Protein 9VDL (pdb70)

Radius of gyration: 36.22 Å; Cα contacts (8 Å, |Δi|>4): 1885; chains: 1; bounding box: 68×65×122 Å

GO terms:
  GO:0002020 protease binding (F, IPI)
  GO:0031901 early endosome membrane (C, IDA)
  GO:0032588 trans-Golgi network membrane (C, IDA)
  GO:0055038 recycling endosome membrane (C, IDA)
  GO:0005770 late endosome (C, IDA)
  GO:0005886 plasma membrane (C, IDA)
  GO:0031901 early endosome membrane (C, EXP)
  GO:0031902 late endosome membrane (C, EXP)
  GO:0055038 recycling endosome membrane (C, EXP)
  GO:1905279 regulation of retrograde transport, endosome to Golgi (P, IMP)
  GO:2001135 regulation of endocytic recycling (P, IMP)
  GO:1903542 negative regulation of exosomal secretion (P, IMP)
  GO:0005515 protein binding (F, IPI)
  GO:0048471 perinuclear region of cytoplasm (C, IDA)
  GO:0055037 recycling endosome (C, IDA)
  GO:0005769 early endosome (C, IDA)
  GO:0005802 trans-Golgi network (C, IDA)

Sequence (999 aa):
GGEARPRTVWLGHPEKRDQRYPRNVINNQKYNFFTFLPGVLFNQFKYFFNLYFLLLACSQFVPEMRLGALYTYWVPLGFVLAVTVIREAVEEIRCYVRDKEVNSQVYSRLTARGTVKVKSSNIQVGDLIIVEKNQRVPADMIFLRTSEKNGSCFLRTDQLDGETDWKLRLPVACTQRLPTAADLLQIRSYVYAEEPNIDIHNFVGTFTREDSDPPISESLSIENTLWAGTVVASGTVVGVVLYTGRELRSVMNTSNPRSKIGLFDLEVNCLTKILFGALVVVSLVMVALQHFAGRWYLQIIRFLLLFSNIIPISLRVNLDMGKIVYSWVIRRDSKIPGTVVRSSTIPEQLGRISYLLTKTGTLTQNEMIFKRLHLGTVAYGLDSMDEVQSHIFSIYTQQSQRTMSSRVHEAVKAIALCHNVTPVYESNGVTDQAEAEKQYEDSCRVYQASSPDEVALVQWTESVGLTLVGRDQSSMQLRTPGDQILNFTILQIFPFTYESKRMGIIVRDESTGEITFYMKGADVVMAGIVQYNDWLEEECGNMAREGLRVLVVAKKSLAEEQYQDFEARYVQAKLSVHDRSLKVATVIESLEMEMELLCLTGVEDQLQADVRPTLETLRNAGIKVWMLTGDKLETATCTAKNAHLVTRNQDIHVFRLVTNRGEAHLELNAFRRKHDCALVISGDSLEVCLKYYEYEFMELACQCPAVVCCRCAPTQKAQIVRLLQERTGKLTCAVGDGGNDVSMIQESDCGVGVEGKEGKQASLAADFSITQFKHLGRLLMVHGRNSYKRSAALSQFVIHRSLCISTMQAVFSSVFYFASVPLYQGFLIIGYSTIYTMFPVFSLVLDKDVKSEVAMLYPELYKDLLKGRPLSYKTFLIWVLISIYQGSTIMYGALLLFESEFVHIVAISFTSLILTELLMVALTIQTWHWLMTVAELLSLACYIASLVFLHEFIDVYFIATLSFLWKVSVITLVSCLPLYVLKYLRRRFSPPSYSKLTS

B-factor: mean 59.51, std 14.03, range [38.15, 108.89]

Organism: Homo sapiens (NCBI:txid9606)

Secondary structure (DSSP, 8-state):
------EEEETT-TTS-SSPPPPS-----S--TTTHHHHHHHHHHTSHHHHHHHHHHHGGGSTTT--S-SHHHHHHHHHHHHHHHHHHHHHHHHHHHHHHHHHT-EEEE--TTS-EEEEGGG--TT-EEEE-TT-B--SEEEEEEESSTTS-EEEE-HHHH---SPEEE---HHHHTSSSTTHHHHS-EEEEE----S-SS---EEEEESSSSS-EEEEE-GGGEE-TT-EE-SS-EEEEEEE-GGGSHHHHTSPPP-----HHHHHHHHHHHHHHHHHHHHHHHHHHTTTT-S-HHHHHHHHHHHHHTTHHHHHHHHHHHHHHHHHHHHHH-TTSTT-EES-TT-GGGGGSEEEEE--TTTTEEEEEEEEEEE-SS-EE-GGGHHHHHHHHHHHHHHTT---HHHHHHHHHHHHHHSS--EEEE---SSS-HHHHHHHT-TTTEEEE-S-HHHHHHHHHHHHHT-EEEEE-SSEEEEE-TTS-EEEEEEEEEEEEETTTTEEEEEEEETTT--EEEEEEE-HHHHTTTBPP-SSHHHHHHHHHHTT-EEEEEEEEEEPHHHHHHHHHHHHHHHH--SSHHHHHHHHHHTT-SSBEEEEEEEEEEEEPTTHHHHHHHHHHTT-EEEEE-SS-HHHHHHHHHHTTSS-TT-EEEEPPP--SHHHHHHHHHHHHT-SSEEEEEEHHHHHHHHHH-HHHHHHHHTTSS-EEEES--HHHHHHHHHHHHHHH-SEEEEEESSGGGHHHHHHSSEEEEE--SS--HHHHHSSEEESSTTHHHHIIIIIIHHHHHHHHHHHHHHHHHHHHHHHHHHHHHHHTTT----SS-THHHHHHHTHHHHHHHHHHHT--SS-HHHHHH-THHHHHHHTT-SS-HHHHHHHHHHHHHHHHHHHHHHHHH-SS-STTHHHHHHHHHHHHHHHHHHHH-SS--HHHHHHHHHHHHHHHHHHHH-TTT--HHHHS-HHHHHHHHHHHHHHTHHHHHHHHHHHSSS--HHHHT--

Nearest PDB structures (foldseek):
  7rd6-assembly1_A  TM=9.553E-01  e=6.963E-82  Saccharomyces cerevisiae
  6roj-assembly1_A  TM=9.130E-01  e=7.509E-64  Saccharomyces cerevisiae S288C
  6roh-assembly1_A  TM=9.104E-01  e=5.592E-63  Saccharomyces cerevisiae S288C
  8oxc-assembly1_A  TM=8.587E-01  e=1.206E-62  Homo sapiens
  6k7l-assembly1_A  TM=8.758E-01  e=4.109E-55  Homo sapiens

InterPro domains:
  IPR001757 P-type ATPase [TIGR01494] (280-411)
  IPR001757 P-type ATPase [TIGR01494] (756-863)
  IPR006539 P-type ATPase, subfamily IV [TIGR01652] (53-1045)
  IPR008250 P-type ATPase, A domain superfamily [SSF81653] (139-279)
  IPR018303 P-type ATPase, phosphorylation site [PS00154] (391-397)
  IPR023214 HAD superfamily [G3DSA:3.40.50.1000] (649-822)
  IPR023298 P-type ATPase, transmembrane domain superfamily [SSF81665] (47-1039)
  IPR023299 P-type ATPase, cytoplasmic domain N [G3DSA:3.40.1110.10] (399-648)
  IPR023299 P-type ATPase, cytoplasmic domain N [SSF81660] (395-616)
  IPR032630 P-type ATPase, C-terminal [PF16212] (812-1039)
  IPR032631 P-type ATPase, N-terminal [PF16209] (46-106)
  IPR036412 HAD-like superfamily [SSF56784] (378-827)
  IPR044492 P-type ATPase, haloacid dehalogenase domain [SFLDF00027] (371-833)
  IPR059000 P-type ATPase, A domain [PF00122] (141-279)

Solvent-accessible surface area: 41716 Å² total

Foldseek 3Di:
DDDFFWFKAWAQCLPPGDDDADFQFAAQAQDDPVCLVVVLVCVQCVFDLRVVLVVLLVVCVDVLLNQEDSVLSVVLVVVLVVLSSVLSVVLRVVLVVVRCVLQQDWWWWQDLVGIDIDTLRHDGFNTWTKAAAQGFDSAKWFFAEWPDPVQWFWKDCCQPQNALFIAIAHHDPVRHPDPDVSCSVVWTKIKGWGTQDQDLQWTWIKIWTDPDPPTDIDIDINSGMRFGGMGTHHTMTITGHHHRDCSGNLNNLADHFDQFAAPVVVVLSVVVVVVLVVQLVVQVVLLVLVVCPDPNVSSSSLSSSQLCQQQSSLLSQQLSVLLVVLQVCVQPDPVFHPKHFSNSNYLLLLLFAAAEEEDRQFFFVSAKAWAWWFQPVDIAGPVRLVVLLVLLVVCVVVVVVVDPSVLSNVVLVLLQPFDDKFKQFQDPPVAHRVRCLVVLPPVRIDIDDRDSNSSNSQVSSVVSAWHFRGDDPFWTWIAGNVRDIWIKTWDDWAPDDPVLQKTKTWIATPVVRWIKIKMKGDCVNQVFLAADDDPSVPVSLVLLLQLWDKMWIFMDTDDPVRVVVLVVQLVVLCVDPPPSVVSNVVSVCVNRHHTHTRIMITMHRHTFPCLQVLLVLCVLLNHAYEYERLYDQSNQSSSCSNSPVDPSPAAEDEQDQDDADVSLVVSLVVLVVDDLYEYEYEQRSVVRCCVHPVPSVLVSNVRHSYYYYYSHFLVNLLVVQQSCCVNPVGFYEYEEEHSSRLRNQSSGSFREYAHGPSDCNSQSNHSMYGPHSSVSLLSSLPSNSLSNLLSLVLSLVLNLLSLLLSLLQCVVCVVVSSDSNHLDDDVVSSCSSHPLSNLLSVQSSVADQDDSVLSSVRSNVSVCVNVVPSDDVVSSVVSSVLSNLLSCLQQVLCCPQPPPHCLLVSQLVLLLSLVLSVLVSVLVGNDGDVVSVVSNVVSVVVSVVCLVPVPPRHDVVVCPDPSSVVSSVVSNVVSCVVSVVVSDCCVDPPDDPSPPPVD

Structure (mmCIF, N/CA/C/O backbone):
data_9VDL
#
_entry.id   9VDL
#
_cell.length_a   1.00
_cell.length_b   1.00
_cell.length_c   1.00
_cell.angle_alpha   90.00
_cell.angle_beta   90.00
_cell.angle_gamma   90.00
#
_symmetry.space_group_name_H-M   'P 1'
#
loop_
_entity.id
_entity.type
_entity.pdbx_description
1 polymer 'Probable phospholipid-transporting ATPase IIA'
2 non-polymer 'MAGNESIUM ION'
3 water water
#
loop_
_atom_site.group_PDB
_atom_site.id
_atom_site.type_symbol
_atom_site.label_atom_id
_atom_site.label_alt_id
_atom_site.label_comp_id
_atom_site.label_asym_id
_atom_site.label_entity_id
_atom_site.label_seq_id
_atom_site.pdbx_PDB_ins_code
_atom_site.Cartn_x
_atom_site.Cartn_y
_atom_site.Cartn_z
_atom_site.occupancy
_atom_site.B_iso_or_equiv
_atom_site.auth_seq_id
_atom_site.auth_comp_id
_atom_site.auth_asym_id
_atom_site.auth_atom_id
_atom_site.pdbx_PDB_model_num
ATOM 1 N N . GLY A 1 1 ? 142.86200 163.51200 199.82200 1.000 99.81527 33 GLY A N 1
ATOM 2 C CA . GLY A 1 1 ? 143.49100 164.77800 200.15100 1.000 99.81527 33 GLY A CA 1
ATOM 3 C C . GLY A 1 1 ? 142.49400 165.84300 200.56300 1.000 99.81527 33 GLY A C 1
ATOM 4 O O . GLY A 1 1 ? 142.43100 166.91600 199.96300 1.000 99.81527 33 GLY A O 1
ATOM 5 N N . GLY A 1 2 ? 141.71000 165.54000 201.59200 1.000 95.09921 34 GLY A N 1
ATOM 6 C CA . GLY A 1 2 ? 140.71300 166.45400 202.10500 1.000 95.09921 34 GLY A CA 1
ATOM 7 C C . GLY A 1 2 ? 141.26200 167.36100 203.18400 1.000 95.09921 34 GLY A C 1
ATOM 8 O O . GLY A 1 2 ? 142.46700 167.61200 203.27500 1.000 95.09921 34 GLY A O 1
ATOM 9 N N . GLU A 1 3 ? 140.35300 167.86500 204.01400 1.000 88.76510 35 GLU A N 1
ATOM 10 C CA . GLU A 1 3 ? 140.75200 168.71900 205.12200 1.000 88.76510 35 GLU A CA 1
ATOM 11 C C . GLU A 1 3 ? 141.48800 167.90000 206.17400 1.000 88.76510 35 GLU A C 1
ATOM 12 O O . GLU A 1 3 ? 141.02800 166.82700 206.57700 1.000 88.76510 35 GLU A O 1
ATOM 18 N N . ALA A 1 4 ? 142.64100 168.40300 206.60800 1.000 77.82484 36 ALA A N 1
ATOM 19 C CA . ALA A 1 4 ? 143.39600 167.74100 207.66200 1.000 77.82484 36 ALA A CA 1
ATOM 20 C C . ALA A 1 4 ? 142.64900 167.85000 208.98400 1.000 77.82484 36 ALA A C 1
ATOM 21 O O . ALA A 1 4 ? 142.06400 168.88900 209.30000 1.000 77.82484 36 ALA A O 1
ATOM 23 N N . ARG A 1 5 ? 142.66100 166.76700 209.75500 1.000 68.89048 37 ARG A N 1
ATOM 24 C CA . ARG A 1 5 ? 141.91100 166.69600 210.99700 1.000 68.89048 37 ARG A CA 1
ATOM 25 C C . ARG A 1 5 ? 142.80700 166.24000 212.13600 1.000 68.89048 37 ARG A C 1
ATOM 26 O O . ARG A 1 5 ? 143.73100 165.44800 211.92700 1.000 68.89048 37 ARG A O 1
ATOM 34 N N . PRO A 1 6 ? 142.55000 166.71300 213.35300 1.000 58.83353 38 PRO A N 1
ATOM 35 C CA . PRO A 1 6 ? 143.30000 166.21200 214.50700 1.000 58.83353 38 PRO A CA 1
ATOM 36 C C . PRO A 1 6 ? 142.99300 164.74600 214.75800 1.000 58.83353 38 PRO A C 1
ATOM 37 O O . PRO A 1 6 ? 141.90300 164.25200 214.46200 1.000 58.83353 38 PRO A O 1
ATOM 41 N N . ARG A 1 7 ? 143.97500 164.04700 215.31300 1.000 48.96161 39 ARG A N 1
ATOM 42 C CA . ARG A 1 7 ? 143.88500 162.61000 215.50000 1.000 48.96161 39 ARG A CA 1
ATOM 43 C C . ARG A 1 7 ? 144.13400 162.25200 216.95500 1.000 48.96161 39 ARG A C 1
ATOM 44 O O . ARG A 1 7 ? 144.83300 162.96400 217.67900 1.000 48.96161 39 ARG A O 1
ATOM 52 N N . THR A 1 8 ? 143.53400 161.14600 217.37500 1.000 49.87374 40 THR A N 1
ATOM 53 C CA . THR A 1 8 ? 143.83000 160.51500 218.65200 1.000 49.87374 40 THR A CA 1
ATOM 54 C C . THR A 1 8 ? 144.62500 159.25300 218.36600 1.000 49.87374 40 THR A C 1
ATOM 55 O O . THR A 1 8 ? 144.15300 158.36800 217.64600 1.000 49.87374 40 THR A O 1
ATOM 59 N N . VAL A 1 9 ? 145.82900 159.17700 218.91700 1.000 47.47168 41 VAL A N 1
ATOM 60 C CA . VAL A 1 9 ? 146.75900 158.09300 218.63700 1.000 47.47168 41 VAL A CA 1
ATOM 61 C C . VAL A 1 9 ? 146.97100 157.32200 219.92900 1.000 47.47168 41 VAL A C 1
ATOM 62 O O . VAL A 1 9 ? 147.54600 157.84900 220.88800 1.000 47.47168 41 VAL A O 1
ATOM 66 N N . TRP A 1 10 ? 146.51600 156.07600 219.95400 1.000 50.84343 42 TRP A N 1
ATOM 67 C CA . TRP A 1 10 ? 146.70800 155.22200 221.11400 1.000 50.84343 42 TRP A CA 1
ATOM 68 C C . TRP A 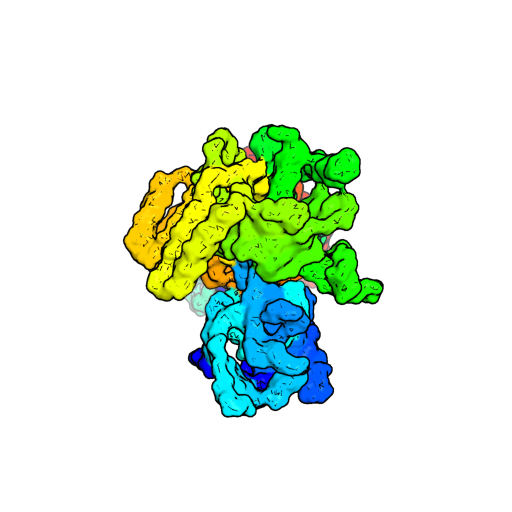1 10 ? 148.08200 154.57100 221.06400 1.000 50.84343 42 TRP A C 1
ATOM 69 O O . TRP A 1 10 ? 148.52800 154.10900 220.01100 1.000 50.84343 42 TRP A O 1
ATOM 80 N N . LEU A 1 11 ? 148.75500 154.54600 222.21000 1.000 49.01142 43 LEU A N 1
ATOM 81 C CA . LEU A 1 11 ? 150.13800 154.09300 222.26700 1.000 49.01142 43 LEU A CA 1
ATOM 82 C C . LEU A 1 11 ? 150.20400 152.58400 222.08300 1.000 49.01142 43 LEU A C 1
ATOM 83 O O . LEU A 1 11 ? 149.58800 151.83000 222.84100 1.000 49.01142 43 LEU A O 1
ATOM 88 N N . GLY A 1 12 ? 150.95400 152.14200 221.07800 1.000 50.94785 44 GLY A N 1
ATOM 89 C CA . GLY A 1 12 ? 151.07700 150.72500 220.82200 1.000 50.94785 44 GLY A CA 1
ATOM 90 C C . GLY A 1 12 ? 149.87200 150.08100 220.18400 1.000 50.94785 44 GLY A C 1
ATOM 91 O O . GLY A 1 12 ? 149.80000 148.85100 220.13500 1.000 50.94785 44 GLY A O 1
ATOM 92 N N . HIS A 1 13 ? 148.91800 150.86800 219.69500 1.000 53.49156 45 HIS A N 1
ATOM 93 C CA . HIS A 1 13 ? 147.69900 150.35200 219.07600 1.000 53.49156 45 HIS A CA 1
ATOM 94 C C . HIS A 1 13 ? 147.47800 151.04300 217.73900 1.000 53.49156 45 HIS A C 1
ATOM 95 O O . HIS A 1 13 ? 146.64000 151.94700 217.62500 1.000 53.49156 45 HIS A O 1
ATOM 102 N N . PRO A 1 14 ? 148.21900 150.64800 216.70300 1.000 53.32137 46 PRO A N 1
ATOM 103 C CA . PRO A 1 14 ? 147.96200 151.21600 215.37100 1.000 53.32137 46 PRO A CA 1
ATOM 104 C C . PRO A 1 14 ? 146.58400 150.88600 214.82800 1.000 53.32137 46 PRO A C 1
ATOM 105 O O . PRO A 1 14 ? 146.06200 151.63600 213.99600 1.000 53.32137 46 PRO A O 1
ATOM 109 N N . GLU A 1 15 ? 145.97600 149.78500 215.27300 1.000 57.48192 47 GLU A N 1
ATOM 110 C CA . GLU A 1 15 ? 144.65800 149.41200 214.77200 1.000 57.48192 47 GLU A CA 1
ATOM 111 C C . GLU A 1 15 ? 143.55700 150.28100 215.36400 1.000 57.48192 47 GLU A C 1
ATOM 112 O O . GLU A 1 15 ? 142.50300 150.44700 214.74200 1.000 57.48192 47 GLU A O 1
ATOM 118 N N . LYS A 1 16 ? 143.77500 150.84000 216.55500 1.000 57.01707 48 LYS A N 1
ATOM 119 C CA . LYS A 1 16 ? 142.77600 151.68100 217.21100 1.000 57.01707 48 LYS A CA 1
ATOM 120 C C . LYS A 1 16 ? 142.77300 153.05400 216.53800 1.000 57.01707 48 LYS A C 1
ATOM 121 O O . LYS A 1 16 ? 143.25100 154.05800 217.06700 1.000 57.01707 48 LYS A O 1
ATOM 127 N N . ARG A 1 17 ? 142.21700 153.07500 215.33200 1.000 61.32971 49 ARG A N 1
ATOM 128 C CA . ARG A 1 17 ? 142.18200 154.26100 214.49600 1.000 61.32971 49 ARG A CA 1
ATOM 129 C C . ARG A 1 17 ? 140.80300 154.39700 213.87100 1.000 61.32971 49 ARG A C 1
ATOM 130 O O . ARG A 1 17 ? 140.03600 153.43600 213.79000 1.000 61.32971 49 ARG A O 1
ATOM 138 N N . ASP A 1 18 ? 140.49900 155.61300 213.42400 1.000 67.56065 50 ASP A N 1
ATOM 139 C CA . ASP A 1 18 ? 139.25800 155.89300 212.71400 1.000 67.56065 50 ASP A CA 1
ATOM 140 C C . ASP A 1 18 ? 139.54500 156.50100 211.34900 1.000 67.56065 50 ASP A C 1
ATOM 141 O O . ASP A 1 18 ? 138.79600 157.35600 210.87200 1.000 67.56065 50 ASP A O 1
ATOM 146 N N . GLN A 1 19 ? 140.62800 156.06300 210.71500 1.000 61.91753 51 GLN A N 1
ATOM 147 C CA . GLN A 1 19 ? 141.09000 156.59500 209.44200 1.000 61.91753 51 GLN A CA 1
ATOM 148 C C . GLN A 1 19 ? 142.22600 155.71600 208.94500 1.000 61.91753 51 GLN A C 1
ATOM 149 O O . GLN A 1 19 ? 142.98900 155.16700 209.74300 1.000 61.91753 51 GLN A O 1
ATOM 155 N N . ARG A 1 20 ? 142.32000 155.57300 207.62700 1.000 59.98113 52 ARG A N 1
ATOM 156 C CA . ARG A 1 20 ? 143.47900 154.93500 207.01800 1.000 59.98113 52 ARG A CA 1
ATOM 157 C C . ARG A 1 20 ? 144.59100 155.96700 206.86700 1.000 59.98113 52 ARG A C 1
ATOM 158 O O . ARG A 1 20 ? 144.38400 157.02600 206.26500 1.000 59.98113 52 ARG A O 1
ATOM 166 N N . TYR A 1 21 ? 145.76400 155.66400 207.40900 1.000 52.17368 53 TYR A N 1
ATOM 167 C CA . TYR A 1 21 ? 146.86400 156.61100 207.34600 1.000 52.17368 53 TYR A CA 1
ATOM 168 C C . TYR A 1 21 ? 147.82600 156.25300 206.22000 1.000 52.17368 53 TYR A C 1
ATOM 169 O O . TYR A 1 21 ? 147.97200 155.07900 205.87000 1.000 52.17368 53 TYR A O 1
ATOM 178 N N . PRO A 1 22 ? 148.49400 157.24900 205.64000 1.000 49.86423 54 PRO A N 1
ATOM 179 C CA . PRO A 1 22 ? 149.42800 156.96900 204.54400 1.000 49.86423 54 PRO A CA 1
ATOM 180 C C . PRO A 1 22 ? 150.58700 156.08600 204.97900 1.000 49.86423 54 PRO A C 1
ATOM 181 O O . PRO A 1 22 ? 151.04100 156.12600 206.12500 1.000 49.86423 54 PRO A O 1
ATOM 185 N N . ARG A 1 23 ? 151.06200 155.27900 204.03600 1.000 50.37087 55 ARG A N 1
ATOM 186 C CA . ARG A 1 23 ? 152.25200 154.47100 204.25000 1.000 50.37087 55 ARG A CA 1
ATOM 187 C C . ARG A 1 23 ? 153.46000 155.36800 204.49100 1.000 50.37087 55 ARG A C 1
ATOM 188 O O . ARG A 1 23 ? 153.60800 156.41600 203.86000 1.000 50.37087 55 ARG A O 1
ATOM 196 N N . ASN A 1 24 ? 154.33000 154.95200 205.41500 1.000 44.88405 56 ASN A N 1
ATOM 197 C CA . ASN A 1 24 ? 155.50900 155.73900 205.78400 1.000 44.88405 56 ASN A CA 1
ATOM 198 C C . ASN A 1 24 ? 156.61800 155.52200 204.75300 1.000 44.88405 56 ASN A C 1
ATOM 199 O O . ASN A 1 24 ? 157.65800 154.91700 205.01300 1.000 44.88405 56 ASN A O 1
ATOM 204 N N . VAL A 1 25 ? 156.38200 156.05000 203.55800 1.000 49.17230 57 VAL A N 1
ATOM 205 C CA . VAL A 1 25 ? 157.29400 155.89200 202.43400 1.000 49.17230 57 VAL A CA 1
ATOM 206 C C . VAL A 1 25 ? 157.61500 157.26800 201.87600 1.000 49.17230 57 VAL A C 1
ATOM 207 O O . VAL A 1 25 ? 156.70900 158.07300 201.63700 1.000 49.17230 57 VAL A O 1
ATOM 211 N N . ILE A 1 26 ? 158.89700 157.54300 201.68300 1.000 53.01043 58 ILE A N 1
ATOM 212 C CA . ILE A 1 26 ? 159.33900 158.75900 201.01400 1.000 53.01043 58 ILE A CA 1
ATOM 213 C C . ILE A 1 26 ? 159.46600 158.46500 199.52700 1.000 53.01043 58 ILE A C 1
ATOM 214 O O . ILE A 1 26 ? 160.15100 157.51700 199.12800 1.000 53.01043 58 ILE A O 1
ATOM 219 N N . ASN A 1 27 ? 158.80400 159.27400 198.70500 1.000 55.72328 59 ASN A N 1
ATOM 220 C CA . ASN A 1 27 ? 158.70700 159.02300 197.27600 1.000 55.72328 59 ASN A CA 1
ATOM 221 C C . ASN A 1 27 ? 159.18100 160.24300 196.50300 1.000 55.72328 59 ASN A C 1
ATOM 222 O O . ASN A 1 27 ? 158.67900 161.35000 196.71700 1.000 55.72328 59 ASN A O 1
ATOM 227 N N . ASN A 1 28 ? 160.13700 160.03800 195.60000 1.000 53.37454 60 ASN A N 1
ATOM 228 C CA . ASN A 1 28 ? 160.59900 161.08500 194.69900 1.000 53.37454 60 ASN A CA 1
ATOM 229 C C . ASN A 1 28 ? 160.27800 160.78000 193.24400 1.000 53.37454 60 ASN A C 1
ATOM 230 O O . ASN A 1 28 ? 160.82700 161.42800 192.35000 1.000 53.37454 60 ASN A O 1
ATOM 235 N N . GLN A 1 29 ? 159.40800 159.81200 192.98500 1.000 55.49252 61 GLN A N 1
ATOM 236 C CA . GLN A 1 29 ? 159.08300 159.43200 191.61900 1.000 55.49252 61 GLN A CA 1
ATOM 237 C C . GLN A 1 29 ? 158.02400 160.35600 191.04000 1.000 55.49252 61 GLN A C 1
ATOM 238 O O . GLN A 1 29 ? 157.09600 160.77600 191.73500 1.000 55.49252 61 GLN A O 1
ATOM 244 N N . LYS A 1 30 ? 158.17500 160.67700 189.75500 1.000 55.59891 62 LYS A N 1
ATOM 245 C CA . LYS A 1 30 ? 157.18500 161.49100 189.06400 1.000 55.59891 62 LYS A CA 1
ATOM 246 C C . LYS A 1 30 ? 155.92000 160.70900 188.74300 1.000 55.59891 62 LYS A C 1
ATOM 247 O O . LYS A 1 30 ? 154.82800 161.28200 188.75000 1.000 55.59891 62 LYS A O 1
ATOM 253 N N . TYR A 1 31 ? 156.04100 159.41600 188.46100 1.000 56.45731 63 TYR A N 1
ATOM 254 C CA . TYR A 1 31 ? 154.91400 158.59900 188.04300 1.000 56.45731 63 TYR A CA 1
ATOM 255 C C . TYR A 1 31 ? 154.83700 157.34300 188.89700 1.000 56.45731 63 TYR A C 1
ATOM 256 O O . TYR A 1 31 ? 155.71900 157.05300 189.70800 1.000 56.45731 63 TYR A O 1
ATOM 265 N N . ASN A 1 32 ? 153.75500 156.60300 188.70300 1.000 59.81413 64 ASN A N 1
ATOM 266 C CA . ASN A 1 32 ? 153.60200 155.24400 189.19600 1.000 59.81413 64 ASN A CA 1
ATOM 267 C C . ASN A 1 32 ? 153.26500 154.35200 188.00400 1.000 59.81413 64 ASN A C 1
ATOM 268 O O . ASN A 1 32 ? 153.32800 154.78100 186.85100 1.000 59.81413 64 ASN A O 1
ATOM 273 N N . PHE A 1 33 ? 152.90200 153.10100 188.28600 1.000 62.95747 65 PHE A N 1
ATOM 274 C CA . PHE A 1 33 ? 152.63000 152.15900 187.20600 1.000 62.95747 65 PHE A CA 1
ATOM 275 C C . PHE A 1 33 ? 151.45200 152.59700 186.34600 1.000 62.95747 65 PHE A C 1
ATOM 276 O O . PHE A 1 33 ? 151.43600 152.33200 185.14000 1.000 62.95747 65 PHE A O 1
ATOM 284 N N . PHE A 1 34 ? 150.46300 153.26700 186.93600 1.000 63.61597 66 PHE A N 1
ATOM 285 C CA . PHE A 1 34 ? 149.26400 153.61800 186.18200 1.000 63.61597 66 PHE A CA 1
ATOM 286 C C . PHE A 1 34 ? 149.45200 154.89400 185.37100 1.000 63.61597 66 PHE A C 1
ATOM 287 O O . PHE A 1 34 ? 148.96000 154.99200 184.24200 1.000 63.61597 66 PHE A O 1
ATOM 295 N N . THR A 1 35 ? 150.15000 155.88000 185.92500 1.000 58.36564 67 THR A N 1
ATOM 296 C CA . THR A 1 35 ? 150.29000 157.17800 185.28500 1.000 58.36564 67 THR A CA 1
ATOM 297 C C . THR A 1 35 ? 151.55600 157.30500 184.45100 1.000 58.36564 67 THR A C 1
ATOM 298 O O . THR A 1 35 ? 151.79400 158.37200 183.88100 1.000 58.36564 67 THR A O 1
ATOM 302 N N . PHE A 1 36 ? 152.36700 156.25100 184.36300 1.000 56.18196 68 PHE A N 1
ATOM 303 C CA . PHE A 1 36 ? 153.65200 156.35500 183.68100 1.000 56.18196 68 PHE A CA 1
ATOM 304 C C . PHE A 1 36 ? 153.47400 156.66200 182.20000 1.000 56.18196 68 PHE A C 1
ATOM 305 O O . PHE A 1 36 ? 153.90600 157.71100 181.71300 1.000 56.18196 68 PHE A O 1
ATOM 313 N N . LEU A 1 37 ? 152.84900 155.74400 181.46200 1.000 57.67845 69 LEU A N 1
ATOM 314 C CA . LEU A 1 37 ? 152.70100 155.93500 180.02100 1.000 57.67845 69 LEU A CA 1
ATOM 315 C C . LEU A 1 37 ? 151.87700 157.16600 179.67100 1.000 57.67845 69 LEU A C 1
ATOM 316 O O . LEU A 1 37 ? 152.33400 157.96300 178.83300 1.000 57.67845 69 LEU A O 1
ATOM 321 N N . PRO A 1 38 ? 150.68500 157.39000 180.24100 1.000 56.90294 70 PRO A N 1
ATOM 322 C CA . PRO A 1 38 ? 149.98700 158.65000 179.94300 1.000 56.90294 70 PRO A CA 1
ATOM 323 C C . PRO A 1 38 ? 150.78900 159.88000 180.32100 1.000 56.90294 70 PRO A C 1
ATOM 324 O O . PRO A 1 38 ? 150.79300 160.86300 179.57300 1.000 56.90294 70 PRO A O 1
ATOM 328 N N . GLY A 1 39 ? 151.48800 159.84400 181.45800 1.000 54.87168 71 GLY A N 1
ATOM 329 C CA . GLY A 1 39 ? 152.26300 161.00200 181.87100 1.000 54.87168 71 GLY A CA 1
ATOM 330 C C . GLY A 1 39 ? 153.40200 161.30800 180.92000 1.000 54.87168 71 GLY A C 1
ATOM 331 O O . GLY A 1 39 ? 153.58800 162.45200 180.50300 1.000 54.87168 71 GLY A O 1
ATOM 332 N N . VAL A 1 40 ? 154.16500 160.28000 180.54400 1.000 55.08736 72 VAL A N 1
ATOM 333 C CA . VAL A 1 40 ? 155.28000 160.47400 179.62200 1.000 55.08736 72 VAL A CA 1
ATOM 334 C C . VAL A 1 40 ? 154.77400 160.94700 178.26600 1.000 55.08736 72 VAL A C 1
ATOM 335 O O . VAL A 1 40 ? 155.32000 161.89000 177.67600 1.000 55.08736 72 VAL A O 1
ATOM 339 N N . LEU A 1 41 ? 153.71100 160.31500 177.75900 1.000 52.98072 73 LEU A N 1
ATOM 340 C CA . LEU A 1 41 ? 153.18900 160.68500 176.44900 1.000 52.98072 73 LEU A CA 1
ATOM 341 C C . LEU A 1 41 ? 152.66500 162.11500 176.43600 1.000 52.98072 73 LEU A C 1
ATOM 342 O O . LEU A 1 41 ? 152.93200 162.86900 175.49400 1.000 52.98072 73 LEU A O 1
ATOM 347 N N . PHE A 1 42 ? 151.91500 162.51100 177.46800 1.000 53.32329 74 PHE A N 1
ATOM 348 C CA . PHE A 1 42 ? 151.40200 163.87500 177.50800 1.000 53.32329 74 PHE A CA 1
ATOM 349 C C . PHE A 1 42 ? 152.52800 164.88600 177.67200 1.000 53.32329 74 PHE A C 1
ATOM 350 O O . PHE A 1 42 ? 152.52200 165.93500 177.02000 1.000 53.32329 74 PHE A O 1
ATOM 358 N N . ASN A 1 43 ? 153.50300 164.59300 178.53700 1.000 54.45793 75 ASN A N 1
ATOM 359 C CA . ASN A 1 43 ? 154.61300 165.51500 178.73100 1.000 54.45793 75 ASN A CA 1
ATOM 360 C C . ASN A 1 43 ? 155.44000 165.66200 177.46700 1.000 54.45793 75 ASN A C 1
ATOM 361 O O . ASN A 1 43 ? 156.06100 166.70700 177.25100 1.000 54.45793 75 ASN A O 1
ATOM 366 N N . GLN A 1 44 ? 155.45900 164.63600 176.61900 1.000 54.05661 76 GLN A N 1
ATOM 367 C CA . GLN A 1 44 ? 156.12500 164.77100 175.33100 1.000 54.05661 76 GLN A CA 1
ATOM 368 C C . GLN A 1 44 ? 155.29300 165.58800 174.35100 1.000 54.05661 76 GLN A C 1
ATOM 369 O O . GLN A 1 44 ? 155.77900 166.56800 173.77900 1.000 54.05661 76 GLN A O 1
ATOM 375 N N . PHE A 1 45 ? 154.03000 165.21600 174.16100 1.000 52.90104 77 PHE A N 1
ATOM 376 C CA . PHE A 1 45 ? 153.23600 165.71500 173.04900 1.000 52.90104 77 PHE A CA 1
ATOM 377 C C . PHE A 1 45 ? 152.39400 166.93800 173.39300 1.000 52.90104 77 PHE A C 1
ATOM 378 O O . PHE A 1 45 ? 151.60400 167.37900 172.55600 1.000 52.90104 77 PHE A O 1
ATOM 386 N N . LYS A 1 46 ? 152.53800 167.49900 174.59100 1.000 50.99637 78 LYS A N 1
ATOM 387 C CA . LYS A 1 46 ? 151.88000 168.76600 174.87500 1.000 50.99637 78 LYS A CA 1
ATOM 388 C C . LYS A 1 46 ? 152.62100 169.95200 174.27900 1.000 50.99637 78 LYS A C 1
ATOM 389 O O . LYS A 1 46 ? 152.08800 171.06500 174.29100 1.000 50.99637 78 LYS A O 1
ATOM 395 N N . TYR A 1 47 ? 153.82200 169.74200 173.75600 1.000 49.21295 79 TYR A N 1
ATOM 396 C CA . TYR A 1 47 ? 154.58800 170.78600 173.09900 1.000 49.21295 79 TYR A CA 1
ATOM 397 C C . TYR A 1 47 ? 154.41800 170.68400 171.59200 1.000 49.21295 79 TYR A C 1
ATOM 398 O O . TYR A 1 47 ? 154.17400 169.60700 171.04600 1.000 49.21295 79 TYR A O 1
ATOM 407 N N . PHE A 1 48 ? 154.54800 171.82800 170.92400 1.000 49.78300 80 PHE A N 1
ATOM 408 C CA . PHE A 1 48 ? 154.25900 171.88600 169.49900 1.000 49.78300 80 PHE A CA 1
ATOM 409 C C . PHE A 1 48 ? 155.22500 171.03000 168.69000 1.000 49.78300 80 PHE A C 1
ATOM 410 O O . PHE A 1 48 ? 154.83100 170.42500 167.69300 1.000 49.78300 80 PHE A O 1
ATOM 418 N N . PHE A 1 49 ? 156.49600 170.97200 169.09300 1.000 51.92087 81 PHE A N 1
ATOM 419 C CA . PHE A 1 49 ? 157.50900 170.38700 168.21700 1.000 51.92087 81 PHE A CA 1
ATOM 420 C C . PHE A 1 49 ? 157.55500 168.86400 168.32600 1.000 51.92087 81 PHE A C 1
ATOM 421 O O . PHE A 1 49 ? 158.27300 168.20700 167.56500 1.000 51.92087 81 PHE A O 1
ATOM 429 N N . ASN A 1 50 ? 156.79200 168.27800 169.25000 1.000 53.60806 82 ASN A N 1
ATOM 430 C CA . ASN A 1 50 ? 156.59900 166.82900 169.23300 1.000 53.60806 82 ASN A CA 1
ATOM 431 C C . ASN A 1 50 ? 155.28900 166.46200 168.54600 1.000 53.60806 82 ASN A C 1
ATOM 432 O O . ASN A 1 50 ? 155.24000 165.54300 167.71400 1.000 53.60806 82 ASN A O 1
ATOM 437 N N . LEU A 1 51 ? 154.22000 167.18100 168.88800 1.000 55.17231 83 LEU A N 1
ATOM 438 C CA . LEU A 1 51 ? 152.94200 166.99900 168.21600 1.000 55.17231 83 LEU A CA 1
ATOM 439 C C . LEU A 1 51 ? 153.06000 167.26500 166.72300 1.000 55.17231 83 LEU A C 1
ATOM 440 O O . LEU A 1 51 ? 152.28700 166.72000 165.93300 1.000 55.17231 83 LEU A O 1
ATOM 445 N N . TYR A 1 52 ? 154.04400 168.06700 166.32000 1.000 57.99639 84 TYR A N 1
ATOM 446 C CA . TYR A 1 52 ? 154.27900 168.34100 164.90900 1.000 57.99639 84 TYR A CA 1
ATOM 447 C C . TYR A 1 52 ? 154.58000 167.05400 164.15100 1.000 57.99639 84 TYR A C 1
ATOM 448 O O . TYR A 1 52 ? 153.88900 166.71600 163.18300 1.000 57.99639 84 TYR A O 1
ATOM 457 N N . PHE A 1 53 ? 155.59300 166.30300 164.59100 1.000 57.72284 85 PHE A N 1
ATOM 458 C CA . PHE A 1 53 ? 155.91400 165.08400 163.86100 1.000 57.72284 85 PHE A CA 1
ATOM 459 C C . PHE A 1 53 ? 154.91000 163.98000 164.15500 1.000 57.72284 85 PHE A C 1
ATOM 460 O O . PHE A 1 53 ? 154.70200 163.10100 163.31000 1.000 57.72284 85 PHE A O 1
ATOM 468 N N . LEU A 1 54 ? 154.23800 164.03100 165.30800 1.000 59.50828 86 LEU A N 1
ATOM 469 C CA . LEU A 1 54 ? 153.13300 163.10400 165.53100 1.000 59.50828 86 LEU A CA 1
ATOM 470 C C . LEU A 1 54 ? 152.05800 163.27100 164.46300 1.000 59.50828 86 LEU A C 1
ATOM 471 O O . LEU A 1 54 ? 151.61500 162.29300 163.85300 1.000 59.50828 86 LEU A O 1
ATOM 476 N N . LEU A 1 55 ? 151.64700 164.51400 164.20300 1.000 62.37447 87 LEU A N 1
ATOM 477 C CA . LEU A 1 55 ? 150.61000 164.76400 163.20700 1.000 62.37447 87 LEU A CA 1
ATOM 478 C C . LEU A 1 55 ? 151.12300 164.51900 161.79300 1.000 62.37447 87 LEU A C 1
ATOM 479 O O . LEU A 1 55 ? 150.36900 164.06500 160.92600 1.000 62.37447 87 LEU A O 1
ATOM 484 N N . LEU A 1 56 ? 152.40200 164.80500 161.53800 1.000 65.51304 88 LEU A N 1
ATOM 485 C CA . LEU A 1 56 ? 152.97400 164.50200 160.22900 1.000 65.51304 88 LEU A CA 1
ATOM 486 C C . LEU A 1 56 ? 152.91600 163.00700 159.93700 1.000 65.51304 88 LEU A C 1
ATOM 487 O O . LEU A 1 56 ? 152.55900 162.59300 158.82900 1.000 65.51304 88 LEU A O 1
ATOM 492 N N . ALA A 1 57 ? 153.26400 162.17700 160.92200 1.000 67.91655 89 ALA A N 1
ATOM 493 C CA . ALA A 1 57 ? 153.18100 160.73500 160.71800 1.000 67.91655 89 ALA A CA 1
ATOM 494 C C . ALA A 1 57 ? 151.73700 160.24800 160.67700 1.000 67.91655 89 ALA A C 1
ATOM 495 O O . ALA A 1 57 ? 151.42700 159.30300 159.94400 1.000 67.91655 89 ALA A O 1
ATOM 497 N N . CYS A 1 58 ? 150.84300 160.87100 161.44900 1.000 70.62460 90 CYS A N 1
ATOM 498 C CA . CYS A 1 58 ? 149.44700 160.44800 161.47200 1.000 70.62460 90 CYS A CA 1
ATOM 499 C C . CYS A 1 58 ? 148.71100 160.78900 160.18300 1.000 70.62460 90 CYS A C 1
ATOM 500 O O . CYS A 1 58 ? 147.80400 160.05300 159.78500 1.000 70.62460 90 CYS A O 1
ATOM 503 N N . SER A 1 59 ? 149.07300 161.89300 159.52600 1.000 73.66299 91 SER A N 1
ATOM 504 C CA . SER A 1 59 ? 148.42700 162.27300 158.27600 1.000 73.66299 91 SER A CA 1
ATOM 505 C C . SER A 1 59 ? 148.75900 161.32800 157.13100 1.000 73.66299 91 SER A C 1
ATOM 506 O O . SER A 1 59 ? 148.07200 161.36100 156.10600 1.000 73.66299 91 SER A O 1
ATOM 509 N N . GLN A 1 60 ? 149.78700 160.49600 157.27500 1.000 76.08329 92 GLN A N 1
ATOM 510 C CA . GLN A 1 60 ? 150.07700 159.48400 156.27200 1.000 76.08329 92 GLN A CA 1
ATOM 511 C C . GLN A 1 60 ? 149.07000 158.34500 156.28300 1.000 76.08329 92 GLN A C 1
ATOM 512 O O . GLN A 1 60 ? 149.10800 157.50100 155.38400 1.000 76.08329 92 GLN A O 1
ATOM 518 N N . PHE A 1 61 ? 148.18300 158.29500 157.27700 1.000 78.03211 93 PHE A N 1
ATOM 519 C CA . PHE A 1 61 ? 147.09200 157.33200 157.26300 1.000 78.03211 93 PHE A CA 1
ATOM 520 C C . PHE A 1 61 ? 146.03800 157.66300 156.21700 1.000 78.03211 93 PHE A C 1
ATOM 521 O O . PHE A 1 61 ? 145.16900 156.82600 155.95400 1.000 78.03211 93 PHE A O 1
ATOM 529 N N . VAL A 1 62 ? 146.09100 158.84800 155.62300 1.000 82.05134 94 VAL A N 1
ATOM 530 C CA . VAL A 1 62 ? 145.15900 159.25900 154.57600 1.000 82.05134 94 VAL A CA 1
ATOM 531 C C . VAL A 1 62 ? 145.87200 159.13100 153.23400 1.000 82.05134 94 VAL A C 1
ATOM 532 O O . VAL A 1 62 ? 146.89500 159.80000 153.02600 1.000 82.05134 94 VAL A O 1
ATOM 536 N N . PRO A 1 63 ? 145.37900 158.30200 152.31000 1.000 85.09951 95 PRO A N 1
ATOM 537 C CA . PRO A 1 63 ? 146.09800 158.11000 151.03800 1.000 85.09951 95 PRO A CA 1
ATOM 538 C C . PRO A 1 63 ? 146.24900 159.38000 150.21900 1.000 85.09951 95 PRO A C 1
ATOM 539 O O . PRO A 1 63 ? 147.23100 159.51100 149.47800 1.000 85.09951 95 PRO A O 1
ATOM 543 N N . GLU A 1 64 ? 145.30100 160.31500 150.31400 1.000 86.96357 96 GLU A N 1
ATOM 544 C CA . GLU A 1 64 ? 145.41300 161.55800 149.55800 1.000 86.96357 96 GLU A CA 1
ATOM 545 C C . GLU A 1 64 ? 146.62500 162.36800 149.99900 1.000 86.96357 96 GLU A C 1
ATOM 546 O O . GLU A 1 64 ? 147.32000 162.96400 149.16800 1.000 86.96357 96 GLU A O 1
ATOM 552 N N . MET A 1 65 ? 146.88800 162.41300 151.30400 1.000 84.67478 97 MET A N 1
ATOM 553 C CA . MET A 1 65 ? 148.06300 163.09100 151.83200 1.000 84.67478 97 MET A CA 1
ATOM 554 C C . MET A 1 65 ? 149.29100 162.19500 151.88400 1.000 84.67478 97 MET A C 1
ATOM 555 O O . MET A 1 65 ? 150.36500 162.66700 152.27000 1.000 84.67478 97 MET A O 1
ATOM 560 N N . ARG A 1 66 ? 149.16100 160.92600 151.50600 1.000 81.83239 98 ARG A N 1
ATOM 561 C CA . ARG A 1 66 ? 150.29600 160.01500 151.51200 1.000 81.83239 98 ARG A CA 1
ATOM 562 C C . ARG A 1 66 ? 151.37300 160.51200 150.55800 1.000 81.83239 98 ARG A C 1
ATOM 563 O O . ARG A 1 66 ? 151.08300 160.88500 149.41800 1.000 81.83239 98 ARG A O 1
ATOM 571 N N . LEU A 1 67 ? 152.61800 160.52300 151.02700 1.000 80.03872 99 LEU A N 1
ATOM 572 C CA . LEU A 1 67 ? 153.76300 160.83100 150.18000 1.000 80.03872 99 LEU A CA 1
ATOM 573 C C . LEU A 1 67 ? 154.66100 159.62700 149.94700 1.000 80.03872 99 LEU A C 1
ATOM 574 O O . LEU A 1 67 ? 155.72300 159.77200 149.33300 1.000 80.03872 99 LEU A O 1
ATOM 579 N N . GLY A 1 68 ? 154.27200 158.45000 150.42000 1.000 79.90053 100 GLY A N 1
ATOM 580 C CA . GLY A 1 68 ? 155.11800 157.27800 150.26700 1.000 79.90053 100 GLY A CA 1
ATOM 581 C C . GLY A 1 68 ? 154.66500 156.16100 151.17700 1.000 79.90053 100 GLY A C 1
ATOM 582 O O . GLY A 1 68 ? 153.48900 156.07900 151.54900 1.000 79.90053 100 GLY A O 1
ATOM 583 N N . ALA A 1 69 ? 155.61300 155.30400 151.53400 1.000 76.52540 101 ALA A N 1
ATOM 584 C CA . ALA A 1 69 ? 155.30800 154.17900 152.40000 1.000 76.52540 101 ALA A CA 1
ATOM 585 C C . ALA A 1 69 ? 154.91200 154.66300 153.78900 1.000 76.52540 101 ALA A C 1
ATOM 586 O O . ALA A 1 69 ? 155.32000 155.73700 154.23800 1.000 76.52540 101 ALA A O 1
ATOM 588 N N . LEU A 1 70 ? 154.08600 153.86000 154.46400 1.000 75.68438 102 LEU A N 1
ATOM 589 C CA . LEU A 1 70 ? 153.65200 154.21400 155.81200 1.000 75.68438 102 LEU A CA 1
ATOM 590 C C . LEU A 1 70 ? 154.81900 154.22800 156.78700 1.000 75.68438 102 LEU A C 1
ATOM 591 O O . LEU A 1 70 ? 154.91300 155.11900 157.63900 1.000 75.68438 102 LEU A O 1
ATOM 596 N N . TYR A 1 71 ? 155.72200 153.25100 156.68000 1.000 75.45788 103 TYR A N 1
ATOM 597 C CA . TYR A 1 71 ? 156.80100 153.14500 157.65300 1.000 75.45788 103 TYR A CA 1
ATOM 598 C C . TYR A 1 71 ? 157.78200 154.30400 157.56600 1.000 75.45788 103 TYR A C 1
ATOM 599 O O . TYR A 1 71 ? 158.49800 154.55500 158.53900 1.000 75.45788 103 TYR A O 1
ATOM 608 N N . THR A 1 72 ? 157.79800 155.03300 156.44600 1.000 73.67204 104 THR A N 1
ATOM 609 C CA . THR A 1 72 ? 158.73500 156.13500 156.26300 1.000 73.67204 104 THR A CA 1
ATOM 610 C C . THR A 1 72 ? 158.60800 157.19300 157.34900 1.000 73.67204 104 THR A C 1
ATOM 611 O O . THR A 1 72 ? 159.59800 157.86100 157.66800 1.000 73.67204 104 THR A O 1
ATOM 615 N N . TYR A 1 73 ? 157.42100 157.36000 157.92400 1.000 72.50344 105 TYR A N 1
ATOM 616 C CA . TYR A 1 73 ? 157.21500 158.31100 158.99900 1.000 72.50344 105 TYR A CA 1
ATOM 617 C C . TYR A 1 73 ? 156.96000 157.66100 160.34900 1.000 72.50344 105 TYR A C 1
ATOM 618 O O . TYR A 1 73 ? 156.82000 158.38400 161.34100 1.000 72.50344 105 TYR A O 1
ATOM 627 N N . TRP A 1 74 ? 156.90500 156.33200 160.42500 1.000 69.15198 106 TRP A N 1
ATOM 628 C CA . TRP A 1 74 ? 156.60000 155.64800 161.67400 1.000 69.15198 106 TRP A CA 1
ATOM 629 C C . TRP A 1 74 ? 157.77000 154.87500 162.25400 1.000 69.15198 106 TRP A C 1
ATOM 630 O O . TRP A 1 74 ? 157.80300 154.66000 163.46500 1.000 69.15198 106 TRP A O 1
ATOM 641 N N . VAL A 1 75 ? 158.72400 154.44200 161.43000 1.000 66.33909 107 VAL A N 1
ATOM 642 C CA . VAL A 1 75 ? 159.97000 153.89800 161.97100 1.000 66.33909 107 VAL A CA 1
ATOM 643 C C . VAL A 1 75 ? 160.73300 154.95700 162.75300 1.000 66.33909 107 VAL A C 1
ATOM 644 O O . VAL A 1 75 ? 161.16500 154.66900 163.88000 1.000 66.33909 107 VAL A O 1
ATOM 648 N N . PRO A 1 76 ? 160.94400 156.18300 162.24500 1.000 64.39912 108 PRO A N 1
ATOM 649 C CA . PRO A 1 76 ? 161.53600 157.21800 163.10900 1.000 64.39912 108 PRO A CA 1
ATOM 650 C C . PRO A 1 76 ? 160.66900 157.56800 164.30500 1.000 64.39912 108 PRO A C 1
ATOM 651 O O . PRO A 1 76 ? 161.19700 157.80900 165.39600 1.000 6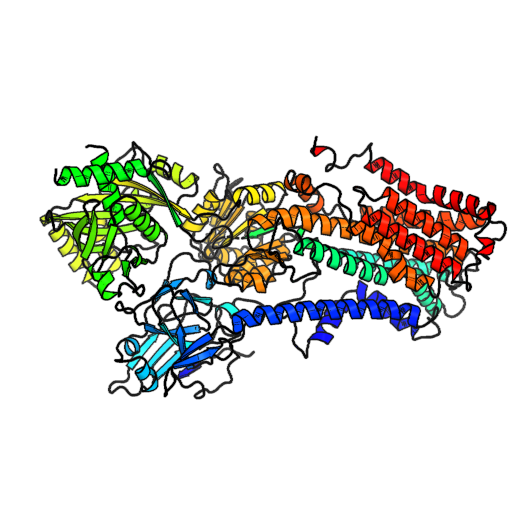4.39912 108 PRO A O 1
ATOM 655 N N . LEU A 1 77 ? 159.34700 157.60300 164.13200 1.000 61.92132 109 LEU A N 1
ATOM 656 C CA . LEU A 1 77 ? 158.46700 157.89100 165.25900 1.000 61.92132 109 LEU A CA 1
ATOM 657 C C . LEU A 1 77 ? 158.49900 156.76300 166.28000 1.000 61.92132 109 LEU A C 1
ATOM 658 O O . LEU A 1 77 ? 158.50300 157.01400 167.48900 1.000 61.92132 109 LEU A O 1
ATOM 663 N N . GLY A 1 78 ? 158.50600 155.51400 165.81500 1.000 62.34689 110 GLY A N 1
ATOM 664 C CA . GLY A 1 78 ? 158.66600 154.40100 166.73000 1.000 62.34689 110 GLY A CA 1
ATOM 665 C C . GLY A 1 78 ? 159.97800 154.45400 167.48000 1.000 62.34689 110 GLY A C 1
ATOM 666 O O . GLY A 1 78 ? 160.02700 154.16000 168.67600 1.000 62.34689 110 GLY A O 1
ATOM 667 N N . PHE A 1 79 ? 161.05400 154.84400 166.79500 1.000 60.93636 111 PHE A N 1
ATOM 668 C CA . PHE A 1 79 ? 162.34500 154.99600 167.45400 1.000 60.93636 111 PHE A CA 1
ATOM 669 C C . PHE A 1 79 ? 162.30100 156.09300 168.51300 1.000 60.93636 111 PHE A C 1
ATOM 670 O O . PHE A 1 79 ? 162.80600 155.90900 169.62600 1.000 60.93636 111 PHE A O 1
ATOM 678 N N . VAL A 1 80 ? 161.68400 157.23000 168.18900 1.000 57.78858 112 VAL A N 1
ATOM 679 C CA . VAL A 1 80 ? 161.58900 158.34100 169.13400 1.000 57.78858 112 VAL A CA 1
ATOM 680 C C . VAL A 1 80 ? 160.78400 157.93000 170.36100 1.000 57.78858 112 VAL A C 1
ATOM 681 O O . VAL A 1 80 ? 161.17500 158.20300 171.50400 1.000 57.78858 112 VAL A O 1
ATOM 685 N N . LEU A 1 81 ? 159.64400 157.27500 170.13900 1.000 58.99803 113 LEU A N 1
ATOM 686 C CA . LEU A 1 81 ? 158.79600 156.84900 171.24500 1.000 58.99803 113 LEU A CA 1
ATOM 687 C C . LEU A 1 81 ? 159.50200 155.82200 172.11700 1.000 58.99803 113 LEU A C 1
ATOM 688 O O . LEU A 1 81 ? 159.43800 155.89900 173.34900 1.000 58.99803 113 LEU A O 1
ATOM 693 N N . ALA A 1 82 ? 160.18800 154.85900 171.50100 1.000 56.88094 114 ALA A N 1
ATOM 694 C CA . ALA A 1 82 ? 160.93500 153.88800 172.28700 1.000 56.88094 114 ALA A CA 1
ATOM 695 C C . ALA A 1 82 ? 162.01800 154.56800 173.10900 1.000 56.88094 114 ALA A C 1
ATOM 696 O O . ALA A 1 82 ? 162.19200 154.25100 174.28900 1.000 56.88094 114 ALA A O 1
ATOM 698 N N . VAL A 1 83 ? 162.74400 155.51500 172.51300 1.000 55.50567 115 VAL A N 1
ATOM 699 C CA . VAL A 1 83 ? 163.82500 156.17700 173.23400 1.000 55.50567 115 VAL A CA 1
ATOM 700 C C . VAL A 1 83 ? 163.28100 156.94800 174.43000 1.000 55.50567 115 VAL A C 1
ATOM 701 O O . VAL A 1 83 ? 163.80500 156.83300 175.54500 1.000 55.50567 115 VAL A O 1
ATOM 705 N N . THR A 1 84 ? 162.21400 157.72800 174.23000 1.000 55.82393 116 THR A N 1
ATOM 706 C CA . THR A 1 84 ? 161.69000 158.52300 175.33800 1.000 55.82393 116 THR A CA 1
ATOM 707 C C . THR A 1 84 ? 161.10200 157.63700 176.43200 1.000 55.82393 116 THR A C 1
ATOM 708 O O . THR A 1 84 ? 161.31600 157.89200 177.62400 1.000 55.82393 116 THR A O 1
ATOM 712 N N . VAL A 1 85 ? 160.37900 156.57700 176.05400 1.000 55.86691 117 VAL A N 1
ATOM 713 C CA . VAL A 1 85 ? 159.79200 155.69800 177.05800 1.000 55.86691 117 VAL A CA 1
ATOM 714 C C . VAL A 1 85 ? 160.87900 154.98500 177.84800 1.000 55.86691 117 VAL A C 1
ATOM 715 O O . VAL A 1 85 ? 160.81000 154.90100 179.07800 1.000 55.86691 117 VAL A O 1
ATOM 719 N N . ILE A 1 86 ? 161.90500 154.47500 177.16600 1.000 54.31725 118 ILE A N 1
ATOM 720 C CA . ILE A 1 86 ? 162.97900 153.77400 177.85800 1.000 54.31725 118 ILE A CA 1
ATOM 721 C C . ILE A 1 86 ? 163.73500 154.72200 178.77800 1.000 54.31725 118 ILE A C 1
ATOM 722 O O . ILE A 1 86 ? 164.08500 154.35800 179.90500 1.000 54.31725 118 ILE A O 1
ATOM 727 N N . ARG A 1 87 ? 163.99500 155.94900 178.32200 1.000 55.42222 119 ARG A N 1
ATOM 728 C CA . ARG A 1 87 ? 164.71000 156.91000 179.15400 1.000 55.42222 119 ARG A CA 1
ATOM 729 C C . ARG A 1 87 ? 163.91900 157.24400 180.41400 1.000 55.42222 119 ARG A C 1
ATOM 730 O O . ARG A 1 87 ? 164.45900 157.22600 181.52900 1.000 55.42222 119 ARG A O 1
ATOM 738 N N . GLU A 1 88 ? 162.62600 157.53700 180.25400 1.000 57.23985 120 GLU A N 1
ATOM 739 C CA . GLU A 1 88 ? 161.79600 157.85900 181.40800 1.000 57.23985 120 GLU A CA 1
ATOM 740 C C . GLU A 1 88 ? 161.68600 156.67500 182.35900 1.000 57.23985 120 GLU A C 1
ATOM 741 O O . GLU A 1 88 ? 161.71800 156.84800 183.58400 1.000 57.23985 120 GLU A O 1
ATOM 747 N N . ALA A 1 89 ? 161.56500 155.46200 181.81600 1.000 54.38476 121 ALA A N 1
ATOM 748 C CA . ALA A 1 89 ? 161.47500 154.27400 182.65500 1.000 54.38476 121 ALA A CA 1
ATOM 749 C C . ALA A 1 89 ? 162.76400 154.03700 183.42700 1.000 54.38476 121 ALA A C 1
ATOM 750 O O . ALA A 1 89 ? 162.72600 153.66000 184.60100 1.000 54.38476 121 ALA A O 1
ATOM 752 N N . VAL A 1 90 ? 163.91300 154.23600 182.78200 1.000 56.42956 122 VAL A N 1
ATOM 753 C CA . VAL A 1 90 ? 165.19200 154.06300 183.46400 1.000 56.42956 122 VAL A CA 1
ATOM 754 C C . VAL A 1 90 ? 165.33400 155.07800 184.59100 1.000 56.42956 122 VAL A C 1
ATOM 755 O O . VAL A 1 90 ? 165.77600 154.74100 185.69800 1.000 56.42956 122 VAL A O 1
ATOM 759 N N . GLU A 1 91 ? 164.95400 156.33300 184.33500 1.000 58.54588 123 GLU A N 1
ATOM 760 C CA . GLU A 1 91 ? 165.00000 157.33900 185.39400 1.000 58.54588 123 GLU A CA 1
ATOM 761 C C . GLU A 1 91 ? 164.08100 156.97000 186.55500 1.000 58.54588 123 GLU A C 1
ATOM 762 O O . GLU A 1 91 ? 164.46100 157.11400 187.72400 1.000 58.54588 123 GLU A O 1
ATOM 768 N N . GLU A 1 92 ? 162.87600 156.48100 186.25300 1.000 57.64890 124 GLU A N 1
ATOM 769 C CA . GLU A 1 92 ? 161.94500 156.09200 187.30700 1.000 57.64890 124 GLU A CA 1
ATOM 770 C C . GLU A 1 92 ? 162.47000 154.91300 188.11800 1.000 57.64890 124 GLU A C 1
ATOM 771 O O . GLU A 1 92 ? 162.32600 154.88500 189.34500 1.000 57.64890 124 GLU A O 1
ATOM 777 N N . ILE A 1 93 ? 163.07400 153.93000 187.45200 1.000 56.51326 125 ILE A N 1
ATOM 778 C CA . ILE A 1 93 ? 163.59500 152.76300 188.15600 1.000 56.51326 125 ILE A CA 1
ATOM 779 C C . ILE A 1 93 ? 164.77300 153.15300 189.03900 1.000 56.51326 125 ILE A C 1
ATOM 780 O O . ILE A 1 93 ? 164.91200 152.65800 190.16500 1.000 56.51326 125 ILE A O 1
ATOM 785 N N . ARG A 1 94 ? 165.63700 154.04400 188.54900 1.000 59.27674 126 ARG A N 1
ATOM 786 C CA . ARG A 1 94 ? 166.73800 154.52100 189.37700 1.000 59.27674 126 ARG A CA 1
ATOM 787 C C . ARG A 1 94 ? 166.22400 155.27400 190.59600 1.000 59.27674 126 ARG A C 1
ATOM 788 O O . ARG A 1 94 ? 166.72900 155.08600 191.71000 1.000 59.27674 126 ARG A O 1
ATOM 796 N N . CYS A 1 95 ? 165.20800 156.12000 190.40800 1.000 59.23006 127 CYS A N 1
ATOM 797 C CA . CYS A 1 95 ? 164.62500 156.82700 191.54100 1.000 59.23006 127 CYS A CA 1
ATOM 798 C C . CYS A 1 95 ? 164.03800 155.85500 192.55900 1.000 59.23006 127 CYS A C 1
ATOM 799 O O . CYS A 1 95 ? 164.21400 156.03100 193.77000 1.000 59.23006 127 CYS A O 1
ATOM 802 N N . TYR A 1 96 ? 163.33600 154.82500 192.08400 1.000 58.80605 128 TYR A N 1
ATOM 803 C CA . TYR A 1 96 ? 162.74600 153.84000 192.98400 1.000 58.80605 128 TYR A CA 1
ATOM 804 C C . TYR A 1 96 ? 163.81800 153.09900 193.77500 1.000 58.80605 128 TYR A C 1
ATOM 805 O O . TYR A 1 96 ? 163.69700 152.92300 194.99500 1.000 58.80605 128 TYR A O 1
ATOM 814 N N . VAL A 1 97 ? 164.88300 152.66800 193.09600 1.000 56.67949 129 VAL A N 1
ATOM 815 C CA . VAL A 1 97 ? 165.96000 151.95300 193.77100 1.000 56.67949 129 VAL A CA 1
ATOM 816 C C . VAL A 1 97 ? 166.62200 152.84200 194.81500 1.000 56.67949 129 VAL A C 1
ATOM 817 O O . VAL A 1 97 ? 166.94300 152.39200 195.92100 1.000 56.67949 129 VAL A O 1
ATOM 821 N N . ARG A 1 98 ? 166.83000 154.11600 194.48900 1.000 56.69620 130 ARG A N 1
ATOM 822 C CA . ARG A 1 98 ? 167.49200 155.02400 195.41700 1.000 56.69620 130 ARG A CA 1
ATOM 823 C C . ARG A 1 98 ? 166.61200 155.38900 196.60700 1.000 56.69620 130 ARG A C 1
ATOM 824 O O . ARG A 1 98 ? 167.13000 155.61400 197.70500 1.000 56.69620 130 ARG A O 1
ATOM 832 N N . ASP A 1 99 ? 165.29300 155.45600 196.41800 1.000 57.63476 131 ASP A N 1
ATOM 833 C CA . ASP A 1 99 ? 164.38400 155.66900 197.53800 1.000 57.63476 131 ASP A CA 1
ATOM 834 C C . ASP A 1 99 ? 164.24800 154.43600 198.42000 1.000 57.63476 131 ASP A C 1
ATOM 835 O O . ASP A 1 99 ? 163.95900 154.57300 199.61700 1.000 57.63476 131 ASP A O 1
ATOM 840 N N . LYS A 1 100 ? 164.43700 153.24300 197.85000 1.000 56.26257 132 LYS A N 1
ATOM 841 C CA . LYS A 1 100 ? 164.35400 152.01900 198.64000 1.000 56.26257 132 LYS A CA 1
ATOM 842 C C . LYS A 1 100 ? 165.38600 151.99300 199.75900 1.000 56.26257 132 LYS A C 1
ATOM 843 O O . LYS A 1 100 ? 165.12100 151.43500 200.82800 1.000 56.26257 132 LYS A O 1
ATOM 849 N N . GLU A 1 101 ? 166.55900 152.58900 199.54100 1.000 56.13689 133 GLU A N 1
ATOM 850 C CA . GLU A 1 101 ? 167.59300 152.57600 200.57100 1.000 56.13689 133 GLU A CA 1
ATOM 851 C C . GLU A 1 101 ? 167.14900 153.32700 201.81900 1.000 56.13689 133 GLU A C 1
ATOM 852 O O . GLU A 1 101 ? 167.34100 152.84600 202.94000 1.000 56.13689 133 GLU A O 1
ATOM 858 N N . VAL A 1 102 ? 166.56000 154.51000 201.64600 1.000 54.10631 134 VAL A N 1
ATOM 859 C CA . VAL A 1 102 ? 166.06100 155.26200 202.79200 1.000 54.10631 134 VAL A CA 1
ATOM 860 C C . VAL A 1 102 ? 164.83400 154.58600 203.38700 1.000 54.10631 134 VAL A C 1
ATOM 861 O O . VAL A 1 102 ? 164.66600 154.54600 204.61000 1.000 54.10631 134 VAL A O 1
ATOM 865 N N . ASN A 1 103 ? 163.95800 154.04300 202.54200 1.000 51.49562 135 ASN A N 1
ATOM 866 C CA . ASN A 1 103 ? 162.72200 153.46800 203.05100 1.000 51.49562 135 ASN A CA 1
ATOM 867 C C . ASN A 1 103 ? 162.91500 152.12000 203.73300 1.000 51.49562 135 ASN A C 1
ATOM 868 O O . ASN A 1 103 ? 162.02600 151.68500 204.46900 1.000 51.49562 135 ASN A O 1
ATOM 873 N N . SER A 1 104 ? 164.04600 151.45400 203.52500 1.000 52.04117 136 SER A N 1
ATOM 874 C CA . SER A 1 104 ? 164.25700 150.12000 204.06800 1.000 52.04117 136 SER A CA 1
ATOM 875 C C . SER A 1 104 ? 165.15700 150.10500 205.29700 1.000 52.04117 136 SER A C 1
ATOM 876 O O . SER A 1 104 ? 165.57400 149.02700 205.72700 1.000 52.04117 136 SER A O 1
ATOM 879 N N . GLN A 1 105 ? 165.46600 151.26500 205.87000 1.000 50.46757 137 GLN A N 1
ATOM 880 C CA . GLN A 1 105 ? 166.24300 151.29800 207.10100 1.000 50.46757 137 GLN A CA 1
ATOM 881 C C . GLN A 1 105 ? 165.47100 150.61900 208.22500 1.000 50.46757 137 GLN A C 1
ATOM 882 O O . GLN A 1 105 ? 164.24400 150.70700 208.30100 1.000 50.46757 137 GLN A O 1
ATOM 888 N N . VAL A 1 106 ? 166.19800 149.93200 209.09600 1.000 45.05041 138 VAL A N 1
ATOM 889 C CA . VAL A 1 106 ? 165.60700 149.04000 210.08500 1.000 45.05041 138 VAL A CA 1
ATOM 890 C C . VAL A 1 106 ? 165.59900 149.72800 211.44200 1.000 45.05041 138 VAL A C 1
ATOM 891 O O . VAL A 1 106 ? 166.59600 150.33500 211.85100 1.000 45.05041 138 VAL A O 1
ATOM 895 N N . TYR A 1 107 ? 164.46500 149.64800 212.13000 1.000 42.32455 139 TYR A N 1
ATOM 896 C CA . TYR A 1 107 ? 164.30200 150.17300 213.47400 1.000 42.32455 139 TYR A CA 1
ATOM 897 C C . TYR A 1 107 ? 163.70800 149.08100 214.34700 1.000 42.32455 139 TYR A C 1
ATOM 898 O O . TYR A 1 107 ? 163.27400 148.03600 213.86300 1.000 42.32455 139 TYR A O 1
ATOM 907 N N . SER A 1 108 ? 163.69700 149.32900 215.64900 1.000 46.96578 140 SER A N 1
ATOM 908 C CA . SER A 1 108 ? 163.12700 148.41000 216.62100 1.000 46.96578 140 SER A CA 1
ATOM 909 C C . SER A 1 108 ? 161.77800 148.93400 217.08600 1.000 46.96578 140 SER A C 1
ATOM 910 O O . SER A 1 108 ? 161.60200 150.14000 217.27500 1.000 46.96578 140 SER A O 1
ATOM 913 N N . ARG A 1 109 ? 160.82500 148.02600 217.26000 1.000 50.11860 141 ARG A N 1
ATOM 914 C CA . ARG A 1 109 ? 159.46600 148.37800 217.64400 1.000 50.11860 141 ARG A CA 1
ATOM 915 C C . ARG A 1 109 ? 159.09300 147.65200 218.92500 1.000 50.11860 141 ARG A C 1
ATOM 916 O O . ARG A 1 109 ? 159.33100 146.44800 219.05000 1.000 50.11860 141 ARG A O 1
ATOM 924 N N . LEU A 1 110 ? 158.50600 148.38100 219.86700 1.000 51.23255 142 LEU A N 1
ATOM 925 C CA . LEU A 1 110 ? 158.05600 147.78900 221.11900 1.000 51.23255 142 LEU A CA 1
ATOM 926 C C . LEU A 1 110 ? 156.77100 147.01200 220.87700 1.000 51.23255 142 LEU A C 1
ATOM 927 O O . LEU A 1 110 ? 155.75300 147.59000 220.48400 1.000 51.23255 142 LEU A O 1
ATOM 932 N N . THR A 1 111 ? 156.81800 145.70500 221.10200 1.000 59.23806 143 THR A N 1
ATOM 933 C CA . THR A 1 111 ? 155.65000 144.84600 221.01600 1.000 59.23806 143 THR A CA 1
ATOM 934 C C . THR A 1 111 ? 155.41800 144.18500 222.36600 1.000 59.23806 143 THR A C 1
ATOM 935 O O . THR A 1 111 ? 156.26600 144.23200 223.26000 1.000 59.23806 143 THR A O 1
ATOM 939 N N . ALA A 1 112 ? 154.24600 143.56300 222.50600 1.000 64.75024 144 ALA A N 1
ATOM 940 C CA . ALA A 1 112 ? 153.88600 142.93600 223.77400 1.000 64.75024 144 ALA A CA 1
ATOM 941 C C . ALA A 1 112 ? 154.84200 141.80400 224.12600 1.000 64.75024 144 ALA A C 1
ATOM 942 O O . ALA A 1 112 ? 155.21200 141.63400 225.29300 1.000 64.75024 144 ALA A O 1
ATOM 944 N N . ARG A 1 113 ? 155.25300 141.01800 223.13200 1.000 66.86347 145 ARG A N 1
ATOM 945 C CA . ARG A 1 113 ? 156.15000 139.89100 223.34900 1.000 66.86347 145 ARG A CA 1
ATOM 946 C C . ARG A 1 113 ? 157.60100 140.23000 223.02000 1.000 66.86347 145 ARG A C 1
ATOM 947 O O . ARG A 1 113 ? 158.36500 139.35000 222.61100 1.000 66.86347 145 ARG A O 1
ATOM 955 N N . GLY A 1 114 ? 157.99500 141.48400 223.18700 1.000 62.32785 146 GLY A N 1
ATOM 956 C CA . GLY A 1 114 ? 159.37500 141.89400 223.03300 1.000 62.32785 146 GLY A CA 1
ATOM 957 C C . GLY A 1 114 ? 159.59000 142.76400 221.80400 1.000 62.32785 146 GLY A C 1
ATOM 958 O O . GLY A 1 114 ? 158.74400 142.88000 220.91900 1.000 62.32785 146 GLY A O 1
ATOM 959 N N . THR A 1 115 ? 160.77200 143.37200 221.77200 1.000 56.87579 147 THR A N 1
ATOM 960 C CA . THR A 1 115 ? 161.15100 144.25400 220.67700 1.000 56.87579 147 THR A CA 1
ATOM 961 C C . THR A 1 115 ? 161.26800 143.48700 219.36300 1.000 56.87579 147 THR A C 1
ATOM 962 O O . THR A 1 115 ? 161.81800 142.38400 219.31400 1.000 56.87579 147 THR A O 1
ATOM 966 N N . VAL A 1 116 ? 160.74900 144.08200 218.28900 1.000 54.62469 148 VAL A N 1
ATOM 967 C CA . VAL A 1 116 ? 160.72600 143.47100 216.96500 1.000 54.62469 148 VAL A CA 1
ATOM 968 C C . VAL A 1 116 ? 161.28200 144.46400 215.95200 1.000 54.62469 148 VAL A C 1
ATOM 969 O O . VAL A 1 116 ? 160.88200 145.63200 215.94100 1.000 54.62469 148 VAL A O 1
ATOM 973 N N . LYS A 1 117 ? 162.19600 144.00000 215.10200 1.000 50.76729 149 LYS A N 1
ATOM 974 C CA . LYS A 1 117 ? 162.74600 144.84500 214.05000 1.000 50.76729 149 LYS A CA 1
ATOM 975 C C . LYS A 1 117 ? 161.67800 145.19500 213.02000 1.000 50.76729 149 LYS A C 1
ATOM 976 O O . LYS A 1 117 ? 160.86200 144.35300 212.63800 1.000 50.76729 149 LYS A O 1
ATOM 982 N N . VAL A 1 118 ? 161.68600 146.44600 212.56800 1.000 46.13071 150 VAL A N 1
ATOM 983 C CA . VAL A 1 118 ? 160.73000 146.92500 211.57700 1.000 46.13071 150 VAL A CA 1
ATOM 984 C C . VAL A 1 118 ? 161.45800 147.82300 210.58500 1.000 46.13071 150 VAL A C 1
ATOM 985 O O . VAL A 1 118 ? 162.33400 148.60600 210.96400 1.000 46.13071 150 VAL A O 1
ATOM 989 N N . LYS A 1 119 ? 161.11600 147.68400 209.30900 1.000 48.51950 151 LYS A N 1
ATOM 990 C CA . LYS A 1 119 ? 161.63700 148.57700 208.28800 1.000 48.51950 151 LYS A CA 1
ATOM 991 C C . LYS A 1 119 ? 160.93000 149.92400 208.35500 1.000 48.51950 151 LYS A C 1
ATOM 992 O O . LYS A 1 119 ? 159.78500 150.02700 208.80100 1.000 48.51950 151 LYS A O 1
ATOM 998 N N . SER A 1 120 ? 161.63100 150.96400 207.90200 1.000 45.66635 152 SER A N 1
ATOM 999 C CA . SER A 1 120 ? 161.11300 152.32200 208.01700 1.000 45.66635 152 SER A CA 1
ATOM 1000 C C . SER A 1 120 ? 159.81800 152.50900 207.23700 1.000 45.66635 152 SER A C 1
ATOM 1001 O O . SER A 1 120 ? 158.98600 153.34200 207.61000 1.000 45.66635 152 SER A O 1
ATOM 1004 N N . SER A 1 121 ? 159.62500 151.74600 206.16200 1.000 47.06967 153 SER A N 1
ATOM 1005 C CA . SER A 1 121 ? 158.42900 151.88100 205.34200 1.000 47.06967 153 SER A CA 1
ATOM 1006 C C . SER A 1 121 ? 157.20700 151.20500 205.94800 1.000 47.06967 153 SER A C 1
ATOM 1007 O O . SER A 1 121 ? 156.08800 151.47900 205.50800 1.000 47.06967 153 SER A O 1
ATOM 1010 N N . ASN A 1 122 ? 157.38800 150.34000 206.94200 1.000 47.12535 154 ASN A N 1
ATOM 1011 C CA . ASN A 1 122 ? 156.28500 149.62600 207.57000 1.000 47.12535 154 ASN A CA 1
ATOM 1012 C C . ASN A 1 122 ? 155.88400 150.22100 208.91300 1.000 47.12535 154 ASN A C 1
ATOM 1013 O O . ASN A 1 122 ? 155.11800 149.59700 209.65000 1.000 47.12535 154 ASN A O 1
ATOM 1018 N N . ILE A 1 123 ? 156.37800 151.40600 209.24700 1.000 44.09806 155 ILE A N 1
ATOM 1019 C CA . ILE A 1 123 ? 156.05200 152.03800 210.51900 1.000 44.09806 155 ILE A CA 1
ATOM 1020 C C . ILE A 1 123 ? 154.67500 152.67600 210.41700 1.000 44.09806 155 ILE A C 1
ATOM 1021 O O . ILE A 1 123 ? 154.39100 153.42200 209.47400 1.000 44.09806 155 ILE A O 1
ATOM 1026 N N . GLN A 1 124 ? 153.81300 152.38200 211.38200 1.000 44.57363 156 GLN A N 1
ATOM 1027 C CA . GLN A 1 124 ? 152.44500 152.87200 211.39100 1.000 44.57363 156 GLN A CA 1
ATOM 1028 C C . GLN A 1 124 ? 152.23200 153.87300 212.51700 1.000 44.57363 156 GLN A C 1
ATOM 1029 O O . GLN A 1 124 ? 153.01700 153.96200 213.46200 1.000 44.57363 156 GLN A O 1
ATOM 1035 N N . VAL A 1 125 ? 151.14500 154.63000 212.39800 1.000 42.48349 157 VAL A N 1
ATOM 1036 C CA . VAL A 1 125 ? 150.76100 155.57700 213.43400 1.000 42.48349 157 VAL A CA 1
ATOM 1037 C C . VAL A 1 125 ? 150.32400 154.80700 214.67000 1.000 42.48349 157 VAL A C 1
ATOM 1038 O O . VAL A 1 125 ? 149.43700 153.94800 214.60300 1.000 42.48349 157 VAL A O 1
ATOM 1042 N N . GLY A 1 126 ? 150.94400 155.10800 215.80600 1.000 44.43507 158 GLY A N 1
ATOM 1043 C CA . GLY A 1 126 ? 150.71200 154.38000 217.03100 1.000 44.43507 158 GLY A CA 1
ATOM 1044 C C . GLY A 1 126 ? 151.80000 153.39700 217.40300 1.000 44.43507 158 GLY A C 1
ATOM 1045 O O . GLY A 1 126 ? 151.76800 152.85900 218.51300 1.000 44.43507 158 GLY A O 1
ATOM 1046 N N . ASP A 1 127 ? 152.75300 153.14400 216.51300 1.000 44.49380 159 ASP A N 1
ATOM 1047 C CA . ASP A 1 127 ? 153.86800 152.26900 216.83400 1.000 44.49380 159 ASP A CA 1
ATOM 1048 C C . ASP A 1 127 ? 154.76600 152.90600 217.88700 1.000 44.49380 159 ASP A C 1
ATOM 1049 O O . ASP A 1 127 ? 154.92400 154.12700 217.94500 1.000 44.49380 159 ASP A O 1
ATOM 1054 N N . LEU A 1 128 ? 155.35000 152.06500 218.73300 1.000 45.10667 160 LEU A N 1
ATOM 1055 C CA . LEU A 1 128 ? 156.36500 152.49500 219.69100 1.000 45.10667 160 LEU A CA 1
ATOM 1056 C C . LEU A 1 128 ? 157.72000 152.13000 219.10200 1.000 45.10667 160 LEU A C 1
ATOM 1057 O O . LEU A 1 128 ? 158.11400 150.96300 219.10000 1.000 45.10667 160 LEU A O 1
ATOM 1062 N N . ILE A 1 129 ? 158.43400 153.13400 218.61000 1.000 42.36255 161 ILE A N 1
ATOM 1063 C CA . ILE A 1 129 ? 159.65700 152.94100 217.84400 1.000 42.36255 161 ILE A CA 1
ATOM 1064 C C . ILE A 1 129 ? 160.85100 153.35100 218.69100 1.000 42.36255 161 ILE A C 1
ATOM 1065 O O . ILE A 1 129 ? 160.82000 154.37800 219.37700 1.000 42.36255 161 ILE A O 1
ATOM 1070 N N . ILE A 1 130 ? 161.90200 152.53900 218.64400 1.000 43.85080 162 ILE A N 1
ATOM 1071 C CA . ILE A 1 130 ? 163.16300 152.83200 219.31000 1.000 43.85080 162 ILE A CA 1
ATOM 1072 C C . ILE A 1 130 ? 164.14500 153.36200 218.27700 1.000 43.85080 162 ILE A C 1
ATOM 1073 O O . ILE A 1 130 ? 164.39300 152.71300 217.25500 1.000 43.85080 162 ILE A O 1
ATOM 1078 N N . VAL A 1 131 ? 164.70400 154.53700 218.54000 1.000 43.20450 163 VAL A N 1
ATOM 1079 C CA . VAL A 1 131 ? 165.71300 155.15200 217.68700 1.000 43.20450 163 VAL A CA 1
ATOM 1080 C C . VAL A 1 131 ? 167.01800 155.20400 218.46800 1.000 43.20450 163 VAL A C 1
ATOM 1081 O O . VAL A 1 131 ? 167.04500 155.67000 219.61200 1.000 43.20450 163 VAL A O 1
ATOM 1085 N N . GLU A 1 132 ? 168.09200 154.72100 217.85600 1.000 48.68847 164 GLU A N 1
ATOM 1086 C CA . GLU A 1 132 ? 169.39100 154.66300 218.50500 1.000 48.68847 164 GLU A CA 1
ATOM 1087 C C . GLU A 1 132 ? 170.18200 155.94800 218.27000 1.000 48.68847 164 GLU A C 1
ATOM 1088 O O . GLU A 1 132 ? 169.78300 156.83200 217.51400 1.000 48.68847 164 GLU A O 1
ATOM 1094 N N . LYS A 1 133 ? 171.32900 156.02900 218.93700 1.000 50.74645 165 LYS A N 1
ATOM 1095 C CA . LYS A 1 133 ? 172.20900 157.18200 218.81500 1.000 50.74645 165 LYS A CA 1
ATOM 1096 C C . LYS A 1 133 ? 172.71400 157.33100 217.38500 1.000 50.74645 165 LYS A C 1
ATOM 1097 O O . LYS A 1 133 ? 173.01900 156.34400 216.71000 1.000 50.74645 165 LYS A O 1
ATOM 1103 N N . ASN A 1 134 ? 172.78300 158.57900 216.92200 1.000 47.77901 166 ASN A N 1
ATOM 1104 C CA . ASN A 1 134 ? 173.26200 158.93900 215.58700 1.000 47.77901 166 ASN A CA 1
ATOM 1105 C C . ASN A 1 134 ? 172.42400 158.32100 214.47700 1.000 47.77901 166 ASN A C 1
ATOM 1106 O O . ASN A 1 134 ? 172.88800 158.20000 213.34200 1.000 47.77901 166 ASN A O 1
ATOM 1111 N N . GLN A 1 135 ? 171.18800 157.94000 214.77700 1.000 44.76635 167 GLN A N 1
ATOM 1112 C CA . GLN A 1 135 ? 170.30000 157.32200 213.80800 1.000 44.76635 167 GLN A CA 1
ATOM 1113 C C . GLN A 1 135 ? 169.18000 158.29000 213.45400 1.000 44.76635 167 GLN A C 1
ATOM 1114 O O . GLN A 1 135 ? 168.63400 158.96900 214.32700 1.000 44.76635 167 GLN A O 1
ATOM 1120 N N . ARG A 1 136 ? 168.85900 158.35600 212.16700 1.000 41.33790 168 ARG A N 1
ATOM 1121 C CA . ARG A 1 136 ? 167.81500 159.24700 211.68600 1.000 41.33790 168 ARG A CA 1
ATOM 1122 C C . ARG A 1 136 ? 166.44800 158.80200 212.18900 1.000 41.33790 168 ARG A C 1
ATOM 1123 O O . ARG A 1 136 ? 166.11900 157.61600 212.17500 1.000 41.33790 168 ARG A O 1
ATOM 1131 N N . VAL A 1 137 ? 165.65100 159.76800 212.63300 1.000 38.87122 169 VAL A N 1
ATOM 1132 C CA . VAL A 1 137 ? 164.28400 159.52400 213.08400 1.000 38.87122 169 VAL A CA 1
ATOM 1133 C C . VAL A 1 137 ? 163.41500 159.26100 211.85800 1.000 38.87122 169 VAL A C 1
ATOM 1134 O O . VAL A 1 137 ? 163.35100 160.10300 210.95300 1.000 38.87122 169 VAL A O 1
ATOM 1138 N N . PRO A 1 138 ? 162.73600 158.11500 211.78400 1.000 38.97437 170 PRO A N 1
ATOM 1139 C CA . PRO A 1 138 ? 162.07600 157.72000 210.53300 1.000 38.97437 170 PRO A CA 1
ATOM 1140 C C . PRO A 1 138 ? 160.67000 158.27400 210.35500 1.000 38.97437 170 PRO A C 1
ATOM 1141 O O . PRO A 1 138 ? 160.17600 158.35400 209.22800 1.000 38.97437 170 PRO A O 1
ATOM 1145 N N . ALA A 1 139 ? 160.01400 158.64600 211.44900 1.000 40.18781 171 ALA A N 1
ATOM 1146 C CA . ALA A 1 139 ? 158.66000 159.17500 211.39300 1.000 40.18781 171 ALA A CA 1
ATOM 1147 C C . ALA A 1 139 ? 158.49300 160.19000 212.51100 1.000 40.18781 171 ALA A C 1
ATOM 1148 O O . ALA A 1 139 ? 159.29800 160.25000 213.43900 1.000 40.18781 171 ALA A O 1
ATOM 1150 N N . ASP A 1 140 ? 157.44500 161.00200 212.40300 1.000 40.71928 172 ASP A N 1
ATOM 1151 C CA . ASP A 1 140 ? 157.16800 162.02000 213.40900 1.000 40.71928 172 ASP A CA 1
ATOM 1152 C C . ASP A 1 140 ? 156.64600 161.35700 214.67800 1.000 40.71928 172 ASP A C 1
ATOM 1153 O O . ASP A 1 140 ? 155.66100 160.61600 214.63500 1.000 40.71928 172 ASP A O 1
ATOM 1158 N N . MET A 1 141 ? 157.30000 161.62200 215.80700 1.000 40.05129 173 MET A N 1
ATOM 1159 C CA . MET A 1 141 ? 156.97500 160.95200 217.05700 1.000 40.05129 173 MET A CA 1
ATOM 1160 C C . MET A 1 141 ? 156.85200 161.94300 218.20200 1.000 40.05129 173 MET A C 1
ATOM 1161 O O . MET A 1 141 ? 157.23300 163.11000 218.10200 1.000 40.05129 173 MET A O 1
ATOM 1166 N N . ILE A 1 142 ? 156.30900 161.43600 219.30100 1.000 39.73164 174 ILE A N 1
ATOM 1167 C CA . ILE A 1 142 ? 156.31700 162.11000 220.59000 1.000 39.73164 174 ILE A CA 1
ATOM 1168 C C . ILE A 1 142 ? 157.35800 161.41700 221.45700 1.000 39.73164 174 ILE A C 1
ATOM 1169 O O . ILE A 1 142 ? 157.30500 160.19700 221.64400 1.000 39.73164 174 ILE A O 1
ATOM 1174 N N . PHE A 1 143 ? 158.31300 162.18900 221.96400 1.000 41.39767 175 PHE A N 1
ATOM 1175 C CA . PHE A 1 143 ? 159.32600 161.66600 222.87200 1.000 41.39767 175 PHE A CA 1
ATOM 1176 C C . PHE A 1 143 ? 158.66800 161.09700 224.12500 1.000 41.39767 175 PHE A C 1
ATOM 1177 O O . PHE A 1 143 ? 157.96900 161.80900 224.84800 1.000 41.39767 175 PHE A O 1
ATOM 1185 N N . LEU A 1 144 ? 158.89300 159.81300 224.37900 1.000 44.19130 176 LEU A N 1
ATOM 1186 C CA . LEU A 1 144 ? 158.27900 159.11100 225.50000 1.000 44.19130 176 LEU A CA 1
ATOM 1187 C C . LEU A 1 144 ? 159.26400 158.71200 226.58300 1.000 44.19130 176 LEU A C 1
ATOM 1188 O O . LEU A 1 144 ? 158.97000 158.87500 227.76500 1.000 44.19130 176 LEU A O 1
ATOM 1193 N N . ARG A 1 145 ? 160.42700 158.18900 226.21100 1.000 50.26436 177 ARG A N 1
ATOM 1194 C CA . ARG A 1 145 ? 161.33500 157.61600 227.18800 1.000 50.26436 177 ARG A CA 1
ATOM 1195 C C . ARG A 1 145 ? 162.74500 157.62200 226.61800 1.000 50.26436 177 ARG A C 1
ATOM 1196 O O . ARG A 1 145 ? 162.93700 157.36500 225.42900 1.000 50.26436 177 ARG A O 1
ATOM 1204 N N . THR A 1 146 ? 163.72100 157.92000 227.47100 1.000 50.71612 178 THR A N 1
ATOM 1205 C CA . THR A 1 146 ? 165.12700 157.86500 227.10400 1.000 50.71612 178 THR A CA 1
ATOM 1206 C C . THR A 1 146 ? 165.89500 157.07400 228.15100 1.000 50.71612 178 THR A C 1
ATOM 1207 O O . THR A 1 146 ? 165.54500 157.07300 229.33400 1.000 50.71612 178 THR A O 1
ATOM 1211 N N . SER A 1 147 ? 166.94300 156.38400 227.70000 1.000 52.72138 179 SER A N 1
ATOM 1212 C CA . SER A 1 147 ? 167.77900 155.61200 228.60900 1.000 52.72138 179 SER A CA 1
ATOM 1213 C C . SER A 1 147 ? 168.77900 156.47600 229.36500 1.000 52.72138 179 SER A C 1
ATOM 1214 O O . SER A 1 147 ? 169.32400 156.02500 230.37600 1.000 52.72138 179 SER A O 1
ATOM 1217 N N . GLU A 1 148 ? 169.02700 157.69800 228.90500 1.000 56.46285 180 GLU A N 1
ATOM 1218 C CA . GLU A 1 148 ? 169.94700 158.58700 229.59800 1.000 56.46285 180 GLU A CA 1
ATOM 1219 C C . GLU A 1 148 ? 169.35400 159.04300 230.92600 1.000 56.46285 180 GLU A C 1
ATOM 1220 O O . GLU A 1 148 ? 168.14600 159.26000 231.04400 1.000 56.46285 180 GLU A O 1
ATOM 1226 N N . LYS A 1 149 ? 170.22300 159.19300 231.93000 1.000 59.78542 181 LYS A N 1
ATOM 1227 C CA . LYS A 1 149 ? 169.75800 159.48300 233.28300 1.000 59.78542 181 LYS A CA 1
ATOM 1228 C C . LYS A 1 149 ? 169.22400 160.90200 233.42000 1.000 59.78542 181 LYS A C 1
ATOM 1229 O O . LYS A 1 149 ? 168.37800 161.16000 234.28200 1.000 59.78542 181 LYS A O 1
ATOM 1235 N N . ASN A 1 150 ? 169.69400 161.83400 232.59000 1.000 56.79561 182 ASN A N 1
ATOM 1236 C CA . ASN A 1 150 ? 169.20900 163.20500 232.68200 1.000 56.79561 182 ASN A CA 1
ATOM 1237 C C . ASN A 1 150 ? 167.76300 163.34400 232.23000 1.000 56.79561 182 ASN A C 1
ATOM 1238 O O . ASN A 1 150 ? 167.17700 164.41600 232.41300 1.000 56.79561 182 ASN A O 1
ATOM 1243 N N . GLY A 1 151 ? 167.18100 162.30000 231.65200 1.000 52.92833 183 GLY A N 1
ATOM 1244 C CA . GLY A 1 151 ? 165.79500 162.34400 231.23200 1.000 52.92833 183 GLY A CA 1
ATOM 1245 C C . GLY A 1 151 ? 165.54600 163.31900 230.10700 1.000 52.92833 183 GLY A C 1
ATOM 1246 O O . GLY A 1 151 ? 164.52600 164.01700 230.11200 1.000 52.92833 183 GLY A O 1
ATOM 1247 N N . SER A 1 152 ? 166.46400 163.39400 229.15100 1.000 48.64811 184 SER A N 1
ATOM 1248 C CA . SER A 1 152 ? 166.33700 164.30100 228.02100 1.000 48.64811 184 SER A CA 1
ATOM 1249 C C . SER A 1 152 ? 167.23900 163.79400 226.90600 1.000 48.64811 184 SER A C 1
ATOM 1250 O O . SER A 1 152 ? 168.03400 162.87400 227.09600 1.000 48.64811 184 SER A O 1
ATOM 1253 N N . CYS A 1 153 ? 167.09500 164.40000 225.73200 1.000 46.37761 185 CYS A N 1
ATOM 1254 C CA . CYS A 1 153 ? 167.91100 164.02600 224.58800 1.000 46.37761 185 CYS A CA 1
ATOM 1255 C C . CYS A 1 153 ? 168.21500 165.26600 223.76300 1.000 46.37761 185 CYS A C 1
ATOM 1256 O O . CYS A 1 153 ? 167.54800 166.29500 223.87800 1.000 46.37761 185 CYS A O 1
ATOM 1259 N N . PHE A 1 154 ? 169.24900 165.15600 222.94000 1.000 43.67738 186 PHE A N 1
ATOM 1260 C CA . PHE A 1 154 ? 169.62300 166.18900 221.99100 1.000 43.67738 186 PHE A CA 1
ATOM 1261 C C . PHE A 1 154 ? 169.28900 165.72000 220.58400 1.000 43.67738 186 PHE A C 1
ATOM 1262 O O . PHE A 1 154 ? 169.54100 164.56600 220.23000 1.000 43.67738 186 PHE A O 1
ATOM 1270 N N . LEU A 1 155 ? 168.71000 166.61000 219.79200 1.000 41.78103 187 LEU A N 1
ATOM 1271 C CA . LEU A 1 155 ? 168.41300 166.34000 218.39500 1.000 41.78103 187 LEU A CA 1
ATOM 1272 C C . LEU A 1 155 ? 169.25800 167.23700 217.50500 1.000 41.78103 187 LEU A C 1
ATOM 1273 O O . LEU A 1 155 ? 169.44100 168.42100 217.79500 1.000 41.78103 187 LEU A O 1
ATOM 1278 N N . ARG A 1 156 ? 169.77700 166.66300 216.43000 1.000 43.77622 188 ARG A N 1
ATOM 1279 C CA . ARG A 1 156 ? 170.35300 167.42900 215.33700 1.000 43.77622 188 ARG A CA 1
ATOM 1280 C C . ARG A 1 156 ? 169.27500 167.59200 214.27600 1.000 43.77622 188 ARG A C 1
ATOM 1281 O O . ARG A 1 156 ? 168.71900 166.60100 213.79500 1.000 43.77622 188 ARG A O 1
ATOM 1289 N N . THR A 1 157 ? 168.96400 168.83900 213.93100 1.000 45.33038 189 THR A N 1
ATOM 1290 C CA . THR A 1 157 ? 167.83700 169.14100 213.05800 1.000 45.33038 189 THR A CA 1
ATOM 1291 C C . THR A 1 157 ? 168.26400 169.84500 211.77700 1.000 45.33038 189 THR A C 1
ATOM 1292 O O . THR A 1 157 ? 167.41800 170.40700 211.07900 1.000 45.33038 189 THR A O 1
ATOM 1296 N N . ASP A 1 158 ? 169.55600 169.82000 211.44500 1.000 47.41844 190 ASP A N 1
ATOM 1297 C CA . ASP A 1 158 ? 170.02700 170.55900 210.27900 1.000 47.41844 190 ASP A CA 1
ATOM 1298 C C . ASP A 1 158 ? 169.43900 170.01600 208.98200 1.000 47.41844 190 ASP A C 1
ATOM 1299 O O . ASP A 1 158 ? 169.27400 170.76800 208.01800 1.000 47.41844 190 ASP A O 1
ATOM 1304 N N . GLN A 1 159 ? 169.11300 168.72500 208.93200 1.000 45.86028 191 GLN A N 1
ATOM 1305 C CA . GLN A 1 159 ? 168.44400 168.18300 207.75700 1.000 45.86028 191 GLN A CA 1
ATOM 1306 C C . GLN A 1 159 ? 166.97700 168.58100 207.68500 1.000 45.86028 191 GLN A C 1
ATOM 1307 O O . GLN A 1 159 ? 166.36900 168.46000 206.61900 1.000 45.86028 191 GLN A O 1
ATOM 1313 N N . LEU A 1 160 ? 166.40200 169.05700 208.78700 1.000 44.96243 192 LEU A N 1
ATOM 1314 C CA . LEU A 1 160 ? 165.01200 169.48500 208.83500 1.000 44.96243 192 LEU A CA 1
ATOM 1315 C C . LEU A 1 160 ? 164.85600 170.98700 208.65100 1.000 44.96243 192 LEU A C 1
ATOM 1316 O O . LEU A 1 160 ? 163.94800 171.43300 207.94500 1.000 44.96243 192 LEU A O 1
ATOM 1321 N N . ASP A 1 161 ? 165.72000 171.78200 209.28400 1.000 45.82816 193 ASP A N 1
ATOM 1322 C CA . ASP A 1 161 ? 165.58200 173.23000 209.22800 1.000 45.82816 193 ASP A CA 1
ATOM 1323 C C . ASP A 1 161 ? 166.90700 173.95600 209.01800 1.000 45.82816 193 ASP A C 1
ATOM 1324 O O . ASP A 1 161 ? 166.92600 175.18900 209.05600 1.000 45.82816 193 ASP A O 1
ATOM 1329 N N . GLY A 1 162 ? 168.00800 173.24300 208.80700 1.000 43.77685 194 GLY A N 1
ATOM 1330 C CA . GLY A 1 162 ? 169.27000 173.89500 208.53000 1.000 43.77685 194 GLY A CA 1
ATOM 1331 C C . GLY A 1 162 ? 169.89000 174.62700 209.69400 1.000 43.77685 194 GLY A C 1
ATOM 1332 O O . GLY A 1 162 ? 170.75200 175.47900 209.48400 1.000 43.77685 194 GLY A O 1
ATOM 1333 N N . GLU A 1 163 ? 169.48200 174.31800 210.91800 1.000 48.00609 195 GLU A N 1
ATOM 1334 C CA . GLU A 1 163 ? 169.98600 174.99400 212.10400 1.000 48.00609 195 GLU A CA 1
ATOM 1335 C C . GLU A 1 163 ? 171.09700 174.16900 212.73800 1.000 48.00609 195 GLU A C 1
ATOM 1336 O O . GLU A 1 163 ? 170.95400 172.95500 212.91000 1.000 48.00609 195 GLU A O 1
ATOM 1342 N N . THR A 1 164 ? 172.20600 174.83200 213.06500 1.000 47.07097 196 THR A N 1
ATOM 1343 C CA . THR A 1 164 ? 173.36600 174.15700 213.63100 1.000 47.07097 196 THR A CA 1
ATOM 1344 C C . THR A 1 164 ? 173.22500 173.86800 215.11900 1.000 47.07097 196 THR A C 1
ATOM 1345 O O . THR A 1 164 ? 173.91100 172.97600 215.62500 1.000 47.07097 196 THR A O 1
ATOM 1349 N N . ASP A 1 165 ? 172.36800 174.59400 215.82700 1.000 47.71570 197 ASP A N 1
ATOM 1350 C CA . ASP A 1 165 ? 172.17500 174.34200 217.24700 1.000 47.71570 197 ASP A CA 1
ATOM 1351 C C . ASP A 1 165 ? 171.48400 173.00500 217.46400 1.000 47.71570 197 ASP A C 1
ATOM 1352 O O . ASP A 1 165 ? 170.57400 172.62900 216.72300 1.000 47.71570 197 ASP A O 1
ATOM 1357 N N . TRP A 1 166 ? 171.93300 172.28000 218.48100 1.000 42.38840 198 TRP A N 1
ATOM 1358 C CA . TRP A 1 166 ? 171.26100 171.06300 218.90000 1.000 42.38840 198 TRP A CA 1
ATOM 1359 C C . TRP A 1 166 ? 170.04200 171.41700 219.73400 1.000 42.38840 198 TRP A C 1
ATOM 1360 O O . TRP A 1 166 ? 170.07600 172.34500 220.54500 1.000 42.38840 198 TRP A O 1
ATOM 1371 N N . LYS A 1 167 ? 168.95900 170.67900 219.53300 1.000 42.91550 199 LYS A N 1
ATOM 1372 C CA . LYS A 1 167 ? 167.70600 170.94500 220.22100 1.000 42.91550 199 LYS A CA 1
ATOM 1373 C C . LYS A 1 167 ? 167.56700 170.00900 221.41000 1.000 42.91550 199 LYS A C 1
ATOM 1374 O O . LYS A 1 167 ? 167.69200 168.79100 221.26500 1.000 42.91550 199 LYS A O 1
ATOM 1380 N N . LEU A 1 168 ? 167.32300 170.58400 222.58200 1.000 43.60803 200 LEU A N 1
ATOM 1381 C CA . LEU A 1 168 ? 167.03500 169.79700 223.76800 1.000 43.60803 200 LEU A CA 1
ATOM 1382 C C . LEU A 1 168 ? 165.58500 169.33600 223.73200 1.000 43.60803 200 LEU A C 1
ATOM 1383 O O . LEU A 1 168 ? 164.67300 170.14100 223.52600 1.000 43.60803 200 LEU A O 1
ATOM 1388 N N . ARG A 1 169 ? 165.37400 168.04300 223.92500 1.000 41.94021 201 ARG A N 1
ATOM 1389 C CA . ARG A 1 169 ? 164.04900 167.45100 223.88500 1.000 41.94021 201 ARG A CA 1
ATOM 1390 C C . ARG A 1 169 ? 163.76600 166.75600 225.20500 1.000 41.94021 201 ARG A C 1
ATOM 1391 O O . ARG A 1 169 ? 164.65300 166.13300 225.79200 1.000 41.94021 201 ARG A O 1
ATOM 1399 N N . LEU A 1 170 ? 162.52800 166.87600 225.67100 1.000 42.96149 202 LEU A N 1
ATOM 1400 C CA . LEU A 1 170 ? 162.11100 166.29300 226.92700 1.000 42.96149 202 LEU A CA 1
ATOM 1401 C C . LEU A 1 170 ? 161.00600 165.27600 226.68600 1.000 42.96149 202 LEU A C 1
ATOM 1402 O O . LEU A 1 170 ? 160.05700 165.56400 225.94500 1.000 42.96149 202 LEU A O 1
ATOM 1407 N N . PRO A 1 171 ? 161.09000 164.08800 227.27000 1.000 43.87722 203 PRO A N 1
ATOM 1408 C CA . PRO A 1 171 ? 160.02600 163.09800 227.10400 1.000 43.87722 203 PRO A CA 1
ATOM 1409 C C . PRO A 1 171 ? 158.80800 163.45200 227.94600 1.000 43.87722 203 PRO A C 1
ATOM 1410 O O . PRO A 1 171 ? 158.84300 164.32100 228.81500 1.000 43.87722 203 PRO A O 1
ATOM 1414 N N . VAL A 1 172 ? 157.71000 162.75300 227.66100 1.000 48.06531 204 VAL A N 1
ATOM 1415 C CA . VAL A 1 172 ? 156.52200 162.86500 228.49400 1.000 48.06531 204 VAL A CA 1
ATOM 1416 C C . VAL A 1 172 ? 156.87400 162.42100 229.90400 1.000 48.06531 204 VAL A C 1
ATOM 1417 O O . VAL A 1 172 ? 157.49000 161.36700 230.10600 1.000 48.06531 204 VAL A O 1
ATOM 1421 N N . ALA A 1 173 ? 156.49600 163.23700 230.89000 1.000 54.11378 205 ALA A N 1
ATOM 1422 C CA . ALA A 1 173 ? 156.92800 162.99300 232.26200 1.000 54.11378 205 ALA A CA 1
ATOM 1423 C C . ALA A 1 173 ? 156.40000 161.66500 232.78800 1.000 54.11378 205 ALA A C 1
ATOM 1424 O O . ALA A 1 173 ? 157.11100 160.94200 233.49400 1.000 54.11378 205 ALA A O 1
ATOM 1426 N N . CYS A 1 174 ? 155.15200 161.32900 232.45800 1.000 57.60783 206 CYS A N 1
ATOM 1427 C CA . CYS A 1 174 ? 154.56200 160.09100 232.95200 1.000 57.60783 206 CYS A CA 1
ATOM 1428 C C . CYS A 1 174 ? 155.29900 158.86800 232.42200 1.000 57.60783 206 CYS A C 1
ATOM 1429 O O . CYS A 1 174 ? 155.58200 157.92900 233.17500 1.000 57.60783 206 CYS A O 1
ATOM 1432 N N . THR A 1 175 ? 155.62400 158.86000 231.13000 1.000 53.32767 207 THR A N 1
ATOM 1433 C CA . THR A 1 175 ? 156.21200 157.67600 230.51700 1.000 53.32767 207 THR A CA 1
ATOM 1434 C C . THR A 1 175 ? 157.68500 157.50600 230.86400 1.000 53.32767 207 THR A C 1
ATOM 1435 O O . THR A 1 175 ? 158.19700 156.38400 230.82800 1.000 53.32767 207 THR A O 1
ATOM 1439 N N . GLN A 1 176 ? 158.38200 158.59600 231.18700 1.000 54.26096 208 GLN A N 1
ATOM 1440 C CA . GLN A 1 176 ? 159.79100 158.49200 231.54400 1.000 54.26096 208 GLN A CA 1
ATOM 1441 C C . GLN A 1 176 ? 159.98000 157.82600 232.90000 1.000 54.26096 208 GLN A C 1
ATOM 1442 O O . GLN A 1 176 ? 160.98600 157.14500 233.12000 1.000 54.26096 208 GLN A O 1
ATOM 1448 N N . ARG A 1 177 ? 159.02300 157.99000 233.80900 1.000 59.84010 209 ARG A N 1
ATOM 1449 C CA . ARG A 1 177 ? 159.12000 157.44300 235.15500 1.000 59.84010 209 ARG A CA 1
ATOM 1450 C C . ARG A 1 177 ? 158.64500 156.00000 235.25600 1.000 59.84010 209 ARG A C 1
ATOM 1451 O O . ARG A 1 177 ? 158.65200 155.44100 236.35600 1.000 59.84010 209 ARG A O 1
ATOM 1459 N N . LEU A 1 178 ? 158.22400 155.39200 234.15500 1.000 59.40665 210 LEU A N 1
ATOM 1460 C CA . LEU A 1 178 ? 157.79100 154.00600 234.20100 1.000 59.40665 210 LEU A CA 1
ATOM 1461 C C . LEU A 1 178 ? 158.98000 153.09500 234.50300 1.000 59.40665 210 LEU A C 1
ATOM 1462 O O . LEU A 1 178 ? 160.10300 153.38000 234.07800 1.000 59.40665 210 LEU A O 1
ATOM 1467 N N . PRO A 1 179 ? 158.76900 152.00900 235.25200 1.000 61.80835 211 PRO A N 1
ATOM 1468 C CA . PRO A 1 179 ? 159.89900 151.13000 235.59900 1.000 61.80835 211 PRO A CA 1
ATOM 1469 C C . PRO A 1 179 ? 160.64200 150.57200 234.39700 1.000 61.80835 211 PRO A C 1
ATOM 1470 O O . PRO A 1 179 ? 161.87400 150.47100 234.43100 1.000 61.80835 211 PRO A O 1
ATOM 1474 N N . THR A 1 180 ? 159.93100 150.20900 233.33300 1.000 62.81217 212 THR A N 1
ATOM 1475 C CA . THR A 1 180 ? 160.54800 149.60300 232.16400 1.000 62.81217 212 THR A CA 1
ATOM 1476 C C . THR A 1 180 ? 159.88300 150.13500 230.90500 1.000 62.81217 212 THR A C 1
ATOM 1477 O O . THR A 1 180 ? 158.77900 150.68000 230.94300 1.000 62.81217 212 THR A O 1
ATOM 1481 N N . ALA A 1 181 ? 160.58000 149.97100 229.77900 1.000 62.44509 213 ALA A N 1
ATOM 1482 C CA . ALA A 1 181 ? 160.01100 150.35600 228.49300 1.000 62.44509 213 ALA A CA 1
ATOM 1483 C C . ALA A 1 181 ? 158.79900 149.50600 228.14000 1.000 62.44509 213 ALA A C 1
ATOM 1484 O O . ALA A 1 181 ? 157.90500 149.97000 227.42600 1.000 62.44509 213 ALA A O 1
ATOM 1486 N N . ALA A 1 182 ? 158.75100 148.26600 228.62700 1.000 64.56143 214 ALA A N 1
ATOM 1487 C CA . ALA A 1 182 ? 157.60600 147.39800 228.38900 1.000 64.56143 214 ALA A CA 1
ATOM 1488 C C . ALA A 1 182 ? 156.34000 147.88500 229.07800 1.000 64.56143 214 ALA A C 1
ATOM 1489 O O . ALA A 1 182 ? 155.25300 147.40000 228.75000 1.000 64.56143 214 ALA A O 1
ATOM 1491 N N . ASP A 1 183 ? 156.45100 148.82000 230.02300 1.000 64.83204 215 ASP A N 1
ATOM 1492 C CA . ASP A 1 183 ? 155.27300 149.33300 230.70800 1.000 64.83204 215 ASP A CA 1
ATOM 1493 C C . ASP A 1 183 ? 154.44900 150.26000 229.82700 1.000 64.83204 215 ASP A C 1
ATOM 1494 O O . ASP A 1 183 ? 153.29400 150.53800 230.15900 1.000 64.83204 215 ASP A O 1
ATOM 1499 N N . LEU A 1 184 ? 155.01200 150.74200 228.71700 1.000 60.51380 216 LEU A N 1
ATOM 1500 C CA . LEU A 1 184 ? 154.25900 151.62000 227.82700 1.000 60.51380 216 LEU A CA 1
ATOM 1501 C C . LEU A 1 184 ? 153.06100 150.90000 227.22400 1.000 60.51380 216 LEU A C 1
ATOM 1502 O O . LEU A 1 184 ? 151.98600 151.49000 227.06800 1.000 60.51380 216 LEU A O 1
ATOM 1507 N N . LEU A 1 185 ? 153.22800 149.62900 226.86700 1.000 63.38750 217 LEU A N 1
ATOM 1508 C CA . LEU A 1 185 ? 152.11800 148.84000 226.35400 1.000 63.38750 217 LEU A CA 1
ATOM 1509 C C . LEU A 1 185 ? 151.13700 148.42800 227.44200 1.000 63.38750 217 LEU A C 1
ATOM 1510 O O . LEU A 1 185 ? 149.98700 148.10500 227.12800 1.000 63.38750 217 LEU A O 1
ATOM 1515 N N . GLN A 1 186 ? 151.56000 148.42900 228.70200 1.000 67.20631 218 GLN A N 1
ATOM 1516 C CA . GLN A 1 186 ? 150.71900 147.99000 229.80600 1.000 67.20631 218 GLN A CA 1
ATOM 1517 C C . GLN A 1 186 ? 149.83700 149.09800 230.36100 1.000 67.20631 218 GLN A C 1
ATOM 1518 O O . GLN A 1 186 ? 149.01700 148.83100 231.24400 1.000 67.20631 218 GLN A O 1
ATOM 1524 N N . ILE A 1 187 ? 149.97800 150.32300 229.86800 1.000 64.42817 219 ILE A N 1
ATOM 1525 C CA . ILE A 1 187 ? 149.16400 151.44400 230.31500 1.000 64.42817 219 ILE A CA 1
ATOM 1526 C C . ILE A 1 187 ? 148.18500 151.80000 229.20700 1.000 64.42817 219 ILE A C 1
ATOM 1527 O O . ILE A 1 187 ? 148.43200 151.54500 228.02300 1.000 64.42817 219 ILE A O 1
ATOM 1532 N N . ARG A 1 188 ? 147.05700 152.37600 229.60000 1.000 65.08935 220 ARG A N 1
ATOM 1533 C CA . ARG A 1 188 ? 146.06200 152.87200 228.65800 1.000 65.08935 220 ARG A CA 1
ATOM 1534 C C . ARG A 1 188 ? 146.29800 154.36500 228.48700 1.000 65.08935 220 ARG A C 1
ATOM 1535 O O . ARG A 1 188 ? 145.99900 155.15400 229.38700 1.000 65.08935 220 ARG A O 1
ATOM 1543 N N . SER A 1 189 ? 146.84600 154.75000 227.33900 1.000 56.85888 221 SER A N 1
ATOM 1544 C CA . SER A 1 189 ? 147.20500 156.13700 227.10600 1.000 56.85888 221 SER A CA 1
ATOM 1545 C C . SER A 1 189 ? 147.09200 156.44800 225.62400 1.000 56.85888 221 SER A C 1
ATOM 1546 O O . SER A 1 189 ? 147.19800 155.55900 224.77800 1.000 56.85888 221 SER A O 1
ATOM 1549 N N . TYR A 1 190 ? 146.88300 157.72500 225.32200 1.000 51.50479 222 TYR A N 1
ATOM 1550 C CA . TYR A 1 190 ? 146.79300 158.17800 223.94500 1.000 51.50479 222 TYR A CA 1
ATOM 1551 C C . TYR A 1 190 ? 147.31100 159.60400 223.85600 1.000 51.50479 222 TYR A C 1
ATOM 1552 O O . TYR A 1 190 ? 147.39900 160.32100 224.85400 1.000 51.50479 222 TYR A O 1
ATOM 1561 N N . VAL A 1 191 ? 147.64400 160.00700 222.63600 1.000 47.38765 223 VAL A N 1
ATOM 1562 C CA . VAL A 1 191 ? 148.06800 161.36600 222.33700 1.000 47.38765 223 VAL A CA 1
ATOM 1563 C C . VAL A 1 191 ? 147.01900 161.99200 221.43500 1.000 47.38765 223 VAL A C 1
ATOM 1564 O O . VAL A 1 191 ? 146.64100 161.40500 220.41700 1.000 47.38765 223 VAL A O 1
ATOM 1568 N N . TYR A 1 192 ? 146.54100 163.16800 221.81500 1.000 50.32364 224 TYR A N 1
ATOM 1569 C CA . TYR A 1 192 ? 145.65900 163.96100 220.96700 1.000 50.32364 224 TYR A CA 1
ATOM 1570 C C . TYR A 1 192 ? 146.52800 164.97700 220.23900 1.000 50.32364 224 TYR A C 1
ATOM 1571 O O . TYR A 1 192 ? 146.93800 165.98500 220.81500 1.000 50.32364 224 TYR A O 1
ATOM 1580 N N . ALA A 1 193 ? 146.81200 164.70800 218.97300 1.000 48.85772 225 ALA A N 1
ATOM 1581 C CA . ALA A 1 193 ? 147.70000 165.54100 218.18100 1.000 48.85772 225 ALA A CA 1
ATOM 1582 C C . ALA A 1 193 ? 146.90000 166.42800 217.23800 1.000 48.85772 225 ALA A C 1
ATOM 1583 O O . ALA A 1 193 ? 145.77900 166.10100 216.84600 1.000 48.85772 225 ALA A O 1
ATOM 1585 N N . GLU A 1 194 ? 147.49200 167.56200 216.87700 1.000 50.97365 226 GLU A N 1
ATOM 1586 C CA . GLU A 1 194 ? 146.87700 168.44900 215.90700 1.000 50.97365 226 GLU A CA 1
ATOM 1587 C C . GLU A 1 194 ? 146.90600 167.81900 214.51800 1.000 50.97365 226 GLU A C 1
ATOM 1588 O O . GLU A 1 194 ? 147.47800 166.74900 214.29700 1.000 50.97365 226 GLU A O 1
ATOM 1594 N N . GLU A 1 195 ? 146.26500 168.49500 213.57400 1.000 54.97536 227 GLU A N 1
ATOM 1595 C CA . GLU A 1 195 ? 146.28800 168.04000 212.19700 1.000 54.97536 227 GLU A CA 1
ATOM 1596 C C . GLU A 1 195 ? 147.67600 168.25600 211.59500 1.000 54.97536 227 GLU A C 1
ATOM 1597 O O . GLU A 1 195 ? 148.41100 169.15100 212.01700 1.000 54.97536 227 GLU A O 1
ATOM 1603 N N . PRO A 1 196 ? 148.06900 167.42700 210.62900 1.000 50.48264 228 PRO A N 1
ATOM 1604 C CA . PRO A 1 196 ? 149.35800 167.63500 209.96200 1.000 50.48264 228 PRO A CA 1
ATOM 1605 C C . PRO A 1 196 ? 149.41500 168.99000 209.27200 1.000 50.48264 228 PRO A C 1
ATOM 1606 O O . PRO A 1 196 ? 148.43600 169.45300 208.68500 1.000 50.48264 228 PRO A O 1
ATOM 1610 N N . ASN A 1 197 ? 150.58000 169.62600 209.34400 1.000 49.52150 229 ASN A N 1
ATOM 1611 C CA . ASN A 1 197 ? 150.79000 170.92300 208.71800 1.000 49.52150 229 ASN A CA 1
ATOM 1612 C C . ASN A 1 197 ? 152.28200 171.09100 208.45600 1.000 49.52150 229 ASN A C 1
ATOM 1613 O O . ASN A 1 197 ? 153.07400 170.16900 208.65900 1.000 49.52150 229 ASN A O 1
ATOM 1618 N N . ILE A 1 198 ? 152.66000 172.28400 208.00000 1.000 49.41664 230 ILE A N 1
ATOM 1619 C CA . ILE A 1 198 ? 154.03300 172.56900 207.59900 1.000 49.41664 230 ILE A CA 1
ATOM 1620 C C . ILE A 1 198 ? 154.82500 173.26200 208.70200 1.000 49.41664 230 ILE A C 1
ATOM 1621 O O . ILE A 1 198 ? 155.95400 173.69700 208.46400 1.000 49.41664 230 ILE A O 1
ATOM 1626 N N . ASP A 1 199 ? 154.26600 173.37500 209.90200 1.000 49.12790 231 ASP A N 1
ATOM 1627 C CA . ASP A 1 199 ? 154.95400 174.05500 210.99300 1.000 49.12790 231 ASP A CA 1
ATOM 1628 C C . ASP A 1 199 ? 155.96800 173.10400 211.61700 1.000 49.12790 231 ASP A C 1
ATOM 1629 O O . ASP A 1 199 ? 155.60300 172.19500 212.36600 1.000 49.12790 231 ASP A O 1
ATOM 1634 N N . ILE A 1 200 ? 157.24500 173.32400 211.31300 1.000 46.43641 232 ILE A N 1
ATOM 1635 C CA . ILE A 1 200 ? 158.30600 172.47400 211.83900 1.000 46.43641 232 ILE A CA 1
ATOM 1636 C C . ILE A 1 200 ? 158.61000 172.80700 213.29500 1.000 46.43641 232 ILE A C 1
ATOM 1637 O O . ILE A 1 200 ? 159.00500 171.92700 214.06700 1.000 46.43641 232 ILE A O 1
ATOM 1642 N N . HIS A 1 201 ? 158.41600 174.05600 213.70300 1.000 47.45378 233 HIS A N 1
ATOM 1643 C CA . HIS A 1 201 ? 158.88000 174.52800 214.99700 1.000 47.45378 233 HIS A CA 1
ATOM 1644 C C . HIS A 1 201 ? 157.77300 174.70100 216.02700 1.000 47.45378 233 HIS A C 1
ATOM 1645 O O . HIS A 1 201 ? 158.05500 175.14100 217.14400 1.000 47.45378 233 HIS A O 1
ATOM 1652 N N . ASN A 1 202 ? 156.53100 174.37000 215.69500 1.000 46.49251 234 ASN A N 1
ATOM 1653 C CA . ASN A 1 202 ? 155.43600 174.46400 216.64900 1.000 46.49251 234 ASN A CA 1
ATOM 1654 C C . ASN A 1 202 ? 154.59100 173.20300 216.59400 1.000 46.49251 234 ASN A C 1
ATOM 1655 O O . ASN A 1 202 ? 154.29600 172.68800 215.51400 1.000 46.49251 234 ASN A O 1
ATOM 1660 N N . PHE A 1 203 ? 154.20900 172.71200 217.76800 1.000 41.47041 235 PHE A N 1
ATOM 1661 C CA . PHE A 1 203 ? 153.34100 171.55300 217.89000 1.000 41.47041 235 PHE A CA 1
ATOM 1662 C C . PHE A 1 203 ? 152.40200 171.76300 219.06600 1.000 41.47041 235 PHE A C 1
ATOM 1663 O O . PHE A 1 203 ? 152.81700 172.25300 220.11700 1.000 41.47041 235 PHE A O 1
ATOM 1671 N N . VAL A 1 204 ? 151.13800 171.39400 218.88600 1.000 44.75256 236 VAL A N 1
ATOM 1672 C CA . VAL A 1 204 ? 150.14900 171.42200 219.95500 1.000 44.75256 236 VAL A CA 1
ATOM 1673 C C . VAL A 1 204 ? 149.56800 170.02500 220.10200 1.000 44.75256 236 VAL A C 1
ATOM 1674 O O . VAL A 1 204 ? 149.14100 169.41700 219.11500 1.000 44.75256 236 VAL A O 1
ATOM 1678 N N . GLY A 1 205 ? 149.54900 169.52100 221.32800 1.000 45.23185 237 GLY A N 1
ATOM 1679 C CA . GLY A 1 205 ? 148.97900 168.21300 221.57800 1.000 45.23185 237 GLY A CA 1
ATOM 1680 C C . GLY A 1 205 ? 148.83300 167.97100 223.06000 1.000 45.23185 237 GLY A C 1
ATOM 1681 O O . GLY A 1 205 ? 149.30200 168.75000 223.89200 1.000 45.23185 237 GLY A O 1
ATOM 1682 N N . THR A 1 206 ? 148.16200 166.87000 223.37800 1.000 48.28738 238 THR A N 1
ATOM 1683 C CA . THR A 1 206 ? 147.93800 166.45800 224.75300 1.000 48.28738 238 THR A CA 1
ATOM 1684 C C . THR A 1 206 ? 148.25500 164.97900 224.89200 1.000 48.28738 238 THR A C 1
ATOM 1685 O O . THR A 1 206 ? 147.94800 164.18600 224.00200 1.000 48.28738 238 THR A O 1
ATOM 1689 N N . PHE A 1 207 ? 148.87200 164.61500 226.01000 1.000 50.36562 239 PHE A N 1
ATOM 1690 C CA . PHE A 1 207 ? 149.06500 163.22300 226.38200 1.000 50.36562 239 PHE A CA 1
ATOM 1691 C C . PHE A 1 207 ? 148.13400 162.89800 227.53800 1.000 50.36562 239 PHE A C 1
ATOM 1692 O O . PHE A 1 207 ? 148.09400 163.62800 228.53200 1.000 50.36562 239 PHE A O 1
ATOM 1700 N N . THR A 1 208 ? 147.38400 161.81200 227.40600 1.000 55.67300 240 THR A N 1
ATOM 1701 C CA . THR A 1 208 ? 146.44400 161.39500 228.43200 1.000 55.67300 240 THR A CA 1
ATOM 1702 C C . THR A 1 208 ? 146.73900 159.96400 228.83800 1.000 55.67300 240 THR A C 1
ATOM 1703 O O . THR A 1 208 ? 147.00400 159.11600 227.98700 1.000 55.67300 240 THR A O 1
ATOM 1707 N N . ARG A 1 209 ? 146.70100 159.70400 230.13900 1.000 64.44724 241 ARG A N 1
ATOM 1708 C CA . ARG A 1 209 ? 146.75300 158.35300 230.67600 1.000 64.44724 241 ARG A CA 1
ATOM 1709 C C . ARG A 1 209 ? 145.42200 158.04400 231.34400 1.000 64.44724 241 ARG A C 1
ATOM 1710 O O . ARG A 1 209 ? 144.97400 158.79200 232.21800 1.000 64.44724 241 ARG A O 1
ATOM 1718 N N . GLU A 1 210 ? 144.79600 156.94300 230.93800 1.000 66.36587 242 GLU A N 1
ATOM 1719 C CA . GLU A 1 210 ? 143.44700 156.62400 231.38200 1.000 66.36587 242 GLU A CA 1
ATOM 1720 C C . GLU A 1 210 ? 143.39900 155.62500 232.52700 1.000 66.36587 242 GLU A C 1
ATOM 1721 O O . GLU A 1 210 ? 142.45800 155.66500 233.32500 1.000 66.36587 242 GLU A O 1
ATOM 1727 N N . ASP A 1 211 ? 144.38500 154.74000 232.63400 1.000 70.84842 243 ASP A N 1
ATOM 1728 C CA . ASP A 1 211 ? 144.38000 153.68200 233.63200 1.000 70.84842 243 ASP A CA 1
ATOM 1729 C C . ASP A 1 211 ? 144.89900 154.13900 234.98800 1.000 70.84842 243 ASP A C 1
ATOM 1730 O O . ASP A 1 211 ? 144.88600 153.35100 235.93800 1.000 70.84842 243 ASP A O 1
ATOM 1735 N N . SER A 1 212 ? 145.35600 155.38000 235.09900 1.000 75.93261 244 SER A N 1
ATOM 1736 C CA . SER A 1 212 ? 145.86600 155.90300 236.35600 1.000 75.93261 244 SER A CA 1
ATOM 1737 C C . SER A 1 212 ? 144.71200 156.20400 237.30400 1.000 75.93261 244 SER A C 1
ATOM 1738 O O . SER A 1 212 ? 143.59900 156.51900 236.87500 1.000 75.93261 244 SER A O 1
ATOM 1741 N N . ASP A 1 213 ? 144.98200 156.08400 238.60600 1.000 82.67772 245 ASP A N 1
ATOM 1742 C CA . ASP A 1 213 ? 143.94200 156.37400 239.59300 1.000 82.67772 245 ASP A CA 1
ATOM 1743 C C . ASP A 1 213 ? 143.47100 157.82100 239.51500 1.000 82.67772 245 ASP A C 1
ATOM 1744 O O . ASP A 1 213 ? 142.24900 158.04700 239.52800 1.000 82.67772 245 ASP A O 1
ATOM 1749 N N . PRO A 1 214 ? 144.34100 158.82800 239.44400 1.000 80.74711 246 PRO A N 1
ATOM 1750 C CA . PRO A 1 214 ? 143.91000 160.13500 238.94900 1.000 80.74711 246 PRO A CA 1
ATOM 1751 C C . PRO A 1 214 ? 144.17000 160.24300 237.45800 1.000 80.74711 246 PRO A C 1
ATOM 1752 O O . PRO A 1 214 ? 145.24300 159.84500 236.98100 1.000 80.74711 246 PRO A O 1
ATOM 1756 N N . PRO A 1 215 ? 143.21900 160.77100 236.68400 1.000 76.93329 247 PRO A N 1
ATOM 1757 C CA . PRO A 1 215 ? 143.41700 160.84900 235.22800 1.000 76.93329 247 PRO A CA 1
ATOM 1758 C C . PRO A 1 215 ? 144.56500 161.77400 234.85000 1.000 76.93329 247 PRO A C 1
ATOM 1759 O O . PRO A 1 215 ? 144.49000 162.98700 235.06400 1.000 76.93329 247 PRO A O 1
ATOM 1763 N N . ILE A 1 216 ? 145.62600 161.21200 234.28000 1.000 66.86342 248 ILE A N 1
ATOM 1764 C CA . ILE A 1 216 ? 146.83400 161.97300 233.98200 1.000 66.86342 248 ILE A CA 1
ATOM 1765 C C . ILE A 1 216 ? 146.68700 162.62300 232.61300 1.000 66.86342 248 ILE A C 1
ATOM 1766 O O . ILE A 1 216 ? 146.44700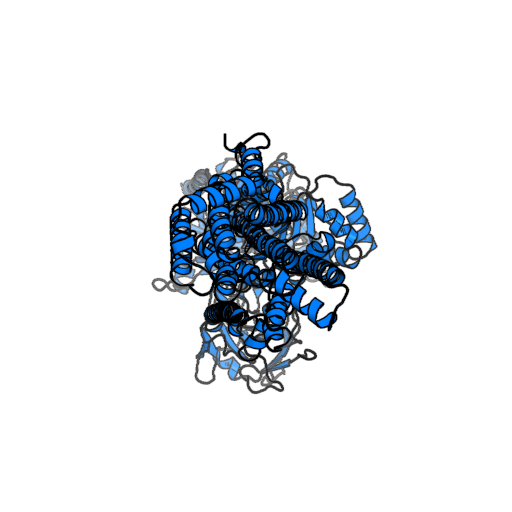 161.94000 231.61300 1.000 66.86342 248 ILE A O 1
ATOM 1771 N N . SER A 1 217 ? 146.83200 163.94500 232.56600 1.000 59.49260 249 SER A N 1
ATOM 1772 C CA . SER A 1 217 ? 146.82000 164.70200 231.32300 1.000 59.49260 249 SER A CA 1
ATOM 1773 C C . SER A 1 217 ? 148.03200 165.61800 231.29300 1.000 59.49260 249 SER A C 1
ATOM 1774 O O . SER A 1 217 ? 148.38500 166.22300 232.30800 1.000 59.49260 249 SER A O 1
ATOM 1777 N N . GLU A 1 218 ? 148.67200 165.71500 230.13000 1.000 54.27444 250 GLU A N 1
ATOM 1778 C CA . GLU A 1 218 ? 149.88600 166.50700 229.98900 1.000 54.27444 250 GLU A CA 1
ATOM 1779 C C . GLU A 1 218 ? 149.88400 167.22700 228.65100 1.000 54.27444 250 GLU A C 1
ATOM 1780 O O . GLU A 1 218 ? 149.60900 166.61600 227.61500 1.000 54.27444 250 GLU A O 1
ATOM 1786 N N . SER A 1 219 ? 150.19900 168.51700 228.67500 1.000 51.23737 251 SER A N 1
ATOM 1787 C CA . SER A 1 219 ? 150.28200 169.30300 227.45400 1.000 51.23737 251 SER A CA 1
ATOM 1788 C C . SER A 1 219 ? 151.58500 169.01400 226.72200 1.000 51.23737 251 SER A C 1
ATOM 1789 O O . SER A 1 219 ? 152.63400 168.81700 227.34100 1.000 51.23737 251 SER A O 1
ATOM 1792 N N . LEU A 1 220 ? 151.51400 168.99300 225.39600 1.000 45.15311 252 LEU A N 1
ATOM 1793 C CA . LEU A 1 220 ? 152.65800 168.68700 224.55300 1.000 45.15311 252 LEU A CA 1
ATOM 1794 C C . LEU A 1 220 ? 153.00100 169.89600 223.69800 1.0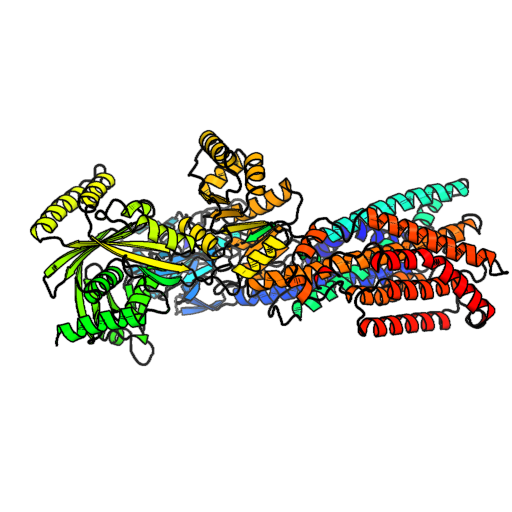00 45.15311 252 LEU A C 1
ATOM 1795 O O . LEU A 1 220 ? 152.11400 170.64200 223.27400 1.000 45.15311 252 LEU A O 1
ATOM 1800 N N . SER A 1 221 ? 154.29300 170.08700 223.45700 1.000 44.36019 253 SER A N 1
ATOM 1801 C CA . SER A 1 221 ? 154.78000 171.16900 222.61700 1.000 44.36019 253 SER A CA 1
ATOM 1802 C C . SER A 1 221 ? 155.85300 170.60000 221.70000 1.000 44.36019 253 SER A C 1
ATOM 1803 O O . SER A 1 221 ? 156.04700 169.38500 221.62000 1.000 44.36019 253 SER A O 1
ATOM 1806 N N . ILE A 1 222 ? 156.55400 171.48800 220.99400 1.000 42.07834 254 ILE A N 1
ATOM 1807 C CA . ILE A 1 222 ? 157.63800 171.05100 220.12800 1.000 42.07834 254 ILE A CA 1
ATOM 1808 C C . ILE A 1 222 ? 158.77500 170.43300 220.93000 1.000 42.07834 254 ILE A C 1
ATOM 1809 O O . ILE A 1 222 ? 159.54400 169.63400 220.39100 1.000 42.07834 254 ILE A O 1
ATOM 1814 N N . GLU A 1 223 ? 158.88000 170.76200 222.21800 1.000 46.75651 255 GLU A N 1
ATOM 1815 C CA . GLU A 1 223 ? 159.91500 170.21600 223.08500 1.000 46.75651 255 GLU A CA 1
ATOM 1816 C C . GLU A 1 223 ? 159.76900 168.72100 223.32300 1.000 46.75651 255 GLU A C 1
ATOM 1817 O O . GLU A 1 223 ? 160.70800 168.10200 223.83100 1.000 46.75651 255 GLU A O 1
ATOM 1823 N N . ASN A 1 224 ? 158.62700 168.12800 222.98300 1.000 42.38838 256 ASN A N 1
ATOM 1824 C CA . ASN A 1 224 ? 158.38900 166.70800 223.19200 1.000 42.38838 256 ASN A CA 1
ATOM 1825 C C . ASN A 1 224 ? 158.31200 165.92600 221.88900 1.000 42.38838 256 ASN A C 1
ATOM 1826 O O . ASN A 1 224 ? 157.88200 164.77100 221.89700 1.000 42.38838 256 ASN A O 1
ATOM 1831 N N . THR A 1 225 ? 158.71900 166.51900 220.77500 1.000 40.00785 257 THR A N 1
ATOM 1832 C CA . THR A 1 225 ? 158.57400 165.90500 219.46700 1.000 40.00785 257 THR A CA 1
ATOM 1833 C C . THR A 1 225 ? 159.92700 165.46500 218.92600 1.000 40.00785 257 THR A C 1
ATOM 1834 O O . THR A 1 225 ? 160.96400 166.04800 219.24600 1.000 40.00785 257 THR A O 1
ATOM 1838 N N . LEU A 1 226 ? 159.90300 164.41200 218.11300 1.000 39.36422 258 LEU A N 1
ATOM 1839 C CA . LEU A 1 226 ? 161.05900 163.95900 217.33900 1.000 39.36422 258 LEU A CA 1
ATOM 1840 C C . LEU A 1 226 ? 160.56500 163.83100 215.90600 1.000 39.36422 258 LEU A C 1
ATOM 1841 O O . LEU A 1 226 ? 159.98700 162.80900 215.53500 1.000 39.36422 258 LEU A O 1
ATOM 1846 N N . TRP A 1 227 ? 160.77200 164.87000 215.11000 1.000 38.77944 259 TRP A N 1
ATOM 1847 C CA . TRP A 1 227 ? 160.30200 164.85000 213.73600 1.000 38.77944 259 TRP A CA 1
ATOM 1848 C C . TRP A 1 227 ? 161.19700 163.97100 212.87200 1.000 38.77944 259 TRP A C 1
ATOM 1849 O O . TRP A 1 227 ? 162.39000 163.81200 213.13700 1.000 38.77944 259 TRP A O 1
ATOM 1860 N N . ALA A 1 228 ? 160.60300 163.39600 211.83000 1.000 38.14582 260 ALA A N 1
ATOM 1861 C CA . ALA A 1 228 ? 161.36300 162.58700 210.89000 1.000 38.14582 260 ALA A CA 1
ATOM 1862 C C . ALA A 1 228 ? 162.40800 163.43800 210.18100 1.000 38.14582 260 ALA A C 1
ATOM 1863 O O . ALA A 1 228 ? 162.15100 164.58300 209.80500 1.000 38.14582 260 ALA A O 1
ATOM 1865 N N . GLY A 1 229 ? 163.59600 162.87300 210.00600 1.000 40.57731 261 GLY A N 1
ATOM 1866 C CA . GLY A 1 229 ? 164.71100 163.57500 209.42600 1.000 40.57731 261 GLY A CA 1
ATOM 1867 C C . GLY A 1 229 ? 165.67700 164.16100 210.43100 1.000 40.57731 261 GLY A C 1
ATOM 1868 O O . GLY A 1 229 ? 166.79800 164.51400 210.05600 1.000 40.57731 261 GLY A O 1
ATOM 1869 N N . THR A 1 230 ? 165.26900 164.28700 211.68800 1.000 40.36679 262 THR A N 1
ATOM 1870 C CA . THR A 1 230 ? 166.19200 164.64600 212.74900 1.000 40.36679 262 THR A CA 1
ATOM 1871 C C . THR A 1 230 ? 167.02200 163.42800 213.14300 1.000 40.36679 262 THR A C 1
ATOM 1872 O O . THR A 1 230 ? 166.69200 162.28800 212.81600 1.000 40.36679 262 THR A O 1
ATOM 1876 N N . VAL A 1 231 ? 168.12300 163.68400 213.83900 1.000 42.24772 263 VAL A N 1
ATOM 1877 C CA . VAL A 1 231 ? 169.05300 162.64200 214.25400 1.000 42.24772 263 VAL A CA 1
ATOM 1878 C C . VAL A 1 231 ? 169.19700 162.70800 215.76600 1.000 42.24772 263 VAL A C 1
ATOM 1879 O O . VAL A 1 231 ? 169.33600 163.79600 216.33500 1.000 42.24772 263 VAL A O 1
ATOM 1883 N N . VAL A 1 232 ? 169.13700 161.54900 216.41400 1.000 43.93803 264 VAL A N 1
ATOM 1884 C CA . VAL A 1 232 ? 169.29500 161.46300 217.86100 1.000 43.93803 264 VAL A CA 1
ATOM 1885 C C . VAL A 1 232 ? 170.77900 161.55100 218.18800 1.000 43.93803 264 VAL A C 1
ATOM 1886 O O . VAL A 1 232 ? 171.57800 160.73800 217.71500 1.000 43.93803 264 VAL A O 1
ATOM 1890 N N . ALA A 1 233 ? 171.15300 162.54600 218.99500 1.000 47.74891 265 ALA A N 1
ATOM 1891 C CA . ALA A 1 233 ? 172.56600 162.76000 219.28900 1.000 47.74891 265 ALA A CA 1
ATOM 1892 C C . ALA A 1 233 ? 173.10900 161.70800 220.24800 1.000 47.74891 265 ALA A C 1
ATOM 1893 O O . ALA A 1 233 ? 174.20600 161.18200 220.03500 1.000 47.74891 265 ALA A O 1
ATOM 1895 N N . SER A 1 234 ? 172.36500 161.38100 221.30200 1.000 52.56901 266 SER A N 1
ATOM 1896 C CA . SER A 1 234 ? 172.84500 160.41800 222.28200 1.000 52.56901 266 SER A CA 1
ATOM 1897 C C . SER A 1 234 ? 171.68100 159.63100 222.85700 1.000 52.56901 266 SER A C 1
ATOM 1898 O O . SER A 1 234 ? 170.54000 160.09500 222.86800 1.000 52.56901 266 SER A O 1
ATOM 1901 N N . GLY A 1 235 ? 171.99000 158.43300 223.34500 1.000 52.40546 267 GLY A N 1
ATOM 1902 C CA . GLY A 1 235 ? 171.00400 157.58500 223.98000 1.000 52.40546 267 GLY A CA 1
ATOM 1903 C C . GLY A 1 235 ? 170.00400 156.99700 223.01100 1.000 52.40546 267 GLY A C 1
ATOM 1904 O O . GLY A 1 235 ? 169.85500 157.48500 221.88900 1.000 52.40546 267 GLY A O 1
ATOM 1905 N N . THR A 1 236 ? 169.31400 155.94400 223.42800 1.000 49.04923 268 THR A N 1
ATOM 1906 C CA . THR A 1 236 ? 168.25400 155.34500 222.63300 1.000 49.04923 268 THR A CA 1
ATOM 1907 C C . THR A 1 236 ? 166.91800 155.83700 223.17000 1.000 49.04923 268 THR A C 1
ATOM 1908 O O . THR A 1 236 ? 166.60500 155.64000 224.34800 1.000 49.04923 268 THR A O 1
ATOM 1912 N N . VAL A 1 237 ? 166.14500 156.47800 222.31300 1.000 45.07578 269 VAL A N 1
ATOM 1913 C CA . VAL A 1 237 ? 164.87600 157.07400 222.69600 1.000 45.07578 269 VAL A CA 1
ATOM 1914 C C . VAL A 1 237 ? 163.74500 156.17500 222.22500 1.000 45.07578 269 VAL A C 1
ATOM 1915 O O . VAL A 1 237 ? 163.88300 155.41100 221.26700 1.000 45.07578 269 VAL A O 1
ATOM 1919 N N . VAL A 1 238 ? 162.61800 156.25500 222.92300 1.000 43.32115 270 VAL A N 1
ATOM 1920 C CA . VAL A 1 238 ? 161.38900 155.57400 222.54000 1.000 43.32115 270 VAL A CA 1
ATOM 1921 C C . VAL A 1 238 ? 160.34400 156.63800 222.25000 1.000 43.32115 270 VAL A C 1
ATOM 1922 O O . VAL A 1 238 ? 160.17300 157.57600 223.03500 1.000 43.32115 270 VAL A O 1
ATOM 1926 N N . GLY A 1 239 ? 159.66400 156.50700 221.11100 1.000 40.69155 271 GLY A N 1
ATOM 1927 C CA . GLY A 1 239 ? 158.63000 157.44000 220.73400 1.000 40.69155 271 GLY A CA 1
ATOM 1928 C C . GLY A 1 239 ? 157.39200 156.71000 220.25000 1.000 40.69155 271 GLY A C 1
ATOM 1929 O O . GLY A 1 239 ? 157.40600 155.50400 220.02000 1.000 40.69155 271 GLY A O 1
ATOM 1930 N N . VAL A 1 240 ? 156.31400 157.47200 220.11000 1.000 40.05206 272 VAL A N 1
ATOM 1931 C CA . VAL A 1 240 ? 155.07200 156.98300 219.52900 1.000 40.05206 272 VAL A CA 1
ATOM 1932 C C . VAL A 1 240 ? 154.81000 157.77700 218.25700 1.000 40.05206 272 VAL A C 1
ATOM 1933 O O . VAL A 1 240 ? 154.89400 159.00900 218.25800 1.000 40.05206 272 VAL A O 1
ATOM 1937 N N . VAL A 1 241 ? 154.51500 157.07000 217.17600 1.000 40.99746 273 VAL A N 1
ATOM 1938 C CA . VAL A 1 241 ? 154.37300 157.68800 215.86400 1.000 40.99746 273 VAL A CA 1
ATOM 1939 C C . VAL A 1 241 ? 153.03600 158.41100 215.77400 1.000 40.99746 273 VAL A C 1
ATOM 1940 O O . VAL A 1 241 ? 151.98800 157.85500 216.12000 1.000 40.99746 273 VAL A O 1
ATOM 1944 N N . LEU A 1 242 ? 153.07300 159.66000 215.31300 1.000 42.42881 274 LEU A N 1
ATOM 1945 C CA . LEU A 1 242 ? 151.88100 160.45900 215.05000 1.000 42.42881 274 LEU A CA 1
ATOM 1946 C C . LEU A 1 242 ? 151.58900 160.63600 213.57200 1.000 42.42881 274 LEU A C 1
ATOM 1947 O O . LEU A 1 242 ? 150.43300 160.54100 213.16400 1.000 42.42881 274 LEU A O 1
ATOM 1952 N N . TYR A 1 243 ? 152.60800 160.91000 212.76400 1.000 42.11932 275 TYR A N 1
ATOM 1953 C CA . TYR A 1 243 ? 152.44400 161.14700 211.34100 1.000 42.11932 275 TYR A CA 1
ATOM 1954 C C . TYR A 1 243 ? 153.40800 160.26800 210.56300 1.000 42.11932 275 TYR A C 1
ATOM 1955 O O . TYR A 1 243 ? 154.50300 159.95800 211.03200 1.000 42.11932 275 TYR A O 1
ATOM 1964 N N . THR A 1 244 ? 152.98500 159.86600 209.36700 1.000 43.19679 276 THR A N 1
ATOM 1965 C CA . THR A 1 244 ? 153.77800 159.00600 208.50100 1.000 43.19679 276 THR A CA 1
ATOM 1966 C C . THR A 1 244 ? 153.66600 159.49100 207.06600 1.000 43.19679 276 THR A C 1
ATOM 1967 O O . THR A 1 244 ? 152.72500 160.19600 206.69900 1.000 43.19679 276 THR A O 1
ATOM 1971 N N . GLY A 1 245 ? 154.65000 159.10400 206.26000 1.000 45.66732 277 GLY A N 1
ATOM 1972 C CA . GLY A 1 245 ? 154.55800 159.27700 204.81900 1.000 45.66732 277 GLY A CA 1
ATOM 1973 C C . GLY A 1 245 ? 154.39700 160.72100 204.39600 1.000 45.66732 277 GLY A C 1
ATOM 1974 O O . GLY A 1 245 ? 155.16300 161.60100 204.79200 1.000 45.66732 277 GLY A O 1
ATOM 1975 N N . ARG A 1 246 ? 153.38100 160.96900 203.56900 1.000 49.86814 278 ARG A N 1
ATOM 1976 C CA . ARG A 1 246 ? 153.15100 162.28800 202.99500 1.000 49.86814 278 ARG A CA 1
ATOM 1977 C C . ARG A 1 246 ? 152.67300 163.31000 204.01700 1.000 49.86814 278 ARG A C 1
ATOM 1978 O O . ARG A 1 246 ? 152.63700 164.50300 203.70000 1.000 49.86814 278 ARG A O 1
ATOM 1986 N N . GLU A 1 247 ? 152.30700 162.88200 205.22100 1.000 47.54524 279 GLU A N 1
ATOM 1987 C CA . GLU A 1 247 ? 151.88600 163.78600 206.27900 1.000 47.54524 279 GLU A CA 1
ATOM 1988 C C . GLU A 1 247 ? 153.01800 164.14000 207.23300 1.000 47.54524 279 GLU A C 1
ATOM 1989 O O . GLU A 1 247 ? 152.77500 164.80300 208.24400 1.000 47.54524 279 GLU A O 1
ATOM 1995 N N . LEU A 1 248 ? 154.24100 163.70900 206.94300 1.000 43.04779 280 LEU A N 1
ATOM 1996 C CA . LEU A 1 248 ? 155.38600 164.10100 207.74700 1.000 43.04779 280 LEU A CA 1
ATOM 1997 C C . LEU A 1 248 ? 155.66100 165.59200 207.59400 1.000 43.04779 280 LEU A C 1
ATOM 1998 O O . LEU A 1 248 ? 155.39000 166.19200 206.55200 1.000 43.04779 280 LEU A O 1
ATOM 2003 N N . ARG A 1 249 ? 156.20600 166.18900 208.65400 1.000 43.30291 281 ARG A N 1
ATOM 2004 C CA . ARG A 1 249 ? 156.50900 167.61600 208.62900 1.000 43.30291 281 ARG A CA 1
ATOM 2005 C C . ARG A 1 249 ? 157.51100 167.94600 207.53300 1.000 43.30291 281 ARG A C 1
ATOM 2006 O O . ARG A 1 249 ? 157.35500 168.94000 206.81800 1.000 43.30291 281 ARG A O 1
ATOM 2014 N N . SER A 1 250 ? 158.55000 167.12400 207.38900 1.000 44.36016 282 SER A N 1
ATOM 2015 C CA . SER A 1 250 ? 159.53000 167.34300 206.33300 1.000 44.36016 282 SER A CA 1
ATOM 2016 C C . SER A 1 250 ? 158.92200 167.12300 204.95200 1.000 44.36016 282 SER A C 1
ATOM 2017 O O . SER A 1 250 ? 159.21600 167.87100 204.01600 1.000 44.36016 282 SER A O 1
ATOM 2020 N N . VAL A 1 251 ? 158.08400 166.09600 204.80400 1.000 45.15513 283 VAL A N 1
ATOM 2021 C CA . VAL A 1 251 ? 157.49200 165.80100 203.50300 1.000 45.15513 283 VAL A CA 1
ATOM 2022 C C . VAL A 1 251 ? 156.46600 166.86200 203.12600 1.000 45.15513 283 VAL A C 1
ATOM 2023 O O . VAL A 1 251 ? 156.38200 167.27500 201.96400 1.000 45.15513 283 VAL A O 1
ATOM 2027 N N . MET A 1 252 ? 155.67200 167.32200 204.09500 1.000 47.23933 284 MET A N 1
ATOM 2028 C CA . MET A 1 252 ? 154.69400 168.36700 203.82100 1.000 47.23933 284 MET A CA 1
ATOM 2029 C C . MET A 1 252 ? 155.35000 169.68600 203.43600 1.000 47.23933 284 MET A C 1
ATOM 2030 O O . MET A 1 252 ? 154.67500 170.56500 202.89300 1.000 47.23933 284 MET A O 1
ATOM 2035 N N . ASN A 1 253 ? 156.64700 169.84000 203.69600 1.000 46.84780 285 ASN A N 1
ATOM 2036 C CA . ASN A 1 253 ? 157.40600 171.00100 203.26400 1.000 46.84780 285 ASN A CA 1
ATOM 2037 C C . ASN A 1 253 ? 158.06400 170.79500 201.90400 1.000 46.84780 285 ASN A C 1
ATOM 2038 O O . ASN A 1 253 ? 158.97500 171.54800 201.54600 1.000 46.84780 285 ASN A O 1
ATOM 2043 N N . THR A 1 254 ? 157.62500 169.79400 201.14700 1.000 48.08552 286 THR A N 1
ATOM 2044 C CA . THR A 1 254 ? 158.11800 169.52900 199.80500 1.000 48.08552 286 THR A CA 1
ATOM 2045 C C . THR A 1 254 ? 156.94400 169.47000 198.84000 1.000 48.08552 286 THR A C 1
ATOM 2046 O O . THR A 1 254 ? 155.79700 169.24300 199.23300 1.000 48.08552 286 THR A O 1
ATOM 2050 N N . SER A 1 255 ? 157.24300 169.68300 197.56700 1.000 50.28284 287 SER A N 1
ATOM 2051 C CA . SER A 1 255 ? 156.25400 169.60800 196.50500 1.000 50.28284 287 SER A CA 1
ATOM 2052 C C . SER A 1 255 ? 156.37400 168.28100 195.76700 1.000 50.28284 287 SER A C 1
ATOM 2053 O O . SER A 1 255 ? 157.29100 167.49100 195.99500 1.000 50.28284 287 SER A O 1
ATOM 2056 N N . ASN A 1 256 ? 155.42000 168.03800 194.87700 1.000 53.72327 288 ASN A N 1
ATOM 2057 C CA . ASN A 1 256 ? 155.46000 166.83200 194.06800 1.000 53.72327 288 ASN A CA 1
ATOM 2058 C C . ASN A 1 256 ? 156.56000 166.94100 193.01500 1.000 53.72327 288 ASN A C 1
ATOM 2059 O O . ASN A 1 256 ? 156.78900 168.02100 192.46600 1.000 53.72327 288 ASN A O 1
ATOM 2064 N N . PRO A 1 257 ? 157.26400 165.84900 192.72300 1.000 53.02854 289 PRO A N 1
ATOM 2065 C CA . PRO A 1 257 ? 158.22100 165.87000 191.61300 1.000 53.02854 289 PRO A CA 1
ATOM 2066 C C . PRO A 1 257 ? 157.51700 166.16200 190.29700 1.000 53.02854 289 PRO A C 1
ATOM 2067 O O . PRO A 1 257 ? 156.40700 165.69100 190.04600 1.000 53.02854 289 PRO A O 1
ATOM 2071 N N . ARG A 1 258 ? 158.17900 166.94100 189.45000 1.000 54.47302 290 ARG A N 1
ATOM 2072 C CA . ARG A 1 258 ? 157.60600 167.39000 188.19200 1.000 54.47302 290 ARG A CA 1
ATOM 2073 C C . ARG A 1 258 ? 158.61900 167.20100 187.07500 1.000 54.47302 290 ARG A C 1
ATOM 2074 O O . ARG A 1 258 ? 159.83000 167.16000 187.30400 1.000 54.47302 290 ARG A O 1
ATOM 2082 N N . SER A 1 259 ? 158.10600 167.08000 185.85700 1.000 55.66293 291 SER A N 1
ATOM 2083 C CA . SER A 1 259 ? 158.96200 167.03800 184.68200 1.000 55.66293 291 SER A CA 1
ATOM 2084 C C . SER A 1 259 ? 159.42200 168.44700 184.34200 1.000 55.66293 291 SER A C 1
ATOM 2085 O O . SER A 1 259 ? 158.60500 169.36400 184.22200 1.000 55.66293 291 SER A O 1
ATOM 2088 N N . LYS A 1 260 ? 160.72900 168.62100 184.20200 1.000 50.40270 292 LYS A N 1
ATOM 2089 C CA . LYS A 1 260 ? 161.31000 169.91400 183.87600 1.000 50.40270 292 LYS A CA 1
ATOM 2090 C C . LYS A 1 260 ? 161.73000 169.93500 182.41500 1.000 50.40270 292 LYS A C 1
ATOM 2091 O O . LYS A 1 260 ? 162.31900 168.97500 181.91300 1.000 50.40270 292 LYS A O 1
ATOM 2097 N N . ILE A 1 261 ? 161.41400 171.02700 181.73300 1.000 48.61329 293 ILE A N 1
ATOM 2098 C CA . ILE A 1 261 ? 161.88600 171.26600 180.37700 1.000 48.61329 293 ILE A CA 1
ATOM 2099 C C . ILE A 1 261 ? 162.83800 172.45200 180.41000 1.000 48.61329 293 ILE A C 1
ATOM 2100 O O . ILE A 1 261 ? 162.58800 173.44800 181.09800 1.000 48.61329 293 ILE A O 1
ATOM 2105 N N . GLY A 1 262 ? 163.95000 172.32500 179.69900 1.000 45.82351 294 GLY A N 1
ATOM 2106 C CA . GLY A 1 262 ? 164.92400 173.38900 179.66600 1.000 45.82351 294 GLY A CA 1
ATOM 2107 C C . GLY A 1 262 ? 164.49600 174.55300 178.79800 1.000 45.82351 294 GLY A C 1
ATOM 2108 O O . GLY A 1 262 ? 163.61700 174.44600 177.94600 1.000 45.82351 294 GLY A O 1
ATOM 2109 N N . LEU A 1 263 ? 165.14300 175.69400 179.03500 1.000 44.28791 295 LEU A N 1
ATOM 2110 C CA . LEU A 1 263 ? 164.88200 176.88700 178.24100 1.000 44.28791 295 LEU A CA 1
ATOM 2111 C C . LEU A 1 263 ? 165.32300 176.70700 176.79300 1.000 44.28791 295 LEU A C 1
ATOM 2112 O O . LEU A 1 263 ? 164.68800 177.24800 175.88100 1.000 44.28791 295 LEU A O 1
ATOM 2117 N N . PHE A 1 264 ? 166.39600 175.94700 176.56600 1.000 45.23812 296 PHE A N 1
ATOM 2118 C CA . PHE A 1 264 ? 166.84700 175.68000 175.20500 1.000 45.23812 296 PHE A CA 1
ATOM 2119 C C . PHE A 1 264 ? 165.79700 174.90800 174.41500 1.000 45.23812 296 PHE A C 1
ATOM 2120 O O . PHE A 1 264 ? 165.56600 175.18700 173.23200 1.000 45.23812 296 PHE A O 1
ATOM 2128 N N . ASP A 1 265 ? 165.16600 173.91900 175.04900 1.000 48.86514 297 ASP A N 1
ATOM 2129 C CA . ASP A 1 265 ? 164.12900 173.14900 174.37400 1.000 48.86514 297 ASP A CA 1
ATOM 2130 C C . ASP A 1 265 ? 162.93000 174.02300 174.03600 1.000 48.86514 297 ASP A C 1
ATOM 2131 O O . ASP A 1 265 ? 162.32100 173.86700 172.97500 1.000 48.86514 297 ASP A O 1
ATOM 2136 N N . LEU A 1 266 ? 162.58000 174.95400 174.92500 1.000 46.90363 298 LEU A N 1
ATOM 2137 C CA . LEU A 1 266 ? 161.50200 175.89200 174.63500 1.000 46.90363 298 LEU A CA 1
ATOM 2138 C C . LEU A 1 266 ? 161.86200 176.80800 173.47300 1.000 46.90363 298 LEU A C 1
ATOM 2139 O O . LEU A 1 266 ? 161.00600 177.14100 172.64500 1.000 46.90363 298 LEU A O 1
ATOM 2144 N N . GLU A 1 267 ? 163.12300 177.23800 173.39800 1.000 46.54389 299 GLU A N 1
ATOM 2145 C CA . GLU A 1 267 ? 163.54700 178.06200 172.27000 1.000 46.54389 299 GLU A CA 1
ATOM 2146 C C . GLU A 1 267 ? 163.48200 177.28700 170.96000 1.000 46.54389 299 GLU A C 1
ATOM 2147 O O . GLU A 1 267 ? 163.07600 177.83000 169.92700 1.000 46.54389 299 GLU A O 1
ATOM 2153 N N . VAL A 1 268 ? 163.88100 176.01600 170.98000 1.000 46.07885 300 VAL A N 1
ATOM 2154 C CA . VAL A 1 268 ? 163.77100 175.18800 169.78200 1.000 46.07885 300 VAL A CA 1
ATOM 2155 C C . VAL A 1 268 ? 162.30500 174.97200 169.41200 1.000 46.07885 300 VAL A C 1
ATOM 2156 O O . VAL A 1 268 ? 161.94800 174.92400 168.23000 1.000 46.07885 300 VAL A O 1
ATOM 2160 N N . ASN A 1 269 ? 161.43500 174.84500 170.41600 1.000 46.22336 301 ASN A N 1
ATOM 2161 C CA . ASN A 1 269 ? 160.00000 174.74000 170.17100 1.000 46.22336 301 ASN A CA 1
ATOM 2162 C C . ASN A 1 269 ? 159.46100 175.99000 169.48000 1.000 46.22336 301 ASN A C 1
ATOM 2163 O O . ASN A 1 269 ? 158.67200 175.90100 168.52900 1.000 46.22336 301 ASN A O 1
ATOM 2168 N N . CYS A 1 270 ? 159.89000 177.16600 169.93800 1.000 49.35088 302 CYS A N 1
ATOM 2169 C CA . CYS A 1 270 ? 159.50700 178.40900 169.27300 1.000 49.35088 302 CYS A CA 1
ATOM 2170 C C . CYS A 1 270 ? 160.04300 178.46400 167.84500 1.000 49.35088 302 CYS A C 1
ATOM 2171 O O . CYS A 1 270 ? 159.35200 178.93000 166.92900 1.000 49.35088 302 CYS A O 1
ATOM 2174 N N . LEU A 1 271 ? 161.27900 178.00600 167.64100 1.000 48.69762 303 LEU A N 1
ATOM 2175 C CA . LEU A 1 271 ? 161.84300 177.97000 166.29700 1.000 48.69762 303 LEU A CA 1
ATOM 2176 C C . LEU A 1 271 ? 161.02500 177.07400 165.37900 1.000 48.69762 303 LEU A C 1
ATOM 2177 O O . LEU A 1 271 ? 160.80600 177.40700 164.21100 1.000 48.69762 303 LEU A O 1
ATOM 2182 N N . THR A 1 272 ? 160.58300 175.92200 165.88700 1.000 48.33851 304 THR A N 1
ATOM 2183 C CA . THR A 1 272 ? 159.74800 175.02900 165.09100 1.000 48.33851 304 THR A CA 1
ATOM 2184 C C . THR A 1 272 ? 158.40300 175.66600 164.77200 1.000 48.33851 304 THR A C 1
ATOM 2185 O O . THR A 1 272 ? 157.87000 175.47400 163.67600 1.000 48.33851 304 THR A O 1
ATOM 2189 N N . LYS A 1 273 ? 157.82900 176.41200 165.71900 1.000 47.18963 305 LYS A N 1
ATOM 2190 C CA . LYS A 1 273 ? 156.59100 177.13400 165.42900 1.000 47.18963 305 LYS A CA 1
ATOM 2191 C C . LYS A 1 273 ? 156.79100 178.14600 164.30600 1.000 47.18963 305 LYS A C 1
ATOM 2192 O O . LYS A 1 273 ? 155.95800 178.25500 163.39400 1.000 47.18963 305 LYS A O 1
ATOM 2198 N N . ILE A 1 274 ? 157.89300 178.89700 164.36200 1.000 49.95929 306 ILE A N 1
ATOM 2199 C CA . ILE A 1 274 ? 158.19200 179.87600 163.32000 1.000 49.95929 306 ILE A CA 1
ATOM 2200 C C . ILE A 1 274 ? 158.38000 179.18700 161.97600 1.000 49.95929 306 ILE A C 1
ATOM 2201 O O . ILE A 1 274 ? 157.88400 179.65500 160.94400 1.000 49.95929 306 ILE A O 1
ATOM 2206 N N . LEU A 1 275 ? 159.10400 178.06700 161.96900 1.000 51.15476 307 LEU A N 1
ATOM 2207 C CA . LEU A 1 275 ? 159.31800 177.32600 160.73200 1.000 51.15476 307 LEU A CA 1
ATOM 2208 C C . LEU A 1 275 ? 158.00700 176.80400 160.16700 1.000 51.15476 307 LEU A C 1
ATOM 2209 O O . LEU A 1 275 ? 157.79500 176.83200 158.95300 1.000 51.15476 307 LEU A O 1
ATOM 2214 N N . PHE A 1 276 ? 157.12200 176.30300 161.02800 1.000 54.33156 308 PHE A N 1
ATOM 2215 C CA . PHE A 1 276 ? 155.84100 175.80200 160.55400 1.000 54.33156 308 PHE A CA 1
ATOM 2216 C C . PHE A 1 276 ? 155.00600 176.91800 159.94100 1.000 54.33156 308 PHE A C 1
ATOM 2217 O O . PHE A 1 276 ? 154.38500 176.72800 158.89000 1.000 54.33156 308 PHE A O 1
ATOM 2225 N N . GLY A 1 277 ? 154.97100 178.08500 160.58600 1.000 55.99235 309 GLY A N 1
ATOM 2226 C CA . GLY A 1 277 ? 154.26100 179.21100 159.99800 1.000 55.99235 309 GLY A CA 1
ATOM 2227 C C . GLY A 1 277 ? 154.83800 179.62400 158.65700 1.000 55.99235 309 GLY A C 1
ATOM 2228 O O . GLY A 1 277 ? 154.10000 179.88600 157.69900 1.000 55.99235 309 GLY A O 1
ATOM 2229 N N . ALA A 1 278 ? 156.16900 179.66800 158.56300 1.000 56.67864 310 ALA A N 1
ATOM 2230 C CA . ALA A 1 278 ? 156.80900 180.03100 157.30500 1.000 56.67864 310 ALA A CA 1
ATOM 2231 C C . ALA A 1 278 ? 156.49200 179.02500 156.20600 1.000 56.67864 310 ALA A C 1
ATOM 2232 O O . ALA A 1 278 ? 156.21300 179.41100 155.06700 1.000 56.67864 310 ALA A O 1
ATOM 2234 N N . LEU A 1 279 ? 156.53200 177.72700 156.52200 1.000 60.29664 311 LEU A N 1
ATOM 2235 C CA . LEU A 1 279 ? 156.21600 176.72000 155.51500 1.000 60.29664 311 LEU A CA 1
ATOM 2236 C C . LEU A 1 279 ? 154.74100 176.74000 155.13800 1.000 60.29664 311 LEU A C 1
ATOM 2237 O O . LEU A 1 279 ? 154.39800 176.43400 153.99400 1.000 60.29664 311 LEU A O 1
ATOM 2242 N N . VAL A 1 280 ? 153.85700 177.09800 156.07100 1.000 62.05323 312 VAL A N 1
ATOM 2243 C CA . VAL A 1 280 ? 152.45000 177.28300 155.72200 1.000 62.05323 312 VAL A CA 1
ATOM 2244 C C . VAL A 1 280 ? 152.31000 178.39700 154.69400 1.000 62.05323 312 VAL A C 1
ATOM 2245 O O . VAL A 1 280 ? 151.59900 178.26000 153.68900 1.000 62.05323 312 VAL A O 1
ATOM 2249 N N . VAL A 1 281 ? 153.00500 179.51300 154.92600 1.000 63.29450 313 VAL A N 1
ATOM 2250 C CA . VAL A 1 281 ? 152.97400 180.62000 153.97200 1.000 63.29450 313 VAL A CA 1
ATOM 2251 C C . VAL A 1 281 ? 153.53400 180.18200 152.62200 1.000 63.29450 313 VAL A C 1
ATOM 2252 O O . VAL A 1 281 ? 152.97700 180.50600 151.56500 1.000 63.29450 313 VAL A O 1
ATOM 2256 N N . VAL A 1 282 ? 154.64200 179.43800 152.63700 1.000 65.07416 314 VAL A N 1
ATOM 2257 C CA . VAL A 1 282 ? 155.26600 178.98500 151.39500 1.000 65.07416 314 VAL A CA 1
ATOM 2258 C C . VAL A 1 282 ? 154.33000 178.06100 150.62700 1.000 65.07416 314 VAL A C 1
ATOM 2259 O O . VAL A 1 282 ? 154.23700 178.13500 149.39900 1.000 65.07416 314 VAL A O 1
ATOM 2263 N N . SER A 1 283 ? 153.64300 177.16100 151.33000 1.000 68.92831 315 SER A N 1
ATOM 2264 C CA . SER A 1 283 ? 152.69600 176.26700 150.67200 1.000 68.92831 315 SER A CA 1
ATOM 2265 C C . SER A 1 283 ? 151.52700 177.04100 150.07800 1.000 68.92831 315 SER A C 1
ATOM 2266 O O . SER A 1 283 ? 151.05300 176.72200 148.98000 1.000 68.92831 315 SER A O 1
ATOM 2269 N N . LEU A 1 284 ? 151.04200 178.05700 150.79500 1.000 71.60541 316 LEU A N 1
ATOM 2270 C CA . LEU A 1 284 ? 149.99100 178.90300 150.24200 1.000 71.60541 316 LEU A CA 1
ATOM 2271 C C . LEU A 1 284 ? 150.45200 179.60100 148.97200 1.000 71.60541 316 LEU A C 1
ATOM 2272 O O . LEU A 1 284 ? 149.69000 179.70100 148.00500 1.000 71.60541 316 LEU A O 1
ATOM 2277 N N . VAL A 1 285 ? 151.69000 180.09100 148.95700 1.000 73.05677 317 VAL A N 1
ATOM 2278 C CA . VAL A 1 285 ? 152.24900 180.68900 147.75000 1.000 73.05677 317 VAL A CA 1
ATOM 2279 C C . VAL A 1 285 ? 152.43200 179.67400 146.62800 1.000 73.05677 317 VAL A C 1
ATOM 2280 O O . VAL A 1 285 ? 152.18400 180.00200 145.45900 1.000 73.05677 317 VAL A O 1
ATOM 2284 N N . MET A 1 286 ? 152.83600 178.45300 146.94900 1.000 74.02537 318 MET A N 1
ATOM 2285 C CA . MET A 1 286 ? 153.17600 177.45400 145.94900 1.000 74.02537 318 MET A CA 1
ATOM 2286 C C . MET A 1 286 ? 151.95200 176.83200 145.29600 1.000 74.02537 318 MET A C 1
ATOM 2287 O O . MET A 1 286 ? 152.00300 176.48700 144.11000 1.000 74.02537 318 MET A O 1
ATOM 2292 N N . VAL A 1 287 ? 150.85400 176.66700 146.03900 1.000 77.66374 319 VAL A N 1
ATOM 2293 C CA . VAL A 1 287 ? 149.60500 176.24500 145.40700 1.000 77.66374 319 VAL A CA 1
ATOM 2294 C C . VAL A 1 287 ? 148.90900 177.39000 144.69400 1.000 77.66374 319 VAL A C 1
ATOM 2295 O O . VAL A 1 287 ? 147.99800 177.14500 143.89500 1.000 77.66374 319 VAL A O 1
ATOM 2299 N N . ALA A 1 288 ? 149.30300 178.63600 144.96600 1.000 78.90317 320 ALA A N 1
ATOM 2300 C CA . ALA A 1 288 ? 148.77400 179.76300 144.20800 1.000 78.90317 320 ALA A CA 1
ATOM 2301 C C . ALA A 1 288 ? 149.36500 179.80600 142.80700 1.000 78.90317 320 ALA A C 1
ATOM 2302 O O . ALA A 1 288 ? 148.68200 180.19400 141.85400 1.000 78.90317 320 ALA A O 1
ATOM 2304 N N . LEU A 1 289 ? 150.63400 179.41900 142.66600 1.000 79.29525 321 LEU A N 1
ATOM 2305 C CA . LEU A 1 289 ? 151.23200 179.30800 141.34200 1.000 79.29525 321 LEU A CA 1
ATOM 2306 C C . LEU A 1 289 ? 150.61400 178.17200 140.54200 1.000 79.29525 321 LEU A C 1
ATOM 2307 O O . LEU A 1 289 ? 150.69800 178.17700 139.31000 1.000 79.29525 321 LEU A O 1
ATOM 2312 N N . GLN A 1 290 ? 149.99200 177.20500 141.21800 1.000 81.08771 322 GLN A N 1
ATOM 2313 C CA . GLN A 1 290 ? 149.14100 176.22100 140.56500 1.000 81.08771 322 GLN A CA 1
ATOM 2314 C C . GLN A 1 290 ? 147.81500 176.81200 140.11300 1.000 81.08771 322 GLN A C 1
ATOM 2315 O O . GLN A 1 290 ? 147.04700 176.11700 139.44000 1.000 81.08771 322 GLN A O 1
ATOM 2321 N N . HIS A 1 291 ? 147.52800 178.06400 140.48300 1.000 83.12596 323 HIS A N 1
ATOM 2322 C CA . HIS A 1 291 ? 146.23900 178.70900 140.23400 1.000 83.12596 323 HIS A CA 1
ATOM 2323 C C . HIS A 1 291 ? 145.10100 177.96300 140.92200 1.000 83.12596 323 HIS A C 1
ATOM 2324 O O . HIS A 1 291 ? 143.96500 177.96200 140.44200 1.000 83.12596 323 HIS A O 1
ATOM 2331 N N . PHE A 1 292 ? 145.41000 177.33100 142.05500 1.000 83.46694 324 PHE A N 1
ATOM 2332 C CA . PHE A 1 292 ? 144.42900 176.59900 142.85800 1.000 83.46694 324 PHE A CA 1
ATOM 2333 C C . PHE A 1 292 ? 143.67800 175.56800 142.01900 1.000 83.46694 324 PHE A C 1
ATOM 2334 O O . PHE A 1 292 ? 142.46200 175.40800 142.13100 1.000 83.46694 324 PHE A O 1
ATOM 2342 N N . ALA A 1 293 ? 144.41700 174.85800 141.17100 1.000 85.93195 325 ALA A N 1
ATOM 2343 C CA . ALA A 1 293 ? 143.82400 173.84800 140.30700 1.000 85.93195 325 ALA A CA 1
ATOM 2344 C C . ALA A 1 293 ? 143.50300 172.59300 141.10700 1.000 85.93195 325 ALA A C 1
ATOM 2345 O O . ALA A 1 293 ? 144.35000 172.08300 141.84800 1.000 85.93195 325 ALA A O 1
ATOM 2347 N N . GLY A 1 294 ? 142.28000 172.09200 140.95100 1.000 88.46155 326 GLY A N 1
ATOM 2348 C CA . GLY A 1 294 ? 141.87200 170.90200 141.67100 1.000 88.46155 326 GLY A CA 1
ATOM 2349 C C . GLY A 1 294 ? 141.59300 171.18500 143.13900 1.000 88.46155 326 GLY A C 1
ATOM 2350 O O . GLY A 1 294 ? 141.20100 172.28800 143.52400 1.000 88.46155 326 GLY A O 1
ATOM 2351 N N . ARG A 1 295 ? 141.79800 170.16200 143.96500 1.000 88.71684 327 ARG A N 1
ATOM 2352 C CA . ARG A 1 295 ? 141.58900 170.27200 145.40700 1.000 88.71684 327 ARG A CA 1
ATOM 2353 C C . ARG A 1 295 ? 142.73100 171.09500 145.98900 1.000 88.71684 327 ARG A C 1
ATOM 2354 O O . ARG A 1 295 ? 143.79900 170.57800 146.31600 1.000 88.71684 327 ARG A O 1
ATOM 2362 N N . TRP A 1 296 ? 142.49500 172.40200 146.11900 1.000 87.43396 328 TRP A N 1
ATOM 2363 C CA . TRP A 1 296 ? 143.54500 173.30300 146.58200 1.000 87.43396 328 TRP A CA 1
ATOM 2364 C C . TRP A 1 296 ? 143.92800 173.01700 148.02800 1.000 87.43396 328 TRP A C 1
ATOM 2365 O O . TRP A 1 296 ? 145.09600 173.15100 148.40300 1.000 87.43396 328 TRP A O 1
ATOM 2376 N N . TYR A 1 297 ? 142.95700 172.63700 148.85900 1.000 87.17872 329 TYR A N 1
ATOM 2377 C CA . TYR A 1 297 ? 143.25100 172.34600 150.26000 1.000 87.17872 329 TYR A CA 1
ATOM 2378 C C . TYR A 1 297 ? 144.11600 171.09600 150.40000 1.000 87.17872 329 TYR A C 1
ATOM 2379 O O . TYR A 1 297 ? 145.06200 171.06800 151.20100 1.000 87.17872 329 TYR A O 1
ATOM 2388 N N . LEU A 1 298 ? 143.82000 170.05300 149.61800 1.000 85.08243 330 LEU A N 1
ATOM 2389 C CA . LEU A 1 298 ? 144.72000 168.90400 149.57600 1.000 85.08243 330 LEU A CA 1
ATOM 2390 C C . LEU A 1 298 ? 146.11100 169.30500 149.11600 1.000 85.08243 330 LEU A C 1
ATOM 2391 O O . LEU A 1 298 ? 147.10300 168.76300 149.61100 1.000 85.08243 330 LEU A O 1
ATOM 2396 N N . GLN A 1 299 ? 146.20300 170.24000 148.17200 1.000 82.10325 331 GLN A N 1
ATOM 2397 C CA . GLN A 1 299 ? 147.50700 170.71100 147.72300 1.000 82.10325 331 GLN A CA 1
ATOM 2398 C C . GLN A 1 299 ? 148.24600 171.42400 148.84600 1.000 82.10325 331 GLN A C 1
ATOM 2399 O O . GLN A 1 299 ? 149.45800 171.24800 149.01200 1.000 82.10325 331 GLN A O 1
ATOM 2405 N N . ILE A 1 300 ? 147.52900 172.23500 149.62600 1.000 79.29022 332 ILE A N 1
ATOM 2406 C CA . ILE A 1 300 ? 148.13600 172.90900 150.77100 1.000 79.29022 332 ILE A CA 1
ATOM 2407 C C . ILE A 1 300 ? 148.70800 171.88700 151.74100 1.000 79.29022 332 ILE A C 1
ATOM 2408 O O . ILE A 1 300 ? 149.85800 171.99700 152.18200 1.000 79.29022 332 ILE A O 1
ATOM 2413 N N . ILE A 1 301 ? 147.91000 170.87700 152.08700 1.000 78.41897 333 ILE A N 1
ATOM 2414 C CA . ILE A 1 301 ? 148.36900 169.87500 153.04600 1.000 78.41897 333 ILE A CA 1
ATOM 2415 C C . ILE A 1 301 ? 149.55300 169.09600 152.48600 1.000 78.41897 333 ILE A C 1
ATOM 2416 O O . ILE A 1 301 ? 150.52500 168.82400 153.19900 1.000 78.41897 333 ILE A O 1
ATOM 2421 N N . ARG A 1 302 ? 149.49000 168.72200 151.20700 1.000 76.38559 334 ARG A N 1
ATOM 2422 C CA . ARG A 1 302 ? 150.57700 167.96400 150.59700 1.000 76.38559 334 ARG A CA 1
ATOM 2423 C C . ARG A 1 302 ? 151.87300 168.76400 150.58200 1.000 76.38559 334 ARG A C 1
ATOM 2424 O O . ARG A 1 302 ? 152.94600 168.22600 150.87800 1.000 76.38559 334 ARG A O 1
ATOM 2432 N N . PHE A 1 303 ? 151.79500 170.05100 150.24000 1.000 73.58337 335 PHE A N 1
ATOM 2433 C CA . PHE A 1 303 ? 152.99000 170.88500 150.20200 1.000 73.58337 335 PHE A CA 1
ATOM 2434 C C . PHE A 1 303 ? 153.54600 171.11500 151.60000 1.000 73.58337 335 PHE A C 1
ATOM 2435 O O . PHE A 1 303 ? 154.76600 171.14400 151.79600 1.000 73.58337 335 PHE A O 1
ATOM 2443 N N . LEU A 1 304 ? 152.66300 171.28500 152.58600 1.000 71.18757 336 LEU A N 1
ATOM 2444 C CA . LEU A 1 304 ? 153.11200 171.37900 153.97000 1.000 71.18757 336 LEU A CA 1
ATOM 2445 C C . LEU A 1 304 ? 153.82400 170.10500 154.39800 1.000 71.18757 336 LEU A C 1
ATOM 2446 O O . LEU A 1 304 ? 154.84000 170.15500 155.09900 1.000 71.18757 336 LEU A O 1
ATOM 2451 N N . LEU A 1 305 ? 153.29700 168.95300 153.99100 1.000 73.05670 337 LEU A N 1
ATOM 2452 C CA . LEU A 1 305 ? 153.93100 167.67800 154.29200 1.000 73.05670 337 LEU A CA 1
ATOM 2453 C C . LEU A 1 305 ? 155.31000 167.58500 153.64900 1.000 73.05670 337 LEU A C 1
ATOM 2454 O O . LEU A 1 305 ? 156.27200 167.11800 154.26800 1.000 73.05670 337 LEU A O 1
ATOM 2459 N N . LEU A 1 306 ? 155.42000 168.03000 152.39500 1.000 71.03642 338 LEU A N 1
ATOM 2460 C CA . LEU A 1 306 ? 156.69500 167.94900 151.68800 1.000 71.03642 338 LEU A CA 1
ATOM 2461 C C . LEU A 1 306 ? 157.72400 168.90800 152.27000 1.000 71.03642 338 LEU A C 1
ATOM 2462 O O . LEU A 1 306 ? 158.89200 168.54500 152.44200 1.000 71.03642 338 LEU A O 1
ATOM 2467 N N . PHE A 1 307 ? 157.31600 170.14200 152.56700 1.000 67.60985 339 PHE A N 1
ATOM 2468 C CA . PHE A 1 307 ? 158.28400 171.14900 152.98600 1.000 67.60985 339 PHE A CA 1
ATOM 2469 C C . PHE A 1 307 ? 158.76900 170.91700 154.41000 1.000 67.60985 339 PHE A C 1
ATOM 2470 O O . PHE A 1 307 ? 159.89300 171.30400 154.74600 1.000 67.60985 339 PHE A O 1
ATOM 2478 N N . SER A 1 308 ? 157.94300 170.30800 155.26300 1.000 65.10809 340 SER A N 1
ATOM 2479 C CA . SER A 1 308 ? 158.39000 169.99300 156.61500 1.000 65.10809 340 SER A CA 1
ATOM 2480 C C . SER A 1 308 ? 159.52200 168.97700 156.59200 1.000 65.10809 340 SER A C 1
ATOM 2481 O O . SER A 1 308 ? 160.53200 169.14400 157.28100 1.000 65.10809 340 SER A O 1
ATOM 2484 N N . ASN A 1 309 ? 159.37300 167.92700 155.78300 1.000 63.89760 341 ASN A N 1
ATOM 2485 C CA . ASN A 1 309 ? 160.30900 166.79500 155.66600 1.000 63.89760 341 ASN A CA 1
ATOM 2486 C C . ASN A 1 309 ? 160.72100 166.36900 157.07700 1.000 63.89760 341 ASN A C 1
ATOM 2487 O O . ASN A 1 309 ? 159.85500 165.96500 157.86400 1.000 63.89760 341 ASN A O 1
ATOM 2492 N N . ILE A 1 310 ? 162.00100 166.44000 157.43800 1.000 61.89418 342 ILE A N 1
ATOM 2493 C CA . ILE A 1 310 ? 162.49400 165.87700 158.68600 1.000 61.89418 342 ILE A CA 1
ATOM 2494 C C . ILE A 1 310 ? 162.71200 166.94200 159.75600 1.000 61.89418 342 ILE A C 1
ATOM 2495 O O . ILE A 1 310 ? 163.47600 166.71700 160.69500 1.000 61.89418 342 ILE A O 1
ATOM 2500 N N . ILE A 1 311 ? 162.05800 168.09300 159.64200 1.000 59.91360 343 ILE A N 1
ATOM 2501 C CA . ILE A 1 311 ? 162.34500 169.22600 160.52100 1.000 59.91360 343 ILE A CA 1
ATOM 2502 C C . ILE A 1 311 ? 162.10400 168.85800 161.98300 1.000 59.91360 343 ILE A C 1
ATOM 2503 O O . ILE A 1 311 ? 163.03000 168.99400 162.79400 1.000 59.91360 343 ILE A O 1
ATOM 2508 N N . PRO A 1 312 ? 160.91900 168.37600 162.38300 1.000 58.62915 344 PRO A N 1
ATOM 2509 C CA . PRO A 1 312 ? 160.72200 168.12600 163.82000 1.000 58.62915 344 PRO A CA 1
ATOM 2510 C C . PRO A 1 312 ? 161.30500 166.80900 164.30900 1.000 58.62915 344 PRO A C 1
ATOM 2511 O O . PRO A 1 312 ? 161.72700 166.73200 165.46900 1.000 58.62915 344 PRO A O 1
ATOM 2515 N N . ILE A 1 313 ? 161.34200 165.76900 163.47100 1.000 57.31181 345 ILE A N 1
ATOM 2516 C CA . ILE A 1 313 ? 161.72900 164.44300 163.95300 1.000 57.31181 345 ILE A CA 1
ATOM 2517 C C . ILE A 1 313 ? 163.24900 164.32100 164.06100 1.000 57.31181 345 ILE A C 1
ATOM 2518 O O . ILE A 1 313 ? 163.77100 163.74800 165.02500 1.000 57.31181 345 ILE A O 1
ATOM 2523 N N . SER A 1 314 ? 163.98200 164.85000 163.07900 1.000 55.78641 346 SER A N 1
ATOM 2524 C CA . SER A 1 314 ? 165.43900 164.80100 163.14800 1.000 55.78641 346 SER A CA 1
ATOM 2525 C C . SER A 1 314 ? 165.95700 165.64700 164.30200 1.000 55.78641 346 SER A C 1
ATOM 2526 O O . SER A 1 314 ? 166.91100 165.25700 164.98800 1.000 55.78641 346 SER A O 1
ATOM 2529 N N . LEU A 1 315 ? 165.33400 166.80500 164.52900 1.000 51.44043 347 LEU A N 1
ATOM 2530 C CA . LEU A 1 315 ? 165.65800 167.61800 165.69400 1.000 51.44043 347 LEU A CA 1
ATOM 2531 C C . LEU A 1 315 ? 165.49800 166.81700 166.97600 1.000 51.44043 347 LEU A C 1
ATOM 2532 O O . LEU A 1 315 ? 166.38900 166.81100 167.83200 1.000 51.44043 347 LEU A O 1
ATOM 2537 N N . ARG A 1 316 ? 164.37000 166.12100 167.11500 1.000 51.92302 348 ARG A N 1
ATOM 2538 C CA . ARG A 1 316 ? 164.11500 165.34500 168.32200 1.000 51.92302 348 ARG A CA 1
ATOM 2539 C C . ARG A 1 316 ? 165.15400 164.24400 168.50000 1.000 51.92302 348 ARG A C 1
ATOM 2540 O O . ARG A 1 316 ? 165.72200 164.08300 169.58600 1.000 51.92302 348 ARG A O 1
ATOM 2548 N N . VAL A 1 317 ? 165.42900 163.48800 167.43500 1.000 52.36262 349 VAL A N 1
ATOM 2549 C CA . VAL A 1 317 ? 166.35800 162.36500 167.53800 1.000 52.36262 349 VAL A CA 1
ATOM 2550 C C . VAL A 1 317 ? 167.74900 162.85100 167.91900 1.000 52.36262 349 VAL A C 1
ATOM 2551 O O . VAL A 1 317 ? 168.38400 162.31500 168.83900 1.000 52.36262 349 VAL A O 1
ATOM 2555 N N . ASN A 1 318 ? 168.23800 163.88300 167.23100 1.000 52.25587 350 ASN A N 1
ATOM 2556 C CA . ASN A 1 318 ? 169.59800 164.34300 167.46700 1.000 52.25587 350 ASN A CA 1
ATOM 2557 C C . ASN A 1 318 ? 169.73200 165.02500 168.82300 1.000 52.25587 350 ASN A C 1
ATOM 2558 O O . ASN A 1 318 ? 170.74200 164.84100 169.51100 1.000 52.25587 350 ASN A O 1
ATOM 2563 N N . LEU A 1 319 ? 168.72500 165.79800 169.23800 1.000 48.02043 351 LEU A N 1
ATOM 2564 C CA . LEU A 1 319 ? 168.77600 166.41500 170.55800 1.000 48.02043 351 LEU A CA 1
ATOM 2565 C C . LEU A 1 319 ? 168.74200 165.36600 171.66200 1.000 48.02043 351 LEU A C 1
ATOM 2566 O O . LEU A 1 319 ? 169.45300 165.49200 172.66400 1.000 48.02043 351 LEU A O 1
ATOM 2571 N N . ASP A 1 320 ? 167.92600 164.32000 171.50300 1.000 50.94870 352 ASP A N 1
ATOM 2572 C CA . ASP A 1 320 ? 167.90000 163.26300 172.50900 1.000 50.94870 352 ASP A CA 1
ATOM 2573 C C . ASP A 1 320 ? 169.23900 162.54000 172.59300 1.000 50.94870 352 ASP A C 1
ATOM 2574 O O . ASP A 1 320 ? 169.73900 162.27400 173.69600 1.000 50.94870 352 ASP A O 1
ATOM 2579 N N . MET A 1 321 ? 169.84400 162.22900 171.44200 1.000 51.81477 353 MET A N 1
ATOM 2580 C CA . MET A 1 321 ? 171.14400 161.56900 171.46800 1.000 51.81477 353 MET A CA 1
ATOM 2581 C C . MET A 1 321 ? 172.17900 162.46600 172.13700 1.000 51.81477 353 MET A C 1
ATOM 2582 O O . MET A 1 321 ? 172.99700 162.00300 172.94300 1.000 51.81477 353 MET A O 1
ATOM 2587 N N . GLY A 1 322 ? 172.13700 163.76300 171.83000 1.000 45.80967 354 GLY A N 1
ATOM 2588 C CA . GLY A 1 322 ? 173.06800 164.69100 172.44300 1.000 45.80967 354 GLY A CA 1
ATOM 2589 C C . GLY A 1 322 ? 172.91500 164.77400 173.94900 1.000 45.80967 354 GLY A C 1
ATOM 2590 O O . GLY A 1 322 ? 173.90700 164.80300 174.67400 1.000 45.80967 354 GLY A O 1
ATOM 2591 N N . LYS A 1 323 ? 171.67300 164.83000 174.43800 1.000 45.92907 355 LYS A N 1
ATOM 2592 C CA . LYS A 1 323 ? 171.45600 164.87400 175.88300 1.000 45.92907 355 LYS A CA 1
ATOM 2593 C C . LYS A 1 323 ? 171.96200 163.60300 176.55300 1.000 45.92907 355 LYS A C 1
ATOM 2594 O O . LYS A 1 323 ? 172.55000 163.65700 177.64300 1.000 45.92907 355 LYS A O 1
ATOM 2600 N N . ILE A 1 324 ? 171.74400 162.45000 175.91500 1.000 45.53306 356 ILE A N 1
ATOM 2601 C CA . ILE A 1 324 ? 172.31600 161.20700 176.42700 1.000 45.53306 356 ILE A CA 1
ATOM 2602 C C . ILE A 1 324 ? 173.83300 161.32100 176.52400 1.000 45.53306 356 ILE A C 1
ATOM 2603 O O . ILE A 1 324 ? 174.43900 160.92800 177.52800 1.000 45.53306 356 ILE A O 1
ATOM 2608 N N . VAL A 1 325 ? 174.46500 161.88100 175.49100 1.000 44.97187 357 VAL A N 1
ATOM 2609 C CA . VAL A 1 325 ? 175.91800 162.03100 175.49000 1.000 44.97187 357 VAL A CA 1
ATOM 2610 C C . VAL A 1 325 ? 176.37200 162.96600 176.60900 1.000 44.97187 357 VAL A C 1
ATOM 2611 O O . VAL A 1 325 ? 177.37200 162.70300 177.28400 1.000 44.97187 357 VAL A O 1
ATOM 2615 N N . TYR A 1 326 ? 175.66200 164.08100 176.80900 1.000 42.67212 358 TYR A N 1
ATOM 2616 C CA . TYR A 1 326 ? 176.05100 165.03400 177.84700 1.000 42.67212 358 TYR A CA 1
ATOM 2617 C C . TYR A 1 326 ? 175.96700 164.40200 179.22800 1.000 42.67212 358 TYR A C 1
ATOM 2618 O O . TYR A 1 326 ? 176.87000 164.57600 180.05500 1.000 42.67212 358 TYR A O 1
ATOM 2627 N N . SER A 1 327 ? 174.87900 163.68000 179.50200 1.000 44.40945 359 SER A N 1
ATOM 2628 C CA . SER A 1 327 ? 174.75000 163.01400 180.79400 1.000 44.40945 359 SER A CA 1
ATOM 2629 C C . SER A 1 327 ? 175.81300 161.93700 180.96600 1.000 44.40945 359 SER A C 1
ATOM 2630 O O . SER A 1 327 ? 176.34900 161.75400 182.06500 1.000 44.40945 359 SER A O 1
ATOM 2633 N N . TRP A 1 328 ? 176.13200 161.22000 179.88700 1.000 47.88722 360 TRP A N 1
ATOM 2634 C CA . TRP A 1 328 ? 177.20600 160.23400 179.92800 1.000 47.88722 360 TRP A CA 1
ATOM 2635 C C . TRP A 1 328 ? 178.53700 160.88500 180.28000 1.000 47.88722 360 TRP A C 1
ATOM 2636 O O . TRP A 1 328 ? 179.30900 160.34800 181.08000 1.000 47.88722 360 TRP A O 1
ATOM 2647 N N . VAL A 1 329 ? 178.82100 162.04500 179.69000 1.000 46.02635 361 VAL A N 1
ATOM 2648 C CA . VAL A 1 329 ? 180.07900 162.73500 179.95000 1.000 46.02635 361 VAL A CA 1
ATOM 2649 C C . VAL A 1 329 ? 180.12600 163.25100 181.38400 1.000 46.02635 361 VAL A C 1
ATOM 2650 O O . VAL A 1 329 ? 181.16700 163.18400 182.04600 1.000 46.02635 361 VAL A O 1
ATOM 2654 N N . ILE A 1 330 ? 179.00700 163.77800 181.88600 1.000 45.00345 362 ILE A N 1
ATOM 2655 C CA . ILE A 1 330 ? 178.97600 164.26800 183.26400 1.000 45.00345 362 ILE A CA 1
ATOM 2656 C C . ILE A 1 330 ? 179.18500 163.12400 184.24900 1.000 45.00345 362 ILE A C 1
ATOM 2657 O O . ILE A 1 330 ? 179.93900 163.25300 185.22000 1.000 45.00345 362 ILE A O 1
ATOM 2662 N N . ARG A 1 331 ? 178.52500 161.98700 184.01900 1.000 49.35703 363 ARG A N 1
ATOM 2663 C CA . ARG A 1 331 ? 178.62700 160.87500 184.95800 1.000 49.35703 363 ARG A CA 1
ATOM 2664 C C . ARG A 1 331 ? 180.01100 160.23600 184.97000 1.000 49.35703 363 ARG A C 1
ATOM 2665 O O . ARG A 1 331 ? 180.38400 159.62200 185.97300 1.000 49.35703 363 ARG A O 1
ATOM 2673 N N . ARG A 1 332 ? 180.77400 160.36400 183.88900 1.000 52.68087 364 ARG A N 1
ATOM 2674 C CA . ARG A 1 332 ? 182.09100 159.75200 183.77700 1.000 52.68087 364 ARG A CA 1
ATOM 2675 C C . ARG A 1 332 ? 183.22500 160.68300 184.18300 1.000 52.68087 364 ARG A C 1
ATOM 2676 O O . ARG A 1 332 ? 184.38400 160.25900 184.17300 1.000 52.68087 364 ARG A O 1
ATOM 2684 N N . ASP A 1 333 ? 182.93000 161.93000 184.53700 1.000 50.51491 365 ASP A N 1
ATOM 2685 C CA . ASP A 1 333 ? 183.97800 162.89300 184.84900 1.000 50.51491 365 ASP A CA 1
ATOM 2686 C C . ASP A 1 333 ? 184.60200 162.57000 186.20100 1.000 50.51491 365 ASP A C 1
ATOM 2687 O O . ASP A 1 333 ? 183.91100 162.54500 187.22400 1.000 50.51491 365 ASP A O 1
ATOM 2692 N N . SER A 1 334 ? 185.91300 162.33300 186.20700 1.000 52.56547 366 SER A N 1
ATOM 2693 C CA . SER A 1 334 ? 186.63000 161.97700 187.42100 1.000 52.56547 366 SER A CA 1
ATOM 2694 C C . SER A 1 334 ? 187.10900 163.18600 188.21200 1.000 52.56547 366 SER A C 1
ATOM 2695 O O . SER A 1 334 ? 187.58600 163.01700 189.33900 1.000 52.56547 366 SER A O 1
ATOM 2698 N N . LYS A 1 335 ? 187.00800 164.39200 187.65700 1.000 51.93429 367 LYS A N 1
ATOM 2699 C CA . LYS A 1 335 ? 187.30200 165.60200 188.40900 1.000 51.93429 367 LYS A CA 1
ATOM 2700 C C . LYS A 1 335 ? 186.10700 166.11000 189.20400 1.000 51.93429 367 LYS A C 1
ATOM 2701 O O . LYS A 1 335 ? 186.27800 166.99600 190.04700 1.000 51.93429 367 LYS A O 1
ATOM 2707 N N . ILE A 1 336 ? 184.91400 165.57600 188.96100 1.000 47.53230 368 ILE A N 1
ATOM 2708 C CA . ILE A 1 336 ? 183.76000 165.81200 189.82600 1.000 47.53230 368 ILE A CA 1
ATOM 2709 C C . ILE A 1 336 ? 183.15400 164.45300 190.15600 1.000 47.53230 368 ILE A C 1
ATOM 2710 O O . ILE A 1 336 ? 181.99800 164.18400 189.80300 1.000 47.53230 368 ILE A O 1
ATOM 2715 N N . PRO A 1 337 ? 183.88400 163.57700 190.84300 1.000 48.89560 369 PRO A N 1
ATOM 2716 C CA . PRO A 1 337 ? 183.41800 162.19700 191.00500 1.000 48.89560 369 PRO A CA 1
ATOM 2717 C C . PRO A 1 337 ? 182.14800 162.10900 191.83300 1.000 48.89560 369 PRO A C 1
ATOM 2718 O O . PRO A 1 337 ? 181.90900 162.90700 192.74100 1.000 48.89560 369 PRO A O 1
ATOM 2722 N N . GLY A 1 338 ? 181.33000 161.11400 191.50800 1.000 47.57364 370 GLY A N 1
ATOM 2723 C CA . GLY A 1 338 ? 180.08600 160.90100 192.21200 1.000 47.57364 370 GLY A CA 1
ATOM 2724 C C . GLY A 1 338 ? 178.93200 161.76800 191.77100 1.000 47.57364 370 GLY A C 1
ATOM 2725 O O . GLY A 1 338 ? 177.90100 161.78200 192.45000 1.000 47.57364 370 GLY A O 1
ATOM 2726 N N . THR A 1 339 ? 179.06800 162.50000 190.66900 1.000 46.33582 371 THR A N 1
ATOM 2727 C CA . THR A 1 339 ? 177.97100 163.32000 190.17800 1.000 46.33582 371 THR A CA 1
ATOM 2728 C C . THR A 1 339 ? 176.90100 162.43800 189.54800 1.000 46.33582 371 THR A C 1
ATOM 2729 O O . THR A 1 339 ? 177.20400 161.54500 188.75300 1.000 46.33582 371 THR A O 1
ATOM 2733 N N . VAL A 1 340 ? 175.64800 162.69200 189.90900 1.000 45.99206 372 VAL A N 1
ATOM 2734 C CA . VAL A 1 340 ? 174.51000 161.90200 189.46300 1.000 45.99206 372 VAL A CA 1
ATOM 2735 C C . VAL A 1 340 ? 173.58500 162.80500 188.66300 1.000 45.99206 372 VAL A C 1
ATOM 2736 O O . VAL A 1 340 ? 173.22500 163.89400 189.12200 1.000 45.99206 372 VAL A O 1
ATOM 2740 N N . VAL A 1 341 ? 173.20800 162.35800 187.47200 1.000 47.45008 373 VAL A N 1
ATOM 2741 C CA . VAL A 1 341 ? 172.29000 163.08900 186.60900 1.000 47.45008 373 VAL A CA 1
ATOM 2742 C C . VAL A 1 341 ? 170.93800 162.39700 186.69200 1.000 47.45008 373 VAL A C 1
ATOM 2743 O O . VAL A 1 341 ? 170.76800 161.28200 186.19200 1.000 47.45008 373 VAL A O 1
ATOM 2747 N N . ARG A 1 342 ? 169.96900 163.05400 187.32200 1.000 51.49562 374 ARG A N 1
ATOM 2748 C CA . ARG A 1 342 ? 168.62500 162.50000 187.40100 1.000 51.49562 374 ARG A CA 1
ATOM 2749 C C . ARG A 1 342 ? 167.74600 163.03400 186.27600 1.000 51.49562 374 ARG A C 1
ATOM 2750 O O . ARG A 1 342 ? 167.03100 162.26900 185.62500 1.000 51.49562 374 ARG A O 1
ATOM 2758 N N . SER A 1 343 ? 167.79400 164.34400 186.03500 1.000 50.71454 375 SER A N 1
ATOM 2759 C CA . SER A 1 343 ? 167.07700 164.96600 184.92400 1.000 50.71454 375 SER A CA 1
ATOM 2760 C C . SER A 1 343 ? 168.02700 165.06000 183.73500 1.000 50.71454 375 SER A C 1
ATOM 2761 O O . SER A 1 343 ? 168.67500 166.07900 183.48600 1.000 50.71454 375 SER A O 1
ATOM 2764 N N . SER A 1 344 ? 168.10500 163.96200 182.98600 1.000 51.05555 376 SER A N 1
ATOM 2765 C CA . SER A 1 344 ? 169.01900 163.86700 181.85500 1.000 51.05555 376 SER A CA 1
ATOM 2766 C C . SER A 1 344 ? 168.61900 164.74600 180.67800 1.000 51.05555 376 SER A C 1
ATOM 2767 O O . SER A 1 344 ? 169.42000 164.90400 179.75300 1.000 51.05555 376 SER A O 1
ATOM 2770 N N . THR A 1 345 ? 167.41900 165.31500 180.68100 1.000 49.53951 377 THR A N 1
ATOM 2771 C CA . THR A 1 345 ? 166.95000 166.11200 179.55600 1.000 49.53951 377 THR A CA 1
ATOM 2772 C C . THR A 1 345 ? 167.22000 167.60400 179.70800 1.000 49.53951 377 THR A C 1
ATOM 2773 O O . THR A 1 345 ? 166.88300 168.36700 178.80000 1.000 49.53951 377 THR A O 1
ATOM 2777 N N . ILE A 1 346 ? 167.82300 168.04600 180.80600 1.000 47.95141 378 ILE A N 1
ATOM 2778 C CA . ILE A 1 346 ? 168.07900 169.47700 180.96600 1.000 47.95141 378 ILE A CA 1
ATOM 2779 C C . ILE A 1 346 ? 169.53100 169.79200 181.32000 1.000 47.95141 378 ILE A C 1
ATOM 2780 O O . ILE A 1 346 ? 169.76300 170.63700 182.19500 1.000 47.95141 378 ILE A O 1
ATOM 2785 N N . PRO A 1 347 ? 170.54400 169.20200 180.66900 1.000 46.52101 379 PRO A N 1
ATOM 2786 C CA . PRO A 1 347 ? 171.92000 169.58800 181.00500 1.000 46.52101 379 PRO A CA 1
ATOM 2787 C C . PRO A 1 347 ? 172.33300 170.93400 180.43800 1.000 46.52101 379 PRO A C 1
ATOM 2788 O O . PRO A 1 347 ? 173.30200 171.51900 180.93800 1.000 46.52101 379 PRO A O 1
ATOM 2792 N N . GLU A 1 348 ? 171.63700 171.44600 179.42000 1.000 46.34052 380 GLU A N 1
ATOM 2793 C CA . GLU A 1 348 ? 171.93200 172.76600 178.87700 1.000 46.34052 380 GLU A CA 1
ATOM 2794 C C . GLU A 1 348 ? 171.48100 173.89400 179.79300 1.000 46.34052 380 GLU A C 1
ATOM 2795 O O . GLU A 1 348 ? 171.87900 175.04000 179.57000 1.000 46.34052 380 GLU A O 1
ATOM 2801 N N . GLN A 1 349 ? 170.65600 173.60400 180.80200 1.000 44.65446 381 GLN A N 1
ATOM 2802 C CA . GLN A 1 349 ? 170.28400 174.62800 181.77100 1.000 44.65446 381 GLN A CA 1
ATOM 2803 C C . GLN A 1 349 ? 171.48500 175.09600 182.57700 1.000 44.65446 381 GLN A C 1
ATOM 2804 O O . GLN A 1 349 ? 171.54800 176.26500 182.96800 1.000 44.65446 381 GLN A O 1
ATOM 2810 N N . LEU A 1 350 ? 172.44600 174.20300 182.82300 1.000 43.32860 382 LEU A N 1
ATOM 2811 C CA . LEU A 1 350 ? 173.61800 174.55000 183.61200 1.000 43.32860 382 LEU A CA 1
ATOM 2812 C C . LEU A 1 350 ? 174.50700 175.57400 182.92100 1.000 43.32860 382 LEU A C 1
ATOM 2813 O O . LEU A 1 350 ? 175.36800 176.16500 183.57500 1.000 43.32860 382 LEU A O 1
ATOM 2818 N N . GLY A 1 351 ? 174.32500 175.79300 181.62500 1.000 41.96535 383 GLY A N 1
ATOM 2819 C CA . GLY A 1 351 ? 175.09400 176.77600 180.90000 1.000 41.96535 383 GLY A CA 1
ATOM 2820 C C . GLY A 1 351 ? 174.53900 178.17800 180.88500 1.000 41.96535 383 GLY A C 1
ATOM 2821 O O . GLY A 1 351 ? 175.18000 179.07100 180.32700 1.000 41.96535 383 GLY A O 1
ATOM 2822 N N . ARG A 1 352 ? 173.37400 178.41800 181.47900 1.000 44.01393 384 ARG A N 1
ATOM 2823 C CA . ARG A 1 352 ? 172.73100 179.72500 181.39700 1.000 44.01393 384 ARG A CA 1
ATOM 2824 C C . ARG A 1 352 ? 172.14300 180.13200 182.74200 1.000 44.01393 384 ARG A C 1
ATOM 2825 O O . ARG A 1 352 ? 171.02200 180.64100 182.82000 1.000 44.01393 384 ARG A O 1
ATOM 2833 N N . ILE A 1 353 ? 172.89600 179.94000 183.81500 1.000 42.48432 385 ILE A N 1
ATOM 2834 C CA . ILE A 1 353 ? 172.42000 180.22800 185.16400 1.000 42.48432 385 ILE A CA 1
ATOM 2835 C C . ILE A 1 353 ? 172.82500 181.64300 185.55400 1.000 42.48432 385 ILE A C 1
ATOM 2836 O O . ILE A 1 353 ? 174.00200 182.00700 185.48600 1.000 42.48432 385 ILE A O 1
ATOM 2841 N N . SER A 1 354 ? 171.84400 182.44400 185.96200 1.000 40.70466 386 SER A N 1
ATOM 2842 C CA . SER A 1 354 ? 172.08100 183.81900 186.37900 1.000 40.70466 386 SER A CA 1
ATOM 2843 C C . SER A 1 354 ? 172.05900 184.00400 187.88800 1.000 40.70466 386 SER A C 1
ATOM 2844 O O . SER A 1 354 ? 172.74200 184.89400 188.40000 1.000 40.70466 386 SER A O 1
ATOM 2847 N N . TYR A 1 355 ? 171.28900 183.19400 188.60700 1.000 42.77028 387 TYR A N 1
ATOM 2848 C CA . TYR A 1 355 ? 171.16500 183.30100 190.05400 1.000 42.77028 387 TYR A CA 1
ATOM 2849 C C . TYR A 1 355 ? 171.41800 181.93500 190.66300 1.000 42.77028 387 TYR A C 1
ATOM 2850 O O . TYR A 1 355 ? 170.76400 180.95800 190.29000 1.000 42.77028 387 TYR A O 1
ATOM 2859 N N . LEU A 1 356 ? 172.36000 181.86900 191.59300 1.000 40.08113 388 LEU A N 1
ATOM 2860 C CA . LEU A 1 356 ? 172.60600 180.66900 192.37700 1.000 40.08113 388 LEU A CA 1
ATOM 2861 C C . LEU A 1 356 ? 172.09600 180.92200 193.78700 1.000 40.08113 388 LEU A C 1
ATOM 2862 O O . LEU A 1 356 ? 172.59500 181.81100 194.48100 1.000 40.08113 388 LEU A O 1
ATOM 2867 N N . LEU A 1 357 ? 171.09600 180.15900 194.19800 1.000 40.52013 389 LEU A N 1
ATOM 2868 C CA . LEU A 1 357 ? 170.52300 180.26900 195.53200 1.000 40.52013 389 LEU A CA 1
ATOM 2869 C C . LEU A 1 357 ? 171.05700 179.11500 196.36300 1.000 40.52013 389 LEU A C 1
ATOM 2870 O O . LEU A 1 357 ? 170.68200 177.96000 196.15000 1.000 40.52013 389 LEU A O 1
ATOM 2875 N N . THR A 1 358 ? 171.93800 179.42600 197.29900 1.000 41.32544 390 THR A N 1
ATOM 2876 C CA . THR A 1 358 ? 172.63700 178.38700 198.02200 1.000 41.32544 390 THR A CA 1
ATOM 2877 C C . THR A 1 358 ? 172.22000 178.30100 199.48500 1.000 41.32544 390 THR A C 1
ATOM 2878 O O . THR A 1 358 ? 171.90100 179.29200 200.12900 1.000 41.32544 390 THR A O 1
ATOM 2894 N N . LYS A 1 360 ? 173.31800 177.26700 203.31100 1.000 40.44336 392 LYS A N 1
ATOM 2895 C CA . LYS A 1 360 ? 174.45900 177.41600 204.21200 1.000 40.44336 392 LYS A CA 1
ATOM 2896 C C . LYS A 1 360 ? 174.86400 176.10400 204.89100 1.000 40.44336 392 LYS A C 1
ATOM 2897 O O . LYS A 1 360 ? 175.86900 175.50500 204.52800 1.000 40.44336 392 LYS A O 1
ATOM 2903 N N . THR A 1 361 ? 174.08100 175.67100 205.87600 1.000 41.16492 393 THR A N 1
ATOM 2904 C CA . THR A 1 361 ? 174.46200 174.53800 206.71100 1.000 41.16492 393 THR A CA 1
ATOM 2905 C C . THR A 1 361 ? 174.54000 173.25900 205.89300 1.000 41.16492 393 THR A C 1
ATOM 2906 O O . THR A 1 361 ? 173.55500 172.84600 205.27700 1.000 41.16492 393 THR A O 1
ATOM 2910 N N . GLY A 1 362 ? 175.71200 172.62800 205.90000 1.000 41.62808 394 GLY A N 1
ATOM 2911 C CA . GLY A 1 362 ? 175.92700 171.38600 205.19500 1.000 41.62808 394 GLY A CA 1
ATOM 2912 C C . GLY A 1 362 ? 176.25400 171.52700 203.72900 1.000 41.62808 394 GLY A C 1
ATOM 2913 O O . GLY A 1 362 ? 176.70200 170.55400 203.11500 1.000 41.62808 394 GLY A O 1
ATOM 2914 N N . THR A 1 363 ? 176.05000 172.70300 203.14600 1.000 41.57001 395 THR A N 1
ATOM 2915 C CA . THR A 1 363 ? 176.32700 172.95800 201.74100 1.000 41.57001 395 THR A CA 1
ATOM 2916 C C . THR A 1 363 ? 177.58700 173.78500 201.54600 1.000 41.57001 395 THR A C 1
ATOM 2917 O O . THR A 1 363 ? 178.47300 173.39600 200.78400 1.000 41.57001 395 THR A O 1
ATOM 2921 N N . LEU A 1 364 ? 177.69000 174.92100 202.22800 1.000 40.72417 396 LEU A N 1
ATOM 2922 C CA . LEU A 1 364 ? 178.93200 175.67500 202.25600 1.000 40.72417 396 LEU A CA 1
ATOM 2923 C C . LEU A 1 364 ? 179.84600 175.23800 203.38600 1.000 40.72417 396 LEU A C 1
ATOM 2924 O O . LEU A 1 364 ? 181.06900 175.32900 203.25200 1.000 40.72417 396 LEU A O 1
ATOM 2929 N N . THR A 1 365 ? 179.28500 174.75200 204.48500 1.000 43.47186 397 THR A N 1
ATOM 2930 C CA . THR A 1 365 ? 180.04600 174.39000 205.66700 1.000 43.47186 397 THR A CA 1
ATOM 2931 C C . THR A 1 365 ? 180.01900 172.88400 205.87700 1.000 43.47186 397 THR A C 1
ATOM 2932 O O . THR A 1 365 ? 179.16100 172.17400 205.35200 1.000 43.47186 397 THR A O 1
ATOM 2936 N N . GLN A 1 366 ? 180.98300 172.40600 206.65600 1.000 48.63103 398 GLN A N 1
ATOM 2937 C CA . GLN A 1 366 ? 181.08200 171.00100 207.02000 1.000 48.63103 398 GLN A CA 1
ATOM 2938 C C . GLN A 1 366 ? 180.27700 170.65300 208.26200 1.000 48.63103 398 GLN A C 1
ATOM 2939 O O . GLN A 1 366 ? 180.27100 169.48600 208.66400 1.000 48.63103 398 GLN A O 1
ATOM 2945 N N . ASN A 1 367 ? 179.60700 171.63100 208.87200 1.000 53.34392 399 ASN A N 1
ATOM 2946 C CA . ASN A 1 367 ? 178.93100 171.45600 210.15800 1.000 53.34392 399 ASN A CA 1
ATOM 2947 C C . ASN A 1 367 ? 179.90100 170.96600 211.22900 1.000 53.34392 399 ASN A C 1
ATOM 2948 O O . ASN A 1 367 ? 179.59000 170.06800 212.01300 1.000 53.34392 399 ASN A O 1
ATOM 2953 N N . GLU A 1 368 ? 181.09200 171.56300 211.26100 1.000 53.85354 400 GLU A N 1
ATOM 2954 C CA . GLU A 1 368 ? 182.12300 171.20800 212.23400 1.000 53.85354 400 GLU A CA 1
ATOM 2955 C C . GLU A 1 368 ? 182.81800 172.49000 212.68300 1.000 53.85354 400 GLU A C 1
ATOM 2956 O O . GLU A 1 368 ? 183.71200 172.99000 211.99700 1.000 53.85354 400 GLU A O 1
ATOM 2962 N N . MET A 1 369 ? 182.40400 173.01500 213.83300 1.000 50.60055 401 MET A N 1
ATOM 2963 C CA . MET A 1 369 ? 183.01000 174.21400 214.39500 1.000 50.60055 401 MET A CA 1
ATOM 2964 C C . MET A 1 369 ? 184.35300 173.87800 215.02900 1.000 50.60055 401 MET A C 1
ATOM 2965 O O . MET A 1 369 ? 184.53100 172.80400 215.60600 1.000 50.60055 401 MET A O 1
ATOM 2970 N N . ILE A 1 370 ? 185.30200 174.80200 214.91800 1.000 46.88467 402 ILE A N 1
ATOM 2971 C CA . ILE A 1 370 ? 186.63000 174.62300 215.49100 1.000 46.88467 402 ILE A CA 1
ATOM 2972 C C . ILE A 1 370 ? 187.09900 175.94500 216.08200 1.000 46.88467 402 ILE A C 1
ATOM 2973 O O . ILE A 1 370 ? 186.83700 177.01700 215.52900 1.000 46.88467 402 ILE A O 1
ATOM 2978 N N . PHE A 1 371 ? 187.77500 175.86400 217.22400 1.000 45.82096 403 PHE A N 1
ATOM 2979 C CA . PHE A 1 371 ? 188.41100 177.03000 217.81800 1.000 45.82096 403 PHE A CA 1
ATOM 2980 C C . PHE A 1 371 ? 189.58200 177.47600 216.95200 1.000 45.82096 403 PHE A C 1
ATOM 2981 O O . PHE A 1 371 ? 190.40900 176.65800 216.54300 1.000 45.82096 403 PHE A O 1
ATOM 2989 N N . LYS A 1 372 ? 189.65600 178.77500 216.67400 1.000 49.22904 404 LYS A N 1
ATOM 2990 C CA . LYS A 1 372 ? 190.69200 179.31000 215.80000 1.000 49.22904 404 LYS A CA 1
ATOM 2991 C C . LYS A 1 372 ? 191.61700 180.29200 216.49600 1.000 49.22904 404 LYS A C 1
ATOM 2992 O O . LYS A 1 372 ? 192.83800 180.11600 216.45400 1.000 49.22904 404 LYS A O 1
ATOM 2998 N N . ARG A 1 373 ? 191.08000 181.32200 217.13800 1.000 51.17891 405 ARG A N 1
ATOM 2999 C CA . ARG A 1 373 ? 191.89700 182.41200 217.64700 1.000 51.17891 405 ARG A CA 1
ATOM 3000 C C . ARG A 1 373 ? 191.62400 182.64200 219.12200 1.000 51.17891 405 ARG A C 1
ATOM 3001 O O . ARG A 1 373 ? 190.46700 182.73500 219.53800 1.000 51.17891 405 ARG A O 1
ATOM 3009 N N . LEU A 1 374 ? 192.69300 182.73600 219.90100 1.000 51.73838 406 LEU A N 1
ATOM 3010 C CA . LEU A 1 374 ? 192.64100 183.19900 221.28000 1.000 51.73838 406 LEU A CA 1
ATOM 3011 C C . LEU A 1 374 ? 193.39000 184.52100 221.33500 1.000 51.73838 406 LEU A C 1
ATOM 3012 O O . LEU A 1 374 ? 194.60700 184.55700 221.13200 1.000 51.73838 406 LEU A O 1
ATOM 3017 N N . HIS A 1 375 ? 192.67100 185.60500 221.60000 1.000 56.31719 407 HIS A N 1
ATOM 3018 C CA . HIS A 1 375 ? 193.26500 186.93200 221.64200 1.000 56.31719 407 HIS A CA 1
ATOM 3019 C C . HIS A 1 375 ? 193.26500 187.43800 223.07500 1.000 56.31719 407 HIS A C 1
ATOM 3020 O O . HIS A 1 375 ? 192.20500 187.57700 223.68900 1.000 56.31719 407 HIS A O 1
ATOM 3027 N N . LEU A 1 376 ? 194.45400 187.73100 223.59500 1.000 58.24935 408 LEU A N 1
ATOM 3028 C CA . LEU A 1 376 ? 194.61900 188.23200 224.95100 1.000 58.24935 408 LEU A CA 1
ATOM 3029 C C . LEU A 1 376 ? 195.02500 189.70000 224.97700 1.000 58.24935 408 LEU A C 1
ATOM 3030 O O . LEU A 1 376 ? 195.57300 190.17200 225.97500 1.000 58.24935 408 LEU A O 1
ATOM 3035 N N . GLY A 1 377 ? 194.76200 190.43000 223.90000 1.000 60.62561 409 GLY A N 1
ATOM 3036 C CA . GLY A 1 377 ? 195.10900 191.83200 223.83300 1.000 60.62561 409 GLY A CA 1
ATOM 3037 C C . GLY A 1 377 ? 196.50400 192.07100 223.30200 1.000 60.62561 409 GLY A C 1
ATOM 3038 O O . GLY A 1 377 ? 196.67600 192.52500 222.16800 1.000 60.62561 409 GLY A O 1
ATOM 3039 N N . THR A 1 378 ? 197.51000 191.76800 224.11900 1.000 61.90186 410 THR A N 1
ATOM 3040 C CA . THR A 1 378 ? 198.89200 191.92800 223.68700 1.000 61.90186 410 THR A CA 1
ATOM 3041 C C . THR A 1 378 ? 199.33600 190.80400 222.75800 1.000 61.90186 410 THR A C 1
ATOM 3042 O O . THR A 1 378 ? 200.13300 191.04300 221.84600 1.000 61.90186 410 THR A O 1
ATOM 3046 N N . VAL A 1 379 ? 198.84100 189.58700 222.96700 1.000 60.09828 411 VAL A N 1
ATOM 3047 C CA . VAL A 1 379 ? 199.21600 188.43100 222.16200 1.000 60.09828 411 VAL A CA 1
ATOM 3048 C C . VAL A 1 379 ? 197.95400 187.76600 221.63700 1.000 60.09828 411 VAL A C 1
ATOM 3049 O O . VAL A 1 379 ? 196.94100 187.69400 222.33900 1.000 60.09828 411 VAL A O 1
ATOM 3053 N N . ALA A 1 380 ? 198.01700 187.28500 220.39900 1.000 57.47100 412 ALA A N 1
ATOM 3054 C CA . ALA A 1 380 ? 196.95100 186.49900 219.79700 1.000 57.47100 412 ALA A CA 1
ATOM 3055 C C . ALA A 1 380 ? 197.52600 185.16700 219.34300 1.000 57.47100 412 ALA A C 1
ATOM 3056 O O . ALA A 1 380 ? 198.56600 185.13100 218.67900 1.000 57.47100 412 ALA A O 1
ATOM 3058 N N . TYR A 1 381 ? 196.85300 184.07800 219.69800 1.000 55.75914 413 TYR A N 1
ATOM 3059 C CA . TYR A 1 381 ? 197.31500 182.73200 219.39100 1.000 55.75914 413 TYR A CA 1
ATOM 3060 C C . TYR A 1 381 ? 196.39700 182.10900 218.35100 1.000 55.75914 413 TYR A C 1
ATOM 3061 O O . TYR A 1 381 ? 195.19000 181.98500 218.57700 1.000 55.75914 413 TYR A O 1
ATOM 3070 N N . GLY A 1 382 ? 196.97200 181.71100 217.22300 1.000 57.33500 414 GLY A N 1
ATOM 3071 C CA . GLY A 1 382 ? 196.25600 181.01900 216.18100 1.000 57.33500 414 GLY A CA 1
ATOM 3072 C C . GLY A 1 382 ? 196.48000 179.52400 216.23700 1.000 57.33500 414 GLY A C 1
ATOM 3073 O O . GLY A 1 382 ? 196.98200 178.97800 217.22400 1.000 57.33500 414 GLY A O 1
ATOM 3074 N N . LEU A 1 383 ? 196.11200 178.85000 215.14700 1.000 57.88516 415 LEU A N 1
ATOM 3075 C CA . LEU A 1 383 ? 196.28100 177.40300 215.08200 1.000 57.88516 415 LEU A CA 1
ATOM 3076 C C . LEU A 1 383 ? 197.74800 177.00100 215.15400 1.000 57.88516 415 LEU A C 1
ATOM 3077 O O . LEU A 1 383 ? 198.06400 175.89300 215.60100 1.000 57.88516 415 LEU A O 1
ATOM 3082 N N . ASP A 1 384 ? 198.65300 177.88000 214.72900 1.000 63.16326 416 ASP A N 1
ATOM 3083 C CA . ASP A 1 384 ? 200.07800 177.58200 214.71900 1.000 63.16326 416 ASP A CA 1
ATOM 3084 C C . ASP A 1 384 ? 200.78000 177.92000 216.02800 1.000 63.16326 416 ASP A C 1
ATOM 3085 O O . ASP A 1 384 ? 201.96700 177.61400 216.16800 1.000 63.16326 416 ASP A O 1
ATOM 3090 N N . SER A 1 385 ? 200.08800 178.52900 216.98600 1.000 61.22447 417 SER A N 1
ATOM 3091 C CA . SER A 1 385 ? 200.68200 178.91800 218.25900 1.000 61.22447 417 SER A CA 1
ATOM 3092 C C . SER A 1 385 ? 199.90200 178.34600 219.43700 1.000 61.22447 417 SER A C 1
ATOM 3093 O O . SER A 1 385 ? 199.78500 178.97600 220.48800 1.000 61.22447 417 SER A O 1
ATOM 3096 N N . MET A 1 386 ? 199.34900 177.14300 219.27500 1.000 60.61883 418 MET A N 1
ATOM 3097 C CA . MET A 1 386 ? 198.66000 176.48600 220.37900 1.000 60.61883 418 MET A CA 1
ATOM 3098 C C . MET A 1 386 ? 199.61300 175.73900 221.30200 1.000 60.61883 418 MET A C 1
ATOM 3099 O O . MET A 1 386 ? 199.28000 175.51600 222.47300 1.000 60.61883 418 MET A O 1
ATOM 3104 N N . ASP A 1 387 ? 200.78900 175.35400 220.80400 1.000 64.03029 419 ASP A N 1
ATOM 3105 C CA . ASP A 1 387 ? 201.79900 174.77000 221.67500 1.000 64.03029 419 ASP A CA 1
ATOM 3106 C C . ASP A 1 387 ? 202.26100 175.76800 222.72600 1.000 64.03029 419 ASP A C 1
ATOM 3107 O O . ASP A 1 387 ? 202.61400 175.37600 223.84000 1.000 64.03029 419 ASP A O 1
ATOM 3112 N N . GLU A 1 388 ? 202.25200 177.06100 222.39600 1.000 63.33210 420 GLU A N 1
ATOM 3113 C CA . GLU A 1 388 ? 202.59900 178.08200 223.37800 1.000 63.33210 420 GLU A CA 1
ATOM 3114 C C . GLU A 1 388 ? 201.58900 178.12300 224.51700 1.000 63.33210 420 GLU A C 1
ATOM 3115 O O . GLU A 1 388 ? 201.96700 178.22400 225.69100 1.000 63.33210 420 GLU A O 1
ATOM 3121 N N . VAL A 1 389 ? 200.29700 178.04700 224.18900 1.000 59.91791 421 VAL A N 1
ATOM 3122 C CA . VAL A 1 389 ? 199.26200 178.02200 225.21900 1.000 59.91791 421 VAL A CA 1
ATOM 3123 C C . VAL A 1 389 ? 199.38300 176.75800 226.06000 1.000 59.91791 421 VAL A C 1
ATOM 3124 O O . VAL A 1 389 ? 199.25500 176.79300 227.29200 1.000 59.91791 421 VAL A O 1
ATOM 3128 N N . GLN A 1 390 ? 199.62900 175.62200 225.40600 1.000 61.39462 422 GLN A N 1
ATOM 3129 C CA . GLN A 1 390 ? 199.81100 174.37700 226.14100 1.000 61.39462 422 GLN A CA 1
ATOM 3130 C C . GLN A 1 390 ? 200.99500 174.46900 227.09400 1.000 61.39462 422 GLN A C 1
ATOM 3131 O O . GLN A 1 390 ? 200.91700 174.01000 228.23800 1.000 61.39462 422 GLN A O 1
ATOM 3137 N N . SER A 1 391 ? 202.09900 175.06700 226.64100 1.000 62.46947 423 SER A N 1
ATOM 3138 C CA . SER A 1 391 ? 203.27300 175.22800 227.49100 1.000 62.46947 423 SER A CA 1
ATOM 3139 C C . SER A 1 391 ? 202.99400 176.16400 228.65900 1.000 62.46947 423 SER A C 1
ATOM 3140 O O . SER A 1 391 ? 203.48100 175.93400 229.76800 1.000 62.46947 423 SER A O 1
ATOM 3143 N N . HIS A 1 392 ? 202.22900 177.23400 228.43000 1.000 63.45490 424 HIS A N 1
ATOM 3144 C CA . HIS A 1 392 ? 201.88200 178.13500 229.52500 1.000 63.45490 424 HIS A CA 1
ATOM 3145 C C . HIS A 1 392 ? 201.06100 177.41600 230.59000 1.000 63.45490 424 HIS A C 1
ATOM 3146 O O . HIS A 1 392 ? 201.34300 177.52500 231.79200 1.000 63.45490 424 HIS A O 1
ATOM 3153 N N . ILE A 1 393 ? 200.04400 176.66000 230.16400 1.000 64.21466 425 ILE A N 1
ATOM 3154 C CA . ILE A 1 393 ? 199.22100 175.91600 231.11900 1.000 64.21466 425 ILE A CA 1
ATOM 3155 C C . ILE A 1 393 ? 200.06500 174.88700 231.86200 1.000 64.21466 425 ILE A C 1
ATOM 3156 O O . ILE A 1 393 ? 199.95700 174.73300 233.08900 1.000 64.21466 425 ILE A O 1
ATOM 3161 N N . PHE A 1 394 ? 200.92000 174.17000 231.12900 1.000 69.20532 426 PHE A N 1
ATOM 3162 C CA . PHE A 1 394 ? 201.75500 173.14100 231.73300 1.000 69.20532 426 PHE A CA 1
ATOM 3163 C C . PHE A 1 394 ? 202.71400 173.74400 232.75000 1.000 69.20532 426 PHE A C 1
ATOM 3164 O O . PHE A 1 394 ? 202.91500 173.18300 233.83000 1.000 69.20532 426 PHE A O 1
ATOM 3172 N N . SER A 1 395 ? 203.31500 174.88900 232.42600 1.000 70.16485 427 SER A N 1
ATOM 3173 C CA . SER A 1 395 ? 204.21400 175.54400 233.36700 1.000 70.16485 427 SER A CA 1
ATOM 3174 C C . SER A 1 395 ? 203.47000 175.99800 234.61300 1.000 70.16485 427 SER A C 1
ATOM 3175 O O . SER A 1 395 ? 203.97600 175.85100 235.73000 1.000 70.16485 427 SER A O 1
ATOM 3178 N N . ILE A 1 396 ? 202.26500 176.54800 234.44200 1.000 69.07649 428 ILE A N 1
ATOM 3179 C CA . ILE A 1 396 ? 201.48300 176.97400 235.60000 1.000 69.07649 428 ILE A CA 1
ATOM 3180 C C . ILE A 1 396 ? 201.23500 175.79600 236.53100 1.000 69.07649 428 ILE A C 1
ATOM 3181 O O . ILE A 1 396 ? 201.48800 175.87100 237.74000 1.000 69.07649 428 ILE A O 1
ATOM 3186 N N . TYR A 1 397 ? 200.77000 174.67600 235.97900 1.000 70.86450 429 TYR A N 1
ATOM 3187 C CA . TYR A 1 397 ? 200.38500 173.56500 236.84100 1.000 70.86450 429 TYR A CA 1
ATOM 3188 C C . TYR A 1 397 ? 201.55600 172.66700 237.21800 1.000 70.86450 429 TYR A C 1
ATOM 3189 O O . TYR A 1 397 ? 201.37200 171.73000 238.00200 1.000 70.86450 429 TYR A O 1
ATOM 3198 N N . THR A 1 398 ? 202.74700 172.92700 236.67900 1.000 78.29387 430 THR A N 1
ATOM 3199 C CA . THR A 1 398 ? 203.94100 172.24400 237.15800 1.000 78.29387 430 THR A CA 1
ATOM 3200 C C . THR A 1 398 ? 204.61100 173.03100 238.27600 1.000 78.29387 430 THR A C 1
ATOM 3201 O O . THR A 1 398 ? 204.98500 172.45800 239.30400 1.000 78.29387 430 THR A O 1
ATOM 3205 N N . GLN A 1 399 ? 204.75800 174.34600 238.10300 1.000 82.90518 431 GLN A N 1
ATOM 3206 C CA . GLN A 1 399 ? 205.26900 175.19100 239.17100 1.000 82.90518 431 GLN A CA 1
ATOM 3207 C C . GLN A 1 399 ? 204.25800 175.38900 240.29000 1.000 82.90518 431 GLN A C 1
ATOM 3208 O O . GLN A 1 399 ? 204.62300 175.92100 241.34400 1.000 82.90518 431 GLN A O 1
ATOM 3214 N N . GLN A 1 400 ? 203.00100 174.98600 240.08200 1.000 84.79276 432 GLN A N 1
ATOM 3215 C CA . GLN A 1 400 ? 202.02800 175.00000 241.16900 1.000 84.79276 432 GLN A CA 1
ATOM 3216 C C . GLN A 1 400 ? 202.46700 174.09100 242.30900 1.000 84.79276 432 GLN A C 1
ATOM 3217 O O . GLN A 1 400 ? 202.36900 174.46300 243.48400 1.000 84.79276 432 GLN A O 1
ATOM 3223 N N . SER A 1 401 ? 202.95500 172.89500 241.98000 1.000 88.70197 433 SER A N 1
ATOM 3224 C CA . SER A 1 401 ? 203.43900 171.94700 242.97200 1.000 88.70197 433 SER A CA 1
ATOM 3225 C C . SER A 1 401 ? 204.95800 171.92000 243.08400 1.000 88.70197 433 SER A C 1
ATOM 3226 O O . SER A 1 401 ? 205.48400 171.26800 243.99200 1.000 88.70197 433 SER A O 1
ATOM 3229 N N . GLN A 1 402 ? 205.66900 172.60100 242.19100 1.000 89.71744 434 GLN A N 1
ATOM 3230 C CA . GLN A 1 402 ? 207.12700 172.64100 242.24000 1.000 89.71744 434 GLN A CA 1
ATOM 3231 C C . GLN A 1 402 ? 207.65200 173.99200 241.76500 1.000 89.71744 434 GLN A C 1
ATOM 3232 O O . GLN A 1 402 ? 207.55200 174.99100 242.47600 1.000 89.71744 434 GLN A O 1
ATOM 3238 N N . ARG A 1 418 ? 200.67600 191.03900 235.29300 1.000 69.85627 450 ARG A N 1
ATOM 3239 C CA . ARG A 1 418 ? 201.09700 189.71400 235.72900 1.000 69.85627 450 ARG A CA 1
ATOM 3240 C C . ARG A 1 418 ? 201.81700 188.97900 234.60400 1.000 69.85627 450 ARG A C 1
ATOM 3241 O O . ARG A 1 418 ? 201.94400 189.50000 233.49700 1.000 69.85627 450 ARG A O 1
ATOM 3249 N N . THR A 1 419 ? 202.28600 187.76900 234.89500 1.000 67.35237 451 THR A N 1
ATOM 3250 C CA . THR A 1 419 ? 202.99000 186.98200 233.89400 1.000 67.35237 451 THR A CA 1
ATOM 3251 C C . THR A 1 419 ? 202.04500 186.57700 232.76800 1.000 67.35237 451 THR A C 1
ATOM 3252 O O . THR A 1 419 ? 200.82800 186.49100 232.94600 1.000 67.35237 451 THR A O 1
ATOM 3256 N N . MET A 1 420 ? 202.62300 186.35100 231.58700 1.000 65.40621 452 MET A N 1
ATOM 3257 C CA . MET A 1 420 ? 201.82700 185.94100 230.43600 1.000 65.40621 452 MET A CA 1
ATOM 3258 C C . MET A 1 420 ? 201.16800 184.59200 230.68300 1.000 65.40621 452 MET A C 1
ATOM 3259 O O . MET A 1 420 ? 200.03200 184.35200 230.25000 1.000 65.40621 452 MET A O 1
ATOM 3264 N N . SER A 1 421 ? 201.87000 183.69700 231.38200 1.000 63.63469 453 SER A N 1
ATOM 3265 C CA . SER A 1 421 ? 201.31400 182.38700 231.69300 1.000 63.63469 453 SER A CA 1
ATOM 3266 C C . SER A 1 421 ? 200.07900 182.50800 232.57300 1.000 63.63469 453 SER A C 1
ATOM 3267 O O . SER A 1 421 ? 199.11100 181.76300 232.39600 1.000 63.63469 453 SER A O 1
ATOM 3270 N N . SER A 1 422 ? 200.09700 183.43800 233.52800 1.000 62.81380 454 SER A N 1
ATOM 3271 C CA . SER A 1 422 ? 198.94400 183.62700 234.40200 1.000 62.81380 454 SER A CA 1
ATOM 3272 C C . SER A 1 422 ? 197.73000 184.12300 233.62400 1.000 62.81380 454 SER A C 1
ATOM 3273 O O . SER A 1 422 ? 196.60700 183.66600 233.86200 1.000 62.81380 454 SER A O 1
ATOM 3276 N N . ARG A 1 423 ? 197.93200 185.06000 232.69500 1.000 62.40322 455 ARG A N 1
ATOM 3277 C CA . ARG A 1 423 ? 196.82500 185.54400 231.87500 1.000 62.40322 455 ARG A CA 1
ATOM 3278 C C . ARG A 1 423 ? 196.27300 184.43900 230.98300 1.000 62.40322 455 ARG A C 1
ATOM 3279 O O . ARG A 1 423 ? 195.05100 184.29200 230.84100 1.000 62.40322 455 ARG A O 1
ATOM 3287 N N . VAL A 1 424 ? 197.16100 183.65500 230.37100 1.000 58.76842 456 VAL A N 1
ATOM 3288 C CA . VAL A 1 424 ? 196.71700 182.53800 229.54400 1.000 58.76842 456 VAL A CA 1
ATOM 3289 C C . VAL A 1 424 ? 195.91600 181.54800 230.37900 1.000 58.76842 456 VAL A C 1
ATOM 3290 O O . VAL A 1 424 ? 194.86600 181.05700 229.94900 1.000 58.76842 456 VAL A O 1
ATOM 3294 N N . HIS A 1 425 ? 196.39500 181.25000 231.58700 1.000 59.14038 457 HIS A N 1
ATOM 3295 C CA . HIS A 1 425 ? 195.69400 180.32200 232.46300 1.000 59.14038 457 HIS A CA 1
ATOM 3296 C C . HIS A 1 425 ? 194.32300 180.85100 232.85600 1.000 59.14038 457 HIS A C 1
ATOM 3297 O O . HIS A 1 425 ? 193.34600 180.09700 232.88500 1.000 59.14038 457 HIS A O 1
ATOM 3304 N N . GLU A 1 426 ? 194.23100 182.14400 233.17100 1.000 58.65267 458 GLU A N 1
ATOM 3305 C CA . GLU A 1 426 ? 192.94200 182.72900 233.52400 1.000 58.65267 458 GLU A CA 1
ATOM 3306 C C . GLU A 1 426 ? 191.95800 182.63000 232.36800 1.000 58.65267 458 GLU A C 1
ATOM 3307 O O . GLU A 1 426 ? 190.79700 182.24500 232.55900 1.000 58.65267 458 GLU A O 1
ATOM 3313 N N . ALA A 1 427 ? 192.41200 182.95200 231.15500 1.000 53.26575 459 ALA A N 1
ATOM 3314 C CA . ALA A 1 427 ? 191.53500 182.85400 229.99300 1.000 53.26575 459 ALA A CA 1
ATOM 3315 C C . ALA A 1 427 ? 191.08600 181.41800 229.75400 1.000 53.26575 459 ALA A C 1
ATOM 3316 O O . ALA A 1 427 ? 189.90600 181.16700 229.48000 1.000 53.26575 459 ALA A O 1
ATOM 3318 N N . VAL A 1 428 ? 192.00900 180.46100 229.86100 1.000 51.35109 460 VAL A N 1
ATOM 3319 C CA . VAL A 1 428 ? 191.67100 179.07300 229.57100 1.000 51.35109 460 VAL A CA 1
ATOM 3320 C C . VAL A 1 428 ? 190.71200 178.52100 230.61900 1.000 51.35109 460 VAL A C 1
ATOM 3321 O O . VAL A 1 428 ? 189.77000 177.79500 230.29000 1.000 51.35109 460 VAL A O 1
ATOM 3325 N N . LYS A 1 429 ? 190.92300 178.86400 231.89200 1.000 52.01118 461 LYS A N 1
ATOM 3326 C CA . LYS A 1 429 ? 189.99500 178.43000 232.93100 1.000 52.01118 461 LYS A CA 1
ATOM 3327 C C . LYS A 1 429 ? 188.61300 179.03700 232.72900 1.000 52.01118 461 LYS A C 1
ATOM 3328 O O . LYS A 1 429 ? 187.59600 178.35600 232.91300 1.000 52.01118 461 LYS A O 1
ATOM 3334 N N . ALA A 1 430 ? 188.55300 180.31700 232.34900 1.000 49.40054 462 ALA A N 1
ATOM 3335 C CA . ALA A 1 430 ? 187.26000 180.94100 232.09200 1.000 49.40054 462 ALA A CA 1
ATOM 3336 C C . ALA A 1 430 ? 186.53700 180.26500 230.93500 1.000 49.40054 462 ALA A C 1
ATOM 3337 O O . ALA A 1 430 ? 185.32400 180.04200 230.99700 1.000 49.40054 462 ALA A O 1
ATOM 3339 N N . ILE A 1 431 ? 187.26500 179.93700 229.86700 1.000 47.98255 463 ILE A N 1
ATOM 3340 C CA . ILE A 1 431 ? 186.64900 179.24000 228.74300 1.000 47.98255 463 ILE A CA 1
ATOM 3341 C C . ILE A 1 431 ? 186.19300 177.84900 229.16400 1.000 47.98255 463 ILE A C 1
ATOM 3342 O O . ILE A 1 431 ? 185.14900 177.36000 228.71800 1.000 47.98255 463 ILE A O 1
ATOM 3347 N N . ALA A 1 432 ? 186.95800 177.19500 230.03800 1.000 47.86695 464 ALA A N 1
ATOM 3348 C CA . ALA A 1 432 ? 186.61100 175.86100 230.50100 1.000 47.86695 464 ALA A CA 1
ATOM 3349 C C . ALA A 1 432 ? 185.42500 175.85300 231.45300 1.000 47.86695 464 ALA A C 1
ATOM 3350 O O . ALA A 1 432 ? 184.79000 174.80800 231.61600 1.000 47.86695 464 ALA A O 1
ATOM 3352 N N . LEU A 1 433 ? 185.11300 176.97800 232.09200 1.000 50.36091 465 LEU A N 1
ATOM 3353 C CA . LEU A 1 433 ? 184.05400 177.00000 233.09200 1.000 50.36091 465 LEU A CA 1
ATOM 3354 C C . LEU A 1 433 ? 182.77000 177.68800 232.64900 1.000 50.36091 465 LEU A C 1
ATOM 3355 O O . LEU A 1 433 ? 181.69500 177.27200 233.07700 1.000 50.36091 465 LEU A O 1
ATOM 3360 N N . CYS A 1 434 ? 182.83700 178.72700 231.82100 1.000 52.17621 466 CYS A N 1
ATOM 3361 C CA . CYS A 1 434 ? 181.64900 179.52400 231.50500 1.000 52.17621 466 CYS A CA 1
ATOM 3362 C C . CYS A 1 434 ? 180.97400 178.95900 230.26200 1.000 52.17621 466 CYS A C 1
ATOM 3363 O O . CYS A 1 434 ? 181.19400 179.42400 229.14500 1.000 52.17621 466 CYS A O 1
ATOM 3366 N N . HIS A 1 435 ? 180.12700 177.95500 230.46000 1.000 49.43170 467 HIS A N 1
ATOM 3367 C CA . HIS A 1 435 ? 179.42300 177.29900 229.36200 1.000 49.43170 467 HIS A CA 1
ATOM 3368 C C . HIS A 1 435 ? 178.32000 176.42800 229.95100 1.000 49.43170 467 HIS A C 1
ATOM 3369 O O . HIS A 1 435 ? 178.16000 176.33100 231.17100 1.000 49.43170 467 HIS A O 1
ATOM 3376 N N . ASN A 1 436 ? 177.56500 175.78600 229.06600 1.000 51.31917 468 ASN A N 1
ATOM 3377 C CA . ASN A 1 436 ? 176.54500 174.80900 229.41900 1.000 51.31917 468 ASN A CA 1
ATOM 3378 C C . ASN A 1 436 ? 176.81300 173.47700 228.72800 1.000 51.31917 468 ASN A C 1
ATOM 3379 O O . ASN A 1 436 ? 175.91200 172.85100 228.17300 1.000 51.31917 468 ASN A O 1
ATOM 3384 N N . VAL A 1 437 ? 178.06600 173.03300 228.76000 1.000 49.56256 469 VAL A N 1
ATOM 3385 C CA . VAL A 1 437 ? 178.50000 171.80200 228.11000 1.000 49.56256 469 VAL A CA 1
ATOM 3386 C C . VAL A 1 437 ? 178.60800 170.71100 229.16200 1.000 49.56256 469 VAL A C 1
ATOM 3387 O O . VAL A 1 437 ? 179.15800 170.93400 230.24500 1.000 49.56256 469 VAL A O 1
ATOM 3391 N N . THR A 1 438 ? 178.08200 169.53300 228.84900 1.000 53.54663 470 THR A N 1
ATOM 3392 C CA . THR A 1 438 ? 178.12500 168.40200 229.75300 1.000 53.54663 470 THR A CA 1
ATOM 3393 C C . THR A 1 438 ? 178.93900 167.27400 229.13600 1.000 53.54663 470 THR A C 1
ATOM 3394 O O . THR A 1 438 ? 178.70600 166.91200 227.97500 1.000 53.54663 470 THR A O 1
ATOM 3398 N N . PRO A 1 439 ? 179.91000 166.71400 229.85300 1.000 56.56001 471 PRO A N 1
ATOM 3399 C CA . PRO A 1 439 ? 180.58800 165.51300 229.36000 1.000 56.56001 471 PRO A CA 1
ATOM 3400 C C . PRO A 1 439 ? 179.70600 164.28700 229.52900 1.000 56.56001 471 PRO A C 1
ATOM 3401 O O . PRO A 1 439 ? 179.05100 164.10300 230.55700 1.000 56.56001 471 PRO A O 1
ATOM 3405 N N . VAL A 1 440 ? 179.68700 163.44600 228.50300 1.000 62.05071 472 VAL A N 1
ATOM 3406 C CA . VAL A 1 440 ? 178.90700 162.21500 228.50800 1.000 62.05071 472 VAL A CA 1
ATOM 3407 C C . VAL A 1 440 ? 179.85800 161.06000 228.24200 1.000 62.05071 472 VAL A C 1
ATOM 3408 O O . VAL A 1 440 ? 180.57800 161.06100 227.23700 1.000 62.05071 472 VAL A O 1
ATOM 3412 N N . TYR A 1 441 ? 179.85900 160.07900 229.13600 1.000 71.29304 473 TYR A N 1
ATOM 3413 C CA . TYR A 1 441 ? 180.70100 158.90100 229.00500 1.000 71.29304 473 TYR A CA 1
ATOM 3414 C C . TYR A 1 441 ? 179.86300 157.71700 228.54700 1.000 71.29304 473 TYR A C 1
ATOM 3415 O O . TYR A 1 441 ? 178.72700 157.53700 228.99500 1.000 71.29304 473 TYR A O 1
ATOM 3424 N N . GLU A 1 442 ? 180.42000 156.92300 227.63600 1.000 80.67333 474 GLU A N 1
ATOM 3425 C CA . GLU A 1 442 ? 179.74900 155.74500 227.10900 1.000 80.67333 474 GLU A CA 1
ATOM 3426 C C . GLU A 1 442 ? 180.71100 154.56700 227.11300 1.000 80.67333 474 GLU A C 1
ATOM 3427 O O . GLU A 1 442 ? 181.91400 154.73500 226.89400 1.000 80.67333 474 GLU A O 1
ATOM 3433 N N . SER A 1 443 ? 180.17500 153.37600 227.36700 1.000 89.87058 475 SER A N 1
ATOM 3434 C CA . SER A 1 443 ? 181.00200 152.17900 227.40500 1.000 89.87058 475 SER A CA 1
ATOM 3435 C C . SER A 1 443 ? 181.55300 151.86100 226.02200 1.000 89.87058 475 SER A C 1
ATOM 3436 O O . SER A 1 443 ? 180.83600 151.92200 225.01900 1.000 89.87058 475 SER A O 1
ATOM 3439 N N . ASN A 1 444 ? 182.83900 151.52000 225.97200 1.000 93.29590 476 ASN A N 1
ATOM 3440 C CA . ASN A 1 444 ? 183.49900 151.11500 224.73800 1.000 93.29590 476 ASN A CA 1
ATOM 3441 C C . ASN A 1 444 ? 183.88500 149.63900 224.76600 1.000 93.29590 476 ASN A C 1
ATOM 3442 O O . ASN A 1 444 ? 184.89000 149.24100 224.17400 1.000 93.29590 476 ASN A O 1
ATOM 3447 N N . GLY A 1 445 ? 183.09600 148.82100 225.45800 1.000 96.16294 477 GLY A N 1
ATOM 3448 C CA . GLY A 1 445 ? 183.36800 147.40100 225.54600 1.000 96.16294 477 GLY A CA 1
ATOM 3449 C C . GLY A 1 445 ? 184.42000 147.05800 226.57900 1.000 96.16294 477 GLY A C 1
ATOM 3450 O O . GLY A 1 445 ? 184.13600 146.36200 227.55900 1.000 96.16294 477 GLY A O 1
ATOM 3451 N N . VAL A 1 446 ? 185.64700 147.53800 226.36500 1.000 97.33739 478 VAL A N 1
ATOM 3452 C CA . VAL A 1 446 ? 186.71900 147.28600 227.32300 1.000 97.33739 478 VAL A CA 1
ATOM 3453 C C . VAL A 1 446 ? 186.41700 147.96000 228.65500 1.000 97.33739 478 VAL A C 1
ATOM 3454 O O . VAL A 1 446 ? 186.58200 147.35700 229.72200 1.000 97.33739 478 VAL A O 1
ATOM 3458 N N . THR A 1 447 ? 185.96900 149.21400 228.61900 1.000 94.84201 479 THR A N 1
ATOM 3459 C CA . THR A 1 447 ? 185.63400 149.97100 229.81900 1.000 94.84201 479 THR A CA 1
ATOM 3460 C C . THR A 1 447 ? 184.14100 150.25900 229.81300 1.000 94.84201 479 THR A C 1
ATOM 3461 O O . THR A 1 447 ? 183.62300 150.83900 228.85400 1.000 94.84201 479 THR A O 1
ATOM 3465 N N . ASP A 1 448 ? 183.45700 149.85500 230.87900 1.000 91.77555 480 ASP A N 1
ATOM 3466 C CA . ASP A 1 448 ? 182.03700 150.13900 231.00800 1.000 91.77555 480 ASP A CA 1
ATOM 3467 C C . ASP A 1 448 ? 181.82500 151.61700 231.32800 1.000 91.77555 480 ASP A C 1
ATOM 3468 O O . ASP A 1 448 ? 182.72500 152.31000 231.81100 1.000 91.77555 480 ASP A O 1
ATOM 3473 N N . GLN A 1 449 ? 180.61400 152.10200 231.03900 1.000 88.77014 481 GLN A N 1
ATOM 3474 C CA . GLN A 1 449 ? 180.32400 153.52000 231.22500 1.000 88.77014 481 GLN A CA 1
ATOM 3475 C C . GLN A 1 449 ? 180.49100 153.93700 232.68100 1.000 88.77014 481 GLN A C 1
ATOM 3476 O O . GLN A 1 449 ? 181.05600 154.99800 232.96800 1.000 88.77014 481 GLN A O 1
ATOM 3482 N N . ALA A 1 450 ? 180.00800 153.11400 233.61400 1.000 88.64545 482 ALA A N 1
ATOM 3483 C CA . ALA A 1 450 ? 180.18900 153.41700 235.03100 1.000 88.64545 482 ALA A CA 1
ATOM 3484 C C . ALA A 1 450 ? 181.66500 153.43700 235.40400 1.000 88.64545 482 ALA A C 1
ATOM 3485 O O . ALA A 1 450 ? 182.10100 154.27300 236.20300 1.000 88.64545 482 ALA A O 1
ATOM 3487 N N . GLU A 1 451 ? 182.44800 152.51000 234.84900 1.000 88.19003 483 GLU A N 1
ATOM 3488 C CA . GLU A 1 451 ? 183.89100 152.53200 235.06400 1.000 88.19003 483 GLU A CA 1
ATOM 3489 C C . GLU A 1 451 ? 184.52200 153.77800 234.45400 1.000 88.19003 483 GLU A C 1
ATOM 3490 O O . GLU A 1 451 ? 185.37900 154.41700 235.07500 1.000 88.19003 483 GLU A O 1
ATOM 3496 N N . ALA A 1 452 ? 184.10500 154.14100 233.23900 1.000 84.51979 484 ALA A N 1
ATOM 3497 C CA . ALA A 1 452 ? 184.69500 155.29100 232.55900 1.000 84.51979 484 ALA A CA 1
ATOM 3498 C C . ALA A 1 452 ? 184.27900 156.60200 233.21300 1.000 84.51979 484 ALA A C 1
ATOM 3499 O O . ALA A 1 452 ? 185.08000 157.53900 233.30100 1.000 84.51979 484 ALA A O 1
ATOM 3501 N N . GLU A 1 453 ? 183.02900 156.69200 233.67300 1.000 83.69221 485 GLU A N 1
ATOM 3502 C CA . GLU A 1 453 ? 182.55200 157.92000 234.29500 1.000 83.69221 485 GLU A CA 1
ATOM 3503 C C . GLU A 1 453 ? 183.23000 158.19400 235.62900 1.000 83.69221 485 GLU A C 1
ATOM 3504 O O . GLU A 1 453 ? 183.26100 159.34700 236.06900 1.000 83.69221 485 GLU A O 1
ATOM 3510 N N . LYS A 1 454 ? 183.77100 157.16700 236.28000 1.000 85.27541 486 LYS A N 1
ATOM 3511 C CA . LYS A 1 454 ? 184.49500 157.34600 237.53000 1.000 85.27541 486 LYS A CA 1
ATOM 3512 C C . LYS A 1 454 ? 185.98100 157.58300 237.31100 1.000 85.27541 486 LYS A C 1
ATOM 3513 O O . LYS A 1 454 ? 186.61200 158.29600 238.09900 1.000 85.27541 486 LYS A O 1
ATOM 3519 N N . GLN A 1 455 ? 186.55100 157.00500 236.25700 1.000 82.31857 487 GLN A N 1
ATOM 3520 C CA . GLN A 1 455 ? 187.95700 157.18300 235.93000 1.000 82.31857 487 GLN A CA 1
ATOM 3521 C C . GLN A 1 455 ? 188.19800 158.30300 234.93000 1.000 82.31857 487 GLN A C 1
ATOM 3522 O O . GLN A 1 455 ? 189.35600 158.56700 234.59100 1.000 82.31857 487 GLN A O 1
ATOM 3528 N N . TYR A 1 456 ? 187.13900 158.96300 234.45700 1.000 74.01722 488 TYR A N 1
ATOM 3529 C CA . TYR A 1 456 ? 187.24700 160.05100 233.48400 1.000 74.01722 488 TYR A CA 1
ATOM 3530 C C . TYR A 1 456 ? 187.99900 159.60100 232.23500 1.000 74.01722 488 TYR A C 1
ATOM 3531 O O . TYR A 1 456 ? 188.94600 160.24900 231.78600 1.000 74.01722 488 TYR A O 1
ATOM 3540 N N . GLU A 1 457 ? 187.57000 158.47300 231.67200 1.000 76.51079 489 GLU A N 1
ATOM 3541 C CA . GLU A 1 457 ? 188.24700 157.91800 230.50800 1.000 76.51079 489 GLU A CA 1
ATOM 3542 C C . GLU A 1 457 ? 188.12500 158.87200 229.32600 1.000 76.51079 489 GLU A C 1
ATOM 3543 O O . GLU A 1 457 ? 187.03000 159.32600 228.98700 1.000 76.51079 489 GLU A O 1
ATOM 3549 N N . ASP A 1 458 ? 189.26300 159.17500 228.70000 1.000 73.21175 490 ASP A N 1
ATOM 3550 C CA . ASP A 1 458 ? 189.27600 160.14300 227.60800 1.000 73.21175 490 ASP A CA 1
ATOM 3551 C C . ASP A 1 458 ? 188.56100 159.61000 226.37500 1.000 73.21175 490 ASP A C 1
ATOM 3552 O O . ASP A 1 458 ? 187.80900 160.34300 225.72300 1.000 73.21175 490 ASP A O 1
ATOM 3557 N N . SER A 1 459 ? 188.78900 158.34200 226.03200 1.000 76.13513 491 SER A N 1
ATOM 3558 C CA . SER A 1 459 ? 188.22900 157.79500 224.80100 1.000 76.13513 491 SER A CA 1
ATOM 3559 C C . SER A 1 459 ? 186.71700 157.64800 224.88300 1.000 76.13513 491 SER A C 1
ATOM 3560 O O . SER A 1 459 ? 186.03500 157.68100 223.85300 1.000 76.13513 491 SER A O 1
ATOM 3563 N N . CYS A 1 460 ? 186.17900 157.48800 226.08500 1.000 77.29218 492 CYS A N 1
ATOM 3564 C CA . CYS A 1 460 ? 184.74900 157.30200 226.27200 1.000 77.29218 492 CYS A CA 1
ATOM 3565 C C . CYS A 1 460 ? 183.98600 158.61000 226.42100 1.000 77.29218 492 CYS A C 1
ATOM 3566 O O . CYS A 1 460 ? 182.75100 158.58500 226.44200 1.000 77.29218 492 CYS A O 1
ATOM 3569 N N . ARG A 1 461 ? 184.67600 159.74200 226.51700 1.000 65.79003 493 ARG A N 1
ATOM 3570 C CA . ARG A 1 461 ? 184.02600 161.01300 226.79500 1.000 65.79003 493 ARG A CA 1
ATOM 3571 C C . ARG A 1 461 ? 183.55000 161.68000 225.51400 1.000 65.79003 493 ARG A C 1
ATOM 3572 O O . ARG A 1 461 ? 184.24000 161.66300 224.49200 1.000 65.79003 493 ARG A O 1
ATOM 3580 N N . VAL A 1 462 ? 182.36000 162.26600 225.58300 1.000 58.98147 494 VAL A N 1
ATOM 3581 C CA . VAL A 1 462 ? 181.78600 163.05200 224.50000 1.000 58.98147 494 VAL A CA 1
ATOM 3582 C C . VAL A 1 462 ? 181.20300 164.31800 225.10900 1.000 58.98147 494 VAL A C 1
ATOM 3583 O O . VAL A 1 462 ? 180.61200 164.28100 226.19300 1.000 58.98147 494 VAL A O 1
ATOM 3587 N N . TYR A 1 463 ? 181.39100 165.44300 224.43100 1.000 51.91505 495 TYR A N 1
ATOM 3588 C CA . TYR A 1 463 ? 180.89700 166.72600 224.90500 1.000 51.91505 495 TYR A CA 1
ATOM 3589 C C . TYR A 1 463 ? 179.57300 167.04700 224.23000 1.000 51.91505 495 TYR A C 1
ATOM 3590 O O . TYR A 1 463 ? 179.45300 166.94400 223.00700 1.000 51.91505 495 TYR A O 1
ATOM 3599 N N . GLN A 1 464 ? 178.58400 167.42600 225.03200 1.000 51.44958 496 GLN A N 1
ATOM 3600 C CA . GLN A 1 464 ? 177.23200 167.66900 224.55200 1.000 51.44958 496 GLN A CA 1
ATOM 3601 C C . GLN A 1 464 ? 176.76100 169.03700 225.01000 1.000 51.44958 496 GLN A C 1
ATOM 3602 O O . GLN A 1 464 ? 176.90500 169.38800 226.18400 1.000 51.44958 496 GLN A O 1
ATOM 3608 N N . ALA A 1 465 ? 176.19700 169.80200 224.08400 1.000 44.63937 497 ALA A N 1
ATOM 3609 C CA . ALA A 1 465 ? 175.61900 171.09800 224.40100 1.000 44.63937 497 ALA A CA 1
ATOM 3610 C C . ALA A 1 465 ? 174.65800 171.47200 223.28600 1.000 44.63937 497 ALA A C 1
ATOM 3611 O O . ALA A 1 465 ? 174.64100 170.85400 222.22100 1.000 44.63937 497 ALA A O 1
ATOM 3613 N N . SER A 1 466 ? 173.84100 172.48600 223.55300 1.000 46.38462 498 SER A N 1
ATOM 3614 C CA . SER A 1 466 ? 173.00600 173.04200 222.49700 1.000 46.38462 498 SER A CA 1
ATOM 3615 C C . SER A 1 466 ? 173.84500 173.80200 221.48100 1.000 46.38462 498 SER A C 1
ATOM 3616 O O . SER A 1 466 ? 173.60300 173.71200 220.27300 1.000 46.38462 498 SER A O 1
ATOM 3619 N N . SER A 1 467 ? 174.84200 174.54400 221.95200 1.000 46.97387 499 SER A N 1
ATOM 3620 C CA . SER A 1 467 ? 175.66800 175.37000 221.08700 1.000 46.97387 499 SER A CA 1
ATOM 3621 C C . SER A 1 467 ? 176.89200 174.58700 220.63700 1.000 46.97387 499 SER A C 1
ATOM 3622 O O . SER A 1 467 ? 177.66000 174.12300 221.48800 1.000 46.97387 499 SER A O 1
ATOM 3625 N N . PRO A 1 468 ? 177.09900 174.39000 219.33200 1.000 47.82142 500 PRO A N 1
ATOM 3626 C CA . PRO A 1 468 ? 178.35100 173.76800 218.87600 1.000 47.82142 500 PRO A CA 1
ATOM 3627 C C . PRO A 1 468 ? 179.58300 174.63200 219.10300 1.000 47.82142 500 PRO A C 1
ATOM 3628 O O . PRO A 1 468 ? 180.69100 174.08500 219.18400 1.000 47.82142 500 PRO A O 1
ATOM 3632 N N . ASP A 1 469 ? 179.42700 175.95500 219.21500 1.000 49.55880 501 ASP A N 1
ATOM 3633 C CA . ASP A 1 469 ? 180.56000 176.81600 219.54400 1.000 49.55880 501 ASP A CA 1
ATOM 3634 C C . ASP A 1 469 ? 181.12500 176.48600 220.91800 1.000 49.55880 501 ASP A C 1
ATOM 3635 O O . ASP A 1 469 ? 182.34800 176.44000 221.10200 1.000 49.55880 501 ASP A O 1
ATOM 3640 N N . GLU A 1 470 ? 180.24800 176.26900 221.89900 1.000 49.01641 502 GLU A N 1
ATOM 3641 C CA . GLU A 1 470 ? 180.69800 175.93600 223.24400 1.000 49.01641 502 GLU A CA 1
ATOM 3642 C C . GLU A 1 470 ? 181.40800 174.59200 223.26600 1.000 49.01641 502 GLU A C 1
ATOM 3643 O O . GLU A 1 470 ? 182.40400 174.41500 223.97600 1.000 49.01641 502 GLU A O 1
ATOM 3649 N N . VAL A 1 471 ? 180.90200 173.62800 222.49900 1.000 46.27840 503 VAL A N 1
ATOM 3650 C CA . VAL A 1 471 ? 181.55600 172.32800 222.40600 1.000 46.27840 503 VAL A CA 1
ATOM 3651 C C . VAL A 1 471 ? 182.93900 172.47200 221.78000 1.000 46.27840 503 VAL A C 1
ATOM 3652 O O . VAL A 1 471 ? 183.90300 171.83900 222.22400 1.000 46.27840 503 VAL A O 1
ATOM 3656 N N . ALA A 1 472 ? 183.06200 173.31400 220.75000 1.000 45.23374 504 ALA A N 1
ATOM 3657 C CA . ALA A 1 472 ? 184.37600 173.57400 220.16800 1.000 45.23374 504 ALA A CA 1
ATOM 3658 C C . ALA A 1 472 ? 185.32100 174.20800 221.18500 1.000 45.23374 504 ALA A C 1
ATOM 3659 O O . ALA A 1 472 ? 186.50200 173.84800 221.25300 1.000 45.23374 504 ALA A O 1
ATOM 3661 N N . LEU A 1 473 ? 184.81900 175.15300 221.98300 1.000 44.48820 505 LEU A N 1
ATOM 3662 C CA . LEU A 1 473 ? 185.65200 175.78600 223.00400 1.000 44.48820 505 LEU A CA 1
ATOM 3663 C C . LEU A 1 473 ? 186.13000 174.77700 224.04000 1.000 44.48820 505 LEU A C 1
ATOM 3664 O O . LEU A 1 473 ? 187.30000 174.79000 224.43700 1.000 44.48820 505 LEU A O 1
ATOM 3669 N N . VAL A 1 474 ? 185.23800 173.89500 224.49000 1.000 46.00838 506 VAL A N 1
ATOM 3670 C CA . VAL A 1 474 ? 185.60800 172.90700 225.49900 1.000 46.00838 506 VAL A CA 1
ATOM 3671 C C . VAL A 1 474 ? 186.58700 171.88600 224.92500 1.000 46.00838 506 VAL A C 1
ATOM 3672 O O . VAL A 1 474 ? 187.53800 171.47000 225.60000 1.000 46.00838 506 VAL A O 1
ATOM 3676 N N . GLN A 1 475 ? 186.38500 171.48000 223.67000 1.000 47.98457 507 GLN A N 1
ATOM 3677 C CA . GLN A 1 475 ? 187.32700 170.57600 223.02000 1.000 47.98457 507 GLN A CA 1
ATOM 3678 C C . GLN A 1 475 ? 188.70600 171.20900 222.89900 1.000 47.98457 507 GLN A C 1
ATOM 3679 O O . GLN A 1 475 ? 189.72400 170.55200 223.14900 1.000 47.98457 507 GLN A O 1
ATOM 3685 N N . TRP A 1 476 ? 188.76300 172.48800 222.51900 1.000 45.57525 508 TRP A N 1
ATOM 3686 C CA . TRP A 1 476 ? 190.05200 173.16300 222.43900 1.000 45.57525 508 TRP A CA 1
ATOM 3687 C C . TRP A 1 476 ? 190.71200 173.25300 223.80400 1.000 45.57525 508 TRP A C 1
ATOM 3688 O O . TRP A 1 476 ? 191.92100 173.03100 223.93200 1.000 45.57525 508 TRP A O 1
ATOM 3699 N N . THR A 1 477 ? 189.93800 173.58700 224.83500 1.000 47.80698 509 THR A N 1
ATOM 3700 C CA . THR A 1 477 ? 190.51100 173.71000 226.16800 1.000 47.80698 509 THR A CA 1
ATOM 3701 C C . THR A 1 477 ? 191.08300 172.37600 226.63200 1.000 47.80698 509 THR A C 1
ATOM 3702 O O . THR A 1 477 ? 192.15000 172.33300 227.25600 1.000 47.80698 509 THR A O 1
ATOM 3706 N N . GLU A 1 478 ? 190.39900 171.27200 226.31500 1.000 53.62881 510 GLU A N 1
ATOM 3707 C CA . GLU A 1 478 ? 190.96600 169.95300 226.58700 1.000 53.62881 510 GLU A CA 1
ATOM 3708 C C . GLU A 1 478 ? 192.25900 169.73400 225.81300 1.000 53.62881 510 GLU A C 1
ATOM 3709 O O . GLU A 1 478 ? 193.23800 169.21300 226.35900 1.000 53.62881 510 GLU A O 1
ATOM 3715 N N . SER A 1 479 ? 192.28500 170.12200 224.53800 1.000 51.37499 511 SER A N 1
ATOM 3716 C CA . SER A 1 479 ? 193.48400 169.95300 223.72600 1.000 51.37499 511 SER A CA 1
ATOM 3717 C C . SER A 1 479 ? 194.63900 170.83300 224.18000 1.000 51.37499 511 SER A C 1
ATOM 3718 O O . SER A 1 479 ? 195.76300 170.63800 223.70900 1.000 51.37499 511 SER A O 1
ATOM 3721 N N . VAL A 1 480 ? 194.39200 171.79400 225.06600 1.000 53.79290 512 VAL A N 1
ATOM 3722 C CA . VAL A 1 480 ? 195.42800 172.71700 225.51100 1.000 53.79290 512 VAL A CA 1
ATOM 3723 C C . VAL A 1 480 ? 195.93500 172.39600 226.91700 1.000 53.79290 512 VAL A C 1
ATOM 3724 O O . VAL A 1 480 ? 197.03000 172.84600 227.28400 1.000 53.79290 512 VAL A O 1
ATOM 3728 N N . GLY A 1 481 ? 195.19200 171.61500 227.70000 1.000 55.93451 513 GLY A N 1
ATOM 3729 C CA . GLY A 1 481 ? 195.69800 171.15000 228.97700 1.000 55.93451 513 GLY A CA 1
ATOM 3730 C C . GLY A 1 481 ? 194.69700 171.08000 230.11100 1.000 55.93451 513 GLY A C 1
ATOM 3731 O O . GLY A 1 481 ? 194.97600 170.46100 231.13900 1.000 55.93451 513 GLY A O 1
ATOM 3732 N N . LEU A 1 482 ? 193.53900 171.71100 229.95500 1.000 55.64260 514 LEU A N 1
ATOM 3733 C CA . LEU A 1 482 ? 192.50000 171.72600 230.98100 1.000 55.64260 514 LEU A CA 1
ATOM 3734 C C . LEU A 1 482 ? 191.27600 171.00200 230.43400 1.000 55.64260 514 LEU A C 1
ATOM 3735 O O . LEU A 1 482 ? 190.66700 171.45400 229.46400 1.000 55.64260 514 LEU A O 1
ATOM 3740 N N . THR A 1 483 ? 190.90500 169.89200 231.05400 1.000 55.17191 515 THR A N 1
ATOM 3741 C CA . THR A 1 483 ? 189.82000 169.05900 230.55600 1.000 55.17191 515 THR A CA 1
ATOM 3742 C C . THR A 1 483 ? 188.61400 169.16300 231.47500 1.000 55.17191 515 THR A C 1
ATOM 3743 O O . THR A 1 483 ? 188.74100 169.01000 232.69200 1.000 55.17191 515 THR A O 1
ATOM 3747 N N . LEU A 1 484 ? 187.45000 169.42500 230.88800 1.000 52.93320 516 LEU A N 1
ATOM 3748 C CA . LEU A 1 484 ? 186.18400 169.30300 231.60100 1.000 52.93320 516 LEU A CA 1
ATOM 3749 C C . LEU A 1 484 ? 185.81000 167.82800 231.63000 1.000 52.93320 516 LEU A C 1
ATOM 3750 O O . LEU A 1 484 ? 185.49900 167.23800 230.59200 1.000 52.93320 516 LEU A O 1
ATOM 3755 N N . VAL A 1 485 ? 185.86000 167.22300 232.81300 1.000 58.41213 517 VAL A N 1
ATOM 3756 C CA . VAL A 1 485 ? 185.68900 165.78100 232.94700 1.000 58.41213 517 VAL A CA 1
ATOM 3757 C C . VAL A 1 485 ? 184.40900 165.39700 233.66700 1.000 58.41213 517 VAL A C 1
ATOM 3758 O O . VAL A 1 485 ? 184.04800 164.21000 233.65600 1.000 58.41213 517 VAL A O 1
ATOM 3762 N N . GLY A 1 486 ? 183.71200 166.34300 234.28400 1.000 55.63857 518 GLY A N 1
ATOM 3763 C CA . GLY A 1 486 ? 182.47000 166.03400 234.96200 1.000 55.63857 518 GLY A CA 1
ATOM 3764 C C . GLY A 1 486 ? 181.65200 167.28100 235.17900 1.000 55.63857 518 GLY A C 1
ATOM 3765 O O . GLY A 1 486 ? 182.19400 168.37200 235.37600 1.000 55.63857 518 GLY A O 1
ATOM 3766 N N . ARG A 1 487 ? 180.33200 167.11900 235.14500 1.000 55.80526 519 ARG A N 1
ATOM 3767 C CA . ARG A 1 487 ? 179.42700 168.23600 235.35700 1.000 55.80526 519 ARG A CA 1
ATOM 3768 C C . ARG A 1 487 ? 178.13600 167.73900 235.98600 1.000 55.80526 519 ARG A C 1
ATOM 3769 O O . ARG A 1 487 ? 177.78100 166.56200 235.88600 1.000 55.80526 519 ARG A O 1
ATOM 3777 N N . ASP A 1 488 ? 177.43500 168.66200 236.63000 1.000 61.75677 520 ASP A N 1
ATOM 3778 C CA . ASP A 1 488 ? 176.14500 168.40500 237.25300 1.000 61.75677 520 ASP A CA 1
ATOM 3779 C C . ASP A 1 488 ? 175.33700 169.69400 237.17500 1.000 61.75677 520 ASP A C 1
ATOM 3780 O O . ASP A 1 488 ? 175.67300 170.60700 236.41400 1.000 61.75677 520 ASP A O 1
ATOM 3785 N N . GLN A 1 489 ? 174.26800 169.77300 237.96000 1.000 64.09797 521 GLN A N 1
ATOM 3786 C CA . GLN A 1 489 ? 173.57100 171.03700 238.12900 1.000 64.09797 521 GLN A CA 1
ATOM 3787 C C . GLN A 1 489 ? 174.24100 171.93900 239.15300 1.000 64.09797 521 GLN A C 1
ATOM 3788 O O . GLN A 1 489 ? 173.89800 173.12300 239.22800 1.000 64.09797 521 GLN A O 1
ATOM 3794 N N . SER A 1 490 ? 175.18900 171.41300 239.93200 1.000 62.05727 522 SER A N 1
ATOM 3795 C CA . SER A 1 490 ? 175.80400 172.19100 240.99700 1.000 62.05727 522 SER A CA 1
ATOM 3796 C C . SER A 1 490 ? 177.30600 171.96600 241.12600 1.000 62.05727 522 SER A C 1
ATOM 3797 O O . SER A 1 490 ? 177.89500 172.41900 242.11300 1.000 62.05727 522 SER A O 1
ATOM 3800 N N . SER A 1 491 ? 177.94800 171.28600 240.18000 1.000 59.40550 523 SER A N 1
ATOM 3801 C CA . SER A 1 491 ? 179.37000 171.01500 240.31000 1.000 59.40550 523 SER A CA 1
ATOM 3802 C C . SER A 1 491 ? 179.99400 170.81600 238.93900 1.000 59.40550 523 SER A C 1
ATOM 3803 O O . SER A 1 491 ? 179.36100 170.29500 238.02000 1.000 59.40550 523 SER A O 1
ATOM 3806 N N . MET A 1 492 ? 181.24800 171.24400 238.81700 1.000 57.88769 524 MET A N 1
ATOM 3807 C CA . MET A 1 492 ? 182.07100 170.98500 237.64800 1.000 57.88769 524 MET A CA 1
ATOM 3808 C C . MET A 1 492 ? 183.40600 170.41700 238.09800 1.000 57.88769 524 MET A C 1
ATOM 3809 O O . MET A 1 492 ? 183.88900 170.72100 239.19000 1.000 57.88769 524 MET A O 1
ATOM 3814 N N . GLN A 1 493 ? 184.00000 169.59100 237.24600 1.000 56.94330 525 GLN A N 1
ATOM 3815 C CA . GLN A 1 493 ? 185.29900 168.99300 237.51300 1.000 56.94330 525 GLN A CA 1
ATOM 3816 C C . GLN A 1 493 ? 186.22500 169.27000 236.34000 1.000 56.94330 525 GLN A C 1
ATOM 3817 O O . GLN A 1 493 ? 185.85600 169.03800 235.18500 1.000 56.94330 525 GLN A O 1
ATOM 3823 N N . LEU A 1 494 ? 187.41800 169.76800 236.64000 1.000 57.00175 526 LEU A N 1
ATOM 3824 C CA . LEU A 1 494 ? 188.44100 170.04500 235.64300 1.000 57.00175 526 LEU A CA 1
ATOM 3825 C C . LEU A 1 494 ? 189.66800 169.20000 235.94100 1.000 57.00175 526 LEU A C 1
ATOM 3826 O O . LEU A 1 494 ? 189.99400 168.95500 237.10500 1.000 57.00175 526 LEU A O 1
ATOM 3831 N N . ARG A 1 495 ? 190.34800 168.75600 234.89000 1.000 61.14326 527 ARG A N 1
ATOM 3832 C CA . ARG A 1 495 ? 191.55900 167.96000 235.02300 1.000 61.14326 527 ARG A CA 1
ATOM 3833 C C . ARG A 1 495 ? 192.74600 168.76500 234.51200 1.000 61.14326 527 ARG A C 1
ATOM 3834 O O . ARG A 1 495 ? 192.75200 169.20400 233.35800 1.000 61.14326 527 ARG A O 1
ATOM 3842 N N . THR A 1 496 ? 193.74700 168.94200 235.36600 1.000 65.24795 528 THR A N 1
ATOM 3843 C CA . THR A 1 496 ? 194.93700 169.71800 235.05000 1.000 65.24795 528 THR A CA 1
ATOM 3844 C C . THR A 1 496 ? 195.96500 168.85000 234.33400 1.000 65.24795 528 THR A C 1
ATOM 3845 O O . THR A 1 496 ? 195.84100 167.62500 234.28800 1.000 65.24795 528 THR A O 1
ATOM 3849 N N . PRO A 1 497 ? 196.99700 169.46000 233.74000 1.000 67.59716 529 PRO A N 1
ATOM 3850 C CA . PRO A 1 497 ? 198.05700 168.65300 233.11600 1.000 67.59716 529 PRO A CA 1
ATOM 3851 C C . PRO A 1 497 ? 198.78700 167.74700 234.09000 1.000 67.59716 529 PRO A C 1
ATOM 3852 O O . PRO A 1 497 ? 199.42300 166.78000 233.65300 1.000 67.59716 529 PRO A O 1
ATOM 3856 N N . GLY A 1 498 ? 198.71900 168.02400 235.39000 1.000 70.61819 530 GLY A N 1
ATOM 3857 C CA . GLY A 1 498 ? 199.32300 167.15800 236.38100 1.000 70.61819 530 GLY A CA 1
ATOM 3858 C C . GLY A 1 498 ? 198.38100 166.06400 236.83800 1.000 70.61819 530 GLY A C 1
ATOM 3859 O O . GLY A 1 498 ? 198.59600 165.44600 237.88500 1.000 70.61819 530 GLY A O 1
ATOM 3860 N N . ASP A 1 499 ? 197.31700 165.83700 236.06600 1.000 70.60876 531 ASP A N 1
ATOM 3861 C CA . ASP A 1 499 ? 196.30700 164.80700 236.29300 1.000 70.60876 531 ASP A CA 1
ATOM 3862 C C . ASP A 1 499 ? 195.48000 165.04500 237.55000 1.000 70.60876 531 ASP A C 1
ATOM 3863 O O . ASP A 1 499 ? 194.70800 164.16500 237.94400 1.000 70.60876 531 ASP A O 1
ATOM 3868 N N . GLN A 1 500 ? 195.61400 166.20300 238.18800 1.000 67.86727 532 GLN A N 1
ATOM 3869 C CA . GLN A 1 500 ? 194.81000 166.52500 239.35500 1.000 67.86727 532 GLN A CA 1
ATOM 3870 C C . GLN A 1 500 ? 193.40000 166.92700 238.93300 1.000 67.86727 532 GLN A C 1
ATOM 3871 O O . GLN A 1 500 ? 193.12600 167.20400 237.76400 1.000 67.86727 532 GLN A O 1
ATOM 3877 N N . ILE A 1 501 ? 192.49400 166.95400 239.90500 1.000 64.02151 533 ILE A N 1
ATOM 3878 C CA . ILE A 1 501 ? 191.09500 167.28700 239.67200 1.000 64.02151 533 ILE A CA 1
ATOM 3879 C C . ILE A 1 501 ? 190.74600 168.52200 240.48700 1.000 64.02151 533 ILE A C 1
ATOM 3880 O O . ILE A 1 501 ? 190.99600 168.56500 241.69600 1.000 64.02151 533 ILE A O 1
ATOM 3885 N N . LEU A 1 502 ? 190.17200 169.52200 239.82400 1.000 62.43075 534 LEU A N 1
ATOM 3886 C CA . LEU A 1 502 ? 189.69300 170.73500 240.47200 1.000 62.43075 534 LEU A CA 1
ATOM 3887 C C . LEU A 1 502 ? 188.17300 170.72100 240.44800 1.000 62.43075 534 LEU A C 1
ATOM 3888 O O . LEU A 1 502 ? 187.56900 170.60300 239.37800 1.000 62.43075 534 LEU A O 1
ATOM 3893 N N . ASN A 1 503 ? 187.55800 170.85900 241.61700 1.000 62.21342 535 ASN A N 1
ATOM 3894 C CA . ASN A 1 503 ? 186.10900 170.83500 241.74700 1.000 62.21342 535 ASN A CA 1
ATOM 3895 C C . ASN A 1 503 ? 185.59500 172.25200 241.94600 1.000 62.21342 535 ASN A C 1
ATOM 3896 O O . ASN A 1 503 ? 186.11500 172.99500 242.78300 1.000 62.21342 535 ASN A O 1
ATOM 3901 N N . PHE A 1 504 ? 184.58300 172.62200 241.17000 1.000 59.51338 536 PHE A N 1
ATOM 3902 C CA . PHE A 1 504 ? 183.95900 173.93400 241.24800 1.000 59.51338 536 PHE A CA 1
ATOM 3903 C C . PHE A 1 504 ? 182.47700 173.75800 241.53500 1.000 59.51338 536 PHE A C 1
ATOM 3904 O O . PHE A 1 504 ? 181.79800 172.99000 240.84900 1.000 59.51338 536 PHE A O 1
ATOM 3912 N N . THR A 1 505 ? 181.97700 174.47000 242.53800 1.000 61.84974 537 THR A N 1
ATOM 3913 C CA . THR A 1 505 ? 180.55800 174.45400 242.86300 1.000 61.84974 537 THR A CA 1
ATOM 3914 C C . THR A 1 505 ? 179.85100 175.53300 242.05600 1.000 61.84974 537 THR A C 1
ATOM 3915 O O . THR A 1 505 ? 180.21500 176.70900 242.13200 1.000 61.84974 537 THR A O 1
ATOM 3919 N N . ILE A 1 506 ? 178.84200 175.13400 241.28900 1.000 59.67414 538 ILE A N 1
ATOM 3920 C CA . ILE A 1 506 ? 178.06700 176.07800 240.49200 1.000 59.67414 538 ILE A CA 1
ATOM 3921 C C . ILE A 1 506 ? 177.00600 176.69000 241.39900 1.000 59.67414 538 ILE A C 1
ATOM 3922 O O . ILE A 1 506 ? 176.03100 176.03000 241.76400 1.000 59.67414 538 ILE A O 1
ATOM 3927 N N . LEU A 1 507 ? 177.19800 177.95300 241.77000 1.000 62.44691 539 LEU A N 1
ATOM 3928 C CA . LEU A 1 507 ? 176.25300 178.64300 242.63500 1.000 62.44691 539 LEU A CA 1
ATOM 3929 C C . LEU A 1 507 ? 175.09300 179.22500 241.84200 1.000 62.44691 539 LEU A C 1
ATOM 3930 O O . LEU A 1 507 ? 173.92900 178.96800 242.15800 1.000 62.44691 539 LEU A O 1
ATOM 3935 N N . GLN A 1 508 ? 175.39300 180.00800 240.81300 1.000 63.59820 540 GLN A N 1
ATOM 3936 C CA . GLN A 1 508 ? 174.38000 180.59200 239.95400 1.000 63.59820 540 GLN A CA 1
ATOM 3937 C C . GLN A 1 508 ? 174.72700 180.31000 238.50300 1.000 63.59820 540 GLN A C 1
ATOM 3938 O O . GLN A 1 508 ? 175.89900 180.26200 238.12400 1.000 63.59820 540 GLN A O 1
ATOM 3944 N N . ILE A 1 509 ? 173.69200 180.11500 237.69600 1.000 61.53056 541 ILE A N 1
ATOM 3945 C CA . ILE A 1 509 ? 173.83100 179.89900 236.26400 1.000 61.53056 541 ILE A CA 1
ATOM 3946 C C . ILE A 1 509 ? 172.89600 180.86700 235.55500 1.000 61.53056 541 ILE A C 1
ATOM 3947 O O . ILE A 1 509 ? 171.71900 180.98000 235.91500 1.000 61.53056 541 ILE A O 1
ATOM 3952 N N . PHE A 1 510 ? 173.42600 181.59100 234.57100 1.000 62.69478 542 PHE A N 1
ATOM 3953 C CA . PHE A 1 510 ? 172.65400 182.55500 233.79000 1.000 62.69478 542 PHE A CA 1
ATOM 3954 C C . PHE A 1 510 ? 172.69300 182.09400 232.34100 1.000 62.69478 542 PHE A C 1
ATOM 3955 O O . PHE A 1 510 ? 173.59500 182.47600 231.58100 1.000 62.69478 542 PHE A O 1
ATOM 3963 N N . PRO A 1 511 ? 171.73100 181.28000 231.91700 1.000 64.71149 543 PRO A N 1
ATOM 3964 C CA . PRO A 1 511 ? 171.82900 180.64100 230.60100 1.000 64.71149 543 PRO A CA 1
ATOM 3965 C C . PRO A 1 511 ? 171.72700 181.64300 229.46500 1.000 64.71149 543 PRO A C 1
ATOM 3966 O O . PRO A 1 511 ? 171.14900 182.72300 229.59700 1.000 64.71149 543 PRO A O 1
ATOM 3970 N N . PHE A 1 512 ? 172.31500 181.26400 228.33600 1.000 65.86707 544 PHE A N 1
ATOM 3971 C CA . PHE A 1 512 ? 172.33500 182.12800 227.16700 1.000 65.86707 544 PHE A CA 1
ATOM 3972 C C . PHE A 1 512 ? 170.93300 182.28400 226.59400 1.000 65.86707 544 PHE A C 1
ATOM 3973 O O . PHE A 1 512 ? 170.20300 181.30200 226.42600 1.000 65.86707 544 PHE A O 1
ATOM 3981 N N . THR A 1 513 ? 170.55600 183.52300 226.30300 1.000 67.69712 545 THR A N 1
ATOM 3982 C CA . THR A 1 513 ? 169.36000 183.82700 225.53800 1.000 67.69712 545 THR A CA 1
ATOM 3983 C C . THR A 1 513 ? 169.76400 184.63400 224.31500 1.000 67.69712 545 THR A C 1
ATOM 3984 O O . THR A 1 513 ? 170.72900 185.40200 224.35200 1.000 67.69712 545 THR A O 1
ATOM 3988 N N . TYR A 1 514 ? 169.02300 184.45000 223.22300 1.000 66.82505 546 TYR A N 1
ATOM 3989 C CA . TYR A 1 514 ? 169.32200 185.18200 221.99900 1.000 66.82505 546 TYR A CA 1
ATOM 3990 C C . TYR A 1 514 ? 168.98300 186.66100 222.10100 1.000 66.82505 546 TYR A C 1
ATOM 3991 O O . TYR A 1 514 ? 169.35400 187.42600 221.20600 1.000 66.82505 546 TYR A O 1
ATOM 4000 N N . GLU A 1 515 ? 168.29700 187.07900 223.16200 1.000 70.48478 547 GLU A N 1
ATOM 4001 C CA . GLU A 1 515 ? 168.02600 188.48900 223.40200 1.000 70.48478 547 GLU A CA 1
ATOM 4002 C C . GLU A 1 515 ? 169.14200 189.14600 224.20800 1.000 70.48478 547 GLU A C 1
ATOM 4003 O O . GLU A 1 515 ? 169.60300 190.23800 223.86200 1.000 70.48478 547 GLU A O 1
ATOM 4009 N N . SER A 1 516 ? 169.58500 188.49300 225.28600 1.000 67.65002 548 SER A N 1
ATOM 4010 C CA . SER A 1 516 ? 170.71200 189.01000 226.05400 1.000 67.65002 548 SER A CA 1
ATOM 4011 C C . SER A 1 516 ? 172.02700 188.82000 225.31300 1.000 67.65002 548 SER A C 1
ATOM 4012 O O . SER A 1 516 ? 172.95900 189.60900 225.50100 1.000 67.65002 548 SER A O 1
ATOM 4015 N N . LYS A 1 517 ? 172.11700 187.78400 224.47700 1.000 65.05289 549 LYS A N 1
ATOM 4016 C CA . LYS A 1 517 ? 173.30700 187.48800 223.68000 1.000 65.05289 549 LYS A CA 1
ATOM 4017 C C . LYS A 1 517 ? 174.54200 187.27400 224.55000 1.000 65.05289 549 LYS A C 1
ATOM 4018 O O . LYS A 1 517 ? 175.66100 187.58800 224.14300 1.000 65.05289 549 LYS A O 1
ATOM 4024 N N . ARG A 1 518 ? 174.35200 186.73300 225.74900 1.000 63.74834 550 ARG A N 1
ATOM 4025 C CA . ARG A 1 518 ? 175.46300 186.50300 226.65900 1.000 63.74834 550 ARG A CA 1
ATOM 4026 C C . ARG A 1 518 ? 175.07400 185.41500 227.64700 1.000 63.74834 550 ARG A C 1
ATOM 4027 O O . ARG A 1 518 ? 173.90300 185.05800 227.78700 1.000 63.74834 550 ARG A O 1
ATOM 4035 N N . MET A 1 519 ? 176.08400 184.89600 228.33400 1.000 57.77107 551 MET A N 1
ATOM 4036 C CA . MET A 1 519 ? 175.92800 183.76700 229.23500 1.000 57.77107 551 MET A CA 1
ATOM 4037 C C . MET A 1 519 ? 176.89200 183.94300 230.39700 1.000 57.77107 551 MET A C 1
ATOM 4038 O O . MET A 1 519 ? 178.04500 184.32500 230.19600 1.000 57.77107 551 MET A O 1
ATOM 4043 N N . GLY A 1 520 ? 176.41600 183.66400 231.60800 1.000 56.70623 552 GLY A N 1
ATOM 4044 C CA . GLY A 1 520 ? 177.21800 183.87400 232.79300 1.000 56.70623 552 GLY A CA 1
ATOM 4045 C C . GLY A 1 520 ? 177.07700 182.72600 233.77100 1.000 56.70623 552 GLY A C 1
ATOM 4046 O O . GLY A 1 520 ? 176.13000 181.94100 233.71400 1.000 56.70623 552 GLY A O 1
ATOM 4047 N N . ILE A 1 521 ? 178.04500 182.64500 234.67800 1.000 55.91883 553 ILE A N 1
ATOM 4048 C CA . ILE A 1 521 ? 178.06800 181.59000 235.68300 1.000 55.91883 553 ILE A CA 1
ATOM 4049 C C . ILE A 1 521 ? 178.85500 182.09400 236.88400 1.000 55.91883 553 ILE A C 1
ATOM 4050 O O . ILE A 1 521 ? 179.83000 182.83400 236.73900 1.000 55.91883 553 ILE A O 1
ATOM 4055 N N . ILE A 1 522 ? 178.41400 181.69800 238.07400 1.000 58.34794 554 ILE A N 1
ATOM 4056 C CA . ILE A 1 522 ? 179.11100 181.99300 239.31900 1.000 58.34794 554 ILE A CA 1
ATOM 4057 C C . ILE A 1 522 ? 179.54100 180.66800 239.93000 1.000 58.34794 554 ILE A C 1
ATOM 4058 O O . ILE A 1 522 ? 178.70800 179.78100 240.14600 1.000 58.34794 554 ILE A O 1
ATOM 4063 N N . VAL A 1 523 ? 180.83700 180.53000 240.20100 1.000 59.39279 555 VAL A N 1
ATOM 4064 C CA . VAL A 1 523 ? 181.39100 179.29200 240.72500 1.000 59.39279 555 VAL A CA 1
ATOM 4065 C C . VAL A 1 523 ? 182.25000 179.60400 241.94000 1.000 59.39279 555 VAL A C 1
ATOM 4066 O O . VAL A 1 523 ? 182.72000 180.72600 242.13000 1.000 59.39279 555 VAL A O 1
ATOM 4070 N N . ARG A 1 524 ? 182.44200 178.58500 242.77200 1.000 66.70696 556 ARG A N 1
ATOM 4071 C CA . ARG A 1 524 ? 183.33400 178.65800 243.91800 1.000 66.70696 556 ARG A CA 1
ATOM 4072 C C . ARG A 1 524 ? 184.40200 177.58600 243.77400 1.000 66.70696 556 ARG A C 1
ATOM 4073 O O . ARG A 1 524 ? 184.08100 176.40900 243.58400 1.000 66.70696 556 ARG A O 1
ATOM 4081 N N . ASP A 1 525 ? 185.66300 177.99500 243.86200 1.000 70.59078 557 ASP A N 1
ATOM 4082 C CA . ASP A 1 525 ? 186.79400 177.07700 243.75200 1.000 70.59078 557 ASP A CA 1
ATOM 4083 C C . ASP A 1 525 ? 187.00200 176.41700 245.10700 1.000 70.59078 557 ASP A C 1
ATOM 4084 O O . ASP A 1 525 ? 187.48100 177.04900 246.04900 1.000 70.59078 557 ASP A O 1
ATOM 4089 N N . GLU A 1 526 ? 186.65200 175.13400 245.21100 1.000 71.21560 558 GLU A N 1
ATOM 4090 C CA . GLU A 1 526 ? 186.73700 174.45000 246.49600 1.000 71.21560 558 GLU A CA 1
ATOM 4091 C C . GLU A 1 526 ? 188.16400 174.33400 247.01100 1.000 71.21560 558 GLU A C 1
ATOM 4092 O O . GLU A 1 526 ? 188.36300 174.22700 248.22600 1.000 71.21560 558 GLU A O 1
ATOM 4098 N N . SER A 1 527 ? 189.16100 174.35000 246.12600 1.000 74.10408 559 SER A N 1
ATOM 4099 C CA . SER A 1 527 ? 190.54400 174.32100 246.58800 1.000 74.10408 559 SER A CA 1
ATOM 4100 C C . SER A 1 527 ? 190.93900 175.62800 247.26500 1.000 74.10408 559 SER A C 1
ATOM 4101 O O . SER A 1 527 ? 191.74800 175.61800 248.19900 1.000 74.10408 559 SER A O 1
ATOM 4104 N N . THR A 1 528 ? 190.38500 176.75600 246.81500 1.000 74.32911 560 THR A N 1
ATOM 4105 C CA . THR A 1 528 ? 190.73200 178.06000 247.36300 1.000 74.32911 560 THR A CA 1
ATOM 4106 C C . THR A 1 528 ? 189.57800 178.77300 248.04900 1.000 74.32911 560 THR A C 1
ATOM 4107 O O . THR A 1 528 ? 189.82800 179.68600 248.84200 1.000 74.32911 560 THR A O 1
ATOM 4111 N N . GLY A 1 529 ? 188.33400 178.39500 247.76600 1.000 74.05273 561 GLY A N 1
ATOM 4112 C CA . GLY A 1 529 ? 187.18400 179.05500 248.34800 1.000 74.05273 561 GLY A CA 1
ATOM 4113 C C . GLY A 1 529 ? 186.76200 180.33200 247.65900 1.000 74.05273 561 GLY A C 1
ATOM 4114 O O . GLY A 1 529 ? 185.76000 180.93000 248.06800 1.000 74.05273 561 GLY A O 1
ATOM 4115 N N . GLU A 1 530 ? 187.48100 180.76300 246.62600 1.000 72.66134 562 GLU A N 1
ATOM 4116 C CA . GLU A 1 530 ? 187.18600 182.02300 245.96000 1.000 72.66134 562 GLU A CA 1
ATOM 4117 C C . GLU A 1 530 ? 185.94700 181.89700 245.08600 1.000 72.66134 562 GLU A C 1
ATOM 4118 O O . GLU A 1 530 ? 185.72500 180.87000 244.44100 1.000 72.66134 562 GLU A O 1
ATOM 4124 N N . ILE A 1 531 ? 185.14800 182.95800 245.05900 1.000 68.12846 563 ILE A N 1
ATOM 4125 C CA . ILE A 1 531 ? 183.91300 183.00000 244.28900 1.000 68.12846 563 ILE A CA 1
ATOM 4126 C C . ILE A 1 531 ? 184.15900 183.89100 243.08000 1.000 68.12846 563 ILE A C 1
ATOM 4127 O O . ILE A 1 531 ? 184.58000 185.04500 243.22600 1.000 68.12846 563 ILE A O 1
ATOM 4132 N N . THR A 1 532 ? 183.90900 183.36300 241.88500 1.000 60.81198 564 THR A N 1
ATOM 4133 C CA . THR A 1 532 ? 184.19200 184.07600 240.64700 1.000 60.81198 564 THR A CA 1
ATOM 4134 C C . THR A 1 532 ? 182.94800 184.11100 239.77400 1.000 60.81198 564 THR A C 1
ATOM 4135 O O . THR A 1 532 ? 182.28000 183.08900 239.59700 1.000 60.81198 564 THR A O 1
ATOM 4139 N N . PHE A 1 533 ? 182.64700 185.28400 239.23100 1.000 58.31518 565 PHE A N 1
ATOM 4140 C CA . PHE A 1 533 ? 181.57500 185.45500 238.26100 1.000 58.31518 565 PHE A CA 1
ATOM 4141 C C . PHE A 1 533 ? 182.19200 185.54700 236.87100 1.000 58.31518 565 PHE A C 1
ATOM 4142 O O . PHE A 1 533 ? 182.96200 186.46900 236.58900 1.000 58.31518 565 PHE A O 1
ATOM 4150 N N . TYR A 1 534 ? 181.86000 184.58800 236.01300 1.000 55.24018 566 TYR A N 1
ATOM 4151 C CA . TYR A 1 534 ? 182.32500 184.55000 234.63500 1.000 55.24018 566 TYR A CA 1
ATOM 4152 C C . TYR A 1 534 ? 181.18000 184.91200 233.70400 1.000 55.24018 566 TYR A C 1
ATOM 4153 O O . TYR A 1 534 ? 180.05700 184.43900 233.88100 1.000 55.24018 566 TYR A O 1
ATOM 4162 N N . MET A 1 535 ? 181.46500 185.74300 232.71000 1.000 57.64451 567 MET A N 1
ATOM 4163 C CA . MET A 1 535 ? 180.48300 186.10400 231.70100 1.000 57.64451 567 MET A CA 1
ATOM 4164 C C . MET A 1 535 ? 181.11500 185.99700 230.32200 1.000 57.64451 567 MET A C 1
ATOM 4165 O O . MET A 1 535 ? 182.30700 186.25000 230.14500 1.000 57.64451 567 MET A O 1
ATOM 4170 N N . LYS A 1 536 ? 180.30200 185.60900 229.34500 1.000 53.31291 568 LYS A N 1
ATOM 4171 C CA . LYS A 1 536 ? 180.76900 185.40200 227.98300 1.000 53.31291 568 LYS A CA 1
ATOM 4172 C C . LYS A 1 536 ? 179.65000 185.77200 227.02200 1.000 53.31291 568 LYS A C 1
ATOM 4173 O O . LYS A 1 536 ? 178.52200 185.30000 227.17900 1.000 53.31291 568 LYS A O 1
ATOM 4179 N N . GLY A 1 537 ? 179.95800 186.60800 226.03600 1.000 53.33896 569 GLY A N 1
ATOM 4180 C CA . GLY A 1 537 ? 178.92800 187.03600 225.10900 1.000 53.33896 569 GLY A CA 1
ATOM 4181 C C . GLY A 1 537 ? 179.50100 187.83900 223.96400 1.000 53.33896 569 GLY A C 1
ATOM 4182 O O . GLY A 1 537 ? 180.71600 188.00200 223.83300 1.000 53.33896 569 GLY A O 1
ATOM 4183 N N . ALA A 1 538 ? 178.59400 188.34200 223.13100 1.000 58.06448 570 ALA A N 1
ATOM 4184 C CA . ALA A 1 538 ? 178.97500 189.11000 221.95500 1.000 58.06448 570 ALA A CA 1
ATOM 4185 C C . ALA A 1 538 ? 179.57800 190.45200 222.34800 1.000 58.06448 570 ALA A C 1
ATOM 4186 O O . ALA A 1 538 ? 179.28900 191.00100 223.41300 1.000 58.06448 570 ALA A O 1
ATOM 4188 N N . ASP A 1 539 ? 180.42200 190.98600 221.46400 1.000 61.52286 571 ASP A N 1
ATOM 4189 C CA . ASP A 1 539 ? 181.12300 192.22900 221.76600 1.000 61.52286 571 ASP A CA 1
ATOM 4190 C C . ASP A 1 539 ? 180.17000 193.41000 221.88800 1.000 61.52286 571 ASP A C 1
ATOM 4191 O O . ASP A 1 539 ? 180.44800 194.34500 222.64500 1.000 61.52286 571 ASP A O 1
ATOM 4196 N N . VAL A 1 540 ? 179.04200 193.38200 221.17500 1.000 63.02909 572 VAL A N 1
ATOM 4197 C CA . VAL A 1 540 ? 178.10700 194.50200 221.22300 1.000 63.02909 572 VAL A CA 1
ATOM 4198 C C . VAL A 1 540 ? 177.52800 194.65700 222.62200 1.000 63.02909 572 VAL A C 1
ATOM 4199 O O . VAL A 1 540 ? 177.29900 195.77700 223.09500 1.000 63.02909 572 VAL A O 1
ATOM 4203 N N . VAL A 1 541 ? 177.27700 193.54100 223.30700 1.000 61.66692 573 VAL A N 1
ATOM 4204 C CA . VAL A 1 541 ? 176.73100 193.60600 224.65600 1.000 61.66692 573 VAL A CA 1
ATOM 4205 C C . VAL A 1 541 ? 177.80300 193.55000 225.73800 1.000 61.66692 573 VAL A C 1
ATOM 4206 O O . VAL A 1 541 ? 177.51400 193.88400 226.89400 1.000 61.66692 573 VAL A O 1
ATOM 4210 N N . MET A 1 542 ? 179.02500 193.14300 225.40300 1.000 59.31209 574 MET A N 1
ATOM 4211 C CA . MET A 1 542 ? 180.08500 193.00100 226.39100 1.000 59.31209 574 MET A CA 1
ATOM 4212 C C . MET A 1 542 ? 181.10700 194.12500 226.34300 1.000 59.31209 574 MET A C 1
ATOM 4213 O O . MET A 1 542 ? 182.02600 194.13700 227.16500 1.000 59.31209 574 MET A O 1
ATOM 4218 N N . ALA A 1 543 ? 180.97800 195.06500 225.40700 1.000 62.23006 575 ALA A N 1
ATOM 4219 C CA . ALA A 1 543 ? 181.92400 196.17300 225.34900 1.000 62.23006 575 ALA A CA 1
ATOM 4220 C C . ALA A 1 543 ? 181.76900 197.10700 226.54200 1.000 62.23006 575 ALA A C 1
ATOM 4221 O O . ALA A 1 543 ? 182.75500 197.69800 226.99500 1.000 62.23006 575 ALA A O 1
ATOM 4223 N N . GLY A 1 544 ? 180.55300 197.25400 227.06100 1.000 63.55942 576 GLY A N 1
ATOM 4224 C CA . GLY A 1 544 ? 180.32400 198.10900 228.20800 1.000 63.55942 576 GLY A CA 1
ATOM 4225 C C . GLY A 1 544 ? 180.30300 197.37900 229.53500 1.000 63.55942 576 GLY A C 1
ATOM 4226 O O . GLY A 1 544 ? 180.34400 198.01100 230.59400 1.000 63.55942 576 GLY A O 1
ATOM 4227 N N . ILE A 1 545 ? 180.23700 196.04800 229.49400 1.000 63.73584 577 ILE A N 1
ATOM 4228 C CA . ILE A 1 545 ? 180.22900 195.27100 230.73000 1.000 63.73584 577 ILE A CA 1
ATOM 4229 C C . ILE A 1 545 ? 181.63500 195.14800 231.3070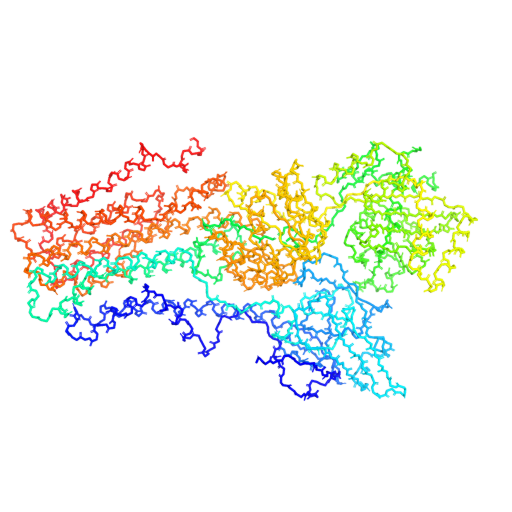0 1.000 63.73584 577 ILE A C 1
ATOM 4230 O O . ILE A 1 545 ? 181.80200 195.03400 232.52500 1.000 63.73584 577 ILE A O 1
ATOM 4235 N N . VAL A 1 546 ? 182.66400 195.21100 230.46700 1.000 62.62505 578 VAL A N 1
ATOM 4236 C CA . VAL A 1 546 ? 184.03300 195.00600 230.92600 1.000 62.62505 578 VAL A CA 1
ATOM 4237 C C . VAL A 1 546 ? 184.67100 196.35200 231.23500 1.000 62.62505 578 VAL A C 1
ATOM 4238 O O . VAL A 1 546 ? 184.14200 197.40400 230.86400 1.000 62.62505 578 VAL A O 1
ATOM 4242 N N . GLN A 1 547 ? 185.80500 196.32300 231.92900 1.000 66.06164 579 GLN A N 1
ATOM 4243 C CA . GLN A 1 547 ? 186.52000 197.54200 232.26500 1.000 66.06164 579 GLN A CA 1
ATOM 4244 C C . GLN A 1 547 ? 187.03600 198.22900 231.00400 1.000 66.06164 579 GLN A C 1
ATOM 4245 O O . GLN A 1 547 ? 187.10300 197.64000 229.92200 1.000 66.06164 579 GLN A O 1
ATOM 4251 N N . TYR A 1 548 ? 187.40100 199.49900 231.15600 1.000 69.90635 580 TYR A N 1
ATOM 4252 C CA . TYR A 1 548 ? 187.88100 200.27800 230.02400 1.000 69.90635 580 TYR A CA 1
ATOM 4253 C C . TYR A 1 548 ? 189.14800 199.66300 229.44200 1.000 69.90635 580 TYR A C 1
ATOM 4254 O O . TYR A 1 548 ? 190.06700 199.28700 230.17400 1.000 69.90635 580 TYR A O 1
ATOM 4263 N N . ASN A 1 549 ? 189.19600 199.57100 228.11600 1.000 68.10811 581 ASN A N 1
ATOM 4264 C CA . ASN A 1 549 ? 190.34900 199.03200 227.41600 1.000 68.10811 581 ASN A CA 1
ATOM 4265 C C . ASN A 1 549 ? 190.51400 199.79200 226.10900 1.000 68.10811 581 ASN A C 1
ATOM 4266 O O . ASN A 1 549 ? 189.76800 200.72900 225.81300 1.000 68.10811 581 ASN A O 1
ATOM 4271 N N . ASP A 1 550 ? 191.50200 199.38200 225.31600 1.000 67.56360 582 ASP A N 1
ATOM 4272 C CA . ASP A 1 550 ? 191.79400 200.04600 224.05400 1.000 67.56360 582 ASP A CA 1
ATOM 4273 C C . ASP A 1 550 ? 191.86200 199.07900 222.88100 1.000 67.56360 582 ASP A C 1
ATOM 4274 O O . ASP A 1 550 ? 192.29800 199.47600 221.79500 1.000 67.56360 582 ASP A O 1
ATOM 4279 N N . TRP A 1 551 ? 191.44600 197.82800 223.06100 1.000 61.29034 583 TRP A N 1
ATOM 4280 C CA . TRP A 1 551 ? 191.61400 196.84300 222.00400 1.000 61.29034 583 TRP A CA 1
ATOM 4281 C C . TRP A 1 551 ? 190.40200 195.96500 221.74100 1.000 61.29034 583 TRP A C 1
ATOM 4282 O O . TRP A 1 551 ? 190.39100 195.28800 220.71100 1.000 61.29034 583 TRP A O 1
ATOM 4293 N N . LEU A 1 552 ? 189.38800 195.94900 222.60800 1.000 61.63565 584 LEU A N 1
ATOM 4294 C CA . LEU A 1 552 ? 188.25600 195.04700 222.41100 1.000 61.63565 584 LEU A CA 1
ATOM 4295 C C . LEU A 1 552 ? 187.57900 195.30000 221.07200 1.000 61.63565 584 LEU A C 1
ATOM 4296 O O . LEU A 1 552 ? 187.36200 194.37000 220.28800 1.000 61.63565 584 LEU A O 1
ATOM 4301 N N . GLU A 1 553 ? 187.25000 196.55900 220.78700 1.000 63.81361 585 GLU A N 1
ATOM 4302 C CA . GLU A 1 553 ? 186.49700 196.88100 219.58000 1.000 63.81361 585 GLU A CA 1
ATOM 4303 C C . GLU A 1 553 ? 187.30600 196.57000 218.32700 1.000 63.81361 585 GLU A C 1
ATOM 4304 O O . GLU A 1 553 ? 186.80500 195.93300 217.39300 1.000 63.81361 585 GLU A O 1
ATOM 4310 N N . GLU A 1 554 ? 188.56700 197.00200 218.29900 1.000 62.69919 586 GLU A N 1
ATOM 4311 C CA . GLU A 1 554 ? 189.38500 196.84500 217.10100 1.000 62.69919 586 GLU A CA 1
ATOM 4312 C C . GLU A 1 554 ? 189.65700 195.37700 216.79900 1.000 62.69919 586 GLU A C 1
ATOM 4313 O O . GLU A 1 554 ? 189.48300 194.92200 215.66200 1.000 62.69919 586 GLU A O 1
ATOM 4319 N N . GLU A 1 555 ? 190.09500 194.61900 217.80400 1.000 59.46881 587 GLU A N 1
ATOM 4320 C CA . GLU A 1 555 ? 190.40100 193.21500 217.56500 1.000 59.46881 587 GLU A CA 1
ATOM 4321 C C . GLU A 1 555 ? 189.14000 192.39900 217.32900 1.000 59.46881 587 GLU A C 1
ATOM 4322 O O . GLU A 1 555 ? 189.16500 191.44600 216.54500 1.000 59.46881 587 GLU A O 1
ATOM 4328 N N . CYS A 1 556 ? 188.03200 192.75900 217.98000 1.000 59.41422 588 CYS A N 1
ATOM 4329 C CA . CYS A 1 556 ? 186.76500 192.10000 217.69200 1.000 59.41422 588 CYS A CA 1
ATOM 4330 C C . CYS A 1 556 ? 186.35000 192.32200 216.24500 1.000 59.41422 588 CYS A C 1
ATOM 4331 O O . CYS A 1 556 ? 185.88900 191.39000 215.57700 1.000 59.41422 588 CYS A O 1
ATOM 4334 N N . GLY A 1 557 ? 186.51400 193.54700 215.74000 1.000 56.35722 589 GLY A N 1
ATOM 4335 C CA . GLY A 1 557 ? 186.22500 193.80200 214.33900 1.000 56.35722 589 GLY A CA 1
ATOM 4336 C C . GLY A 1 557 ? 187.14700 193.04600 213.40200 1.000 56.35722 589 GLY A C 1
ATOM 4337 O O . GLY A 1 557 ? 186.70700 192.51200 212.38100 1.000 56.35722 589 GLY A O 1
ATOM 4338 N N . ASN A 1 558 ? 188.43700 192.98900 213.73500 1.000 56.76592 590 ASN A N 1
ATOM 4339 C CA . ASN A 1 558 ? 189.38000 192.24000 212.90800 1.000 56.76592 590 ASN A CA 1
ATOM 4340 C C . ASN A 1 558 ? 189.01200 190.76400 212.84500 1.000 56.76592 590 ASN A C 1
ATOM 4341 O O . ASN A 1 558 ? 189.04700 190.15300 211.77200 1.000 56.76592 590 ASN A O 1
ATOM 4346 N N . MET A 1 559 ? 188.66100 190.17500 213.98800 1.000 54.30031 591 MET A N 1
ATOM 4347 C CA . MET A 1 559 ? 188.29800 188.76300 214.01400 1.000 54.30031 591 MET A CA 1
ATOM 4348 C C . MET A 1 559 ? 186.96800 188.51800 213.31200 1.000 54.30031 591 MET A C 1
ATOM 4349 O O . MET A 1 559 ? 186.78800 187.48400 212.66000 1.000 54.30031 591 MET A O 1
ATOM 4354 N N . ALA A 1 560 ? 186.02300 189.45000 213.43500 1.000 54.05516 592 ALA A N 1
ATOM 4355 C CA . ALA A 1 560 ? 184.75500 189.30600 212.73400 1.000 54.05516 592 ALA A CA 1
ATOM 4356 C C . ALA A 1 560 ? 184.93000 189.41400 211.22600 1.000 54.05516 592 ALA A C 1
ATOM 4357 O O . ALA A 1 560 ? 184.20800 188.75200 210.47300 1.000 54.05516 592 ALA A O 1
ATOM 4359 N N . ARG A 1 561 ? 185.87600 190.23500 210.76800 1.000 57.84124 593 ARG A N 1
ATOM 4360 C CA . ARG A 1 561 ? 186.11000 190.38000 209.33700 1.000 57.84124 593 ARG A CA 1
ATOM 4361 C C . ARG A 1 561 ? 186.62200 189.10000 208.69200 1.000 57.84124 593 ARG A C 1
ATOM 4362 O O . ARG A 1 561 ? 186.48500 188.94100 207.47600 1.000 57.84124 593 ARG A O 1
ATOM 4370 N N . GLU A 1 562 ? 187.19900 188.18700 209.46700 1.000 55.48027 594 GLU A N 1
ATOM 4371 C CA . GLU A 1 562 ? 187.69600 186.92500 208.93700 1.000 55.48027 594 GLU A CA 1
ATOM 4372 C C . GLU A 1 562 ? 186.64200 185.82800 208.92200 1.000 55.48027 594 GLU A C 1
ATOM 4373 O O . GLU A 1 562 ? 186.95700 184.69500 208.54600 1.000 55.48027 594 GLU A O 1
ATOM 4379 N N . GLY A 1 563 ? 185.40900 186.12900 209.31500 1.000 50.29618 595 GLY A N 1
ATOM 4380 C CA . GLY A 1 563 ? 184.39100 185.10500 209.40000 1.000 50.29618 595 GLY A CA 1
ATOM 4381 C C . GLY A 1 563 ? 184.44300 184.27200 210.65700 1.000 50.29618 595 GLY A C 1
ATOM 4382 O O . GLY A 1 563 ? 184.01800 183.11400 210.64300 1.000 50.29618 595 GLY A O 1
ATOM 4383 N N . LEU A 1 564 ? 184.96100 184.82500 211.74800 1.000 48.95413 596 LEU A N 1
ATOM 4384 C CA . LEU A 1 564 ? 185.02500 184.13500 213.02600 1.000 48.95413 596 LEU A CA 1
ATOM 4385 C C . LEU A 1 564 ? 183.85500 184.54100 213.91100 1.000 48.95413 596 LEU A C 1
ATOM 4386 O O . LEU A 1 564 ? 183.43600 185.70000 213.91200 1.000 48.95413 596 LEU A O 1
ATOM 4391 N N . ARG A 1 565 ? 183.33300 183.57500 214.65900 1.000 50.58744 597 ARG A N 1
ATOM 4392 C CA . ARG A 1 565 ? 182.37600 183.84600 215.72500 1.000 50.58744 597 ARG A CA 1
ATOM 4393 C C . ARG A 1 565 ? 183.14500 184.30900 216.95500 1.000 50.58744 597 ARG A C 1
ATOM 4394 O O . ARG A 1 565 ? 183.88000 183.52900 217.56300 1.000 50.58744 597 ARG A O 1
ATOM 4402 N N . VAL A 1 566 ? 182.97200 185.57200 217.32600 1.000 49.91946 598 VAL A N 1
ATOM 4403 C CA . VAL A 1 566 ? 183.77900 186.21500 218.35700 1.000 49.91946 598 VAL A CA 1
ATOM 4404 C C . VAL A 1 566 ? 182.98700 186.26900 219.65300 1.000 49.91946 598 VAL A C 1
ATOM 4405 O O . VAL A 1 566 ? 181.83100 186.70700 219.66800 1.000 49.91946 598 VAL A O 1
ATOM 4409 N N . LEU A 1 567 ? 183.60600 185.81800 220.73900 1.000 49.05236 599 LEU A N 1
ATOM 4410 C CA . LEU A 1 567 ? 183.04600 185.92500 222.07600 1.000 49.05236 599 LEU A CA 1
ATOM 4411 C C . LEU A 1 567 ? 184.01500 186.67900 222.97100 1.000 49.05236 599 LEU A C 1
ATOM 4412 O O . LEU A 1 567 ? 185.23000 186.48200 222.89200 1.000 49.05236 599 LEU A O 1
ATOM 4417 N N . VAL A 1 568 ? 183.47100 187.54600 223.81600 1.000 50.13416 600 VAL A N 1
ATOM 4418 C CA . VAL A 1 568 ? 184.24000 188.26500 224.82300 1.000 50.13416 600 VAL A CA 1
ATOM 4419 C C . VAL A 1 568 ? 184.06300 187.54300 226.15000 1.000 50.13416 600 VAL A C 1
ATOM 4420 O O . VAL A 1 568 ? 182.93300 187.27900 226.57200 1.000 50.13416 600 VAL A O 1
ATOM 4424 N N . VAL A 1 569 ? 185.17200 187.21300 226.80200 1.000 51.41217 601 VAL A N 1
ATOM 4425 C CA . VAL A 1 569 ? 185.15700 186.49100 228.06800 1.000 51.41217 601 VAL A CA 1
ATOM 4426 C C . VAL A 1 569 ? 185.63800 187.43700 229.15800 1.000 51.41217 601 VAL A C 1
ATOM 4427 O O . VAL A 1 569 ? 186.73200 188.00300 229.06100 1.000 51.41217 601 VAL A O 1
ATOM 4431 N N . ALA A 1 570 ? 184.82200 187.60600 230.19300 1.000 55.46017 602 ALA A N 1
ATOM 4432 C CA . ALA A 1 570 ? 185.11100 188.49700 231.30400 1.000 55.46017 602 ALA A CA 1
ATOM 4433 C C . ALA A 1 570 ? 185.03000 187.73200 232.61800 1.000 55.46017 602 ALA A C 1
ATOM 4434 O O . ALA A 1 570 ? 184.52800 186.60900 232.68300 1.000 55.46017 602 ALA A O 1
ATOM 4436 N N . LYS A 1 571 ? 185.53200 188.36200 233.67700 1.000 60.34425 603 LYS A N 1
ATOM 4437 C CA . LYS A 1 571 ? 185.63800 187.71900 234.97700 1.000 60.34425 603 LYS A CA 1
ATOM 4438 C C . LYS A 1 571 ? 185.51000 188.76200 236.07600 1.000 60.34425 603 LYS A C 1
ATOM 4439 O O . LYS A 1 571 ? 186.04500 189.86500 235.95800 1.000 60.34425 603 LYS A O 1
ATOM 4445 N N . LYS A 1 572 ? 184.80100 188.40300 237.14300 1.000 64.34398 604 LYS A N 1
ATOM 4446 C CA . LYS A 1 572 ? 184.64400 189.26900 238.30700 1.000 64.34398 604 LYS A CA 1
ATOM 4447 C C . LYS A 1 572 ? 184.85700 188.43200 239.56000 1.000 64.34398 604 LYS A C 1
ATOM 4448 O O . LYS A 1 572 ? 184.02600 187.58200 239.88800 1.000 64.34398 604 LYS A O 1
ATOM 4454 N N . SER A 1 573 ? 185.96600 188.66800 240.25500 1.000 68.39384 605 SER A N 1
ATOM 4455 C CA . SER A 1 573 ? 186.21000 187.99700 241.52500 1.000 68.39384 605 SER A CA 1
ATOM 4456 C C . SER A 1 573 ? 185.32200 188.60900 242.59600 1.000 68.39384 605 SER A C 1
ATOM 4457 O O . SER A 1 573 ? 185.44200 189.79900 242.90400 1.000 68.39384 605 SER A O 1
ATOM 4460 N N . LEU A 1 574 ? 184.43100 187.80200 243.16100 1.000 71.36034 606 LEU A N 1
ATOM 4461 C CA . LEU A 1 574 ? 183.45500 188.27100 244.13200 1.000 71.36034 606 LEU A CA 1
ATOM 4462 C C . LEU A 1 574 ? 183.89300 187.89500 245.53900 1.000 71.36034 606 LEU A C 1
ATOM 4463 O O . LEU A 1 574 ? 184.33500 186.76900 245.78300 1.000 71.36034 606 LEU A O 1
ATOM 4468 N N . ALA A 1 575 ? 183.78100 188.84500 246.46100 1.000 79.54254 607 ALA A N 1
ATOM 4469 C CA . ALA A 1 575 ? 183.97400 188.52100 247.86300 1.000 79.54254 607 ALA A CA 1
ATOM 4470 C C . ALA A 1 575 ? 182.73900 187.80600 248.40100 1.000 79.54254 607 ALA A C 1
ATOM 4471 O O . ALA A 1 575 ? 181.65400 187.86600 247.81800 1.000 79.54254 607 ALA A O 1
ATOM 4473 N N . GLU A 1 576 ? 182.92000 187.12000 249.53100 1.000 82.81054 608 GLU A N 1
ATOM 4474 C CA . GLU A 1 576 ? 181.84000 186.31100 250.08700 1.000 82.81054 608 GLU A CA 1
ATOM 4475 C C . GLU A 1 576 ? 180.61400 187.16000 250.39600 1.000 82.81054 608 GLU A C 1
ATOM 4476 O O . GLU A 1 576 ? 179.49600 186.82600 249.98300 1.000 82.81054 608 GLU A O 1
ATOM 4482 N N . GLU A 1 577 ? 180.81400 188.28100 251.09200 1.000 84.33082 609 GLU A N 1
ATOM 4483 C CA . GLU A 1 577 ? 179.69700 189.14000 251.46900 1.000 84.33082 609 GLU A CA 1
ATOM 4484 C C . GLU A 1 577 ? 178.98900 189.69600 250.24200 1.000 84.33082 609 GLU A C 1
ATOM 4485 O O . GLU A 1 577 ? 177.75800 189.80400 250.22700 1.000 84.33082 609 GLU A O 1
ATOM 4491 N N . GLN A 1 578 ? 179.75200 190.05100 249.20300 1.000 83.30256 610 GLN A N 1
ATOM 4492 C CA . GLN A 1 578 ? 179.13800 190.51600 247.96500 1.000 83.30256 610 GLN A CA 1
ATOM 4493 C C . GLN A 1 578 ? 178.24800 189.44300 247.36000 1.000 83.30256 610 GLN A C 1
ATOM 4494 O O . GLN A 1 578 ? 177.14100 189.73600 246.89000 1.000 83.30256 610 GLN A O 1
ATOM 4500 N N . TYR A 1 579 ? 178.71600 188.19300 247.35200 1.000 79.80128 611 TYR A N 1
ATOM 4501 C CA . TYR A 1 579 ? 177.90400 187.12800 246.77900 1.000 79.80128 611 TYR A CA 1
ATOM 4502 C C . TYR A 1 579 ? 176.63100 186.90600 247.58200 1.000 79.80128 611 TYR A C 1
ATOM 4503 O O . TYR A 1 579 ? 175.56100 186.71600 246.99800 1.000 79.80128 611 TYR A O 1
ATOM 4512 N N . GLN A 1 580 ? 176.71900 186.90200 248.91600 1.000 84.17602 612 GLN A N 1
ATOM 4513 C CA . GLN A 1 580 ? 175.50000 186.72500 249.70600 1.000 84.17602 612 GLN A CA 1
ATOM 4514 C C . GLN A 1 580 ? 174.53200 187.88300 249.49300 1.000 84.17602 612 GLN A C 1
ATOM 4515 O O . GLN A 1 580 ? 173.31400 187.67700 249.39300 1.000 84.17602 612 GLN A O 1
ATOM 4521 N N . ASP A 1 581 ? 175.05600 189.10900 249.41800 1.000 85.43908 613 ASP A N 1
ATOM 4522 C CA . ASP A 1 581 ? 174.19800 190.26600 249.19000 1.000 85.43908 613 ASP A CA 1
ATOM 4523 C C . ASP A 1 581 ? 173.49600 190.17300 247.84100 1.000 85.43908 613 ASP A C 1
ATOM 4524 O O . ASP A 1 581 ? 172.30100 190.46900 247.73700 1.000 85.43908 613 ASP A O 1
ATOM 4529 N N . PHE A 1 582 ? 174.22000 189.76300 246.79600 1.000 83.05414 614 PHE A N 1
ATOM 4530 C CA . PHE A 1 582 ? 173.58300 189.57300 245.49500 1.000 83.05414 614 PHE A CA 1
ATOM 4531 C C . PHE A 1 582 ? 172.56900 188.43700 245.53300 1.000 83.05414 614 PHE A C 1
ATOM 4532 O O . PHE A 1 582 ? 171.49100 188.54100 244.93600 1.000 83.05414 614 PHE A O 1
ATOM 4540 N N . GLU A 1 583 ? 172.90900 187.33800 246.20800 1.000 85.67424 615 GLU A N 1
ATOM 4541 C CA . GLU A 1 583 ? 172.05400 186.15800 246.21900 1.000 85.67424 615 GLU A CA 1
ATOM 4542 C C . GLU A 1 583 ? 170.72800 186.43700 246.90700 1.000 85.67424 615 GLU A C 1
ATOM 4543 O O . GLU A 1 583 ? 169.68300 185.94200 246.47100 1.000 85.67424 615 GLU A O 1
ATOM 4549 N N . ALA A 1 584 ? 170.75100 187.21100 247.99300 1.000 88.59038 616 ALA A N 1
ATOM 4550 C CA . ALA A 1 584 ? 169.50600 187.54600 248.67800 1.000 88.59038 616 ALA A CA 1
ATOM 4551 C C . ALA A 1 584 ? 168.55000 188.27900 247.74500 1.000 88.59038 616 ALA A C 1
ATOM 4552 O O . ALA A 1 584 ? 167.37500 187.91100 247.62200 1.000 88.59038 616 ALA A O 1
ATOM 4554 N N . ARG A 1 585 ? 169.04900 189.31000 247.05900 1.000 88.80369 617 ARG A N 1
ATOM 4555 C CA . ARG A 1 585 ? 168.20900 190.06400 246.13400 1.000 88.80369 617 ARG A CA 1
ATOM 4556 C C . ARG A 1 585 ? 167.75500 189.19900 244.96800 1.000 88.80369 617 ARG A C 1
ATOM 4557 O O . ARG A 1 585 ? 166.61900 189.32400 244.50000 1.000 88.80369 617 ARG A O 1
ATOM 4565 N N . TYR A 1 586 ? 168.63600 188.33100 244.46800 1.000 89.23520 618 TYR A N 1
ATOM 4566 C CA . TYR A 1 586 ? 168.26700 187.47800 243.34300 1.000 89.23520 618 TYR A CA 1
ATOM 4567 C C . TYR A 1 586 ? 167.15000 186.51700 243.72600 1.000 89.23520 618 TYR A C 1
ATOM 4568 O O . TYR A 1 586 ? 166.18900 186.33500 242.96900 1.000 89.23520 618 TYR A O 1
ATOM 4577 N N . VAL A 1 587 ? 167.25000 185.90600 244.90800 1.000 93.42855 619 VAL A N 1
ATOM 4578 C CA . VAL A 1 587 ? 166.19200 185.02300 245.38900 1.000 93.42855 619 VAL A CA 1
ATOM 4579 C C . VAL A 1 587 ? 164.89800 185.80100 245.58200 1.000 93.42855 619 VAL A C 1
ATOM 4580 O O . VAL A 1 587 ? 163.81500 185.34200 245.19600 1.000 93.42855 619 VAL A O 1
ATOM 4584 N N . GLN A 1 588 ? 164.98800 186.99600 246.17400 1.000 95.61552 620 GLN A N 1
ATOM 4585 C CA . GLN A 1 588 ? 163.79300 187.80200 246.39200 1.000 95.61552 620 GLN A CA 1
ATOM 4586 C C . GLN A 1 588 ? 163.10700 188.14400 245.07500 1.000 95.61552 620 GLN A C 1
ATOM 4587 O O . GLN A 1 588 ? 161.87900 188.05700 244.96500 1.000 95.61552 620 GLN A O 1
ATOM 4593 N N . ALA A 1 589 ? 163.88700 188.52800 244.06200 1.000 97.07904 621 ALA A N 1
ATOM 4594 C CA . ALA A 1 589 ? 163.31400 188.86400 242.76300 1.000 97.07904 621 ALA A CA 1
ATOM 4595 C C . ALA A 1 589 ? 162.72700 187.63600 242.07800 1.000 97.07904 621 ALA A C 1
ATOM 4596 O O . ALA A 1 589 ? 161.68900 187.73000 241.41300 1.000 97.07904 621 ALA A O 1
ATOM 4598 N N . LYS A 1 590 ? 163.38100 186.48000 242.21300 1.000 97.23403 622 LYS A N 1
ATOM 4599 C CA . LYS A 1 590 ? 162.84500 185.25900 241.62100 1.000 97.23403 622 LYS A CA 1
ATOM 4600 C C . LYS A 1 590 ? 161.51800 184.87000 242.26000 1.000 97.23403 622 LYS A C 1
ATOM 4601 O O . LYS A 1 590 ? 160.59200 184.43300 241.56700 1.000 97.23403 622 LYS A O 1
ATOM 4607 N N . LEU A 1 591 ? 161.41300 185.00800 243.58400 1.000 99.23952 623 LEU A N 1
ATOM 4608 C CA . LEU A 1 591 ? 160.19500 184.60300 244.28000 1.000 99.23952 623 LEU A CA 1
ATOM 4609 C C . LEU A 1 591 ? 159.00700 185.46500 243.87400 1.000 99.23952 623 LEU A C 1
ATOM 4610 O O . LEU A 1 591 ? 157.89300 184.95600 243.70700 1.000 99.23952 623 LEU A O 1
ATOM 4615 N N . SER A 1 592 ? 159.22400 186.76800 243.71300 1.000 102.53578 624 SER A N 1
ATOM 4616 C CA . SER A 1 592 ? 158.14300 187.66500 243.33400 1.000 102.53578 624 SER A CA 1
ATOM 4617 C C . SER A 1 592 ? 157.59700 187.29800 241.96000 1.000 102.53578 624 SER A C 1
ATOM 4618 O O . SER A 1 592 ? 158.35200 186.99900 241.03100 1.000 102.53578 624 SER A O 1
ATOM 4621 N N . VAL A 1 593 ? 156.26800 187.31800 241.83700 1.000 107.29194 625 VAL A N 1
ATOM 4622 C CA . VAL A 1 593 ? 155.59700 186.97000 240.59000 1.000 107.29194 625 VAL A CA 1
ATOM 4623 C C . VAL A 1 593 ? 155.11300 188.19400 239.82900 1.000 107.29194 625 VAL A C 1
ATOM 4624 O O . VAL A 1 593 ? 154.50400 188.04700 238.76100 1.000 107.29194 625 VAL A O 1
ATOM 4628 N N . HIS A 1 594 ? 155.36300 189.39500 240.34400 1.000 108.89058 626 HIS A N 1
ATOM 4629 C CA . HIS A 1 594 ? 154.95600 190.63500 239.68400 1.000 108.89058 626 HIS A CA 1
ATOM 4630 C C . HIS A 1 594 ? 156.11400 191.10300 238.81100 1.000 108.89058 626 HIS A C 1
ATOM 4631 O O . HIS A 1 594 ? 157.04900 191.74500 239.29500 1.000 108.89058 626 HIS A O 1
ATOM 4638 N N . ASP A 1 595 ? 156.04700 190.78300 237.52000 1.000 107.26618 627 ASP A N 1
ATOM 4639 C CA . ASP A 1 595 ? 157.12400 191.06000 236.57000 1.000 107.26618 627 ASP A CA 1
ATOM 4640 C C . ASP A 1 595 ? 158.44600 190.48500 237.07500 1.000 107.26618 627 ASP A C 1
ATOM 4641 O O . ASP A 1 595 ? 159.41500 191.20000 237.34200 1.000 107.26618 627 ASP A O 1
ATOM 4646 N N . ARG A 1 596 ? 158.45900 189.15800 237.21800 1.000 104.63569 628 ARG A N 1
ATOM 4647 C CA . ARG A 1 596 ? 159.64800 188.47400 237.71300 1.000 104.63569 628 ARG A CA 1
ATOM 4648 C C . ARG A 1 596 ? 160.82100 188.65300 236.76000 1.000 104.63569 628 ARG A C 1
ATOM 4649 O O . ARG A 1 596 ? 161.96900 188.80300 237.19600 1.000 104.63569 628 ARG A O 1
ATOM 4657 N N . SER A 1 597 ? 160.54800 188.64800 235.45300 1.000 102.43946 629 SER A N 1
ATOM 4658 C CA . SER A 1 597 ? 161.61900 188.73000 234.46700 1.000 102.43946 629 SER A CA 1
ATOM 4659 C C . SER A 1 597 ? 162.39000 190.03900 234.58300 1.000 102.43946 629 SER A C 1
ATOM 4660 O O . SER A 1 597 ? 163.62400 190.04000 234.55700 1.000 102.43946 629 SER A O 1
ATOM 4663 N N . LEU A 1 598 ? 161.68200 191.16100 234.72600 1.000 101.12192 630 LEU A N 1
ATOM 4664 C CA . LEU A 1 598 ? 162.35000 192.46000 234.73700 1.000 101.12192 630 LEU A CA 1
ATOM 4665 C C . LEU A 1 598 ? 163.20200 192.64000 235.98700 1.000 101.12192 630 LEU A C 1
ATOM 4666 O O . LEU A 1 598 ? 164.35200 193.09200 235.90700 1.000 101.12192 630 LEU A O 1
ATOM 4671 N N . LYS A 1 599 ? 162.65300 192.30400 237.15500 1.000 100.16212 631 LYS A N 1
ATOM 4672 C CA . LYS A 1 599 ? 163.42600 192.41900 238.38800 1.000 100.16212 631 LYS A CA 1
ATOM 4673 C C . LYS A 1 599 ? 164.61000 191.46200 238.38500 1.000 100.16212 631 LYS A C 1
ATOM 4674 O O . LYS A 1 599 ? 165.70700 191.82000 238.83100 1.000 100.16212 631 LYS A O 1
ATOM 4680 N N . VAL A 1 600 ? 164.40800 190.23900 237.88700 1.000 96.16338 632 VAL A N 1
ATOM 4681 C CA . VAL A 1 600 ? 165.50700 189.28200 237.79900 1.000 96.16338 632 VAL A CA 1
ATOM 4682 C C . VAL A 1 600 ? 166.60100 189.81900 236.88700 1.000 96.16338 632 VAL A C 1
ATOM 4683 O O . VAL A 1 600 ? 167.79300 189.72500 237.20100 1.000 96.16338 632 VAL A O 1
ATOM 4687 N N . ALA A 1 601 ? 166.21300 190.40200 235.75000 1.000 92.43542 633 ALA A N 1
ATOM 4688 C CA . ALA A 1 601 ? 167.19700 190.97200 234.84000 1.000 92.43542 633 ALA A CA 1
ATOM 4689 C C . ALA A 1 601 ? 167.96000 192.11000 235.49900 1.000 92.43542 633 ALA A C 1
ATOM 4690 O O . ALA A 1 601 ? 169.18300 192.20800 235.35700 1.000 92.43542 633 ALA A O 1
ATOM 4692 N N . THR A 1 602 ? 167.25700 192.98100 236.22700 1.000 91.45078 634 THR A N 1
ATOM 4693 C CA . THR A 1 602 ? 167.93400 194.08300 236.90400 1.000 91.45078 634 THR A CA 1
ATOM 4694 C C . THR A 1 602 ? 168.92600 193.56300 237.93900 1.000 91.45078 634 THR A C 1
ATOM 4695 O O . THR A 1 602 ? 170.05600 194.06100 238.03700 1.000 91.45078 634 THR A O 1
ATOM 4699 N N . VAL A 1 603 ? 168.53400 192.54300 238.70300 1.000 88.64050 635 VAL A N 1
ATOM 4700 C CA . VAL A 1 603 ? 169.43900 191.98500 239.70300 1.000 88.64050 635 VAL A CA 1
ATOM 4701 C C . VAL A 1 603 ? 170.65200 191.35400 239.03100 1.000 88.64050 635 VAL A C 1
ATOM 4702 O O . VAL A 1 603 ? 171.77700 191.44400 239.53800 1.000 88.64050 635 VAL A O 1
ATOM 4706 N N . ILE A 1 604 ? 170.44800 190.71200 237.87900 1.000 85.32626 636 ILE A N 1
ATOM 4707 C CA . ILE A 1 604 ? 171.56500 190.08700 237.17600 1.000 85.32626 636 ILE A CA 1
ATOM 4708 C C . ILE A 1 604 ? 172.54200 191.14300 236.67400 1.000 85.32626 636 ILE A C 1
ATOM 4709 O O . ILE A 1 604 ? 173.75500 191.03400 236.88400 1.000 85.32626 636 ILE A O 1
ATOM 4714 N N . GLU A 1 605 ? 172.03400 192.18700 236.01200 1.000 83.55079 637 GLU A N 1
ATOM 4715 C CA . GLU A 1 605 ? 172.93200 193.24000 235.54000 1.000 83.55079 637 GLU A CA 1
ATOM 4716 C C . GLU A 1 605 ? 173.49400 194.09300 236.66800 1.000 83.55079 637 GLU A C 1
ATOM 4717 O O . GLU A 1 605 ? 174.39600 194.89800 236.41600 1.000 83.55079 637 GLU A O 1
ATOM 4723 N N . SER A 1 606 ? 172.98500 193.95000 237.89300 1.000 82.57996 638 SER A N 1
ATOM 4724 C CA . SER A 1 606 ? 173.65500 194.57400 239.02900 1.000 82.57996 638 SER A CA 1
ATOM 4725 C C . SER A 1 606 ? 175.07900 194.05600 239.19400 1.000 82.57996 638 SER A C 1
ATOM 4726 O O . SER A 1 606 ? 175.92500 194.74300 239.77500 1.000 82.57996 638 SER A O 1
ATOM 4729 N N . LEU A 1 607 ? 175.36300 192.85300 238.69600 1.000 76.11096 639 LEU A N 1
ATOM 4730 C CA . LEU A 1 607 ? 176.70300 192.28600 238.75600 1.000 76.11096 639 LEU A CA 1
ATOM 4731 C C . LEU A 1 607 ? 177.52200 192.55200 237.50200 1.000 76.11096 639 LEU A C 1
ATOM 4732 O O . LEU A 1 607 ? 178.75500 192.50900 237.56300 1.000 76.11096 639 LEU A O 1
ATOM 4737 N N . GLU A 1 608 ? 176.87100 192.83400 236.37600 1.000 74.31825 640 GLU A N 1
ATOM 4738 C CA . GLU A 1 608 ? 177.55000 192.94400 235.08500 1.000 74.31825 640 GLU A CA 1
ATOM 4739 C C . GLU A 1 608 ? 178.09600 194.35900 234.89300 1.000 74.31825 640 GLU A C 1
ATOM 4740 O O . GLU A 1 608 ? 177.58800 195.16100 234.11000 1.000 74.31825 640 GLU A O 1
ATOM 4746 N N . MET A 1 609 ? 179.16800 194.65400 235.62400 1.000 73.73726 641 MET A N 1
ATOM 4747 C CA . MET A 1 609 ? 179.81800 195.94800 235.48800 1.000 73.73726 641 MET A CA 1
ATOM 4748 C C . MET A 1 609 ? 181.27000 195.83500 235.92700 1.000 73.73726 641 MET A C 1
ATOM 4749 O O . MET A 1 609 ? 181.58300 195.11000 236.87400 1.000 73.73726 641 MET A O 1
ATOM 4754 N N . GLU A 1 610 ? 182.14400 196.55600 235.22500 1.000 68.78230 642 GLU A N 1
ATOM 4755 C CA . GLU A 1 610 ? 183.56500 196.64200 235.56000 1.000 68.78230 642 GLU A CA 1
ATOM 4756 C C . GLU A 1 610 ? 184.19700 195.25700 235.66200 1.000 68.78230 642 GLU A C 1
ATOM 4757 O O . GLU A 1 610 ? 185.00100 194.97200 236.55200 1.000 68.78230 642 GLU A O 1
ATOM 4763 N N . MET A 1 611 ? 183.82600 194.38900 234.73000 1.000 63.90503 643 MET A N 1
ATOM 4764 C CA . MET A 1 611 ? 184.33600 193.02900 234.69800 1.000 63.90503 643 MET A CA 1
ATOM 4765 C C . MET A 1 611 ? 185.70900 193.00800 234.04700 1.000 63.90503 643 MET A C 1
ATOM 4766 O O . MET A 1 611 ? 185.94800 193.69700 233.05500 1.000 63.90503 643 MET A O 1
ATOM 4771 N N . GLU A 1 612 ? 186.61400 192.22200 234.61700 1.000 61.79623 644 GLU A N 1
ATOM 4772 C CA . GLU A 1 612 ? 187.97200 192.14900 234.09600 1.000 61.79623 644 GLU A CA 1
ATOM 4773 C C . GLU A 1 612 ? 187.97800 191.40300 232.76700 1.000 61.79623 644 GLU A C 1
ATOM 4774 O O . GLU A 1 612 ? 187.63300 190.21900 232.70900 1.000 61.79623 644 GLU A O 1
ATOM 4780 N N . LEU A 1 613 ? 188.36200 192.09800 231.70000 1.000 56.33346 645 LEU A N 1
ATOM 4781 C CA . LEU A 1 613 ? 188.41300 191.48300 230.38200 1.000 56.33346 645 LEU A CA 1
ATOM 4782 C C . LEU A 1 613 ? 189.56100 190.48700 230.31300 1.000 56.33346 645 LEU A C 1
ATOM 4783 O O . LEU A 1 613 ? 190.71100 190.82500 230.60700 1.000 56.33346 645 LEU A O 1
ATOM 4788 N N . LEU A 1 614 ? 189.25000 189.25400 229.92300 1.000 54.44997 646 LEU A N 1
ATOM 4789 C CA . LEU A 1 614 ? 190.23800 188.18400 229.88400 1.000 54.44997 646 LEU A CA 1
ATOM 4790 C C . LEU A 1 614 ? 190.76500 187.93800 228.47700 1.000 54.44997 646 LEU A C 1
ATOM 4791 O O . LEU A 1 614 ? 191.97600 187.98500 228.24800 1.000 54.44997 646 LEU A O 1
ATOM 4796 N N . CYS A 1 615 ? 189.87700 187.67800 227.52500 1.000 51.18609 647 CYS A N 1
ATOM 4797 C CA . CYS A 1 615 ? 190.31600 187.29200 226.19400 1.000 51.18609 647 CYS A CA 1
ATOM 4798 C C . CYS A 1 615 ? 189.18700 187.50300 225.19900 1.000 51.18609 647 CYS A C 1
ATOM 4799 O O . CYS A 1 615 ? 188.05200 187.81600 225.56300 1.000 51.18609 647 CYS A O 1
ATOM 4802 N N . LEU A 1 616 ? 189.53200 187.34400 223.92800 1.000 51.52750 648 LEU A N 1
ATOM 4803 C CA . LEU A 1 616 ? 188.57700 187.14000 222.85500 1.000 51.52750 648 LEU A CA 1
ATOM 4804 C C . LEU A 1 616 ? 188.78300 185.74500 222.29100 1.000 51.52750 648 LEU A C 1
ATOM 4805 O O . LEU A 1 616 ? 189.91800 185.28300 222.15400 1.000 51.52750 648 LEU A O 1
ATOM 4810 N N . THR A 1 617 ? 187.68800 185.06900 221.98000 1.000 48.39902 649 THR A N 1
ATOM 4811 C CA . THR A 1 617 ? 187.73900 183.74500 221.38400 1.000 48.39902 649 THR A CA 1
ATOM 4812 C C . THR A 1 617 ? 187.18200 183.81300 219.97100 1.000 48.39902 649 THR A C 1
ATOM 4813 O O . THR A 1 617 ? 186.21500 184.53100 219.71000 1.000 48.39902 649 THR A O 1
ATOM 4817 N N . GLY A 1 618 ? 187.81100 183.08200 219.06100 1.000 44.85261 650 GLY A N 1
ATOM 4818 C CA . GLY A 1 618 ? 187.32200 182.98800 217.70400 1.000 44.85261 650 GLY A CA 1
ATOM 4819 C C . GLY A 1 618 ? 187.06700 181.55500 217.30200 1.000 44.85261 650 GLY A C 1
ATOM 4820 O O . GLY A 1 618 ? 187.97600 180.72400 217.32800 1.000 44.85261 650 GLY A O 1
ATOM 4821 N N . VAL A 1 619 ? 185.82900 181.24800 216.93400 1.000 44.00515 651 VAL A N 1
ATOM 4822 C CA . VAL A 1 619 ? 185.44400 179.91800 216.48400 1.000 44.00515 651 VAL A CA 1
ATOM 4823 C C . VAL A 1 619 ? 184.96700 180.03600 215.04600 1.000 44.00515 651 VAL A C 1
ATOM 4824 O O . VAL A 1 619 ? 184.19600 180.94200 214.71600 1.000 44.00515 651 VAL A O 1
ATOM 4828 N N . GLU A 1 620 ? 185.44400 179.13800 214.19200 1.000 48.96616 652 GLU A N 1
ATOM 4829 C CA . GLU A 1 620 ? 185.09400 179.12600 212.78000 1.000 48.96616 652 GLU A CA 1
ATOM 4830 C C . GLU A 1 620 ? 184.18500 177.94400 212.48300 1.000 48.96616 652 GLU A C 1
ATOM 4831 O O . GLU A 1 620 ? 184.44500 176.82600 212.93800 1.000 48.96616 652 GLU A O 1
ATOM 4837 N N . ASP A 1 621 ? 183.12200 178.19400 211.72600 1.000 47.78231 653 ASP A N 1
ATOM 4838 C CA . ASP A 1 621 ? 182.33700 177.12200 211.12000 1.000 47.78231 653 ASP A CA 1
ATOM 4839 C C . ASP A 1 621 ? 183.04200 176.73100 209.83100 1.000 47.78231 653 ASP A C 1
ATOM 4840 O O . ASP A 1 621 ? 182.98900 177.45500 208.83800 1.000 47.78231 653 ASP A O 1
ATOM 4845 N N . GLN A 1 622 ? 183.71700 175.58500 209.85200 1.000 47.89401 654 GLN A N 1
ATOM 4846 C CA . GLN A 1 622 ? 184.61000 175.21800 208.76200 1.000 47.89401 654 GLN A CA 1
ATOM 4847 C C . GLN A 1 622 ? 183.85100 175.09200 207.45100 1.000 47.89401 654 GLN A C 1
ATOM 4848 O O . GLN A 1 622 ? 182.86200 174.36300 207.35500 1.000 47.89401 654 GLN A O 1
ATOM 4854 N N . LEU A 1 623 ? 184.31900 175.81600 206.44200 1.000 44.24692 655 LEU A N 1
ATOM 4855 C CA . LEU A 1 623 ? 183.75800 175.70200 205.11200 1.000 44.24692 655 LEU A CA 1
ATOM 4856 C C . LEU A 1 623 ? 184.15800 174.37400 204.48800 1.000 44.24692 655 LEU A C 1
ATOM 4857 O O . LEU A 1 623 ? 185.10200 173.71200 204.91900 1.000 44.24692 655 LEU A O 1
ATOM 4862 N N . GLN A 1 624 ? 183.42300 173.99100 203.45600 1.000 44.60869 656 GLN A N 1
ATOM 4863 C CA . GLN A 1 624 ? 183.81200 172.84100 202.66600 1.000 44.60869 656 GLN A CA 1
ATOM 4864 C C . GLN A 1 624 ? 184.95900 173.21500 201.73100 1.000 44.60869 656 GLN A C 1
ATOM 4865 O O . GLN A 1 624 ? 185.29900 174.38600 201.55800 1.000 44.60869 656 GLN A O 1
ATOM 4871 N N . ALA A 1 625 ? 185.57500 172.19600 201.14000 1.000 46.73685 657 ALA A N 1
ATOM 4872 C CA . ALA A 1 625 ? 186.79900 172.40000 200.37700 1.000 46.73685 657 ALA A CA 1
ATOM 4873 C C . ALA A 1 625 ? 186.56200 173.29900 199.17000 1.000 46.73685 657 ALA A C 1
ATOM 4874 O O . ALA A 1 625 ? 185.62400 173.08800 198.39700 1.000 46.73685 657 ALA A O 1
ATOM 4876 N N . ASP A 1 626 ? 187.43100 174.30200 199.01700 1.000 47.84660 658 ASP A N 1
ATOM 4877 C CA . ASP A 1 626 ? 187.44800 175.20100 197.85800 1.000 47.84660 658 ASP A CA 1
ATOM 4878 C C . ASP A 1 626 ? 186.12700 175.94700 197.68400 1.000 47.84660 658 ASP A C 1
ATOM 4879 O O . ASP A 1 626 ? 185.67800 176.19000 196.56400 1.000 47.84660 658 ASP A O 1
ATOM 4884 N N . VAL A 1 627 ? 185.49900 176.32400 198.79500 1.000 44.32643 659 VAL A N 1
ATOM 4885 C CA . VAL A 1 627 ? 184.26700 177.10100 198.71200 1.000 44.32643 659 VAL A CA 1
ATOM 4886 C C . VAL A 1 627 ? 184.56000 178.51800 198.22600 1.000 44.32643 659 VAL A C 1
ATOM 4887 O O . VAL A 1 627 ? 183.86600 179.04700 197.35100 1.000 44.32643 659 VAL A O 1
ATOM 4891 N N . ARG A 1 628 ? 185.59500 179.14800 198.77900 1.000 46.40589 660 ARG A N 1
ATOM 4892 C CA . ARG A 1 628 ? 185.94800 180.50600 198.36900 1.000 46.40589 660 ARG A CA 1
ATOM 4893 C C . ARG A 1 628 ? 186.35500 180.60600 196.90200 1.000 46.40589 660 ARG A C 1
ATOM 4894 O O . ARG A 1 628 ? 185.85800 181.51300 196.21100 1.000 46.40589 660 ARG A O 1
ATOM 4902 N N . PRO A 1 629 ? 187.24800 179.75900 196.36900 1.000 46.73061 661 PRO A N 1
ATOM 4903 C CA . PRO A 1 629 ? 187.52500 179.83000 194.92400 1.000 46.73061 661 PRO A CA 1
ATOM 4904 C C . PRO A 1 629 ? 186.30300 179.56700 194.06400 1.000 46.73061 661 PRO A C 1
ATOM 4905 O O . PRO A 1 629 ? 186.15200 180.19000 193.00900 1.000 46.73061 661 PRO A O 1
ATOM 4909 N N . THR A 1 630 ? 185.42400 178.65700 194.48700 1.000 43.99284 662 THR A N 1
ATOM 4910 C CA . THR A 1 630 ? 184.21400 178.38200 193.72100 1.000 43.99284 662 THR A CA 1
ATOM 4911 C C . THR A 1 630 ? 183.29800 179.59700 193.68000 1.000 43.99284 662 THR A C 1
ATOM 4912 O O . THR A 1 630 ? 182.73600 179.92500 192.63000 1.000 43.99284 662 THR A O 1
ATOM 4916 N N . LEU A 1 631 ? 183.13000 180.27600 194.81500 1.000 44.44018 663 LEU A N 1
ATOM 4917 C CA . LEU A 1 631 ? 182.30800 181.47800 194.83500 1.000 44.44018 663 LEU A CA 1
ATOM 4918 C C . LEU A 1 631 ? 182.93400 182.58900 194.00300 1.000 44.44018 663 LEU A C 1
ATOM 4919 O O . LEU A 1 631 ? 182.22300 183.33500 193.32000 1.000 44.44018 663 LEU A O 1
ATOM 4924 N N . GLU A 1 632 ? 184.26400 182.71200 194.04100 1.000 48.25412 664 GLU A N 1
ATOM 4925 C CA . GLU A 1 632 ? 184.93700 183.68800 193.18900 1.000 48.25412 664 GLU A CA 1
ATOM 4926 C C . GLU A 1 632 ? 184.70400 183.38400 191.71500 1.000 48.25412 664 GLU A C 1
ATOM 4927 O O . GLU A 1 632 ? 184.42800 184.29000 190.92200 1.000 48.25412 664 GLU A O 1
ATOM 4933 N N . THR A 1 633 ? 184.80100 182.10900 191.33400 1.000 45.03973 665 THR A N 1
ATOM 4934 C CA . THR A 1 633 ? 184.56400 181.71600 189.95000 1.000 45.03973 665 THR A CA 1
ATOM 4935 C C . THR A 1 633 ? 183.12900 182.00100 189.52700 1.000 45.03973 665 THR A C 1
ATOM 4936 O O . THR A 1 633 ? 182.88700 182.48100 188.41400 1.000 45.03973 665 THR A O 1
ATOM 4940 N N . LEU A 1 634 ? 182.16100 181.70600 190.39600 1.000 43.29254 666 LEU A N 1
ATOM 4941 C CA . LEU A 1 634 ? 180.76600 181.96600 190.05600 1.000 43.29254 666 LEU A CA 1
ATOM 4942 C C . LEU A 1 634 ? 180.50000 183.45900 189.91100 1.000 43.29254 666 LEU A C 1
ATOM 4943 O O . LEU A 1 634 ? 179.76900 183.87800 189.00800 1.000 43.29254 666 LEU A O 1
ATOM 4948 N N . ARG A 1 635 ? 181.08000 184.27400 190.79300 1.000 46.38064 667 ARG A N 1
ATOM 4949 C CA . ARG A 1 635 ? 180.91600 185.71900 190.68600 1.000 46.38064 667 ARG A CA 1
ATOM 4950 C C . ARG A 1 635 ? 181.56300 186.26000 189.41500 1.000 46.38064 667 ARG A C 1
ATOM 4951 O O . ARG A 1 635 ? 181.00100 187.13900 188.75200 1.000 46.38064 667 ARG A O 1
ATOM 4959 N N . ASN A 1 636 ? 182.74100 185.74400 189.05700 1.000 45.97944 668 ASN A N 1
ATOM 4960 C CA . ASN A 1 636 ? 183.42000 186.18900 187.84600 1.000 45.97944 668 ASN A CA 1
ATOM 4961 C C . ASN A 1 636 ? 182.72800 185.70900 186.57800 1.000 45.97944 668 ASN A C 1
ATOM 4962 O O . ASN A 1 636 ? 182.98800 186.25300 185.50200 1.000 45.97944 668 ASN A O 1
ATOM 4967 N N . ALA A 1 637 ? 181.86000 184.71000 186.67900 1.000 44.27502 669 ALA A N 1
ATOM 4968 C CA . ALA A 1 637 ? 181.07900 184.22600 185.55300 1.000 44.27502 669 ALA A CA 1
ATOM 4969 C C . ALA A 1 637 ? 179.80000 185.02200 185.34100 1.000 44.27502 669 ALA A C 1
ATOM 4970 O O . ALA A 1 637 ? 179.03200 184.70200 184.43100 1.000 44.27502 669 ALA A O 1
ATOM 4972 N N . GLY A 1 638 ? 179.55600 186.04400 186.15400 1.000 42.86617 670 GLY A N 1
ATOM 4973 C CA . GLY A 1 638 ? 178.34000 186.81800 186.07000 1.000 42.86617 670 GLY A CA 1
ATOM 4974 C C . GLY A 1 638 ? 177.16800 186.27800 186.85500 1.000 42.86617 670 GLY A C 1
ATOM 4975 O O . GLY A 1 638 ? 176.06100 186.81300 186.72400 1.000 42.86617 670 GLY A O 1
ATOM 4976 N N . ILE A 1 639 ? 177.36700 185.24600 187.66500 1.000 41.52130 671 ILE A N 1
ATOM 4977 C CA . ILE A 1 639 ? 176.28800 184.63900 188.43600 1.000 41.52130 671 ILE A CA 1
ATOM 4978 C C . ILE A 1 639 ? 176.16200 185.35100 189.77700 1.000 41.52130 671 ILE A C 1
ATOM 4979 O O . ILE A 1 639 ? 177.16000 185.57900 190.46900 1.000 41.52130 671 ILE A O 1
ATOM 4984 N N . LYS A 1 640 ? 174.93500 185.71300 190.13700 1.000 42.44051 672 LYS A N 1
ATOM 4985 C CA . LYS A 1 640 ? 174.63800 186.27600 191.44500 1.000 42.44051 672 LYS A CA 1
ATOM 4986 C C . LYS A 1 640 ? 174.33100 185.14800 192.41800 1.000 42.44051 672 LYS A C 1
ATOM 4987 O O . LYS A 1 640 ? 173.56600 184.23600 192.09600 1.000 42.44051 672 LYS A O 1
ATOM 4993 N N . VAL A 1 641 ? 174.92600 185.20800 193.60300 1.000 39.46022 673 VAL A N 1
ATOM 4994 C CA . VAL A 1 641 ? 174.78900 184.16100 194.60600 1.000 39.46022 673 VAL A CA 1
ATOM 4995 C C . VAL A 1 641 ? 174.05800 184.72500 195.81400 1.000 39.46022 673 VAL A C 1
ATOM 4996 O O . VAL A 1 641 ? 174.46400 185.74900 196.37300 1.000 39.46022 673 VAL A O 1
ATOM 5000 N N . TRP A 1 642 ? 172.97800 184.05900 196.20600 1.000 39.84582 674 TRP A N 1
ATOM 5001 C CA . TRP A 1 642 ? 172.23800 184.37300 197.41700 1.000 39.84582 674 TRP A CA 1
ATOM 5002 C C . TRP A 1 642 ? 172.34200 183.19700 198.37400 1.000 39.84582 674 TRP A C 1
ATOM 5003 O O . TRP A 1 642 ? 172.28500 182.04000 197.95400 1.000 39.84582 674 TRP A O 1
ATOM 5014 N N . MET A 1 643 ? 172.48600 183.49500 199.65800 1.000 42.95506 675 MET A N 1
ATOM 5015 C CA . MET A 1 643 ? 172.49100 182.47600 200.69600 1.000 42.95506 675 MET A CA 1
ATOM 5016 C C . MET A 1 643 ? 171.12300 182.44500 201.36400 1.000 42.95506 675 MET A C 1
ATOM 5017 O O . MET A 1 643 ? 170.70400 183.43100 201.97300 1.000 42.95506 675 MET A O 1
ATOM 5022 N N . LEU A 1 644 ? 170.43100 181.32000 201.23300 1.000 42.27679 676 LEU A N 1
ATOM 5023 C CA . LEU A 1 644 ? 169.14800 181.08400 201.88500 1.000 42.27679 676 LEU A CA 1
ATOM 5024 C C . LEU A 1 644 ? 169.36700 179.99700 202.92500 1.000 42.27679 676 LEU A C 1
ATOM 5025 O O . LEU A 1 644 ? 169.68800 178.85700 202.57800 1.000 42.27679 676 LEU A O 1
ATOM 5030 N N . THR A 1 645 ? 169.20100 180.34400 204.19400 1.000 42.82148 677 THR A N 1
ATOM 5031 C CA . THR A 1 645 ? 169.47000 179.41600 205.27700 1.000 42.82148 677 THR A CA 1
ATOM 5032 C C . THR A 1 645 ? 168.34300 179.45300 206.29700 1.000 42.82148 677 THR A C 1
ATOM 5033 O O . THR A 1 645 ? 167.69500 180.48100 206.49900 1.000 42.82148 677 THR A O 1
ATOM 5037 N N . GLY A 1 646 ? 168.10400 178.30800 206.92600 1.000 43.72909 678 GLY A N 1
ATOM 5038 C CA . GLY A 1 646 ? 167.22700 178.25200 208.07000 1.000 43.72909 678 GLY A CA 1
ATOM 5039 C C . GLY A 1 646 ? 167.88300 178.60800 209.37900 1.000 43.72909 678 GLY A C 1
ATOM 5040 O O . GLY A 1 646 ? 167.20500 178.69400 210.40400 1.000 43.72909 678 GLY A O 1
ATOM 5041 N N . ASP A 1 647 ? 169.19000 178.84900 209.36600 1.000 45.94014 679 ASP A N 1
ATOM 5042 C CA . ASP A 1 647 ? 169.96300 179.09500 210.57000 1.000 45.94014 679 ASP A CA 1
ATOM 5043 C C . ASP A 1 647 ? 169.82500 180.54800 211.02300 1.000 45.94014 679 ASP A C 1
ATOM 5044 O O . ASP A 1 647 ? 169.20200 181.38200 210.36400 1.000 45.94014 679 ASP A O 1
ATOM 5049 N N . LYS A 1 648 ? 170.42900 180.84900 212.16800 1.000 49.99934 680 LYS A N 1
ATOM 5050 C CA . LYS A 1 648 ? 170.32800 182.14800 212.81200 1.000 49.99934 680 LYS A CA 1
ATOM 5051 C C . LYS A 1 648 ? 171.16900 183.19600 212.08600 1.000 49.99934 680 LYS A C 1
ATOM 5052 O O . LYS A 1 648 ? 172.06300 182.88700 211.29700 1.000 49.99934 680 LYS A O 1
ATOM 5058 N N . LEU A 1 649 ? 170.87500 184.46200 212.39300 1.000 49.10110 681 LEU A N 1
ATOM 5059 C CA . LEU A 1 649 ? 171.47600 185.58300 211.67800 1.000 49.10110 681 LEU A CA 1
ATOM 5060 C C . LEU A 1 649 ? 172.98200 185.67100 211.89800 1.000 49.10110 681 LEU A C 1
ATOM 5061 O O . LEU A 1 649 ? 173.73700 185.89300 210.94600 1.000 49.10110 681 LEU A O 1
ATOM 5066 N N . GLU A 1 650 ? 173.43700 185.52100 213.14300 1.000 50.73218 682 GLU A N 1
ATOM 5067 C CA . GLU A 1 650 ? 174.85700 185.69200 213.44300 1.000 50.73218 682 GLU A CA 1
ATOM 5068 C C . GLU A 1 650 ? 175.70300 184.63400 212.74700 1.000 50.73218 682 GLU A C 1
ATOM 5069 O O . GLU A 1 650 ? 176.74700 184.94300 212.15900 1.000 50.73218 682 GLU A O 1
ATOM 5075 N N . THR A 1 651 ? 175.26000 183.37600 212.80100 1.000 48.68499 683 THR A N 1
ATOM 5076 C CA . THR A 1 651 ? 175.98000 182.30200 212.12600 1.000 48.68499 683 THR A CA 1
ATOM 5077 C C . THR A 1 651 ? 176.01700 182.52900 210.62200 1.000 48.68499 683 THR A C 1
ATOM 5078 O O . THR A 1 651 ? 177.05200 182.31900 209.97800 1.000 48.68499 683 THR A O 1
ATOM 5082 N N . ALA A 1 652 ? 174.89300 182.96200 210.04600 1.000 45.67567 684 ALA A N 1
ATOM 5083 C CA . ALA A 1 652 ? 174.83700 183.21500 208.61300 1.000 45.67567 684 ALA A CA 1
ATOM 5084 C C . ALA A 1 652 ? 175.78200 184.33900 208.20800 1.000 45.67567 684 ALA A C 1
ATOM 5085 O O . ALA A 1 652 ? 176.47200 184.23900 207.19000 1.000 45.67567 684 ALA A O 1
ATOM 5087 N N . THR A 1 653 ? 175.82500 185.41800 208.99200 1.000 45.49368 685 THR A N 1
ATOM 5088 C CA . THR A 1 653 ? 176.72700 186.52500 208.68700 1.000 45.49368 685 THR A CA 1
ATOM 5089 C C . THR A 1 653 ? 178.18500 186.09800 208.79700 1.000 45.49368 685 THR A C 1
ATOM 5090 O O . THR A 1 653 ? 179.00900 186.44200 207.93700 1.000 45.49368 685 THR A O 1
ATOM 5094 N N . CYS A 1 654 ? 178.51800 185.33400 209.84200 1.000 45.37587 686 CYS A N 1
ATOM 5095 C CA . CYS A 1 654 ? 179.88600 184.85000 209.99500 1.000 45.37587 686 CYS A CA 1
ATOM 5096 C C . CYS A 1 654 ? 180.29200 183.96800 208.82500 1.000 45.37587 686 CYS A C 1
ATOM 5097 O O . CYS A 1 654 ? 181.39900 184.10200 208.29900 1.000 45.37587 686 CYS A O 1
ATOM 5100 N N . THR A 1 655 ? 179.40800 183.06200 208.40100 1.000 42.84296 687 THR A N 1
ATOM 5101 C CA . THR A 1 655 ? 179.73600 182.17900 207.28600 1.000 42.84296 687 THR A CA 1
ATOM 5102 C C . THR A 1 655 ? 179.84300 182.95100 205.97900 1.000 42.84296 687 THR A C 1
ATOM 5103 O O . THR A 1 655 ? 180.72600 182.67100 205.16200 1.000 42.84296 687 THR A O 1
ATOM 5107 N N . ALA A 1 656 ? 178.96600 183.93400 205.76800 1.000 43.46498 688 ALA A N 1
ATOM 5108 C CA . ALA A 1 656 ? 179.02800 184.73800 204.55400 1.000 43.46498 688 ALA A CA 1
ATOM 5109 C C . ALA A 1 656 ? 180.34200 185.49800 204.46200 1.000 43.46498 688 ALA A C 1
ATOM 5110 O O . ALA A 1 656 ? 180.93100 185.60200 203.38100 1.000 43.46498 688 ALA A O 1
ATOM 5112 N N . LYS A 1 657 ? 180.81500 186.04700 205.58200 1.000 44.19294 689 LYS A N 1
ATOM 5113 C CA . LYS A 1 657 ? 182.11800 186.70400 205.56600 1.000 44.19294 689 LYS A CA 1
ATOM 5114 C C . LYS A 1 657 ? 183.24900 185.69400 205.39700 1.000 44.19294 689 LYS A C 1
ATOM 5115 O O . LYS A 1 657 ? 184.23400 185.96700 204.70300 1.000 44.19294 689 LYS A O 1
ATOM 5121 N N . ASN A 1 658 ? 183.12600 184.52700 206.03200 1.000 45.97961 690 ASN A N 1
ATOM 5122 C CA . ASN A 1 658 ? 184.16400 183.50400 205.95000 1.000 45.97961 690 ASN A CA 1
ATOM 5123 C C . ASN A 1 658 ? 184.29800 182.95600 204.53500 1.000 45.97961 690 ASN A C 1
ATOM 5124 O O . ASN A 1 658 ? 185.41400 182.73600 204.05300 1.000 45.97961 690 ASN A O 1
ATOM 5129 N N . ALA A 1 659 ? 183.18000 182.73200 203.85500 1.000 44.60202 691 ALA A N 1
ATOM 5130 C CA . ALA A 1 659 ? 183.19500 182.16100 202.51700 1.000 44.60202 691 ALA A CA 1
ATOM 5131 C C . ALA A 1 659 ? 183.45500 183.19600 201.43600 1.000 44.60202 691 ALA A C 1
ATOM 5132 O O . ALA A 1 659 ? 183.49700 182.83300 200.25700 1.000 44.60202 691 ALA A O 1
ATOM 5134 N N . HIS A 1 660 ? 183.62900 184.46200 201.81300 1.000 47.82292 692 HIS A N 1
ATOM 5135 C CA . HIS A 1 660 ? 183.78800 185.58800 200.89700 1.000 47.82292 692 HIS A CA 1
ATOM 5136 C C . HIS A 1 660 ? 182.55500 185.80600 200.03400 1.000 47.82292 692 HIS A C 1
ATOM 5137 O O . HIS A 1 660 ? 182.64700 186.39800 198.95700 1.000 47.82292 692 HIS A O 1
ATOM 5144 N N . LEU A 1 661 ? 181.39400 185.33300 200.49100 1.000 46.73084 693 LEU A N 1
ATOM 5145 C CA . LEU A 1 661 ? 180.14000 185.73600 199.86700 1.000 46.73084 693 LEU A CA 1
ATOM 5146 C C . LEU A 1 661 ? 179.97400 187.24500 199.94300 1.000 46.73084 693 LEU A C 1
ATOM 5147 O O . LEU A 1 661 ? 179.46700 187.87300 199.00800 1.000 46.73084 693 LEU A O 1
ATOM 5152 N N . VAL A 1 662 ? 180.40700 187.83900 201.04900 1.000 53.83499 694 VAL A N 1
ATOM 5153 C CA . VAL A 1 662 ? 180.52500 189.28100 201.19900 1.000 53.83499 694 VAL A CA 1
ATOM 5154 C C . VAL A 1 662 ? 182.00800 189.62300 201.22800 1.000 53.83499 694 VAL A C 1
ATOM 5155 O O . VAL A 1 662 ? 182.78300 188.99000 201.95400 1.000 53.83499 694 VAL A O 1
ATOM 5159 N N . THR A 1 663 ? 182.40000 190.60600 200.42400 1.000 61.46412 695 THR A N 1
ATOM 5160 C CA . THR A 1 663 ? 183.78900 191.03600 200.33900 1.000 61.46412 695 THR A CA 1
ATOM 5161 C C . THR A 1 663 ? 184.21700 191.72300 201.63700 1.000 61.46412 695 THR A C 1
ATOM 5162 O O . THR A 1 663 ? 183.39800 192.28700 202.36500 1.000 61.46412 695 THR A O 1
ATOM 5166 N N . ARG A 1 664 ? 185.51900 191.63900 201.93400 1.000 67.92758 696 ARG A N 1
ATOM 5167 C CA . ARG A 1 664 ? 186.05100 192.12300 203.20600 1.000 67.92758 696 ARG A CA 1
ATOM 5168 C C . ARG A 1 664 ? 185.69600 193.58400 203.46900 1.000 67.92758 696 ARG A C 1
ATOM 5169 O O . ARG A 1 664 ? 185.40600 193.96200 204.61000 1.000 67.92758 696 ARG A O 1
ATOM 5177 N N . ASN A 1 665 ? 185.72800 194.42400 202.43700 1.000 70.89449 697 ASN A N 1
ATOM 5178 C CA . ASN A 1 665 ? 185.41100 195.83800 202.58500 1.000 70.89449 697 ASN A CA 1
ATOM 5179 C C . ASN A 1 665 ? 183.97100 196.16700 202.21300 1.000 70.89449 697 ASN A C 1
ATOM 5180 O O . ASN A 1 665 ? 183.60100 197.34500 202.19900 1.000 70.89449 697 ASN A O 1
ATOM 5185 N N . GLN A 1 666 ? 183.15400 195.16100 201.91400 1.000 64.99516 698 GLN A N 1
ATOM 5186 C CA . GLN A 1 666 ? 181.78100 195.39200 201.49300 1.000 64.99516 698 GLN A CA 1
ATOM 5187 C C . GLN A 1 666 ? 180.91800 195.82400 202.67100 1.000 64.99516 698 GLN A C 1
ATOM 5188 O O . GLN A 1 666 ? 181.08000 195.33500 203.79200 1.000 64.99516 698 GLN A O 1
ATOM 5194 N N . ASP A 1 667 ? 180.00100 196.74900 202.40900 1.000 61.98378 699 ASP A N 1
ATOM 5195 C CA . ASP A 1 667 ? 179.03200 197.17100 203.40900 1.000 61.98378 699 ASP A CA 1
ATOM 5196 C C . ASP A 1 667 ? 177.93300 196.12700 203.55900 1.000 61.98378 699 ASP A C 1
ATOM 5197 O O . ASP A 1 667 ? 177.50500 195.50900 202.58100 1.000 61.98378 699 ASP A O 1
ATOM 5202 N N . ILE A 1 668 ? 177.47700 195.93100 204.79300 1.000 57.15530 700 ILE A N 1
ATOM 5203 C CA . ILE A 1 668 ? 176.41500 194.98200 205.10500 1.000 57.15530 700 ILE A CA 1
ATOM 5204 C C . ILE A 1 668 ? 175.30000 195.73300 205.81300 1.000 57.15530 700 ILE A C 1
ATOM 5205 O O . ILE A 1 668 ? 175.52900 196.35600 206.85600 1.000 57.15530 700 ILE A O 1
ATOM 5210 N N . HIS A 1 669 ? 174.09800 195.66600 205.25700 1.000 54.38079 701 HIS A N 1
ATOM 5211 C CA . HIS A 1 669 ? 172.91100 196.24600 205.87000 1.000 54.38079 701 HIS A CA 1
ATOM 5212 C C . HIS A 1 669 ? 172.07000 195.11000 206.43500 1.000 54.38079 701 HIS A C 1
ATOM 5213 O O . HIS A 1 669 ? 171.53500 194.29200 205.68100 1.000 54.38079 701 HIS A O 1
ATOM 5220 N N . VAL A 1 670 ? 171.95600 195.05900 207.75600 1.000 51.74318 702 VAL A N 1
ATOM 5221 C CA . VAL A 1 670 ? 171.12700 194.06200 208.42200 1.000 51.74318 702 VAL A CA 1
ATOM 5222 C C . VAL A 1 670 ? 169.72300 194.63800 208.55400 1.000 51.74318 702 VAL A C 1
ATOM 5223 O O . VAL A 1 670 ? 169.49000 195.56200 209.33400 1.000 51.74318 702 VAL A O 1
ATOM 5227 N N . PHE A 1 671 ? 168.79400 194.09000 207.77900 1.000 53.90776 703 PHE A N 1
ATOM 5228 C CA . PHE A 1 671 ? 167.39200 194.48000 207.83700 1.000 53.90776 703 PHE A CA 1
ATOM 5229 C C . PHE A 1 671 ? 166.85700 194.30800 209.25200 1.000 53.90776 703 PHE A C 1
ATOM 5230 O O . PHE A 1 671 ? 166.94400 193.21900 209.82700 1.000 53.90776 703 PHE A O 1
ATOM 5238 N N . ARG A 1 672 ? 166.30300 195.37500 209.81700 1.000 59.56487 704 ARG A N 1
ATOM 5239 C CA . ARG A 1 672 ? 165.75100 195.25800 211.15600 1.000 59.56487 704 ARG A CA 1
ATOM 5240 C C . ARG A 1 672 ? 164.42000 194.52000 211.11200 1.000 59.56487 704 ARG A C 1
ATOM 5241 O O . ARG A 1 672 ? 163.78600 194.38900 210.06300 1.000 59.56487 704 ARG A O 1
ATOM 5249 N N . LEU A 1 673 ? 164.00700 194.02200 212.27200 1.000 59.50919 705 LEU A N 1
ATOM 5250 C CA . LEU A 1 673 ? 162.73300 193.32800 212.37300 1.000 59.50919 705 LEU A CA 1
ATOM 5251 C C . LEU A 1 673 ? 161.59500 194.29000 212.07100 1.000 59.50919 705 LEU A C 1
ATOM 5252 O O . LEU A 1 673 ? 161.47800 195.34700 212.69800 1.000 59.50919 705 LEU A O 1
ATOM 5257 N N . VAL A 1 674 ? 160.76400 193.92900 211.10000 1.000 60.21196 706 VAL A N 1
ATOM 5258 C CA . VAL A 1 674 ? 159.58500 194.70600 210.75100 1.000 60.21196 706 VAL A CA 1
ATOM 5259 C C . VAL A 1 674 ? 158.36500 193.82900 210.97400 1.000 60.21196 706 VAL A C 1
ATOM 5260 O O . VAL A 1 674 ? 158.43500 192.59900 210.88900 1.000 60.21196 706 VAL A O 1
ATOM 5264 N N . THR A 1 675 ? 157.24000 194.47100 211.27800 1.000 62.29672 707 THR A N 1
ATOM 5265 C CA . THR A 1 675 ? 156.02200 193.75200 211.60300 1.000 62.29672 707 THR A CA 1
ATOM 5266 C C . THR A 1 675 ? 154.80400 194.19400 210.81000 1.000 62.29672 707 THR A C 1
ATOM 5267 O O . THR A 1 675 ? 153.80600 193.46600 210.80500 1.000 62.29672 707 THR A O 1
ATOM 5271 N N . ASN A 1 676 ? 154.84400 195.34200 210.14300 1.000 63.60382 708 ASN A N 1
ATOM 5272 C CA . ASN A 1 676 ? 153.68300 195.83300 209.41700 1.000 63.60382 708 ASN A CA 1
ATOM 5273 C C . ASN A 1 676 ? 154.15800 196.55900 208.16400 1.000 63.60382 708 ASN A C 1
ATOM 5274 O O . ASN A 1 676 ? 155.35000 196.57600 207.84700 1.000 63.60382 708 ASN A O 1
ATOM 5279 N N . ARG A 1 677 ? 153.20500 197.16200 207.45100 1.000 63.85136 709 ARG A N 1
ATOM 5280 C CA . ARG A 1 677 ? 153.49700 197.79100 206.16800 1.000 63.85136 709 ARG A CA 1
ATOM 5281 C C . ARG A 1 677 ? 154.42100 198.99100 206.32700 1.000 63.85136 709 ARG A C 1
ATOM 5282 O O . ARG A 1 677 ? 155.37500 199.16000 205.55600 1.000 63.85136 709 ARG A O 1
ATOM 5290 N N . GLY A 1 678 ? 154.15100 199.84200 207.31900 1.000 62.69317 710 GLY A N 1
ATOM 5291 C CA . GLY A 1 678 ? 154.92400 201.06400 207.46800 1.000 62.69317 710 GLY A CA 1
ATOM 5292 C C . GLY A 1 678 ? 156.37000 200.81000 207.84600 1.000 62.69317 710 GLY A C 1
ATOM 5293 O O . GLY A 1 678 ? 157.28200 201.45600 207.32000 1.000 62.69317 710 GLY A O 1
ATOM 5294 N N . GLU A 1 679 ? 156.59900 199.87500 208.76900 1.000 62.80690 711 GLU A N 1
ATOM 5295 C CA . GLU A 1 679 ? 157.96300 199.53500 209.15900 1.000 62.80690 711 GLU A CA 1
ATOM 5296 C C . GLU A 1 679 ? 158.74300 198.96500 207.98400 1.000 62.80690 711 GLU A C 1
ATOM 5297 O O . GLU A 1 679 ? 159.91400 199.31200 207.77500 1.000 62.80690 711 GLU A O 1
ATOM 5303 N N . ALA A 1 680 ? 158.10800 198.08600 207.20600 1.000 60.74950 712 ALA A N 1
ATOM 5304 C CA . ALA A 1 680 ? 158.76400 197.52100 206.03400 1.000 60.74950 712 ALA A CA 1
ATOM 5305 C C . ALA A 1 680 ? 159.09800 198.60400 205.01700 1.000 60.74950 712 ALA A C 1
ATOM 5306 O O . ALA A 1 680 ? 160.18300 198.59700 204.43000 1.000 60.74950 712 ALA A O 1
ATOM 5308 N N . HIS A 1 681 ? 158.17700 199.54500 204.79900 1.000 62.77339 713 HIS A N 1
ATOM 5309 C CA . HIS A 1 681 ? 158.44200 200.64100 203.87200 1.000 62.77339 713 HIS A CA 1
ATOM 5310 C C . HIS A 1 681 ? 159.61900 201.48900 204.33900 1.000 62.77339 713 HIS A C 1
ATOM 5311 O O . HIS A 1 681 ? 160.50200 201.83500 203.54300 1.000 62.77339 713 HIS A O 1
ATOM 5318 N N . LEU A 1 682 ? 159.65800 201.81600 205.63200 1.000 60.88119 714 LEU A N 1
ATOM 5319 C CA . LEU A 1 682 ? 160.75300 202.62300 206.15900 1.000 60.88119 714 LEU A CA 1
ATOM 5320 C C . LEU A 1 682 ? 162.09200 201.91200 206.00900 1.000 60.88119 714 LEU A C 1
ATOM 5321 O O . LEU A 1 682 ? 163.09000 202.52400 205.60900 1.000 60.88119 714 LEU A O 1
ATOM 5326 N N . GLU A 1 683 ? 162.13600 200.61500 206.31700 1.000 59.05109 715 GLU A N 1
ATOM 5327 C CA . GLU A 1 683 ? 163.40900 199.91200 206.22200 1.000 59.05109 715 GLU A CA 1
ATOM 5328 C C . GLU A 1 683 ? 163.82900 199.68600 204.77400 1.000 59.05109 715 GLU A C 1
ATOM 5329 O O . GLU A 1 683 ? 165.02700 199.70900 204.47000 1.000 59.05109 715 GLU A O 1
ATOM 5335 N N . LEU A 1 684 ? 162.87300 199.48100 203.86600 1.000 57.88303 716 LEU A N 1
ATOM 5336 C CA . LEU A 1 684 ? 163.22000 199.38900 202.45300 1.000 57.88303 716 LEU A CA 1
ATOM 5337 C C . LEU A 1 684 ? 163.78000 200.70800 201.94400 1.000 57.88303 716 LEU A C 1
ATOM 5338 O O . LEU A 1 684 ? 164.71800 200.72000 201.14300 1.000 57.88303 716 LEU A O 1
ATOM 5343 N N . ASN A 1 685 ? 163.21900 201.83200 202.39700 1.000 61.17591 717 ASN A N 1
ATOM 5344 C CA . ASN A 1 685 ? 163.79500 203.13100 202.05800 1.000 61.17591 717 ASN A CA 1
ATOM 5345 C C . ASN A 1 685 ? 165.21200 203.26600 202.60100 1.000 61.17591 717 ASN A C 1
ATOM 5346 O O . ASN A 1 685 ? 166.11700 203.74300 201.90100 1.000 61.17591 717 ASN A O 1
ATOM 5351 N N . ALA A 1 686 ? 165.42100 202.84300 203.85000 1.000 58.92413 718 ALA A N 1
ATOM 5352 C CA . ALA A 1 686 ? 166.74700 202.92400 204.45300 1.000 58.92413 718 ALA A CA 1
ATOM 5353 C C . ALA A 1 686 ? 167.76000 202.10400 203.66700 1.000 58.92413 718 ALA A C 1
ATOM 5354 O O . ALA A 1 686 ? 168.90500 202.53100 203.48000 1.000 58.92413 718 ALA A O 1
ATOM 5356 N N . PHE A 1 687 ? 167.36300 200.91700 203.21100 1.000 56.34789 719 PHE A N 1
ATOM 5357 C CA . PHE A 1 687 ? 168.26300 200.11600 202.38900 1.000 56.34789 719 PHE A CA 1
ATOM 5358 C C . PHE A 1 687 ? 168.48400 200.75200 201.02200 1.000 56.34789 719 PHE A C 1
ATOM 5359 O O . PHE A 1 687 ? 169.60000 200.72100 200.49300 1.000 56.34789 719 PHE A O 1
ATOM 5367 N N . ARG A 1 688 ? 167.43400 201.32700 200.43000 1.000 59.37428 720 ARG A N 1
ATOM 5368 C CA . ARG A 1 688 ? 167.57600 201.96900 199.12800 1.000 59.37428 720 ARG A CA 1
ATOM 5369 C C . ARG A 1 688 ? 168.54400 203.14000 199.18700 1.000 59.37428 720 ARG A C 1
ATOM 5370 O O . ARG A 1 688 ? 169.20900 203.44700 198.19100 1.000 59.37428 720 ARG A O 1
ATOM 5378 N N . ARG A 1 689 ? 168.65100 203.79600 200.34100 1.000 62.95227 721 ARG A N 1
ATOM 5379 C CA . ARG A 1 689 ? 169.60100 204.89400 200.47900 1.000 62.95227 721 ARG A CA 1
ATOM 5380 C C . ARG A 1 689 ? 171.05200 204.43200 200.54100 1.000 62.95227 721 ARG A C 1
ATOM 5381 O O . ARG A 1 689 ? 171.93200 205.26300 200.78200 1.000 62.95227 721 ARG A O 1
ATOM 5389 N N . LYS A 1 690 ? 171.32800 203.15200 200.32800 1.000 63.31077 722 LYS A N 1
ATOM 5390 C CA . LYS A 1 690 ? 172.67700 202.61400 200.38800 1.000 63.31077 722 LYS A CA 1
ATOM 5391 C C . LYS A 1 690 ? 173.11800 202.15000 199.00500 1.000 63.31077 722 LYS A C 1
ATOM 5392 O O . LYS A 1 690 ? 172.29900 201.91300 198.11500 1.000 63.31077 722 LYS A O 1
ATOM 5398 N N . HIS A 1 691 ? 174.43100 202.03800 198.82800 1.000 70.72761 723 HIS A N 1
ATOM 5399 C CA . HIS A 1 691 ? 175.01600 201.67600 197.54300 1.000 70.72761 723 HIS A CA 1
ATOM 5400 C C . HIS A 1 691 ? 176.08400 200.61600 197.75100 1.000 70.72761 723 HIS A C 1
ATOM 5401 O O . HIS A 1 691 ? 176.92300 200.74900 198.64700 1.000 70.72761 723 HIS A O 1
ATOM 5408 N N . ASP A 1 692 ? 176.05800 199.57900 196.91000 1.000 67.70888 724 ASP A N 1
ATOM 5409 C CA . ASP A 1 692 ? 176.98500 198.45000 197.00200 1.000 67.70888 724 ASP A CA 1
ATOM 5410 C C . ASP A 1 692 ? 176.94400 197.82500 198.39700 1.000 67.70888 724 ASP A C 1
ATOM 5411 O O . ASP A 1 692 ? 177.97300 197.50500 198.99300 1.000 67.70888 724 ASP A O 1
ATOM 5416 N N . CYS A 1 693 ? 175.74300 197.67300 198.94000 1.000 61.34802 725 CYS A N 1
ATOM 5417 C CA . CYS A 1 693 ? 175.54400 197.12200 200.27000 1.000 61.34802 725 CYS A CA 1
ATOM 5418 C C . CYS A 1 693 ? 174.88000 195.75900 200.15700 1.000 61.34802 725 CYS A C 1
ATOM 5419 O O . CYS A 1 693 ? 173.83400 195.62500 199.51600 1.000 61.34802 725 CYS A O 1
ATOM 5422 N N . ALA A 1 694 ? 175.49600 194.75200 200.76700 1.000 53.91033 726 ALA A N 1
ATOM 5423 C CA . ALA A 1 694 ? 174.88300 193.43700 200.83800 1.000 53.91033 726 ALA A CA 1
ATOM 5424 C C . ALA A 1 694 ? 173.69300 193.46700 201.79000 1.000 53.91033 726 ALA A C 1
ATOM 5425 O O . ALA A 1 694 ? 173.67000 194.21600 202.76700 1.000 53.91033 726 ALA A O 1
ATOM 5427 N N . LEU A 1 695 ? 172.69200 192.65000 201.48900 1.000 48.20766 727 LEU A N 1
ATOM 5428 C CA . LEU A 1 695 ? 171.46500 192.59600 202.26900 1.000 48.20766 727 LEU A CA 1
ATOM 5429 C C . LEU A 1 695 ? 171.45500 191.34400 203.13500 1.000 48.20766 727 LEU A C 1
ATOM 5430 O O . LEU A 1 695 ? 171.61900 190.23100 202.62800 1.000 48.20766 727 LEU A O 1
ATOM 5435 N N . VAL A 1 696 ? 171.26500 191.53300 204.43700 1.000 47.19899 728 VAL A N 1
ATOM 5436 C CA . VAL A 1 696 ? 171.03600 190.44300 205.37800 1.000 47.19899 728 VAL A CA 1
ATOM 5437 C C . VAL A 1 696 ? 169.65100 190.65400 205.96800 1.000 47.19899 728 VAL A C 1
ATOM 5438 O O . VAL A 1 696 ? 169.42700 191.61200 206.71600 1.000 47.19899 728 VAL A O 1
ATOM 5442 N N . ILE A 1 697 ? 168.72300 189.76300 205.64100 1.000 48.10013 729 ILE A N 1
ATOM 5443 C CA . ILE A 1 697 ? 167.34000 189.87900 206.07800 1.000 48.10013 729 ILE A CA 1
ATOM 5444 C C . ILE A 1 697 ? 166.91000 188.55700 206.69900 1.000 48.10013 729 ILE A C 1
ATOM 5445 O O . ILE A 1 697 ? 167.42700 187.49000 206.35900 1.000 48.10013 729 ILE A O 1
ATOM 5450 N N . SER A 1 698 ? 165.96900 188.63700 207.63000 1.000 50.82120 730 SER A N 1
ATOM 5451 C CA . SER A 1 698 ? 165.42900 187.47500 208.31200 1.000 50.82120 730 SER A CA 1
ATOM 5452 C C . SER A 1 698 ? 164.07900 187.08700 207.72100 1.000 50.82120 730 SER A C 1
ATOM 5453 O O . SER A 1 698 ? 163.38500 187.90000 207.10800 1.000 50.82120 730 SER A O 1
ATOM 5456 N N . GLY A 1 699 ? 163.71100 185.82100 207.92600 1.000 52.08021 731 GLY A N 1
ATOM 5457 C CA . GLY A 1 699 ? 162.49100 185.30200 207.32700 1.000 52.08021 731 GLY A CA 1
ATOM 5458 C C . GLY A 1 699 ? 161.23800 186.01600 207.79700 1.000 52.08021 731 GLY A C 1
ATOM 5459 O O . GLY A 1 699 ? 160.29000 186.19000 207.02900 1.000 52.08021 731 GLY A O 1
ATOM 5460 N N . ASP A 1 700 ? 161.21100 186.43600 209.06400 1.000 56.05013 732 ASP A N 1
ATOM 5461 C CA . ASP A 1 700 ? 160.03800 187.13100 209.58500 1.000 56.05013 732 ASP A CA 1
ATOM 5462 C C . ASP A 1 700 ? 159.83900 188.48500 208.91100 1.000 56.05013 732 ASP A C 1
ATOM 5463 O O . ASP A 1 700 ? 158.70800 188.85200 208.57500 1.000 56.05013 732 ASP A O 1
ATOM 5468 N N . SER A 1 701 ? 160.92000 189.24500 208.71200 1.000 53.94821 733 SER A N 1
ATOM 5469 C CA . SER A 1 701 ? 160.80700 190.51800 208.00500 1.000 53.94821 733 SER A CA 1
ATOM 5470 C C . SER A 1 701 ? 160.63400 190.30900 206.51000 1.000 53.94821 733 SER A C 1
ATOM 5471 O O . SER A 1 701 ? 159.94100 191.09200 205.84600 1.000 53.94821 733 SER A O 1
ATOM 5474 N N . LEU A 1 702 ? 161.26100 189.26600 205.97000 1.000 52.14031 734 LEU A N 1
ATOM 5475 C CA . LEU A 1 702 ? 161.08200 188.92600 204.56600 1.000 52.14031 734 LEU A CA 1
ATOM 5476 C C . LEU A 1 702 ? 159.62500 188.61400 204.26100 1.000 52.14031 734 LEU A C 1
ATOM 5477 O O . LEU A 1 702 ? 159.12900 188.92600 203.17500 1.000 52.14031 734 LEU A O 1
ATOM 5482 N N . GLU A 1 703 ? 158.92600 187.99000 205.20900 1.000 56.14674 735 GLU A N 1
ATOM 5483 C CA . GLU A 1 703 ? 157.51300 187.68700 205.01700 1.000 56.14674 735 GLU A CA 1
ATOM 5484 C C . GLU A 1 703 ? 156.70200 188.96100 204.81600 1.000 56.14674 735 GLU A C 1
ATOM 5485 O O . GLU A 1 703 ? 155.90200 189.06100 203.88100 1.000 56.14674 735 GLU A O 1
ATOM 5491 N N . VAL A 1 704 ? 156.92000 189.95900 205.67400 1.000 57.16186 736 VAL A N 1
ATOM 5492 C CA . VAL A 1 704 ? 156.20800 191.22900 205.55400 1.000 57.16186 736 VAL A CA 1
ATOM 5493 C C . VAL A 1 704 ? 156.57500 191.93000 204.25200 1.000 57.16186 736 VAL A C 1
ATOM 5494 O O . VAL A 1 704 ? 155.70600 192.46800 203.54900 1.000 57.16186 736 VAL A O 1
ATOM 5498 N N . CYS A 1 705 ? 157.86500 191.93200 203.90600 1.000 56.05319 737 CYS A N 1
ATOM 5499 C CA . CYS A 1 705 ? 158.29700 192.60100 202.68200 1.000 56.05319 737 CYS A CA 1
ATOM 5500 C C . CYS A 1 705 ? 157.66900 191.96600 201.44600 1.000 56.05319 737 CYS A C 1
ATOM 5501 O O . CYS A 1 705 ? 157.17800 192.67300 200.56200 1.000 56.05319 737 CYS A O 1
ATOM 5504 N N . LEU A 1 706 ? 157.66000 190.63500 201.37000 1.000 54.55520 738 LEU A N 1
ATOM 5505 C CA . LEU A 1 706 ? 157.05300 189.96400 200.22800 1.000 54.55520 738 LEU A CA 1
ATOM 5506 C C . LEU A 1 706 ? 155.53600 190.05100 200.24500 1.000 54.55520 738 LEU A C 1
ATOM 5507 O O . LEU A 1 706 ? 154.91000 189.92000 199.19000 1.000 54.55520 738 LEU A O 1
ATOM 5512 N N . LYS A 1 707 ? 154.93100 190.25600 201.41600 1.000 59.91837 739 LYS A N 1
ATOM 5513 C CA . LYS A 1 707 ? 153.48500 190.42100 201.47800 1.000 59.91837 739 LYS A CA 1
ATOM 5514 C C . LYS A 1 707 ? 153.05900 191.78700 200.95800 1.000 59.91837 739 LYS A C 1
ATOM 5515 O O . LYS A 1 707 ? 152.06800 191.89600 200.22800 1.000 59.91837 739 LYS A O 1
ATOM 5521 N N . TYR A 1 708 ? 153.79500 192.84000 201.31100 1.000 61.04117 740 TYR A N 1
ATOM 5522 C CA . TYR A 1 708 ? 153.37200 194.19000 200.96500 1.000 61.04117 740 TYR A CA 1
ATOM 5523 C C . TYR A 1 708 ? 154.15000 194.82400 199.82400 1.000 61.04117 740 TYR A C 1
ATOM 5524 O O . TYR A 1 708 ? 153.56600 195.59000 199.05700 1.000 61.04117 740 TYR A O 1
ATOM 5533 N N . TYR A 1 709 ? 155.43900 194.53400 199.68800 1.000 59.11455 741 TYR A N 1
ATOM 5534 C CA . TYR A 1 709 ? 156.31200 195.23800 198.75200 1.000 59.11455 741 TYR A CA 1
ATOM 5535 C C . TYR A 1 709 ? 157.16800 194.25600 197.96900 1.000 59.11455 741 TYR A C 1
ATOM 5536 O O . TYR A 1 709 ? 158.38900 194.38500 197.89000 1.000 59.11455 741 TYR A O 1
ATOM 5545 N N . GLU A 1 710 ? 156.52600 193.24400 197.38600 1.000 57.13793 742 GLU A N 1
ATOM 5546 C CA . GLU A 1 710 ? 157.26600 192.20900 196.67300 1.000 57.13793 742 GLU A CA 1
ATOM 5547 C C . GLU A 1 710 ? 158.07400 192.79500 195.52000 1.000 57.13793 742 GLU A C 1
ATOM 5548 O O . GLU A 1 710 ? 159.25200 192.46700 195.34500 1.000 57.13793 742 GLU A O 1
ATOM 5554 N N . TYR A 1 711 ? 157.46200 193.68100 194.73300 1.000 58.71233 743 TYR A N 1
ATOM 5555 C CA . TYR A 1 711 ? 158.16000 194.26100 193.58900 1.000 58.71233 743 TYR A CA 1
ATOM 5556 C C . TYR A 1 711 ? 159.34300 195.11000 194.03500 1.000 58.71233 743 TYR A C 1
ATOM 5557 O O . TYR A 1 711 ? 160.44800 194.98900 193.49600 1.000 58.71233 743 TYR A O 1
ATOM 5566 N N . GLU A 1 712 ? 159.12300 195.98500 195.01900 1.000 58.62715 744 GLU A N 1
ATOM 5567 C CA . GLU A 1 712 ? 160.18900 196.86400 195.48900 1.000 58.62715 744 GLU A CA 1
ATOM 5568 C C . GLU A 1 712 ? 161.31100 196.07600 196.14900 1.000 58.62715 744 GLU A C 1
ATOM 5569 O O . GLU A 1 712 ? 162.49300 196.35000 195.90800 1.000 58.62715 744 GLU A O 1
ATOM 5575 N N . PHE A 1 713 ? 160.96600 195.09100 196.98100 1.000 52.82554 745 PHE A N 1
ATOM 5576 C CA . PHE A 1 713 ? 162.00100 194.27600 197.60200 1.000 52.82554 745 PHE A CA 1
ATOM 5577 C C . PHE A 1 713 ? 162.79500 193.50400 196.55900 1.000 52.82554 745 PHE A C 1
ATOM 5578 O O . PHE A 1 713 ? 164.01700 193.39100 196.66600 1.000 52.82554 745 PHE A O 1
ATOM 5586 N N . MET A 1 714 ? 162.11800 192.94500 195.55500 1.000 54.44300 746 MET A N 1
ATOM 5587 C CA . MET A 1 714 ? 162.83200 192.19300 194.53000 1.000 54.44300 746 MET A CA 1
ATOM 5588 C C . MET A 1 714 ? 163.75500 193.09700 193.72600 1.000 54.44300 746 MET A C 1
ATOM 5589 O O . MET A 1 714 ? 164.89700 192.72400 193.43000 1.000 54.44300 746 MET A O 1
ATOM 5594 N N . GLU A 1 715 ? 163.28600 194.29500 193.37600 1.000 56.17246 747 GLU A N 1
ATOM 5595 C CA . GLU A 1 715 ? 164.12000 195.20600 192.60300 1.000 56.17246 747 GLU A CA 1
ATOM 5596 C C . GLU A 1 715 ? 165.30300 195.71800 193.41700 1.000 56.17246 747 GLU A C 1
ATOM 5597 O O . GLU A 1 715 ? 166.37300 195.96800 192.85300 1.000 56.17246 747 GLU A O 1
ATOM 5603 N N . LEU A 1 716 ? 165.14500 195.87400 194.73300 1.000 53.82099 748 LEU A N 1
ATOM 5604 C CA . LEU A 1 716 ? 166.27800 196.27400 195.56000 1.000 53.82099 748 LEU A CA 1
ATOM 5605 C C . LEU A 1 716 ? 167.23800 195.12100 195.82200 1.000 53.82099 748 LEU A C 1
ATOM 5606 O O . LEU A 1 716 ? 168.44800 195.34100 195.91200 1.000 53.82099 748 LEU A O 1
ATOM 5611 N N . ALA A 1 717 ? 166.72900 193.89800 195.95500 1.000 49.90263 749 ALA A N 1
ATOM 5612 C CA . ALA A 1 717 ? 167.58300 192.75400 196.23800 1.000 49.90263 749 ALA A CA 1
ATOM 5613 C C . ALA A 1 717 ? 168.34900 192.28900 195.01100 1.000 49.90263 749 ALA A C 1
ATOM 5614 O O . ALA A 1 717 ? 169.45600 191.76100 195.14500 1.000 49.90263 749 ALA A O 1
ATOM 5616 N N . CYS A 1 718 ? 167.78700 192.46200 193.81700 1.000 52.49695 750 CYS A N 1
ATOM 5617 C CA . CYS A 1 718 ? 168.47600 192.02700 192.61200 1.000 52.49695 750 CYS A CA 1
ATOM 5618 C C . CYS A 1 718 ? 169.61300 192.95400 192.20900 1.000 52.49695 750 CYS A C 1
ATOM 5619 O O . CYS A 1 718 ? 170.41500 192.58000 191.35000 1.000 52.49695 750 CYS A O 1
ATOM 5622 N N . GLN A 1 719 ? 169.70500 194.14200 192.80000 1.000 54.84709 751 GLN A N 1
ATOM 5623 C CA . GLN A 1 719 ? 170.82600 195.03800 192.56300 1.000 54.84709 751 GLN A CA 1
ATOM 5624 C C . GLN A 1 719 ? 171.86100 195.00600 193.68100 1.000 54.84709 751 GLN A C 1
ATOM 5625 O O . GLN A 1 719 ? 172.83600 195.75900 193.61800 1.000 54.84709 751 GLN A O 1
ATOM 5631 N N . CYS A 1 720 ? 171.67400 194.17000 194.70000 1.000 55.56408 752 CYS A N 1
ATOM 5632 C CA . CYS A 1 720 ? 172.69000 194.01400 195.72900 1.000 55.56408 752 CYS A CA 1
ATOM 5633 C C . CYS A 1 720 ? 173.86400 193.19500 195.19800 1.000 55.56408 752 CYS A C 1
ATOM 5634 O O . CYS A 1 720 ? 173.69500 192.35900 194.30800 1.000 55.56408 752 CYS A O 1
ATOM 5637 N N . PRO A 1 721 ? 175.06800 193.42400 195.72200 1.000 55.39046 753 PRO A N 1
ATOM 5638 C CA . PRO A 1 721 ? 176.16800 192.48800 195.44600 1.000 55.39046 753 PRO A CA 1
ATOM 5639 C C . PRO A 1 721 ? 175.90700 191.08400 195.96700 1.000 55.39046 753 PRO A C 1
ATOM 5640 O O . PRO A 1 721 ? 176.34900 190.11200 195.34300 1.000 55.39046 753 PRO A O 1
ATOM 5644 N N . ALA A 1 722 ? 175.20600 190.94600 197.09000 1.000 49.65036 754 ALA A N 1
ATOM 5645 C CA . ALA A 1 722 ? 174.87300 189.64000 197.64000 1.000 49.65036 754 ALA A CA 1
ATOM 5646 C C . ALA A 1 722 ? 173.71200 189.79200 198.60900 1.000 49.65036 754 ALA A C 1
ATOM 5647 O O . ALA A 1 722 ? 173.54000 190.84100 199.23100 1.000 49.65036 754 ALA A O 1
ATOM 5649 N N . VAL A 1 723 ? 172.91900 188.73300 198.72700 1.000 42.91903 755 VAL A N 1
ATOM 5650 C CA . VAL A 1 723 ? 171.76100 188.70500 199.61200 1.000 42.91903 755 VAL A CA 1
ATOM 5651 C C . VAL A 1 723 ? 171.87500 187.47900 200.50500 1.000 42.91903 755 VAL A C 1
ATOM 5652 O O . VAL A 1 723 ? 172.20600 186.38900 200.02900 1.000 42.91903 755 VAL A O 1
ATOM 5656 N N . VAL A 1 724 ? 171.62700 187.66300 201.79700 1.000 43.24027 756 VAL A N 1
ATOM 5657 C CA . VAL A 1 724 ? 171.57900 186.57000 202.75900 1.000 43.24027 756 VAL A CA 1
ATOM 5658 C C . VAL A 1 724 ? 170.20600 186.59000 203.41400 1.000 43.24027 756 VAL A C 1
ATOM 5659 O O . VAL A 1 724 ? 169.81100 187.60000 204.00600 1.000 43.24027 756 VAL A O 1
ATOM 5663 N N . CYS A 1 725 ? 169.48000 185.48400 203.30400 1.000 47.01284 757 CYS A N 1
ATOM 5664 C CA . CYS A 1 725 ? 168.19800 185.30800 203.97700 1.000 47.01284 757 CYS A CA 1
ATOM 5665 C C . CYS A 1 725 ? 168.37200 184.22600 205.03400 1.000 47.01284 757 CYS A C 1
ATOM 5666 O O . CYS A 1 725 ? 168.56800 183.05400 204.70200 1.000 47.01284 757 CYS A O 1
ATOM 5669 N N . CYS A 1 726 ? 168.29200 184.62000 206.29700 1.000 48.48530 758 CYS A N 1
ATOM 5670 C CA . CYS A 1 726 ? 168.44600 183.71400 207.42200 1.000 48.48530 758 CYS A CA 1
ATOM 5671 C C . CYS A 1 726 ? 167.09300 183.42800 208.06500 1.000 48.48530 758 CYS A C 1
ATOM 5672 O O . CYS A 1 726 ? 166.13300 184.18300 207.90600 1.000 48.48530 758 CYS A O 1
ATOM 5675 N N . ARG A 1 727 ? 167.03700 182.31500 208.79800 1.000 49.70386 759 ARG A N 1
ATOM 5676 C CA . ARG A 1 727 ? 165.79600 181.81200 209.39300 1.000 49.70386 759 ARG A CA 1
ATOM 5677 C C . ARG A 1 727 ? 164.70100 181.68600 208.33700 1.000 49.70386 759 ARG A C 1
ATOM 5678 O O . ARG A 1 727 ? 163.53400 181.99800 208.57200 1.000 49.70386 759 ARG A O 1
ATOM 5686 N N . CYS A 1 728 ? 165.09200 181.21500 207.15900 1.000 47.55773 760 CYS A N 1
ATOM 5687 C CA . CYS A 1 728 ? 164.20100 181.08800 206.01700 1.000 47.55773 760 CYS A CA 1
ATOM 5688 C C . CYS A 1 728 ? 163.55000 179.71100 206.03800 1.000 47.55773 760 CYS A C 1
ATOM 5689 O O . CYS A 1 728 ? 164.24700 178.69300 206.06900 1.000 47.55773 760 CYS A O 1
ATOM 5692 N N . ALA A 1 729 ? 162.22100 179.68200 206.02000 1.000 44.72568 761 ALA A N 1
ATOM 5693 C CA . ALA A 1 729 ? 161.49000 178.42900 205.95000 1.000 44.72568 761 ALA A CA 1
ATOM 5694 C C . ALA A 1 729 ? 161.60900 177.82600 204.55000 1.000 44.72568 761 ALA A C 1
ATOM 5695 O O . ALA A 1 729 ? 161.94100 178.52600 203.59300 1.000 44.72568 761 ALA A O 1
ATOM 5697 N N . PRO A 1 730 ? 161.36900 176.51700 204.40800 1.000 44.23480 762 PRO A N 1
ATOM 5698 C CA . PRO A 1 730 ? 161.43200 175.91500 203.06300 1.000 44.23480 762 PRO A CA 1
ATOM 5699 C C . PRO A 1 730 ? 160.49700 176.56800 202.05800 1.000 44.23480 762 PRO A C 1
ATOM 5700 O O . PRO A 1 730 ? 160.86900 176.77200 200.89100 1.000 44.23480 762 PRO A O 1
ATOM 5704 N N . THR A 1 731 ? 159.29000 176.92100 202.49500 1.000 46.06419 763 THR A N 1
ATOM 5705 C CA . THR A 1 731 ? 158.35400 177.60800 201.61500 1.000 46.06419 763 THR A CA 1
ATOM 5706 C C . THR A 1 731 ? 158.87800 178.98100 201.21900 1.000 46.06419 763 THR A C 1
ATOM 5707 O O . THR A 1 731 ? 158.67200 179.42300 200.08700 1.000 46.06419 763 THR A O 1
ATOM 5711 N N . GLN A 1 732 ? 159.56200 179.67000 202.13500 1.000 46.04023 764 GLN A N 1
ATOM 5712 C CA . GLN A 1 732 ? 160.13800 180.96900 201.79900 1.000 46.04023 764 GLN A CA 1
ATOM 5713 C C . GLN A 1 732 ? 161.27400 180.83700 200.79100 1.000 46.04023 764 GLN A C 1
ATOM 5714 O O . GLN A 1 732 ? 161.42700 181.69200 199.91500 1.000 46.04023 764 GLN A O 1
ATOM 5720 N N . LYS A 1 733 ? 162.09100 179.78900 200.90600 1.000 42.60557 765 LYS A N 1
ATOM 5721 C CA . LYS A 1 733 ? 163.13400 179.55700 199.91100 1.000 42.60557 765 LYS A CA 1
ATOM 5722 C C . LYS A 1 733 ? 162.52700 179.30800 198.53600 1.000 42.60557 765 LYS A C 1
ATOM 5723 O O . LYS A 1 733 ? 162.97600 179.87400 197.52700 1.000 42.60557 765 LYS A O 1
ATOM 5729 N N . ALA A 1 734 ? 161.49000 178.46600 198.48000 1.000 43.83651 766 ALA A N 1
ATOM 5730 C CA . ALA A 1 734 ? 160.81700 178.22500 197.20900 1.000 43.83651 766 ALA A CA 1
ATOM 5731 C C . ALA A 1 734 ? 160.19100 179.50500 196.66500 1.000 43.83651 766 ALA A C 1
ATOM 5732 O O . ALA A 1 734 ? 160.21500 179.75000 195.45400 1.000 43.83651 766 ALA A O 1
ATOM 5734 N N . GLN A 1 735 ? 159.62300 180.32900 197.54800 1.000 45.79940 767 GLN A N 1
ATOM 5735 C CA . GLN A 1 735 ? 159.02100 181.58700 197.12300 1.000 45.79940 767 GLN A CA 1
ATOM 5736 C C . GLN A 1 735 ? 160.06300 182.54100 196.56100 1.000 45.79940 767 GLN A C 1
ATOM 5737 O O . GLN A 1 735 ? 159.80900 183.22500 195.56900 1.000 45.79940 767 GLN A O 1
ATOM 5743 N N . ILE A 1 736 ? 161.23800 182.61000 197.18800 1.000 44.30658 768 ILE A N 1
ATOM 5744 C CA . ILE A 1 736 ? 162.30600 183.46100 196.67200 1.000 44.30658 768 ILE A CA 1
ATOM 5745 C C . ILE A 1 736 ? 162.73600 182.99100 195.28900 1.000 44.30658 768 ILE A C 1
ATOM 5746 O O . ILE A 1 736 ? 162.93800 183.80300 194.37900 1.000 44.30658 768 ILE A O 1
ATOM 5751 N N . VAL A 1 737 ? 162.87800 181.67600 195.10500 1.000 44.15616 769 VAL A N 1
ATOM 5752 C CA . VAL A 1 737 ? 163.25900 181.15400 193.79200 1.000 44.15616 769 VAL A CA 1
ATOM 5753 C C . VAL A 1 737 ? 162.20300 181.50900 192.74600 1.000 44.15616 769 VAL A C 1
ATOM 5754 O O . VAL A 1 737 ? 162.52000 181.98400 191.64500 1.000 44.15616 769 VAL A O 1
ATOM 5758 N N . ARG A 1 738 ? 160.92900 181.30000 193.08600 1.000 46.46794 770 ARG A N 1
ATOM 5759 C CA . ARG A 1 738 ? 159.84200 181.60200 192.16100 1.000 46.46794 770 ARG A CA 1
ATOM 5760 C C . ARG A 1 738 ? 159.78500 183.08800 191.83000 1.000 46.46794 770 ARG A C 1
ATOM 5761 O O . ARG A 1 738 ? 159.54900 183.46800 190.67900 1.000 46.46794 770 ARG A O 1
ATOM 5769 N N . LEU A 1 739 ? 159.99000 183.94400 192.83000 1.000 47.12151 771 LEU A N 1
ATOM 5770 C CA . LEU A 1 739 ? 159.95400 185.38300 192.60600 1.000 47.12151 771 LEU A CA 1
ATOM 5771 C C . LEU A 1 739 ? 161.11400 185.83700 191.73600 1.000 47.12151 771 LEU A C 1
ATOM 5772 O O . LEU A 1 739 ? 160.94800 186.71600 190.88700 1.000 47.12151 771 LEU A O 1
ATOM 5777 N N . LEU A 1 740 ? 162.30000 185.26200 191.93600 1.000 45.13870 772 LEU A N 1
ATOM 5778 C CA . LEU A 1 740 ? 163.41700 185.58600 191.05900 1.000 45.13870 772 LEU A CA 1
ATOM 5779 C C . LEU A 1 740 ? 163.10400 185.19700 189.62400 1.000 45.13870 772 LEU A C 1
ATOM 5780 O O . LEU A 1 740 ? 163.32700 185.98400 188.69600 1.000 45.13870 772 LEU A O 1
ATOM 5785 N N . GLN A 1 741 ? 162.54800 183.99800 189.42800 1.000 46.83612 773 GLN A N 1
ATOM 5786 C CA . GLN A 1 741 ? 162.18800 183.56400 188.08000 1.000 46.83612 773 GLN A CA 1
ATOM 5787 C C . GLN A 1 741 ? 161.15900 184.49500 187.45200 1.000 46.83612 773 GLN A C 1
ATOM 5788 O O . GLN A 1 741 ? 161.26900 184.84500 186.27300 1.000 46.83612 773 GLN A O 1
ATOM 5794 N N . GLU A 1 742 ? 160.15200 184.90500 188.22400 1.000 49.82757 774 GLU A N 1
ATOM 5795 C CA . GLU A 1 742 ? 159.07900 185.72700 187.67400 1.000 49.82757 774 GLU A CA 1
ATOM 5796 C C . GLU A 1 742 ? 159.55700 187.13900 187.36000 1.000 49.82757 774 GLU A C 1
ATOM 5797 O O . GLU A 1 742 ? 159.29000 187.66800 186.27600 1.000 49.82757 774 GLU A O 1
ATOM 5803 N N . ARG A 1 743 ? 160.27000 187.76600 188.29100 1.000 53.18452 775 ARG A N 1
ATOM 5804 C CA . ARG A 1 743 ? 160.62200 189.17200 188.17100 1.000 53.18452 775 ARG A CA 1
ATOM 5805 C C . ARG A 1 743 ? 161.90400 189.42100 187.39000 1.000 53.18452 775 ARG A C 1
ATOM 5806 O O . ARG A 1 743 ? 162.17800 190.57400 187.04500 1.000 53.18452 775 ARG A O 1
ATOM 5814 N N . THR A 1 744 ? 162.69700 188.39100 187.09500 1.000 49.45098 776 THR A N 1
ATOM 5815 C CA . THR A 1 744 ? 163.88300 188.58400 186.27200 1.000 49.45098 776 THR A CA 1
ATOM 5816 C C . THR A 1 744 ? 163.78100 187.95000 184.89700 1.000 49.45098 776 THR A C 1
ATOM 5817 O O . THR A 1 744 ? 164.43800 188.42000 183.96700 1.000 49.45098 776 THR A O 1
ATOM 5821 N N . GLY A 1 745 ? 162.97800 186.90100 184.74300 1.000 47.81440 777 GLY A N 1
ATOM 5822 C CA . GLY A 1 745 ? 162.93200 186.18600 183.48800 1.000 47.81440 777 GLY A CA 1
ATOM 5823 C C . GLY A 1 745 ? 164.14100 185.32900 183.21100 1.000 47.81440 777 GLY A C 1
ATOM 5824 O O . GLY A 1 745 ? 164.29700 184.84600 182.08700 1.000 47.81440 777 GLY A O 1
ATOM 5825 N N . LYS A 1 746 ? 165.00100 185.12500 184.20200 1.000 46.01366 778 LYS A N 1
ATOM 5826 C CA . LYS A 1 746 ? 166.26100 184.41900 184.04100 1.000 46.01366 778 LYS A CA 1
ATOM 5827 C C . LYS A 1 746 ? 166.23700 183.10600 184.81000 1.000 46.01366 778 LYS A C 1
ATOM 5828 O O . LYS A 1 746 ? 165.31200 182.81400 185.56900 1.000 46.01366 778 LYS A O 1
ATOM 5834 N N . LEU A 1 747 ? 167.28000 182.31200 184.59700 1.000 42.83274 779 LEU A N 1
ATOM 5835 C CA . LEU A 1 747 ? 167.35300 180.98300 185.18000 1.000 42.83274 779 LEU A CA 1
ATOM 5836 C C . LEU A 1 747 ? 167.94900 181.03000 186.57900 1.000 42.83274 779 LEU A C 1
ATOM 5837 O O . LEU A 1 747 ? 168.82800 181.84200 186.87300 1.000 42.83274 779 LEU A O 1
ATOM 5842 N N . THR A 1 748 ? 167.45800 180.14600 187.44000 1.000 43.96872 780 THR A N 1
ATOM 5843 C CA . THR A 1 748 ? 167.90600 180.03500 188.81800 1.000 43.96872 780 THR A CA 1
ATOM 5844 C C . THR A 1 748 ? 168.41200 178.62500 189.07300 1.000 43.96872 780 THR A C 1
ATOM 5845 O O . THR A 1 748 ? 167.84200 177.65200 188.57500 1.000 43.96872 780 THR A O 1
ATOM 5849 N N . CYS A 1 749 ? 169.48400 178.51800 189.84700 1.000 42.32856 781 CYS A N 1
ATOM 5850 C CA . CYS A 1 749 ? 169.97800 177.23600 190.32700 1.000 42.32856 781 CYS A CA 1
ATOM 5851 C C . CYS A 1 749 ? 169.94000 177.24700 191.84800 1.000 42.32856 781 CYS A C 1
ATOM 5852 O O . CYS A 1 749 ? 170.51500 178.13700 192.48000 1.000 42.32856 781 CYS A O 1
ATOM 5855 N N . ALA A 1 750 ? 169.26500 176.26400 192.42900 1.000 41.40149 782 ALA A N 1
ATOM 5856 C CA . ALA A 1 750 ? 169.18700 176.11200 193.87200 1.000 41.40149 782 ALA A CA 1
ATOM 5857 C C . ALA A 1 750 ? 170.07400 174.95100 194.29300 1.000 41.40149 782 ALA A C 1
ATOM 5858 O O . ALA A 1 750 ? 169.98500 173.86100 193.72100 1.000 41.40149 782 ALA A O 1
ATOM 5860 N N . VAL A 1 751 ? 170.93600 175.19400 195.27600 1.000 41.81614 783 VAL A N 1
ATOM 5861 C CA . VAL A 1 751 ? 171.85900 174.19500 195.80100 1.000 41.81614 783 VAL A CA 1
ATOM 5862 C C . VAL A 1 751 ? 171.56600 174.00700 197.28100 1.000 41.81614 783 VAL A C 1
ATOM 5863 O O . VAL A 1 751 ? 171.45700 174.98700 198.02400 1.000 41.81614 783 VAL A O 1
ATOM 5867 N N . GLY A 1 752 ? 171.44400 172.75500 197.70600 1.000 42.32421 784 GLY A N 1
ATOM 5868 C CA . GLY A 1 752 ? 171.16600 172.46800 199.10000 1.000 42.32421 784 GLY A CA 1
ATOM 5869 C C . GLY A 1 752 ? 171.46600 171.02400 199.42100 1.000 42.32421 784 GLY A C 1
ATOM 5870 O O . GLY A 1 752 ? 171.66900 170.19400 198.53400 1.000 42.32421 784 GLY A O 1
ATOM 5871 N N . ASP A 1 753 ? 171.48500 170.73100 200.71900 1.000 44.41233 785 ASP A N 1
ATOM 5872 C CA . ASP A 1 753 ? 171.80900 169.39600 201.20500 1.000 44.41233 785 ASP A CA 1
ATOM 5873 C C . ASP A 1 753 ? 170.74100 168.76500 202.08200 1.000 44.41233 785 ASP A C 1
ATOM 5874 O O . ASP A 1 753 ? 170.77900 167.54500 202.27000 1.000 44.41233 785 ASP A O 1
ATOM 5879 N N . GLY A 1 754 ? 169.79900 169.53400 202.62400 1.000 42.84747 786 GLY A N 1
ATOM 5880 C CA . GLY A 1 754 ? 168.81900 169.02400 203.55200 1.000 42.84747 786 GLY A CA 1
ATOM 5881 C C . GLY A 1 754 ? 167.41100 168.98700 202.98200 1.000 42.84747 786 GLY A C 1
ATOM 5882 O O . GLY A 1 754 ? 167.13400 169.42500 201.87000 1.000 42.84747 786 GLY A O 1
ATOM 5883 N N . GLY A 1 755 ? 166.50600 168.44800 203.79900 1.000 44.94895 787 GLY A N 1
ATOM 5884 C CA . GLY A 1 755 ? 165.10600 168.38600 203.42500 1.000 44.94895 787 GLY A CA 1
ATOM 5885 C C . GLY A 1 755 ? 164.43400 169.73700 203.32400 1.000 44.94895 787 GLY A C 1
ATOM 5886 O O . GLY A 1 755 ? 163.42600 169.86200 202.62200 1.000 44.94895 787 GLY A O 1
ATOM 5887 N N . ASN A 1 756 ? 164.96400 170.75000 204.00500 1.000 42.64967 788 ASN A N 1
ATOM 5888 C CA . ASN A 1 756 ? 164.43300 172.10000 203.88400 1.000 42.64967 788 ASN A CA 1
ATOM 5889 C C . ASN A 1 756 ? 164.82800 172.77700 202.57600 1.000 42.64967 788 ASN A C 1
ATOM 5890 O O . ASN A 1 756 ? 164.33900 173.87300 202.29500 1.000 42.64967 788 ASN A O 1
ATOM 5895 N N . ASP A 1 757 ? 165.70300 172.16200 201.78300 1.000 43.17481 789 ASP A N 1
ATOM 5896 C CA . ASP A 1 757 ? 166.09900 172.68700 200.48500 1.000 43.17481 789 ASP A CA 1
ATOM 5897 C C . ASP A 1 757 ? 165.34400 172.04500 199.32800 1.000 43.17481 789 ASP A C 1
ATOM 5898 O O . ASP A 1 757 ? 165.49900 172.48800 198.18900 1.000 43.17481 789 ASP A O 1
ATOM 5903 N N . VAL A 1 758 ? 164.52100 171.03000 199.59800 1.000 43.07774 790 VAL A N 1
ATOM 5904 C CA . VAL A 1 758 ? 163.87300 170.27200 198.53200 1.000 43.07774 790 VAL A CA 1
ATOM 5905 C C . VAL A 1 758 ? 162.90100 171.14800 197.74900 1.000 43.07774 790 VAL A C 1
ATOM 5906 O O . VAL A 1 758 ? 162.82300 171.06100 196.51900 1.000 43.07774 790 VAL A O 1
ATOM 5910 N N . SER A 1 759 ? 162.13900 171.99500 198.44100 1.000 44.38649 791 SER A N 1
ATOM 5911 C CA . SER A 1 759 ? 161.12700 172.80400 197.76800 1.000 44.38649 791 SER A CA 1
ATOM 5912 C C . SER A 1 759 ? 161.75500 173.77500 196.77600 1.000 44.38649 791 SER A C 1
ATOM 5913 O O . SER A 1 759 ? 161.27300 173.92200 195.64800 1.000 44.38649 791 SER A O 1
ATOM 5916 N N . MET A 1 760 ? 162.83500 174.45100 197.17500 1.000 43.45534 792 MET A N 1
ATOM 5917 C CA . MET A 1 760 ? 163.46400 175.40100 196.26600 1.000 43.45534 792 MET A CA 1
ATOM 5918 C C . MET A 1 760 ? 164.25600 174.69000 195.17800 1.000 43.45534 792 MET A C 1
ATOM 5919 O O . MET A 1 760 ? 164.39800 175.22200 194.07400 1.000 43.45534 792 MET A O 1
ATOM 5924 N N . ILE A 1 761 ? 164.76800 173.49200 195.46300 1.000 43.01375 793 ILE A N 1
ATOM 5925 C CA . ILE A 1 761 ? 165.42500 172.70100 194.42700 1.000 43.01375 793 ILE A CA 1
ATOM 5926 C C . ILE A 1 761 ? 164.42200 172.28800 193.35700 1.000 43.01375 793 ILE A C 1
ATOM 5927 O O . ILE A 1 761 ? 164.70900 172.35500 192.15700 1.000 43.01375 793 ILE A O 1
ATOM 5932 N N . GLN A 1 762 ? 163.22700 171.86500 193.77000 1.000 45.98444 794 GLN A N 1
ATOM 5933 C CA . GLN A 1 762 ? 162.17500 171.55400 192.81000 1.000 45.98444 794 GLN A CA 1
ATOM 5934 C C . GLN A 1 762 ? 161.67500 172.80100 192.09200 1.000 45.98444 794 GLN A C 1
ATOM 5935 O O . GLN A 1 762 ? 161.29500 172.72700 190.92000 1.000 45.98444 794 GLN A O 1
ATOM 5941 N N . GLU A 1 763 ? 161.66300 173.94700 192.77200 1.000 46.70913 795 GLU A N 1
ATOM 5942 C CA . GLU A 1 763 ? 161.16200 175.17300 192.16400 1.000 46.70913 795 GLU A CA 1
ATOM 5943 C C . GLU A 1 763 ? 162.12800 175.73500 191.12800 1.000 46.70913 795 GLU A C 1
ATOM 5944 O O . GLU A 1 763 ? 161.69800 176.39600 190.18000 1.000 46.70913 795 GLU A O 1
ATOM 5950 N N . SER A 1 764 ? 163.42200 175.47700 191.28300 1.000 45.76861 796 SER A N 1
ATOM 5951 C CA . SER A 1 764 ? 164.42200 176.10300 190.43600 1.000 45.76861 796 SER A CA 1
ATOM 5952 C C . SER A 1 764 ? 164.42600 175.50000 189.03500 1.000 45.76861 796 SER A C 1
ATOM 5953 O O . SER A 1 764 ? 163.95000 174.38800 188.79900 1.000 45.76861 796 SER A O 1
ATOM 5956 N N . ASP A 1 765 ? 164.96800 176.27100 188.09200 1.000 47.73070 797 ASP A N 1
ATOM 5957 C CA . ASP A 1 765 ? 165.15200 175.77800 186.73300 1.000 47.73070 797 ASP A CA 1
ATOM 5958 C C . ASP A 1 765 ? 166.19900 174.67600 186.67800 1.000 47.73070 797 ASP A C 1
ATOM 5959 O O . ASP A 1 765 ? 166.17500 173.84200 185.76800 1.000 47.73070 797 ASP A O 1
ATOM 5964 N N . CYS A 1 766 ? 167.12300 174.66000 187.63200 1.000 50.15065 798 CYS A N 1
ATOM 5965 C CA . CYS A 1 766 ? 168.17700 173.65400 187.68800 1.000 50.15065 798 CYS A CA 1
ATOM 5966 C C . CYS A 1 766 ? 168.44800 173.34000 189.15100 1.000 50.15065 798 CYS A C 1
ATOM 5967 O O . CYS A 1 766 ? 169.12300 174.11100 189.83600 1.000 50.15065 798 CYS A O 1
ATOM 5970 N N . GLY A 1 767 ? 167.93000 172.21600 189.63000 1.000 43.80671 799 GLY A N 1
ATOM 5971 C CA . GLY A 1 767 ? 168.14700 171.83600 191.00900 1.000 43.80671 799 GLY A CA 1
ATOM 5972 C C . GLY A 1 767 ? 169.39300 171.00100 191.20100 1.000 43.80671 799 GLY A C 1
ATOM 5973 O O . GLY A 1 767 ? 169.56100 169.96500 190.55400 1.000 43.80671 799 GLY A O 1
ATOM 5974 N N . VAL A 1 768 ? 170.28300 171.44600 192.08100 1.000 41.26552 800 VAL A N 1
ATOM 5975 C CA . VAL A 1 768 ? 171.49500 170.71100 192.41200 1.000 41.26552 800 VAL A CA 1
ATOM 5976 C C . VAL A 1 768 ? 171.43700 170.35500 193.88700 1.000 41.26552 800 VAL A C 1
ATOM 5977 O O . VAL A 1 768 ? 171.34900 171.24100 194.74300 1.000 41.26552 800 VAL A O 1
ATOM 5981 N N . GLY A 1 769 ? 171.49200 169.06500 194.18200 1.000 42.45054 801 GLY A N 1
ATOM 5982 C CA . GLY A 1 769 ? 171.44200 168.60500 195.55000 1.000 42.45054 801 GLY A CA 1
ATOM 5983 C C . GLY A 1 769 ? 172.77300 168.06500 196.01400 1.000 42.45054 801 GLY A C 1
ATOM 5984 O O . GLY A 1 769 ? 173.34600 167.17700 195.38200 1.000 42.45054 801 GLY A O 1
ATOM 5985 N N . VAL A 1 770 ? 173.27800 168.60200 197.10000 1.000 45.53571 802 VAL A N 1
ATOM 5986 C CA . VAL A 1 770 ? 174.50500 168.11300 197.70900 1.000 45.53571 802 VAL A CA 1
ATOM 5987 C C . VAL A 1 770 ? 174.15300 166.94900 198.61800 1.000 45.53571 802 VAL A C 1
ATOM 5988 O O . VAL A 1 770 ? 173.15100 166.98600 199.33800 1.000 45.53571 802 VAL A O 1
ATOM 5992 N N . GLU A 1 771 ? 174.96200 165.89800 198.57100 1.000 51.13866 803 GLU A N 1
ATOM 5993 C CA . GLU A 1 771 ? 174.73600 164.74000 199.42600 1.000 51.13866 803 GLU A CA 1
ATOM 5994 C C . GLU A 1 771 ? 175.10000 165.09600 200.86000 1.000 51.13866 803 GLU A C 1
ATOM 5995 O O . GLU A 1 771 ? 176.26500 165.35800 201.16800 1.000 51.13866 803 GLU A O 1
ATOM 6001 N N . GLY A 1 772 ? 174.10000 165.12400 201.73300 1.000 50.50127 804 GLY A N 1
ATOM 6002 C CA . GLY A 1 772 ? 174.33700 165.47600 203.11100 1.000 50.50127 804 GLY A CA 1
ATOM 6003 C C . GLY A 1 772 ? 174.96100 164.34700 203.90400 1.000 50.50127 804 GLY A C 1
ATOM 6004 O O . GLY A 1 772 ? 174.88300 163.17500 203.54500 1.000 50.50127 804 GLY A O 1
ATOM 6005 N N . LYS A 1 773 ? 175.59700 164.72400 205.01200 1.000 53.65585 805 LYS A N 1
ATOM 6006 C CA . LYS A 1 773 ? 176.20400 163.72800 205.88700 1.000 53.65585 805 LYS A CA 1
ATOM 6007 C C . LYS A 1 773 ? 175.15000 162.83000 206.52000 1.000 53.65585 805 LYS A C 1
ATOM 6008 O O . LYS A 1 773 ? 175.33400 161.61200 206.60200 1.000 53.65585 805 LYS A O 1
ATOM 6014 N N . GLU A 1 774 ? 174.03400 163.41000 206.96300 1.000 51.82248 806 GLU A N 1
ATOM 6015 C CA . GLU A 1 774 ? 173.01100 162.67100 207.69200 1.000 51.82248 806 GLU A CA 1
ATOM 6016 C C . GLU A 1 774 ? 171.65500 162.71900 206.99900 1.000 51.82248 806 GLU A C 1
ATOM 6017 O O . GLU A 1 774 ? 170.63100 162.43300 207.62600 1.000 51.82248 806 GLU A O 1
ATOM 6023 N N . GLY A 1 775 ? 171.62500 163.06800 205.71900 1.000 48.48162 807 GLY A N 1
ATOM 6024 C CA . GLY A 1 775 ? 170.38500 163.05800 204.97000 1.000 48.48162 807 GLY A CA 1
ATOM 6025 C C . GLY A 1 775 ? 170.66200 162.98000 203.49000 1.000 48.48162 807 GLY A C 1
ATOM 6026 O O . GLY A 1 775 ? 171.74900 163.32700 203.02200 1.000 48.48162 807 GLY A O 1
ATOM 6027 N N . LYS A 1 776 ? 169.65700 162.51600 202.75000 1.000 49.08459 808 LYS A N 1
ATOM 6028 C CA . LYS A 1 776 ? 169.78300 162.33400 201.31400 1.000 49.08459 808 LYS A CA 1
ATOM 6029 C C . LYS A 1 776 ? 168.60600 162.88600 200.52400 1.000 49.08459 808 LYS A C 1
ATOM 6030 O O . LYS A 1 776 ? 168.56300 162.69500 199.30700 1.000 49.08459 808 LYS A O 1
ATOM 6036 N N . GLN A 1 777 ? 167.65700 163.56100 201.17300 1.000 49.34714 809 GLN A N 1
ATOM 6037 C CA . GLN A 1 777 ? 166.44000 163.97400 200.48200 1.000 49.34714 809 GLN A CA 1
ATOM 6038 C C . GLN A 1 777 ? 166.72800 164.99300 199.38300 1.000 49.34714 809 GLN A C 1
ATOM 6039 O O . GLN A 1 777 ? 166.17600 164.89700 198.28100 1.000 49.34714 809 GLN A O 1
ATOM 6045 N N . ALA A 1 778 ? 167.58900 165.97400 199.66300 1.000 43.53090 810 ALA A N 1
ATOM 6046 C CA . ALA A 1 778 ? 167.90200 166.99100 198.66300 1.000 43.53090 810 ALA A CA 1
ATOM 6047 C C . ALA A 1 778 ? 168.57900 166.37900 197.44400 1.000 43.53090 810 ALA A C 1
ATOM 6048 O O . ALA A 1 778 ? 168.27900 166.75200 196.30500 1.000 43.53090 810 ALA A O 1
ATOM 6050 N N . SER A 1 779 ? 169.49900 165.44200 197.66500 1.000 46.12210 811 SER A N 1
ATOM 6051 C CA . SER A 1 779 ? 170.17000 164.77900 196.55300 1.000 46.12210 811 SER A CA 1
ATOM 6052 C C . SER A 1 779 ? 169.20000 163.91400 195.75500 1.000 46.12210 811 SER A C 1
ATOM 6053 O O . SER A 1 779 ? 169.28500 163.85100 194.52500 1.000 46.12210 811 SER A O 1
ATOM 6056 N N . LEU A 1 780 ? 168.26500 163.24800 196.43500 1.000 47.52200 812 LEU A N 1
ATOM 6057 C CA . LEU A 1 780 ? 167.31500 162.38500 195.74300 1.000 47.52200 812 LEU A CA 1
ATOM 6058 C C . LEU A 1 780 ? 166.28300 163.18400 194.95800 1.000 47.52200 812 LEU A C 1
ATOM 6059 O O . LEU A 1 780 ? 165.76800 162.69800 193.94700 1.000 47.52200 812 LEU A O 1
ATOM 6064 N N . ALA A 1 781 ? 165.96700 164.39900 195.39800 1.000 45.20340 813 ALA A N 1
ATOM 6065 C CA . ALA A 1 781 ? 164.94700 165.20200 194.74100 1.000 45.20340 813 ALA A CA 1
ATOM 6066 C C . ALA A 1 781 ? 165.48900 166.11500 193.64600 1.000 45.20340 813 ALA A C 1
ATOM 6067 O O . ALA A 1 781 ? 164.69200 166.74700 192.94700 1.000 45.20340 813 ALA A O 1
ATOM 6069 N N . ALA A 1 782 ? 166.80100 166.19200 193.46500 1.000 44.30533 814 ALA A N 1
ATOM 6070 C CA . ALA A 1 782 ? 167.39400 167.20800 192.60900 1.000 44.30533 814 ALA A CA 1
ATOM 6071 C C . ALA A 1 782 ? 167.60300 166.70200 191.18600 1.000 44.30533 814 ALA A C 1
ATOM 6072 O O . ALA A 1 782 ? 167.66800 165.50100 190.92700 1.000 44.30533 814 ALA A O 1
ATOM 6074 N N . ASP A 1 783 ? 167.69900 167.65300 190.25500 1.000 46.28349 815 ASP A N 1
ATOM 6075 C CA . ASP A 1 783 ? 168.02100 167.31500 188.87200 1.000 46.28349 815 ASP A CA 1
ATOM 6076 C C . ASP A 1 783 ? 169.43400 166.76500 188.75200 1.000 46.28349 815 ASP A C 1
ATOM 6077 O O . ASP A 1 783 ? 169.67900 165.82400 187.99100 1.000 46.28349 815 ASP A O 1
ATOM 6082 N N . PHE A 1 784 ? 170.37600 167.35000 189.48400 1.000 44.31005 816 PHE A N 1
ATOM 6083 C CA . PHE A 1 784 ? 171.75900 166.90600 189.51100 1.000 44.31005 816 PHE A CA 1
ATOM 6084 C C . PHE A 1 784 ? 172.18700 166.76200 190.95900 1.000 44.31005 816 PHE A C 1
ATOM 6085 O O . PHE A 1 784 ? 171.81100 167.57100 191.80700 1.000 44.31005 816 PHE A O 1
ATOM 6093 N N . SER A 1 785 ? 172.96000 165.72300 191.24400 1.000 44.75173 817 SER A N 1
ATOM 6094 C CA . SER A 1 785 ? 173.44500 165.46200 192.58900 1.000 44.75173 817 SER A CA 1
ATOM 6095 C C . SER A 1 785 ? 174.96500 165.45100 192.58000 1.000 44.75173 817 SER A C 1
ATOM 6096 O O . SER A 1 785 ? 175.57900 164.76500 191.76000 1.000 44.75173 817 SER A O 1
ATOM 6099 N N . ILE A 1 786 ? 175.56400 166.21000 193.49200 1.000 45.16136 818 ILE A N 1
ATOM 6100 C CA . ILE A 1 786 ? 177.00900 166.25800 193.65100 1.000 45.16136 818 ILE A CA 1
ATOM 6101 C C . ILE A 1 786 ? 177.34700 165.91700 195.09400 1.000 45.16136 818 ILE A C 1
ATOM 6102 O O . ILE A 1 786 ? 176.51700 166.02700 195.99800 1.000 45.16136 818 ILE A O 1
ATOM 6107 N N . THR A 1 787 ? 178.58900 165.49100 195.30200 1.000 47.90956 819 THR A N 1
ATOM 6108 C CA . THR A 1 787 ? 179.07000 165.19700 196.64200 1.000 47.90956 819 THR A CA 1
ATOM 6109 C C . THR A 1 787 ? 179.70700 166.39800 197.32500 1.000 47.90956 819 THR A C 1
ATOM 6110 O O . THR A 1 787 ? 179.72800 166.44800 198.55900 1.000 47.90956 819 THR A O 1
ATOM 6114 N N . GLN A 1 788 ? 180.22100 167.36100 196.56300 1.000 47.34762 820 GLN A N 1
ATOM 6115 C CA . GLN A 1 788 ? 180.92400 168.50300 197.12500 1.000 47.34762 820 GLN A CA 1
ATOM 6116 C C . GLN A 1 788 ? 180.48000 169.78200 196.43800 1.000 47.34762 820 GLN A C 1
ATOM 6117 O O . GLN A 1 788 ? 180.22600 169.79000 195.23300 1.000 47.34762 820 GLN A O 1
ATOM 6123 N N . PHE A 1 789 ? 180.41800 170.86800 197.21100 1.000 43.37301 821 PHE A N 1
ATOM 6124 C CA . PHE A 1 789 ? 180.01800 172.15500 196.65400 1.000 43.37301 821 PHE A CA 1
ATOM 6125 C C . PHE A 1 789 ? 180.99900 172.64300 195.59600 1.000 43.37301 821 PHE A C 1
ATOM 6126 O O . PHE A 1 789 ? 180.60500 173.36100 194.67300 1.000 43.37301 821 PHE A O 1
ATOM 6134 N N . LYS A 1 790 ? 182.27600 172.27300 195.71200 1.000 45.87206 822 LYS A N 1
ATOM 6135 C CA . LYS A 1 790 ? 183.27100 172.72700 194.74900 1.000 45.87206 822 LYS A CA 1
ATOM 6136 C C . LYS A 1 790 ? 183.06100 172.13100 193.36400 1.000 45.87206 822 LYS A C 1
ATOM 6137 O O . LYS A 1 790 ? 183.53900 172.70400 192.38200 1.000 45.87206 822 LYS A O 1
ATOM 6143 N N . HIS A 1 791 ? 182.35700 171.00400 193.26100 1.000 44.63675 823 HIS A N 1
ATOM 6144 C CA . HIS A 1 791 ? 182.06100 170.42300 191.95800 1.000 44.63675 823 HIS A CA 1
ATOM 6145 C C . HIS A 1 791 ? 181.13800 171.30600 191.13400 1.000 44.63675 823 HIS A C 1
ATOM 6146 O O . HIS A 1 791 ? 181.06000 171.13300 189.91300 1.000 44.63675 823 HIS A O 1
ATOM 6153 N N . LEU A 1 792 ? 180.45100 172.24500 191.78500 1.000 43.79488 824 LEU A N 1
ATOM 6154 C CA . LEU A 1 792 ? 179.53500 173.14500 191.09900 1.000 43.79488 824 LEU A CA 1
ATOM 6155 C C . LEU A 1 792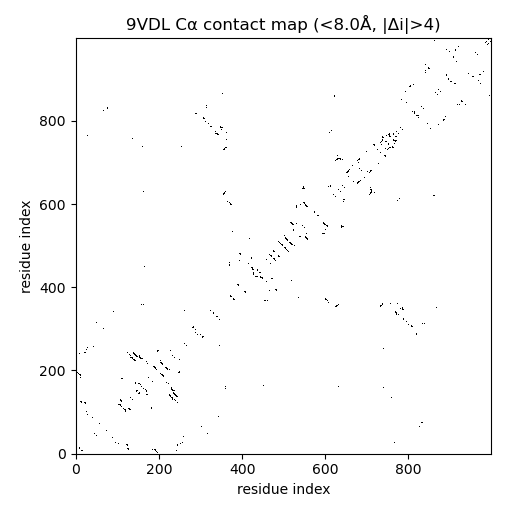 ? 180.25500 173.96900 190.04600 1.000 43.79488 824 LEU A C 1
ATOM 6156 O O . LEU A 1 792 ? 179.72800 174.18800 188.94900 1.000 43.79488 824 LEU A O 1
ATOM 6161 N N . GLY A 1 793 ? 181.45700 174.44900 190.36800 1.000 43.99114 825 GLY A N 1
ATOM 6162 C CA . GLY A 1 793 ? 182.17700 175.29000 189.42900 1.000 43.99114 825 GLY A CA 1
ATOM 6163 C C . GLY A 1 793 ? 182.44700 174.58800 188.11600 1.000 43.99114 825 GLY A C 1
ATOM 6164 O O . GLY A 1 793 ? 182.17400 175.12500 187.04400 1.000 43.99114 825 GLY A O 1
ATOM 6165 N N . ARG A 1 794 ? 182.96800 173.36500 188.18300 1.000 45.36051 826 ARG A N 1
ATOM 6166 C CA . ARG A 1 794 ? 183.22600 172.61900 186.95900 1.000 45.36051 826 ARG A CA 1
ATOM 6167 C C . ARG A 1 794 ? 181.92500 172.20800 186.28000 1.000 45.36051 826 ARG A C 1
ATOM 6168 O O . ARG A 1 794 ? 181.80100 172.33200 185.05800 1.000 45.36051 826 ARG A O 1
ATOM 6176 N N . LEU A 1 795 ? 180.92600 171.77200 187.05600 1.000 43.31422 827 LEU A N 1
ATOM 6177 C CA . LEU A 1 795 ? 179.65000 171.37300 186.47000 1.000 43.31422 827 LEU A CA 1
ATOM 6178 C C . LEU A 1 795 ? 178.99500 172.50500 185.68700 1.000 43.31422 827 LEU A C 1
ATOM 6179 O O . LEU A 1 795 ? 178.29800 172.25000 184.70000 1.000 43.31422 827 LEU A O 1
ATOM 6184 N N . LEU A 1 796 ? 179.19800 173.75300 186.10400 1.000 43.89767 828 LEU A N 1
ATOM 6185 C CA . LEU A 1 796 ? 178.64200 174.87700 185.36100 1.000 43.89767 828 LEU A CA 1
ATOM 6186 C C . LEU A 1 796 ? 179.55200 175.33400 184.22600 1.000 43.89767 828 LEU A C 1
ATOM 6187 O O . LEU A 1 796 ? 179.09800 175.47000 183.08800 1.000 43.89767 828 LEU A O 1
ATOM 6192 N N . MET A 1 797 ? 180.83400 175.57700 184.51300 1.000 46.24606 829 MET A N 1
ATOM 6193 C CA . MET A 1 797 ? 181.72300 176.18400 183.52800 1.000 46.24606 829 MET A CA 1
ATOM 6194 C C . MET A 1 797 ? 182.11800 175.23200 182.41100 1.000 46.24606 829 MET A C 1
ATOM 6195 O O . MET A 1 797 ? 182.41200 175.68900 181.30300 1.000 46.24606 829 MET A O 1
ATOM 6200 N N . VAL A 1 798 ? 182.15100 173.92700 182.66000 1.000 44.10882 830 VAL A N 1
ATOM 6201 C CA . VAL A 1 798 ? 182.60700 172.99800 181.64000 1.000 44.10882 830 VAL A CA 1
ATOM 6202 C C . VAL A 1 798 ? 181.40500 172.28100 181.04800 1.000 44.10882 830 VAL A C 1
ATOM 6203 O O . VAL A 1 798 ? 181.08400 172.45900 179.87100 1.000 44.10882 830 VAL A O 1
ATOM 6207 N N . HIS A 1 799 ? 180.71200 171.49800 181.87200 1.000 42.35670 831 HIS A N 1
ATOM 6208 C CA . HIS A 1 799 ? 179.69400 170.60000 181.34400 1.000 42.35670 831 HIS A CA 1
ATOM 6209 C C . HIS A 1 799 ? 178.44900 171.35400 180.90100 1.000 42.35670 831 HIS A C 1
ATOM 6210 O O . HIS A 1 799 ? 177.91600 171.08600 179.82200 1.000 42.35670 831 HIS A O 1
ATOM 6217 N N . GLY A 1 800 ? 177.97800 172.30800 181.70400 1.000 42.91228 832 GLY A N 1
ATOM 6218 C CA . GLY A 1 800 ? 176.82100 173.08600 181.29800 1.000 42.91228 832 GLY A CA 1
ATOM 6219 C C . GLY A 1 800 ? 177.08500 173.92700 180.06500 1.000 42.91228 832 GLY A C 1
ATOM 6220 O O . GLY A 1 800 ? 176.26200 173.97900 179.14700 1.000 42.91228 832 GLY A O 1
ATOM 6221 N N . ARG A 1 801 ? 178.24300 174.58900 180.02400 1.000 46.61084 833 ARG A N 1
ATOM 6222 C CA . ARG A 1 801 ? 178.59900 175.40200 178.86700 1.000 46.61084 833 ARG A CA 1
ATOM 6223 C C . ARG A 1 801 ? 178.72800 174.54900 177.61000 1.000 46.61084 833 ARG A C 1
ATOM 6224 O O . ARG A 1 801 ? 178.22000 174.91500 176.54200 1.000 46.61084 833 ARG A O 1
ATOM 6232 N N . ASN A 1 802 ? 179.40000 173.39800 177.71900 1.000 44.18484 834 ASN A N 1
ATOM 6233 C CA . ASN A 1 802 ? 179.54100 172.51400 176.57000 1.000 44.18484 834 ASN A CA 1
ATOM 6234 C C . ASN A 1 802 ? 178.19300 171.98100 176.11700 1.000 44.18484 834 ASN A C 1
ATOM 6235 O O . ASN A 1 802 ? 177.92500 171.91800 174.91800 1.000 44.18484 834 ASN A O 1
ATOM 6240 N N . SER A 1 803 ? 177.33000 171.59300 177.05900 1.000 43.12520 835 SER A N 1
ATOM 6241 C CA . SER A 1 803 ? 176.01000 171.08800 176.70000 1.000 43.12520 835 SER A CA 1
ATOM 6242 C C . SER A 1 803 ? 175.21600 172.13700 175.94200 1.000 43.12520 835 SER A C 1
ATOM 6243 O O . SER A 1 803 ? 174.63000 171.85100 174.89200 1.000 43.12520 835 SER A O 1
ATOM 6246 N N . TYR A 1 804 ? 175.20800 173.37000 176.44900 1.000 44.64850 836 TYR A N 1
ATOM 6247 C CA . TYR A 1 804 ? 174.46300 174.43800 175.79600 1.000 44.64850 836 TYR A CA 1
ATOM 6248 C C . TYR A 1 804 ? 175.00500 174.71500 174.39700 1.000 44.64850 836 TYR A C 1
ATOM 6249 O O . TYR A 1 804 ? 174.24400 174.76800 173.42200 1.000 44.64850 836 TYR A O 1
ATOM 6258 N N . LYS A 1 805 ? 176.32500 174.86900 174.27000 1.000 45.86114 837 LYS A N 1
ATOM 6259 C CA . LYS A 1 805 ? 176.89800 175.21100 172.97200 1.000 45.86114 837 LYS A CA 1
ATOM 6260 C C . LYS A 1 805 ? 176.74400 174.07400 171.96700 1.000 45.86114 837 LYS A C 1
ATOM 6261 O O . LYS A 1 805 ? 176.45100 174.31400 170.78900 1.000 45.86114 837 LYS A O 1
ATOM 6267 N N . ARG A 1 806 ? 176.94400 172.83100 172.41000 1.000 44.63679 838 ARG A N 1
ATOM 6268 C CA . ARG A 1 806 ? 176.79900 171.68700 171.52200 1.000 44.63679 838 ARG A CA 1
ATOM 6269 C C . ARG A 1 806 ? 175.35900 171.51200 171.07400 1.000 44.63679 838 ARG A C 1
ATOM 6270 O O . ARG A 1 806 ? 175.10900 171.20800 169.90700 1.000 44.63679 838 ARG A O 1
ATOM 6278 N N . SER A 1 807 ? 174.39600 171.69500 171.98300 1.000 44.00917 839 SER A N 1
ATOM 6279 C CA . SER A 1 807 ? 172.99600 171.62700 171.58300 1.000 44.00917 839 SER A CA 1
ATOM 6280 C C . SER A 1 807 ? 172.66000 172.71800 170.58000 1.000 44.00917 839 SER A C 1
ATOM 6281 O O . SER A 1 807 ? 171.93000 172.47500 169.61300 1.000 44.00917 839 SER A O 1
ATOM 6284 N N . ALA A 1 808 ? 173.18400 173.92700 170.79000 1.000 43.47237 840 ALA A N 1
ATOM 6285 C CA . ALA A 1 808 ? 172.93600 175.00300 169.83800 1.000 43.47237 840 ALA A CA 1
ATOM 6286 C C . ALA A 1 808 ? 173.47000 174.65400 168.45400 1.000 43.47237 840 ALA A C 1
ATOM 6287 O O . ALA A 1 808 ? 172.74100 174.74900 167.46000 1.000 43.47237 840 ALA A O 1
ATOM 6289 N N . ALA A 1 809 ? 174.73500 174.23100 168.37000 1.000 44.02540 841 ALA A N 1
ATOM 6290 C CA . ALA A 1 809 ? 175.31800 173.90200 167.07100 1.000 44.02540 841 ALA A CA 1
ATOM 6291 C C . ALA A 1 809 ? 174.59400 172.72800 166.41700 1.000 44.02540 841 ALA A C 1
ATOM 6292 O O . ALA A 1 809 ? 174.32800 172.74500 165.21000 1.000 44.02540 841 ALA A O 1
ATOM 6294 N N . LEU A 1 810 ? 174.26700 171.71000 167.21100 1.000 46.38769 842 LEU A N 1
ATOM 6295 C CA . LEU A 1 810 ? 173.49200 170.56400 166.75500 1.000 46.38769 842 LEU A CA 1
ATOM 6296 C C . LEU A 1 810 ? 172.17900 170.98600 166.11200 1.000 46.38769 842 LEU A C 1
ATOM 6297 O O . LEU A 1 810 ? 171.87300 170.59800 164.97400 1.000 46.38769 842 LEU A O 1
ATOM 6302 N N . SER A 1 811 ? 171.38900 171.78000 166.83400 1.000 47.04206 843 SER A N 1
ATOM 6303 C CA . SER A 1 811 ? 170.06500 172.14800 166.35900 1.000 47.04206 843 SER A CA 1
ATOM 6304 C C . SER A 1 811 ? 170.14700 173.03100 165.12300 1.000 47.04206 843 SER A C 1
ATOM 6305 O O . SER A 1 811 ? 169.36900 172.85700 164.17800 1.000 47.04206 843 SER A O 1
ATOM 6308 N N . GLN A 1 812 ? 171.08900 173.97900 165.10200 1.000 50.22486 844 GLN A N 1
ATOM 6309 C CA . GLN A 1 812 ? 171.22400 174.81800 163.91600 1.000 50.22486 844 GLN A CA 1
ATOM 6310 C C . GLN A 1 812 ? 171.65000 174.00300 162.70300 1.000 50.22486 844 GLN A C 1
ATOM 6311 O O . GLN A 1 812 ? 171.16100 174.24200 161.59500 1.000 50.22486 844 GLN A O 1
ATOM 6317 N N . PHE A 1 813 ? 172.54200 173.02600 162.88500 1.000 49.89827 845 PHE A N 1
ATOM 6318 C CA . PHE A 1 813 ? 172.95000 172.20200 161.75400 1.000 49.89827 845 PHE A CA 1
ATOM 6319 C C . PHE A 1 813 ? 171.77700 171.39000 161.21400 1.000 49.89827 845 PHE A C 1
ATOM 6320 O O . PHE A 1 813 ? 171.57600 171.29700 159.99500 1.000 49.89827 845 PHE A O 1
ATOM 6328 N N . VAL A 1 814 ? 170.99300 170.78700 162.11100 1.000 49.37459 846 VAL A N 1
ATOM 6329 C CA . VAL A 1 814 ? 169.85300 169.98700 161.66700 1.000 49.37459 846 VAL A CA 1
ATOM 6330 C C . VAL A 1 814 ? 168.84100 170.85400 160.92500 1.000 49.37459 846 VAL A C 1
ATOM 6331 O O . VAL A 1 814 ? 168.33600 170.47300 159.85900 1.000 49.37459 846 VAL A O 1
ATOM 6335 N N . ILE A 1 815 ? 168.53600 172.03600 161.46700 1.000 49.20178 847 ILE A N 1
ATOM 6336 C CA . ILE A 1 815 ? 167.58300 172.92400 160.80900 1.000 49.20178 847 ILE A CA 1
ATOM 6337 C C . ILE A 1 815 ? 168.10800 173.36400 159.45000 1.000 49.20178 847 ILE A C 1
ATOM 6338 O O . ILE A 1 815 ? 167.35300 173.44200 158.47400 1.000 49.20178 847 ILE A O 1
ATOM 6343 N N . HIS A 1 816 ? 169.40400 173.66700 159.36200 1.000 52.87107 848 HIS A N 1
ATOM 6344 C CA . HIS A 1 816 ? 169.96600 174.11600 158.09600 1.000 52.87107 848 HIS A CA 1
ATOM 6345 C C . HIS A 1 816 ? 169.88000 173.02200 157.03800 1.000 52.87107 848 HIS A C 1
ATOM 6346 O O . HIS A 1 816 ? 169.54600 173.29300 155.87900 1.000 52.87107 848 HIS A O 1
ATOM 6353 N N . ARG A 1 817 ? 170.18100 171.77800 157.41800 1.000 56.15159 849 ARG A N 1
ATOM 6354 C CA . ARG A 1 817 ? 170.06600 170.66700 156.47800 1.000 56.15159 849 ARG A CA 1
ATOM 6355 C C . ARG A 1 817 ? 168.62600 170.47500 156.01600 1.000 56.15159 849 ARG A C 1
ATOM 6356 O O . ARG A 1 817 ? 168.36500 170.28800 154.81800 1.000 56.15159 849 ARG A O 1
ATOM 6364 N N . SER A 1 818 ? 167.67800 170.53200 156.95300 1.000 54.83879 850 SER A N 1
ATOM 6365 C CA . SER A 1 818 ? 166.27700 170.36100 156.58900 1.000 54.83879 850 SER A CA 1
ATOM 6366 C C . SER A 1 818 ? 165.80700 171.46000 155.64600 1.000 54.83879 850 SER A C 1
ATOM 6367 O O . SER A 1 818 ? 165.08800 171.19000 154.68000 1.000 54.83879 850 SER A O 1
ATOM 6370 N N . LEU A 1 819 ? 166.20600 172.70600 155.89900 1.000 52.77357 851 LEU A N 1
ATOM 6371 C CA . LEU A 1 819 ? 165.80200 173.80400 155.03000 1.000 52.77357 851 LEU A CA 1
ATOM 6372 C C . LEU A 1 819 ? 166.49500 173.77900 153.67600 1.000 52.77357 851 LEU A C 1
ATOM 6373 O O . LEU A 1 819 ? 165.90200 174.21500 152.68500 1.000 52.77357 851 LEU A O 1
ATOM 6378 N N . CYS A 1 820 ? 167.73000 173.28400 153.60300 1.000 55.81078 852 CYS A N 1
ATOM 6379 C CA . CYS A 1 820 ? 168.35000 173.07400 152.30000 1.000 55.81078 852 CYS A CA 1
ATOM 6380 C C . CYS A 1 820 ? 167.57700 172.03700 151.49400 1.000 55.81078 852 CYS A C 1
ATOM 6381 O O . CYS A 1 820 ? 167.32100 172.23300 150.29900 1.000 55.81078 852 CYS A O 1
ATOM 6384 N N . ILE A 1 821 ? 167.17100 170.94100 152.14000 1.000 55.99631 853 ILE A N 1
ATOM 6385 C CA . ILE A 1 821 ? 166.33900 169.95100 151.46100 1.000 55.99631 853 ILE A CA 1
ATOM 6386 C C . ILE A 1 821 ? 165.00600 170.56500 151.03700 1.000 55.99631 853 ILE A C 1
ATOM 6387 O O . ILE A 1 821 ? 164.49000 170.27000 149.95300 1.000 55.99631 853 ILE A O 1
ATOM 6392 N N . SER A 1 822 ? 164.43000 171.42500 151.87800 1.000 57.61431 854 SER A N 1
ATOM 6393 C CA . SER A 1 822 ? 163.15900 172.06100 151.53900 1.000 57.61431 854 SER A CA 1
ATOM 6394 C C . SER A 1 822 ? 163.28900 172.97100 150.32300 1.000 57.61431 854 SER A C 1
ATOM 6395 O O . SER A 1 822 ? 162.41400 172.97500 149.45200 1.000 57.61431 854 SER A O 1
ATOM 6398 N N . THR A 1 823 ? 164.36100 173.76100 150.25300 1.000 57.92135 855 THR A N 1
ATOM 6399 C CA . THR A 1 823 ? 164.56900 174.61900 149.08900 1.000 57.92135 855 THR A CA 1
ATOM 6400 C C . THR A 1 823 ? 164.80200 173.79500 147.82800 1.000 57.92135 855 THR A C 1
ATOM 6401 O O . THR A 1 823 ? 164.30800 174.14100 146.74500 1.000 57.92135 855 THR A O 1
ATOM 6405 N N . MET A 1 824 ? 165.56600 172.70600 147.94400 1.000 61.99364 856 MET A N 1
ATOM 6406 C CA . MET A 1 824 ? 165.75300 171.82600 146.80000 1.000 61.99364 856 MET A CA 1
ATOM 6407 C C . MET A 1 824 ? 164.44000 171.22200 146.32400 1.000 61.99364 856 MET A C 1
ATOM 6408 O O . MET A 1 824 ? 164.21000 171.15000 145.11400 1.000 61.99364 856 MET A O 1
ATOM 6413 N N . GLN A 1 825 ? 163.57000 170.80900 147.24200 1.000 65.80932 857 GLN A N 1
ATOM 6414 C CA . GLN A 1 825 ? 162.24300 170.33300 146.87900 1.000 65.80932 857 GLN A CA 1
ATOM 6415 C C . GLN A 1 825 ? 161.38400 171.42200 146.24800 1.000 65.80932 857 GLN A C 1
ATOM 6416 O O . GLN A 1 825 ? 160.61200 171.13600 145.32800 1.000 65.80932 857 GLN A O 1
ATOM 6422 N N . ALA A 1 826 ? 161.49100 172.66200 146.72500 1.000 64.88816 858 ALA A N 1
ATOM 6423 C CA . ALA A 1 826 ? 160.74200 173.75300 146.11100 1.000 64.88816 858 ALA A CA 1
ATOM 6424 C C . ALA A 1 826 ? 161.16400 173.96400 144.66200 1.000 64.88816 858 ALA A C 1
ATOM 6425 O O . ALA A 1 826 ? 160.31500 174.11500 143.77500 1.000 64.88816 858 ALA A O 1
ATOM 6427 N N . VAL A 1 827 ? 162.47200 173.96400 144.40100 1.000 66.67081 859 VAL A N 1
ATOM 6428 C CA . VAL A 1 827 ? 162.94500 174.10200 143.02500 1.000 66.67081 859 VAL A CA 1
ATOM 6429 C C . VAL A 1 827 ? 162.52200 172.89600 142.19100 1.000 66.67081 859 VAL A C 1
ATOM 6430 O O . VAL A 1 827 ? 162.13100 173.03600 141.02400 1.000 66.67081 859 VAL A O 1
ATOM 6434 N N . PHE A 1 828 ? 162.58500 171.69800 142.77600 1.000 71.52154 860 PHE A N 1
ATOM 6435 C CA . PHE A 1 828 ? 162.16000 170.49000 142.07800 1.000 71.52154 860 PHE A CA 1
ATOM 6436 C C . PHE A 1 828 ? 160.70100 170.57800 141.65200 1.000 71.52154 860 PHE A C 1
ATOM 6437 O O . PHE A 1 828 ? 160.35600 170.23400 140.51600 1.000 71.52154 860 PHE A O 1
ATOM 6445 N N . SER A 1 829 ? 159.82900 171.03000 142.55300 1.000 73.18873 861 SER A N 1
ATOM 6446 C CA . SER A 1 829 ? 158.41800 171.17000 142.21100 1.000 73.18873 861 SER A CA 1
ATOM 6447 C C . SER A 1 829 ? 158.20900 172.26100 141.17300 1.000 73.18873 861 SER A C 1
ATOM 6448 O O . SER A 1 829 ? 157.39800 172.10200 140.25600 1.000 73.18873 861 SER A O 1
ATOM 6451 N N . SER A 1 830 ? 158.93700 173.37300 141.29300 1.000 73.86818 862 SER A N 1
ATOM 6452 C CA . SER A 1 830 ? 158.80600 174.45100 140.31900 1.000 73.86818 862 SER A CA 1
ATOM 6453 C C . SER A 1 830 ? 159.18700 173.98700 138.91800 1.000 73.86818 862 SER A C 1
ATOM 6454 O O . SER A 1 830 ? 158.56700 174.39700 137.93100 1.000 73.86818 862 SER A O 1
ATOM 6457 N N . VAL A 1 831 ? 160.20900 173.13500 138.80900 1.000 75.67814 863 VAL A N 1
ATOM 6458 C CA . VAL A 1 831 ? 160.62300 172.62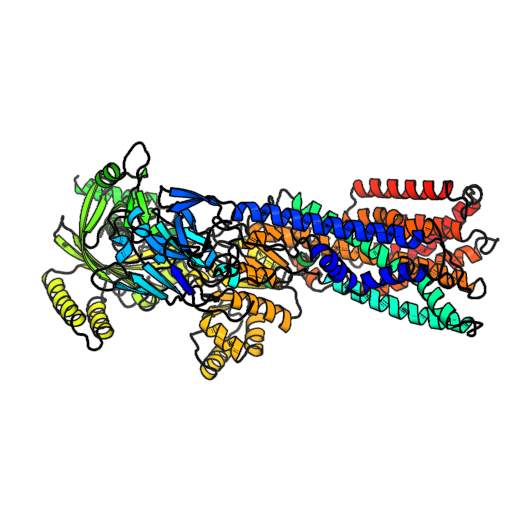600 137.50400 1.000 75.67814 863 VAL A CA 1
ATOM 6459 C C . VAL A 1 831 ? 159.54700 171.75500 136.86000 1.000 75.67814 863 VAL A C 1
ATOM 6460 O O . VAL A 1 831 ? 159.44200 171.71500 135.62800 1.000 75.67814 863 VAL A O 1
ATOM 6464 N N . PHE A 1 832 ? 158.70600 171.09600 137.65600 1.000 78.34073 864 PHE A N 1
ATOM 6465 C CA . PHE A 1 832 ? 157.76800 170.09100 137.16000 1.000 78.34073 864 PHE A CA 1
ATOM 6466 C C . PHE A 1 832 ? 156.33200 170.54900 137.40800 1.000 78.34073 864 PHE A C 1
ATOM 6467 O O . PHE A 1 832 ? 155.50200 169.81700 137.94600 1.000 78.34073 864 PHE A O 1
ATOM 6475 N N . TYR A 1 833 ? 156.05500 171.79800 137.03100 1.000 80.55867 865 TYR A N 1
ATOM 6476 C CA . TYR A 1 833 ? 154.69900 172.34900 137.00900 1.000 80.55867 865 TYR A CA 1
ATOM 6477 C C . TYR A 1 833 ? 154.09300 172.44600 138.40400 1.000 80.55867 865 TYR A C 1
ATOM 6478 O O . TYR A 1 833 ? 152.88500 172.27000 138.57700 1.000 80.55867 865 TYR A O 1
ATOM 6487 N N . PHE A 1 834 ? 154.93200 172.72300 139.40400 1.000 78.18335 866 PHE A N 1
ATOM 6488 C CA . PHE A 1 834 ? 154.48200 173.02400 140.76400 1.000 78.18335 866 PHE A CA 1
ATOM 6489 C C . PHE A 1 834 ? 153.62000 171.90400 141.33600 1.000 78.18335 866 PHE A C 1
ATOM 6490 O O . PHE A 1 834 ? 152.65600 172.14900 142.06200 1.000 78.18335 866 PHE A O 1
ATOM 6498 N N . ALA A 1 835 ? 153.97100 170.66500 141.01200 1.000 77.20354 867 ALA A N 1
ATOM 6499 C CA . ALA A 1 835 ? 153.25500 169.50100 141.50400 1.000 77.20354 867 ALA A CA 1
ATOM 6500 C C . ALA A 1 835 ? 153.83500 169.04400 142.83600 1.000 77.20354 867 ALA A C 1
ATOM 6501 O O . ALA A 1 835 ? 155.01800 169.23900 143.12400 1.000 77.20354 867 ALA A O 1
ATOM 6503 N N . SER A 1 836 ? 152.98500 168.41900 143.64800 1.000 76.62059 868 SER A N 1
ATOM 6504 C CA . SER A 1 836 ? 153.40200 167.95100 144.96200 1.000 76.62059 868 SER A CA 1
ATOM 6505 C C . SER A 1 836 ? 154.10400 166.60500 144.86200 1.000 76.62059 868 SER A C 1
ATOM 6506 O O . SER A 1 836 ? 153.76500 165.66700 145.58900 1.000 76.62059 868 SER A O 1
ATOM 6509 N N . VAL A 1 837 ? 155.08700 166.50100 143.97400 1.000 75.16764 869 VAL A N 1
ATOM 6510 C CA . VAL A 1 837 ? 155.84000 165.26700 143.77600 1.000 75.16764 869 VAL A CA 1
ATOM 6511 C C . VAL A 1 837 ? 157.08000 165.31900 144.66600 1.000 75.16764 869 VAL A C 1
ATOM 6512 O O . VAL A 1 837 ? 157.84800 166.28900 144.58000 1.000 75.16764 869 VAL A O 1
ATOM 6516 N N . PRO A 1 838 ? 157.29700 164.33200 145.53400 1.000 74.05855 870 PRO A N 1
ATOM 6517 C CA . PRO A 1 838 ? 158.43700 164.40000 146.45700 1.000 74.05855 870 PRO A CA 1
ATOM 6518 C C . PRO A 1 838 ? 159.77000 164.31300 145.73100 1.000 74.05855 870 PRO A C 1
ATOM 6519 O O . PRO A 1 838 ? 159.94900 163.51500 144.80900 1.000 74.05855 870 PRO A O 1
ATOM 6523 N N . LEU A 1 839 ? 160.71300 165.15000 146.16200 1.000 71.98033 871 LEU A N 1
ATOM 6524 C CA . LEU A 1 839 ? 162.08400 165.01400 145.68500 1.000 71.98033 871 LEU A CA 1
ATOM 6525 C C . LEU A 1 839 ? 162.75000 163.78800 146.29200 1.000 71.98033 871 LEU A C 1
ATOM 6526 O O . LEU A 1 839 ? 163.39600 163.01100 145.58300 1.000 71.98033 871 LEU A O 1
ATOM 6531 N N . TYR A 1 840 ? 162.58700 163.59000 147.59700 1.000 73.60441 872 TYR A N 1
ATOM 6532 C CA . TYR A 1 840 ? 163.15000 162.45300 148.31000 1.000 73.60441 872 TYR A CA 1
ATOM 6533 C C . TYR A 1 840 ? 162.02500 161.63000 148.91500 1.000 73.60441 872 TYR A C 1
ATOM 6534 O O . TYR A 1 840 ? 161.09300 162.17800 149.50900 1.000 73.60441 872 TYR A O 1
ATOM 6543 N N . GLN A 1 841 ? 162.11900 160.31300 148.76800 1.000 78.74115 873 GLN A N 1
ATOM 6544 C CA . GLN A 1 841 ? 161.11500 159.41500 149.31200 1.000 78.74115 873 GLN A CA 1
ATOM 6545 C C . GLN A 1 841 ? 161.77200 158.08400 149.63700 1.000 78.74115 873 GLN A C 1
ATOM 6546 O O . GLN A 1 841 ? 162.86100 157.77100 149.15200 1.000 78.74115 873 GLN A O 1
ATOM 6552 N N . GLY A 1 842 ? 161.10100 157.30700 150.47100 1.000 76.52266 874 GLY A N 1
ATOM 6553 C CA . GLY A 1 842 ? 161.59200 155.97600 150.78000 1.000 76.52266 874 GLY A CA 1
ATOM 6554 C C . GLY A 1 842 ? 162.70100 156.02900 151.79900 1.000 76.52266 874 GLY A C 1
ATOM 6555 O O . GLY A 1 842 ? 162.57700 156.68500 152.83300 1.000 76.52266 874 GLY A O 1
ATOM 6556 N N . PHE A 1 843 ? 163.80200 155.33400 151.50700 1.000 77.53348 875 PHE A N 1
ATOM 6557 C CA . PHE A 1 843 ? 164.87100 155.20800 152.49000 1.000 77.53348 875 PHE A CA 1
ATOM 6558 C C . PHE A 1 843 ? 165.65100 156.50400 152.66400 1.000 77.53348 875 PHE A C 1
ATOM 6559 O O . PHE A 1 843 ? 166.31000 156.68800 153.69000 1.000 77.53348 875 PHE A O 1
ATOM 6567 N N . LEU A 1 844 ? 165.61200 157.40200 151.68100 1.000 74.19293 876 LEU A N 1
ATOM 6568 C CA . LEU A 1 844 ? 166.32000 158.66800 151.83600 1.000 74.19293 876 LEU A CA 1
ATOM 6569 C C . LEU A 1 844 ? 165.72800 159.49500 152.97100 1.000 74.19293 876 LEU A C 1
ATOM 6570 O O . LEU A 1 844 ? 166.46500 160.07300 153.77800 1.000 74.19293 876 LEU A O 1
ATOM 6575 N N . ILE A 1 845 ? 164.39800 159.54900 153.05900 1.000 72.48243 877 ILE A N 1
ATOM 6576 C CA . ILE A 1 845 ? 163.75100 160.30500 154.12900 1.000 72.48243 877 ILE A CA 1
ATOM 6577 C C . ILE A 1 845 ? 164.06200 159.68500 155.48700 1.000 72.48243 877 ILE A C 1
ATOM 6578 O O . ILE A 1 845 ? 164.40200 160.38900 156.44300 1.000 72.48243 877 ILE A O 1
ATOM 6583 N N . ILE A 1 846 ? 163.96700 158.35600 155.58600 1.000 70.81340 878 ILE A N 1
ATOM 6584 C CA . ILE A 1 846 ? 164.26400 157.67900 156.84600 1.000 70.81340 878 ILE A CA 1
ATOM 6585 C C . ILE A 1 846 ? 165.70900 157.92000 157.25700 1.000 70.81340 878 ILE A C 1
ATOM 6586 O O . ILE A 1 846 ? 166.00000 158.20200 158.42500 1.000 70.81340 878 ILE A O 1
ATOM 6591 N N . GLY A 1 847 ? 166.63700 157.80500 156.30700 1.000 69.68201 879 GLY A N 1
ATOM 6592 C CA . GLY A 1 847 ? 168.04000 157.99300 156.62900 1.000 69.68201 879 GLY A CA 1
ATOM 6593 C C . GLY A 1 847 ? 168.35100 159.41000 157.06700 1.000 69.68201 879 GLY A C 1
ATOM 6594 O O . GLY A 1 847 ? 169.05900 159.62300 158.05400 1.000 69.68201 879 GLY A O 1
ATOM 6595 N N . TYR A 1 848 ? 167.82500 160.40000 156.34200 1.000 68.37181 880 TYR A N 1
ATOM 6596 C CA . TYR A 1 848 ? 168.10300 161.78600 156.69700 1.000 68.37181 880 TYR A CA 1
ATOM 6597 C C . TYR A 1 848 ? 167.42400 162.16800 158.00300 1.000 68.37181 880 TYR A C 1
ATOM 6598 O O . TYR A 1 848 ? 167.91200 163.04000 158.73000 1.000 68.37181 880 TYR A O 1
ATOM 6607 N N . SER A 1 849 ? 166.29000 161.54100 158.31300 1.000 68.19050 881 SER A N 1
ATOM 6608 C CA . SER A 1 849 ? 165.66700 161.76500 159.60900 1.000 68.19050 881 SER A CA 1
ATOM 6609 C C . SER A 1 849 ? 166.50200 161.16600 160.73000 1.000 68.19050 881 SER A C 1
ATOM 6610 O O . SER A 1 849 ? 166.77300 161.83500 161.73300 1.000 68.19050 881 SER A O 1
ATOM 6613 N N . THR A 1 850 ? 166.91900 159.90800 160.58900 1.000 66.80991 882 THR A N 1
ATOM 6614 C CA . THR A 1 850 ? 167.63800 159.28500 161.69000 1.000 66.80991 882 THR A CA 1
ATOM 6615 C C . THR A 1 850 ? 169.14400 159.17700 161.47600 1.000 66.80991 882 THR A C 1
ATOM 6616 O O . THR A 1 850 ? 169.90800 159.87100 162.14700 1.000 66.80991 882 THR A O 1
ATOM 6620 N N . ILE A 1 851 ? 169.58700 158.38300 160.50000 1.000 67.21984 883 ILE A N 1
ATOM 6621 C CA . ILE A 1 851 ? 170.94700 157.84700 160.57400 1.000 67.21984 883 ILE A CA 1
ATOM 6622 C C . ILE A 1 851 ? 171.93900 158.74200 159.84000 1.000 67.21984 883 ILE A C 1
ATOM 6623 O O . ILE A 1 851 ? 173.09400 158.87800 160.25900 1.000 67.21984 883 ILE A O 1
ATOM 6628 N N . TYR A 1 852 ? 171.51400 159.37000 158.74200 1.000 68.99648 884 TYR A N 1
ATOM 6629 C CA . TYR A 1 852 ? 172.41000 160.26300 158.01400 1.000 68.99648 884 TYR A CA 1
ATOM 6630 C C . TYR A 1 852 ? 172.77500 161.46900 158.86600 1.000 68.99648 884 TYR A C 1
ATOM 6631 O O . TYR A 1 852 ? 173.84400 162.06600 158.70300 1.000 68.99648 884 TYR A O 1
ATOM 6640 N N . THR A 1 853 ? 171.88600 161.84000 159.78700 1.000 63.25783 885 THR A N 1
ATOM 6641 C CA . THR A 1 853 ? 172.07400 163.04400 160.58300 1.000 63.25783 885 THR A CA 1
ATOM 6642 C C . THR A 1 853 ? 172.84600 162.77900 161.87100 1.000 63.25783 885 THR A C 1
ATOM 6643 O O . THR A 1 853 ? 173.50200 163.68700 162.38000 1.000 63.25783 885 THR A O 1
ATOM 6647 N N . MET A 1 854 ? 172.79500 161.55800 162.40700 1.000 63.85561 886 MET A N 1
ATOM 6648 C CA . MET A 1 854 ? 173.38800 161.30600 163.71800 1.000 63.85561 886 MET A CA 1
ATOM 6649 C C . MET A 1 854 ? 174.91300 161.31000 163.68100 1.000 63.85561 886 MET A C 1
ATOM 6650 O O . MET A 1 854 ? 175.55100 161.64900 164.68200 1.000 63.85561 886 MET A O 1
ATOM 6655 N N . PHE A 1 855 ? 175.52100 160.93300 162.55900 1.000 64.91617 887 PHE A N 1
ATOM 6656 C CA . PHE A 1 855 ? 176.98300 160.89100 162.49800 1.000 64.91617 887 PHE A CA 1
ATOM 6657 C C . PHE A 1 855 ? 177.63300 162.27700 162.49800 1.000 64.91617 887 PHE A C 1
ATOM 6658 O O . PHE A 1 855 ? 178.47000 162.56100 163.37200 1.000 64.91617 887 PHE A O 1
ATOM 6666 N N . PRO A 1 856 ? 177.29800 163.16500 161.55300 1.000 62.36730 888 PRO A N 1
ATOM 6667 C CA . PRO A 1 856 ? 177.95100 164.48100 161.55600 1.000 62.36730 888 PRO A CA 1
ATOM 6668 C C . PRO A 1 856 ? 177.59000 165.33800 162.75100 1.000 62.36730 888 PRO A C 1
ATOM 6669 O O . PRO A 1 856 ? 178.35100 166.25000 163.09300 1.000 62.36730 888 PRO A O 1
ATOM 6673 N N . VAL A 1 857 ? 176.45600 165.08400 163.40100 1.000 58.91456 889 VAL A N 1
ATOM 6674 C CA . VAL A 1 857 ? 176.11800 165.84300 164.59800 1.000 58.91456 889 VAL A CA 1
ATOM 6675 C C . VAL A 1 857 ? 176.59300 165.17200 165.88400 1.000 58.91456 889 VAL A C 1
ATOM 6676 O O . VAL A 1 857 ? 176.71700 165.84700 166.91200 1.000 58.91456 889 VAL A O 1
ATOM 6680 N N . PHE A 1 858 ? 176.88600 163.87300 165.85800 1.000 57.10593 890 PHE A N 1
ATOM 6681 C CA . PHE A 1 858 ? 177.68700 163.28800 166.92600 1.000 57.10593 890 PHE A CA 1
ATOM 6682 C C . PHE A 1 858 ? 179.09000 163.87300 166.90800 1.000 57.10593 890 PHE A C 1
ATOM 6683 O O . PHE A 1 858 ? 179.67000 164.16700 167.96800 1.000 57.10593 890 PHE A O 1
ATOM 6691 N N . SER A 1 859 ? 179.63000 164.07700 165.70600 1.000 58.82440 891 SER A N 1
ATOM 6692 C CA . SER A 1 859 ? 180.86100 164.84600 165.57200 1.000 58.82440 891 SER A CA 1
ATOM 6693 C C . SER A 1 859 ? 180.73300 166.21500 166.23800 1.000 58.82440 891 SER A C 1
ATOM 6694 O O . SER A 1 859 ? 181.69300 166.71300 166.83400 1.000 58.82440 891 SER A O 1
ATOM 6697 N N . LEU A 1 860 ? 179.55300 166.83400 166.15600 1.000 54.44398 892 LEU A N 1
ATOM 6698 C CA . LEU A 1 860 ? 179.33600 168.13200 166.78600 1.000 54.44398 892 LEU A CA 1
ATOM 6699 C C . LEU A 1 860 ? 179.19800 168.03900 168.30000 1.000 54.44398 892 LEU A C 1
ATOM 6700 O O . LEU A 1 860 ? 179.69700 168.91800 169.00900 1.000 54.44398 892 LEU A O 1
ATOM 6705 N N . VAL A 1 861 ? 178.51700 167.01100 168.81200 1.000 52.43461 893 VAL A N 1
ATOM 6706 C CA . VAL A 1 861 ? 178.39300 166.84900 170.25900 1.000 52.43461 893 VAL A CA 1
ATOM 6707 C C . VAL A 1 861 ? 179.70200 166.42500 170.89700 1.000 52.43461 893 VAL A C 1
ATOM 6708 O O . VAL A 1 861 ? 179.79400 166.38800 172.12900 1.000 52.43461 893 VAL A O 1
ATOM 6712 N N . LEU A 1 862 ? 180.71200 166.08400 170.10100 1.000 54.25062 894 LEU A N 1
ATOM 6713 C CA . LEU A 1 862 ? 182.04900 165.88500 170.63800 1.000 54.25062 894 LEU A CA 1
ATOM 6714 C C . LEU A 1 862 ? 182.89900 167.15100 170.68500 1.000 54.25062 894 LEU A C 1
ATOM 6715 O O . LEU A 1 862 ? 184.01300 167.10000 171.21300 1.000 54.25062 894 LEU A O 1
ATOM 6720 N N . ASP A 1 863 ? 182.41100 168.27700 170.17000 1.000 56.42053 895 ASP A N 1
ATOM 6721 C CA . ASP A 1 863 ? 183.26000 169.44200 169.95100 1.000 56.42053 895 ASP A CA 1
ATOM 6722 C C . ASP A 1 863 ? 183.34800 170.34100 171.18100 1.000 56.42053 895 ASP A C 1
ATOM 6723 O O . ASP A 1 863 ? 182.39600 170.46000 171.95500 1.000 56.42053 895 ASP A O 1
ATOM 6728 N N . LYS A 1 864 ? 184.51000 170.97600 171.35000 1.000 57.03255 896 LYS A N 1
ATOM 6729 C CA . LYS A 1 864 ? 184.74900 171.97300 172.38600 1.000 57.03255 896 LYS A CA 1
ATOM 6730 C C . LYS A 1 864 ? 185.35300 173.21800 171.75600 1.000 57.03255 896 LYS A C 1
ATOM 6731 O O . LYS A 1 864 ? 186.20100 173.12000 170.86700 1.000 57.03255 896 LYS A O 1
ATOM 6737 N N . ASP A 1 865 ? 184.91200 174.39100 172.21100 1.000 59.91051 897 ASP A N 1
ATOM 6738 C CA . ASP A 1 865 ? 185.55100 175.62400 171.76200 1.000 59.91051 897 ASP A CA 1
ATOM 6739 C C . ASP A 1 865 ? 186.88200 175.85800 172.47000 1.000 59.91051 897 ASP A C 1
ATOM 6740 O O . ASP A 1 865 ? 187.84600 176.31200 171.84700 1.000 59.91051 897 ASP A O 1
ATOM 6745 N N . VAL A 1 866 ? 186.95600 175.55100 173.76500 1.000 58.97352 898 VAL A N 1
ATOM 6746 C CA . VAL A 1 866 ? 188.17400 175.69200 174.55100 1.000 58.97352 898 VAL A CA 1
ATOM 6747 C C . VAL A 1 866 ? 188.32000 174.46100 175.43500 1.000 58.97352 898 VAL A C 1
ATOM 6748 O O . VAL A 1 866 ? 187.37900 173.69100 175.62700 1.000 58.97352 898 VAL A O 1
ATOM 6752 N N . LYS A 1 867 ? 189.52300 174.28100 175.96900 1.000 57.80445 899 LYS A N 1
ATOM 6753 C CA . LYS A 1 867 ? 189.77200 173.20700 176.91700 1.000 57.80445 899 LYS A CA 1
ATOM 6754 C C . LYS A 1 867 ? 189.09000 173.50100 178.25100 1.000 57.80445 899 LYS A C 1
ATOM 6755 O O . LYS A 1 867 ? 188.74600 174.64200 178.56700 1.000 57.80445 899 LYS A O 1
ATOM 6761 N N . SER A 1 868 ? 188.89800 172.44100 179.04000 1.000 57.10939 900 SER A N 1
ATOM 6762 C CA . SER A 1 868 ? 188.23400 172.58400 180.33200 1.000 57.10939 900 SER A CA 1
ATOM 6763 C C . SER A 1 868 ? 189.03600 173.46700 181.27600 1.000 57.10939 900 SER A C 1
ATOM 6764 O O . SER A 1 868 ? 188.46200 174.25900 182.03200 1.000 57.10939 900 SER A O 1
ATOM 6767 N N . GLU A 1 869 ? 190.36300 173.33900 181.25700 1.000 59.85142 901 GLU A N 1
ATOM 6768 C CA . GLU A 1 869 ? 191.19700 174.17500 182.11300 1.000 59.85142 901 GLU A CA 1
ATOM 6769 C C . GLU A 1 869 ? 191.03800 175.64800 181.76400 1.000 59.85142 901 GLU A C 1
ATOM 6770 O O . GLU A 1 869 ? 190.98900 176.50200 182.65500 1.000 59.85142 901 GLU A O 1
ATOM 6776 N N . VAL A 1 870 ? 190.96300 175.96600 180.47200 1.000 57.79272 902 VAL A N 1
ATOM 6777 C CA . VAL A 1 870 ? 190.75500 177.35000 180.05700 1.000 57.79272 902 VAL A CA 1
ATOM 6778 C C . VAL A 1 870 ? 189.38900 177.84400 180.51400 1.000 57.79272 902 VAL A C 1
ATOM 6779 O O . VAL A 1 870 ? 189.24800 178.97900 180.98300 1.000 57.79272 902 VAL A O 1
ATOM 6783 N N . ALA A 1 871 ? 188.36200 177.00400 180.38300 1.000 55.36440 903 ALA A N 1
ATOM 6784 C CA . ALA A 1 871 ? 187.02200 177.39800 180.80400 1.000 55.36440 903 ALA A CA 1
ATOM 6785 C C . ALA A 1 871 ? 186.97000 177.65900 182.30200 1.000 55.36440 903 ALA A C 1
ATOM 6786 O O . ALA A 1 871 ? 186.28600 178.58300 182.75700 1.000 55.36440 903 ALA A O 1
ATOM 6788 N N . MET A 1 872 ? 187.67400 176.84400 183.08700 1.000 55.94805 904 MET A N 1
ATOM 6789 C CA . MET A 1 872 ? 187.72700 177.06200 184.52800 1.000 55.94805 904 MET A CA 1
ATOM 6790 C C . MET A 1 872 ? 188.52100 178.31600 184.87300 1.000 55.94805 904 MET A C 1
ATOM 6791 O O . MET A 1 872 ? 188.16000 179.04900 185.80100 1.000 55.94805 904 MET A O 1
ATOM 6796 N N . LEU A 1 873 ? 189.60100 178.58000 184.13600 1.000 57.22341 905 LEU A N 1
ATOM 6797 C CA . LEU A 1 873 ? 190.47600 179.69800 184.47000 1.000 57.22341 905 LEU A CA 1
ATOM 6798 C C . LEU A 1 873 ? 189.86400 181.03900 184.09600 1.000 57.22341 905 LEU A C 1
ATOM 6799 O O . LEU A 1 873 ? 190.16300 182.05200 184.73600 1.000 57.22341 905 LEU A O 1
ATOM 6804 N N . TYR A 1 874 ? 189.01700 181.07400 183.06900 1.000 59.40693 906 TYR A N 1
ATOM 6805 C CA . TYR A 1 874 ? 188.43000 182.31400 182.56700 1.000 59.40693 906 TYR A CA 1
ATOM 6806 C C . TYR A 1 874 ? 186.91600 182.19800 182.64600 1.000 59.40693 906 TYR A C 1
ATOM 6807 O O . TYR A 1 874 ? 186.26000 181.82200 181.66400 1.000 59.40693 906 TYR A O 1
ATOM 6816 N N . PRO A 1 875 ? 186.32100 182.51300 183.79900 1.000 52.96382 907 PRO A N 1
ATOM 6817 C CA . PRO A 1 875 ? 184.85800 182.42900 183.92200 1.000 52.96382 907 PRO A CA 1
ATOM 6818 C C . PRO A 1 875 ? 184.11100 183.42100 183.05100 1.000 52.96382 907 PRO A C 1
ATOM 6819 O O . PRO A 1 875 ? 182.89800 183.26500 182.88000 1.000 52.96382 907 PRO A O 1
ATOM 6823 N N . GLU A 1 876 ? 184.78000 184.43800 182.50700 1.000 55.73831 908 GLU A N 1
ATOM 6824 C CA . GLU A 1 876 ? 184.10400 185.41200 181.66100 1.000 55.73831 908 GLU A CA 1
ATOM 6825 C C . GLU A 1 876 ? 183.57700 184.80700 180.36600 1.000 55.73831 908 GLU A C 1
ATOM 6826 O O . GLU A 1 876 ? 182.75600 185.44300 179.69800 1.000 55.73831 908 GLU A O 1
ATOM 6832 N N . LEU A 1 877 ? 184.02500 183.60500 179.99800 1.000 52.61128 909 LEU A N 1
ATOM 6833 C CA . LEU A 1 877 ? 183.42100 182.89500 178.87800 1.000 52.61128 909 LEU A CA 1
ATOM 6834 C C . LEU A 1 877 ? 181.97100 182.53000 179.15800 1.000 52.61128 909 LEU A C 1
ATOM 6835 O O . LEU A 1 877 ? 181.18400 182.36100 178.22200 1.000 52.61128 909 LEU A O 1
ATOM 6840 N N . TYR A 1 878 ? 181.61100 182.38800 180.43400 1.000 46.00384 910 TYR A N 1
ATOM 6841 C CA . TYR A 1 878 ? 180.24300 182.04300 180.80600 1.000 46.00384 910 TYR A CA 1
ATOM 6842 C C . TYR A 1 878 ? 179.29000 183.21100 180.58200 1.000 46.00384 910 TYR A C 1
ATOM 6843 O O . TYR A 1 878 ? 178.13500 183.01200 180.18300 1.000 46.00384 910 TYR A O 1
ATOM 6852 N N . LYS A 1 879 ? 179.75000 184.43800 180.83800 1.000 50.60280 911 LYS A N 1
ATOM 6853 C CA . LYS A 1 879 ? 178.87700 185.59800 180.69000 1.000 50.60280 911 LYS A CA 1
ATOM 6854 C C . LYS A 1 879 ? 178.47300 185.81800 179.24200 1.000 50.60280 911 LYS A C 1
ATOM 6855 O O . LYS A 1 879 ? 177.41800 186.40300 178.97600 1.000 50.60280 911 LYS A O 1
ATOM 6861 N N . ASP A 1 880 ? 179.30100 185.37800 178.29400 1.000 55.04710 912 ASP A N 1
ATOM 6862 C CA . ASP A 1 880 ? 178.89900 185.41800 176.89500 1.000 55.04710 912 ASP A CA 1
ATOM 6863 C C . ASP A 1 880 ? 177.69100 184.52300 176.64800 1.000 55.04710 912 ASP A C 1
ATOM 6864 O O . ASP A 1 880 ? 176.74600 184.92100 175.95900 1.000 55.04710 912 ASP A O 1
ATOM 6869 N N . LEU A 1 881 ? 177.69500 183.31500 177.21400 1.000 51.14834 913 LEU A N 1
ATOM 6870 C CA . LEU A 1 881 ? 176.52700 182.45000 177.09500 1.000 51.14834 913 LEU A CA 1
ATOM 6871 C C . LEU A 1 881 ? 175.32600 183.02800 177.82100 1.000 51.14834 913 LEU A C 1
ATOM 6872 O O . LEU A 1 881 ? 174.18600 182.81600 177.39400 1.000 51.14834 913 LEU A O 1
ATOM 6877 N N . LEU A 1 882 ? 175.55500 183.74300 178.92400 1.000 50.62921 914 LEU A N 1
ATOM 6878 C CA . LEU A 1 882 ? 174.44500 184.34900 179.64900 1.000 50.62921 914 LEU A CA 1
ATOM 6879 C C . LEU A 1 882 ? 173.69200 185.36700 178.80400 1.000 50.62921 914 LEU A C 1
ATOM 6880 O O . LEU A 1 882 ? 172.54500 185.69400 179.12300 1.000 50.62921 914 LEU A O 1
ATOM 6885 N N . LYS A 1 883 ? 174.30300 185.86600 177.73200 1.000 56.27393 915 LYS A N 1
ATOM 6886 C CA . LYS A 1 883 ? 173.64700 186.80100 176.82700 1.000 56.27393 915 LYS A CA 1
ATOM 6887 C C . LYS A 1 883 ? 172.78800 186.10400 175.77900 1.000 56.27393 915 LYS A C 1
ATOM 6888 O O . LYS A 1 883 ? 172.15300 186.79100 174.97200 1.000 56.27393 915 LYS A O 1
ATOM 6894 N N . GLY A 1 884 ? 172.75600 184.77200 175.76800 1.000 57.90917 916 GLY A N 1
ATOM 6895 C CA . GLY A 1 884 ? 172.01900 184.03900 174.75800 1.000 57.90917 916 GLY A CA 1
ATOM 6896 C C . GLY A 1 884 ? 172.72000 183.91300 173.42700 1.000 57.90917 916 GLY A C 1
ATOM 6897 O O . GLY A 1 884 ? 172.06300 183.66100 172.41400 1.000 57.90917 916 GLY A O 1
ATOM 6898 N N . ARG A 1 885 ? 174.04000 184.08000 173.40100 1.000 58.86362 917 ARG A N 1
ATOM 6899 C CA . ARG A 1 885 ? 174.77300 184.07800 172.13800 1.000 58.86362 917 ARG A CA 1
ATOM 6900 C C . ARG A 1 885 ? 174.71100 182.76700 171.35500 1.000 58.86362 917 ARG A C 1
ATOM 6901 O O . ARG A 1 885 ? 174.56400 182.83700 170.12300 1.000 58.86362 917 ARG A O 1
ATOM 6909 N N . PRO A 1 886 ? 174.84200 181.57300 171.95900 1.000 54.73169 918 PRO A N 1
ATOM 6910 C CA . PRO A 1 886 ? 174.92900 180.35700 171.12700 1.000 54.73169 918 PRO A CA 1
ATOM 6911 C C . PRO A 1 886 ? 173.76300 180.16400 170.17500 1.000 54.73169 918 PRO A C 1
ATOM 6912 O O . PRO A 1 886 ? 173.97000 179.72900 169.03600 1.000 54.73169 918 PRO A O 1
ATOM 6916 N N . LEU A 1 887 ? 172.54200 180.47200 170.60200 1.000 56.52444 919 LEU A N 1
ATOM 6917 C CA . LEU A 1 887 ? 171.37900 180.37300 169.73300 1.000 56.52444 919 LEU A CA 1
ATOM 6918 C C . LEU A 1 887 ? 170.52700 181.61500 169.91400 1.000 56.52444 919 LEU A C 1
ATOM 6919 O O . LEU A 1 887 ? 170.21500 182.00100 171.04400 1.000 56.52444 919 LEU A O 1
ATOM 6924 N N . SER A 1 888 ? 170.15700 182.23200 168.80000 1.000 58.80321 920 SER A N 1
ATOM 6925 C CA . SER A 1 888 ? 169.36000 183.44800 168.80400 1.000 58.80321 920 SER A CA 1
ATOM 6926 C C . SER A 1 888 ? 168.65500 183.54200 167.46000 1.000 58.80321 920 SER A C 1
ATOM 6927 O O . SER A 1 888 ? 168.85300 182.70700 166.57600 1.000 58.80321 920 SER A O 1
ATOM 6930 N N . TYR A 1 889 ? 167.82100 184.56900 167.31300 1.000 59.30639 921 TYR A N 1
ATOM 6931 C CA . TYR A 1 889 ? 167.17500 184.80100 166.02800 1.000 59.30639 921 TYR A CA 1
ATOM 6932 C C . TYR A 1 889 ? 168.18000 185.23900 164.97500 1.000 59.30639 921 TYR A C 1
ATOM 6933 O O . TYR A 1 889 ? 167.98300 184.98000 163.78400 1.000 59.30639 921 TYR A O 1
ATOM 6942 N N . LYS A 1 890 ? 169.26600 185.88600 165.39700 1.000 59.90113 922 LYS A N 1
ATOM 6943 C CA . LYS A 1 890 ? 170.31700 186.27900 164.46600 1.000 59.90113 922 LYS A CA 1
ATOM 6944 C C . LYS A 1 890 ? 170.91000 185.05900 163.77100 1.000 59.90113 922 LYS A C 1
ATOM 6945 O O . LYS A 1 890 ? 170.81600 184.92100 162.54400 1.000 59.90113 922 LYS A O 1
ATOM 6951 N N . THR A 1 891 ? 171.51000 184.15400 164.55200 1.000 56.35778 923 THR A N 1
ATOM 6952 C CA . THR A 1 891 ? 172.15400 182.97100 163.98800 1.000 56.35778 923 THR A CA 1
ATOM 6953 C C . THR A 1 891 ? 171.15800 182.11000 163.22700 1.000 56.35778 923 THR A C 1
ATOM 6954 O O . THR A 1 891 ? 171.49300 181.52400 162.19100 1.000 56.35778 923 THR A O 1
ATOM 6958 N N . PHE A 1 892 ? 169.92300 182.03300 163.72300 1.000 54.51840 924 PHE A N 1
ATOM 6959 C CA . PHE A 1 892 ? 168.88300 181.29900 163.01700 1.000 54.51840 924 PHE A CA 1
ATOM 6960 C C . PHE A 1 892 ? 168.62900 181.89400 161.63700 1.000 54.51840 924 PHE A C 1
ATOM 6961 O O . PHE A 1 892 ? 168.50500 181.15900 160.65400 1.000 54.51840 924 PHE A O 1
ATOM 6969 N N . LEU A 1 893 ? 168.57100 183.22400 161.54000 1.000 55.62167 925 LEU A N 1
ATOM 6970 C CA . LEU A 1 893 ? 168.34300 183.86100 160.24600 1.000 55.62167 925 LEU A CA 1
ATOM 6971 C C . LEU A 1 893 ? 169.52200 183.66600 159.30100 1.000 55.62167 925 LEU A C 1
ATOM 6972 O O . LEU A 1 893 ? 169.32600 183.42300 158.10200 1.000 55.62167 925 LEU A O 1
ATOM 6977 N N . ILE A 1 894 ? 170.75200 183.78900 159.80700 1.000 54.63194 926 ILE A N 1
ATOM 6978 C CA . ILE A 1 894 ? 171.89800 183.56000 158.92900 1.000 54.63194 926 ILE A CA 1
ATOM 6979 C C . ILE A 1 894 ? 171.88900 182.13000 158.41100 1.000 54.63194 926 ILE A C 1
ATOM 6980 O O . ILE A 1 894 ? 172.16300 181.88200 157.23200 1.000 54.63194 926 ILE A O 1
ATOM 6985 N N . TRP A 1 895 ? 171.56200 181.16700 159.27300 1.000 54.62536 927 TRP A N 1
ATOM 6986 C CA . TRP A 1 895 ? 171.54700 179.78200 158.82300 1.000 54.62536 927 TRP A CA 1
ATOM 6987 C C . TRP A 1 895 ? 170.39700 179.51400 157.85900 1.000 54.62536 927 TRP A C 1
ATOM 6988 O O . TRP A 1 895 ? 170.54500 178.70300 156.94100 1.000 54.62536 927 TRP A O 1
ATOM 6999 N N . VAL A 1 896 ? 169.26200 180.19400 158.03100 1.000 53.96551 928 VAL A N 1
ATOM 7000 C CA . VAL A 1 896 ? 168.16300 180.06200 157.07500 1.000 53.96551 928 VAL A CA 1
ATOM 7001 C C . VAL A 1 896 ? 168.59500 180.56500 155.70400 1.000 53.96551 928 VAL A C 1
ATOM 7002 O O . VAL A 1 896 ? 168.35600 179.91700 154.67600 1.000 53.96551 928 VAL A O 1
ATOM 7006 N N . LEU A 1 897 ? 169.24800 181.72900 155.67100 1.000 54.40246 929 LEU A N 1
ATOM 7007 C CA . LEU A 1 897 ? 169.72100 182.27200 154.40200 1.000 54.40246 929 LEU A CA 1
ATOM 7008 C C . LEU A 1 897 ? 170.75900 181.36000 153.76100 1.000 54.40246 929 LEU A C 1
ATOM 7009 O O . LEU A 1 897 ? 170.74300 181.15100 152.54200 1.000 54.40246 929 LEU A O 1
ATOM 7014 N N . ILE A 1 898 ? 171.66700 180.80400 154.56500 1.000 54.51464 930 ILE A N 1
ATOM 7015 C CA . ILE A 1 898 ? 172.67700 179.89500 154.03100 1.000 54.51464 930 ILE A CA 1
ATOM 7016 C C . ILE A 1 898 ? 172.02800 178.64200 153.45400 1.000 54.51464 930 ILE A C 1
ATOM 7017 O O . ILE A 1 898 ? 172.42200 178.16500 152.38600 1.000 54.51464 930 ILE A O 1
ATOM 7022 N N . SER A 1 899 ? 171.03700 178.08200 154.15100 1.000 53.63613 931 SER A N 1
ATOM 7023 C CA . SER A 1 899 ? 170.35700 176.89200 153.65000 1.000 53.63613 931 SER A CA 1
ATOM 7024 C C . SER A 1 899 ? 169.64100 177.17300 152.33600 1.000 53.63613 931 SER A C 1
ATOM 7025 O O . SER A 1 899 ? 169.69000 176.35600 151.40600 1.000 53.63613 931 SER A O 1
ATOM 7028 N N . ILE A 1 900 ? 168.96300 178.31800 152.24300 1.000 54.97744 932 ILE A N 1
ATOM 7029 C CA . ILE A 1 900 ? 168.29200 178.67400 150.99700 1.000 54.97744 932 ILE A CA 1
ATOM 7030 C C . ILE A 1 900 ? 169.30700 178.83200 149.87300 1.000 54.97744 932 ILE A C 1
ATOM 7031 O O . ILE A 1 900 ? 169.10100 178.33300 148.76000 1.000 54.97744 932 ILE A O 1
ATOM 7036 N N . TYR A 1 901 ? 170.42300 179.51000 150.15000 1.000 57.85099 933 TYR A N 1
ATOM 7037 C CA . TYR A 1 901 ? 171.45100 179.68800 149.13200 1.000 57.85099 933 TYR A CA 1
ATOM 7038 C C . TYR A 1 901 ? 172.00700 178.35000 148.66900 1.000 57.85099 933 TYR A C 1
ATOM 7039 O O . TYR A 1 901 ? 172.20800 178.14100 147.47300 1.000 57.85099 933 TYR A O 1
ATOM 7048 N N . GLN A 1 902 ? 172.26100 177.43100 149.60200 1.000 59.13120 934 GLN A N 1
ATOM 7049 C CA . GLN A 1 902 ? 172.86500 176.15600 149.23000 1.000 59.13120 934 GLN A CA 1
ATOM 7050 C C . GLN A 1 902 ? 171.90000 175.28800 148.43800 1.000 59.13120 934 GLN A C 1
ATOM 7051 O O . GLN A 1 902 ? 172.29600 174.65900 147.45100 1.000 59.13120 934 GLN A O 1
ATOM 7057 N N . GLY A 1 903 ? 170.63100 175.23700 148.84800 1.000 58.99802 935 GLY A N 1
ATOM 7058 C CA . GLY A 1 903 ? 169.65300 174.49300 148.07200 1.000 58.99802 935 GLY A CA 1
ATOM 7059 C C . GLY A 1 903 ? 169.47200 175.05700 146.67700 1.000 58.99802 935 GLY A C 1
ATOM 7060 O O . GLY A 1 903 ? 169.44100 174.30800 145.69200 1.000 58.99802 935 GLY A O 1
ATOM 7061 N N . SER A 1 904 ? 169.37100 176.38500 146.56900 1.000 60.27000 936 SER A N 1
ATOM 7062 C CA . SER A 1 904 ? 169.25300 177.01500 145.26000 1.000 60.27000 936 SER A CA 1
ATOM 7063 C C . SER A 1 904 ? 170.48100 176.74500 144.40400 1.000 60.27000 936 SER A C 1
ATOM 7064 O O . SER A 1 904 ? 170.35600 176.43800 143.21500 1.000 60.27000 936 SER A O 1
ATOM 7067 N N . THR A 1 905 ? 171.67500 176.85400 144.99000 1.000 60.81294 937 THR A N 1
ATOM 7068 C CA . THR A 1 905 ? 172.89800 176.62300 144.23500 1.000 60.81294 937 THR A CA 1
ATOM 7069 C C . THR A 1 905 ? 172.95900 175.19400 143.72900 1.000 60.81294 937 THR A C 1
ATOM 7070 O O . THR A 1 905 ? 173.24900 174.95900 142.55500 1.000 60.81294 937 THR A O 1
ATOM 7074 N N . ILE A 1 906 ? 172.65500 174.22500 144.59100 1.000 63.29387 938 ILE A N 1
ATOM 7075 C CA . ILE A 1 906 ? 172.72300 172.82900 144.17700 1.000 63.29387 938 ILE A CA 1
ATOM 7076 C C . ILE A 1 906 ? 171.74000 172.56100 143.04400 1.000 63.29387 938 ILE A C 1
ATOM 7077 O O . ILE A 1 906 ? 172.11500 172.03000 141.99000 1.000 63.29387 938 ILE A O 1
ATOM 7082 N N . MET A 1 907 ? 170.47700 172.96400 143.22000 1.000 67.25291 939 MET A N 1
ATOM 7083 C CA . MET A 1 907 ? 169.47100 172.66600 142.20300 1.000 67.25291 939 MET A CA 1
ATOM 7084 C C . MET A 1 907 ? 169.75900 173.38200 140.88700 1.000 67.25291 939 MET A C 1
ATOM 7085 O O . MET A 1 907 ? 169.70300 172.76700 139.81400 1.000 67.25291 939 MET A O 1
ATOM 7090 N N . TYR A 1 908 ? 170.08500 174.67300 140.93800 1.000 67.58069 940 TYR A N 1
ATOM 7091 C CA . TYR A 1 908 ? 170.27000 175.41500 139.69900 1.000 67.58069 940 TYR A CA 1
ATOM 7092 C C . TYR A 1 908 ? 171.58900 175.07200 139.02100 1.000 67.58069 940 TYR A C 1
ATOM 7093 O O . TYR A 1 908 ? 171.67000 175.08800 137.79100 1.000 67.58069 940 TYR A O 1
ATOM 7102 N N . GLY A 1 909 ? 172.63200 174.74800 139.78700 1.000 68.49389 941 GLY A N 1
ATOM 7103 C CA . GLY A 1 909 ? 173.85000 174.25400 139.17700 1.000 68.49389 941 GLY A CA 1
ATOM 7104 C C . GLY A 1 909 ? 173.65400 172.90400 138.52200 1.000 68.49389 941 GLY A C 1
ATOM 7105 O O . GLY A 1 909 ? 174.24400 172.62100 137.47900 1.000 68.49389 941 GLY A O 1
ATOM 7106 N N . ALA A 1 910 ? 172.82300 172.04900 139.12400 1.000 69.80395 942 ALA A N 1
ATOM 7107 C CA . ALA A 1 910 ? 172.45700 170.80500 138.45800 1.000 69.80395 942 ALA A CA 1
ATOM 7108 C C . ALA A 1 910 ? 171.70500 171.08200 137.16500 1.000 69.80395 942 ALA A C 1
ATOM 7109 O O . ALA A 1 910 ? 171.90900 170.39500 136.15800 1.000 69.80395 942 ALA A O 1
ATOM 7111 N N . LEU A 1 911 ? 170.82200 172.08200 137.17700 1.000 71.85860 943 LEU A N 1
ATOM 7112 C CA . LEU A 1 911 ? 170.09900 172.45000 135.96200 1.000 71.85860 943 LEU A CA 1
ATOM 7113 C C . LEU A 1 911 ? 171.05100 172.92600 134.87000 1.000 71.85860 943 LEU A C 1
ATOM 7114 O O . LEU A 1 911 ? 170.94000 172.51300 133.71100 1.000 71.85860 943 LEU A O 1
ATOM 7119 N N . LEU A 1 912 ? 171.99500 173.80000 135.22400 1.000 72.54528 944 LEU A N 1
ATOM 7120 C CA . LEU A 1 912 ? 172.87500 174.40000 134.22400 1.000 72.54528 944 LEU A CA 1
ATOM 7121 C C . LEU A 1 912 ? 173.93800 173.42900 133.72000 1.000 72.54528 944 LEU A C 1
ATOM 7122 O O . LEU A 1 912 ? 174.21000 173.37900 132.51600 1.000 72.54528 944 LEU A O 1
ATOM 7127 N N . LEU A 1 913 ? 174.56100 172.66200 134.61300 1.000 74.80494 945 LEU A N 1
ATOM 7128 C CA . LEU A 1 913 ? 175.73200 171.88400 134.22800 1.000 74.80494 945 LEU A CA 1
ATOM 7129 C C . LEU A 1 913 ? 175.38400 170.53600 133.61100 1.000 74.80494 945 LEU A C 1
ATOM 7130 O O . LEU A 1 913 ? 176.05700 170.10200 132.67100 1.000 74.80494 945 LEU A O 1
ATOM 7135 N N . PHE A 1 914 ? 174.35300 169.86100 134.10800 1.000 76.93875 946 PHE A N 1
ATOM 7136 C CA . PHE A 1 914 ? 173.97800 168.55000 133.59400 1.000 76.93875 946 PHE A CA 1
ATOM 7137 C C . PHE A 1 914 ? 173.05700 168.72700 132.39300 1.000 76.93875 946 PHE A C 1
ATOM 7138 O O . PHE A 1 914 ? 172.01300 169.38100 132.49700 1.000 76.93875 946 PHE A O 1
ATOM 7146 N N . GLU A 1 915 ? 173.45200 168.14900 131.25500 1.000 83.00118 947 GLU A N 1
ATOM 7147 C CA . GLU A 1 915 ? 172.69900 168.33900 130.01800 1.000 83.00118 947 GLU A CA 1
ATOM 7148 C C . GLU A 1 915 ? 171.28300 167.79600 130.15100 1.000 83.00118 947 GLU A C 1
ATOM 7149 O O . GLU A 1 915 ? 170.31100 168.45700 129.76600 1.000 83.00118 947 GLU A O 1
ATOM 7155 N N . SER A 1 916 ? 171.14600 166.59400 130.69900 1.000 84.11392 948 SER A N 1
ATOM 7156 C CA . SER A 1 916 ? 169.83700 166.10400 131.10400 1.000 84.11392 948 SER A CA 1
ATOM 7157 C C . SER A 1 916 ? 169.36900 166.92400 132.29700 1.000 84.11392 948 SER A C 1
ATOM 7158 O O . SER A 1 916 ? 170.08700 167.03500 133.29600 1.000 84.11392 948 SER A O 1
ATOM 7161 N N . GLU A 1 917 ? 168.17700 167.51000 132.19300 1.000 84.85489 949 GLU A N 1
ATOM 7162 C CA . GLU A 1 917 ? 167.74700 168.49400 133.17800 1.000 84.85489 949 GLU A CA 1
ATOM 7163 C C . GLU A 1 917 ? 167.64600 167.90700 134.58000 1.000 84.85489 949 GLU A C 1
ATOM 7164 O O . GLU A 1 917 ? 168.44800 168.24800 135.45400 1.000 84.85489 949 GLU A O 1
ATOM 7170 N N . PHE A 1 918 ? 166.70100 166.98900 134.79300 1.000 80.15267 950 PHE A N 1
ATOM 7171 C CA . PHE A 1 918 ? 166.36700 166.56500 136.14600 1.000 80.15267 950 PHE A CA 1
ATOM 7172 C C . PHE A 1 918 ? 166.14000 165.06300 136.27300 1.000 80.15267 950 PHE A C 1
ATOM 7173 O O . PHE A 1 918 ? 165.57000 164.62900 137.28100 1.000 80.15267 950 PHE A O 1
ATOM 7181 N N . VAL A 1 919 ? 166.54500 164.25400 135.29200 1.000 80.03643 951 VAL A N 1
ATOM 7182 C CA . VAL A 1 919 ? 166.26800 162.82200 135.36900 1.000 80.03643 951 VAL A CA 1
ATOM 7183 C C . VAL A 1 919 ? 167.07600 162.17900 136.48700 1.000 80.03643 951 VAL A C 1
ATOM 7184 O O . VAL A 1 919 ? 166.58500 161.29100 137.19300 1.000 80.03643 951 VAL A O 1
ATOM 7188 N N . HIS A 1 920 ? 168.32100 162.61300 136.67000 1.000 81.17584 952 HIS A N 1
ATOM 7189 C CA . HIS A 1 920 ? 169.19000 162.11200 137.72400 1.000 81.17584 952 HIS A CA 1
ATOM 7190 C C . HIS A 1 920 ? 169.31300 163.08900 138.88700 1.000 81.17584 952 HIS A C 1
ATOM 7191 O O . HIS A 1 920 ? 170.30000 163.03900 139.63000 1.000 81.17584 952 HIS A O 1
ATOM 7198 N N . ILE A 1 921 ? 168.32400 163.96800 139.06200 1.000 76.89188 953 ILE A N 1
ATOM 7199 C CA . ILE A 1 921 ? 168.43200 165.03700 140.04900 1.000 76.89188 953 ILE A CA 1
ATOM 7200 C C . ILE A 1 921 ? 168.53400 164.47900 141.46000 1.000 76.89188 953 ILE A C 1
ATOM 7201 O O . ILE A 1 921 ? 169.21800 165.05800 142.30800 1.000 76.89188 953 ILE A O 1
ATOM 7206 N N . VAL A 1 922 ? 167.87300 163.35400 141.73900 1.000 75.96307 954 VAL A N 1
ATOM 7207 C CA . VAL A 1 922 ? 167.95400 162.76800 143.07400 1.000 75.96307 954 VAL A CA 1
ATOM 7208 C C . VAL A 1 922 ? 169.38700 162.35300 143.38100 1.000 75.96307 954 VAL A C 1
ATOM 7209 O O . VAL A 1 922 ? 169.92600 162.66200 144.44900 1.000 75.96307 954 VAL A O 1
ATOM 7213 N N . ALA A 1 923 ? 170.03300 161.67000 142.43500 1.000 76.24488 955 ALA A N 1
ATOM 7214 C CA . ALA A 1 923 ? 171.41600 161.25000 142.63700 1.000 76.24488 955 ALA A CA 1
ATOM 7215 C C . ALA A 1 923 ? 172.35500 162.44600 142.73400 1.000 76.24488 955 ALA A C 1
ATOM 7216 O O . ALA A 1 923 ? 173.24300 162.47800 143.59800 1.000 76.24488 955 ALA A O 1
ATOM 7218 N N . ILE A 1 924 ? 172.17100 163.43900 141.86000 1.000 74.22669 956 ILE A N 1
ATOM 7219 C CA . ILE A 1 924 ? 173.04400 164.61000 141.86900 1.000 74.22669 956 ILE A CA 1
ATOM 7220 C C . ILE A 1 924 ? 172.93000 165.34600 143.19800 1.000 74.22669 956 ILE A C 1
ATOM 7221 O O . ILE A 1 924 ? 173.93700 165.70100 143.82100 1.000 74.22669 956 ILE A O 1
ATOM 7226 N N . SER A 1 925 ? 171.69700 165.57400 143.65600 1.000 71.67482 957 SER A N 1
ATOM 7227 C CA . SER A 1 925 ? 171.48300 166.29700 144.90100 1.000 71.67482 957 SER A CA 1
ATOM 7228 C C . SER A 1 925 ? 171.96700 165.49600 146.10000 1.000 71.67482 957 SER A C 1
ATOM 7229 O O . SER A 1 925 ? 172.50100 166.06800 147.05200 1.000 71.67482 957 SER A O 1
ATOM 7232 N N . PHE A 1 926 ? 171.79000 164.17300 146.07800 1.000 71.48034 958 PHE A N 1
ATOM 7233 C CA . PHE A 1 926 ? 172.27800 163.35000 147.17700 1.000 71.48034 958 PHE A CA 1
ATOM 7234 C C . PHE A 1 926 ? 173.79600 163.43200 147.28800 1.000 71.48034 958 PHE A C 1
ATOM 7235 O O . PHE A 1 926 ? 174.34100 163.61800 148.38300 1.000 71.48034 958 PHE A O 1
ATOM 7243 N N . THR A 1 927 ? 174.49700 163.31800 146.15700 1.000 70.53554 959 THR A N 1
ATOM 7244 C CA . THR A 1 927 ? 175.95400 163.41700 146.18200 1.000 70.53554 959 THR A CA 1
ATOM 7245 C C . THR A 1 927 ? 176.40800 164.80600 146.61600 1.000 70.53554 959 THR A C 1
ATOM 7246 O O . THR A 1 927 ? 177.36200 164.94600 147.39800 1.000 70.53554 959 THR A O 1
ATOM 7250 N N . SER A 1 928 ? 175.73600 165.84600 146.11900 1.000 68.57037 960 SER A N 1
ATOM 7251 C CA . SER A 1 928 ? 176.08300 167.20500 146.51100 1.000 68.57037 960 SER A CA 1
ATOM 7252 C C . SER A 1 928 ? 175.88100 167.41300 148.00300 1.000 68.57037 960 SER A C 1
ATOM 7253 O O . SER A 1 928 ? 176.71500 168.03400 148.66100 1.000 68.57037 960 SER A O 1
ATOM 7256 N N . LEU A 1 929 ? 174.78700 166.89000 148.55600 1.000 67.47906 961 LEU A N 1
ATOM 7257 C CA . LEU A 1 929 ? 174.53900 167.02100 149.98600 1.000 67.47906 961 LEU A CA 1
ATOM 7258 C C . LEU A 1 929 ? 175.56700 166.25100 150.80300 1.000 67.47906 961 LEU A C 1
ATOM 7259 O O . LEU A 1 929 ? 175.98000 166.70900 151.87100 1.000 67.47906 961 LEU A O 1
ATOM 7264 N N . ILE A 1 930 ? 175.98500 165.07500 150.32800 1.000 69.33708 962 ILE A N 1
ATOM 7265 C CA . ILE A 1 930 ? 176.99000 164.30300 151.05800 1.000 69.33708 962 ILE A CA 1
ATOM 7266 C C . ILE A 1 930 ? 178.30000 165.07900 151.13500 1.000 69.33708 962 ILE A C 1
ATOM 7267 O O . ILE A 1 930 ? 178.87300 165.27500 152.21800 1.000 69.33708 962 ILE A O 1
ATOM 7272 N N . LEU A 1 931 ? 178.77900 165.56000 149.98500 1.000 66.89149 963 LEU A N 1
ATOM 7273 C CA . LEU A 1 931 ? 180.01800 166.33300 149.98600 1.000 66.89149 963 LEU A CA 1
ATOM 7274 C C . LEU A 1 931 ? 179.86100 167.63900 150.75500 1.000 66.89149 963 LEU A C 1
ATOM 7275 O O . LEU A 1 931 ? 180.79600 168.08300 151.43300 1.000 66.89149 963 LEU A O 1
ATOM 7280 N N . THR A 1 932 ? 178.68000 168.25000 150.67800 1.000 66.41494 964 THR A N 1
ATOM 7281 C CA . THR A 1 932 ? 178.42100 169.50100 151.37400 1.000 66.41494 964 THR A CA 1
ATOM 7282 C C . THR A 1 932 ? 178.45100 169.31500 152.88500 1.000 66.41494 964 THR A C 1
ATOM 7283 O O . THR A 1 932 ? 178.97500 170.16600 153.60600 1.000 66.41494 964 THR A O 1
ATOM 7287 N N . GLU A 1 933 ? 177.89900 168.20900 153.39000 1.000 67.17697 965 GLU A N 1
ATOM 7288 C CA . GLU A 1 933 ? 177.94500 167.97700 154.83000 1.000 67.17697 965 GLU A CA 1
ATOM 7289 C C . GLU A 1 933 ? 179.34500 167.60200 155.28500 1.000 67.17697 965 GLU A C 1
ATOM 7290 O O . GLU A 1 933 ? 179.74400 167.94800 156.40400 1.000 67.17697 965 GLU A O 1
ATOM 7296 N N . LEU A 1 934 ? 180.11400 166.91100 154.43900 1.000 67.88454 966 LEU A N 1
ATOM 7297 C CA . LEU A 1 934 ? 181.51600 166.70000 154.78100 1.000 67.88454 966 LEU A CA 1
ATOM 7298 C C . LEU A 1 934 ? 182.25300 168.02900 154.90900 1.000 67.88454 966 LEU A C 1
ATOM 7299 O O . LEU A 1 934 ? 183.01800 168.22700 155.86200 1.000 67.88454 966 LEU A O 1
ATOM 7304 N N . LEU A 1 935 ? 182.01300 168.95900 153.98000 1.000 66.73974 967 LEU A N 1
ATOM 7305 C CA . LEU A 1 935 ? 182.61100 170.28900 154.07900 1.000 66.73974 967 LEU A CA 1
ATOM 7306 C C . LEU A 1 935 ? 182.07700 171.07700 155.27000 1.000 66.73974 967 LEU A C 1
ATOM 7307 O O . LEU A 1 935 ? 182.80700 171.88600 155.84800 1.000 66.73974 967 LEU A O 1
ATOM 7312 N N . MET A 1 936 ? 180.80900 170.87300 155.62800 1.000 66.04364 968 MET A N 1
ATOM 7313 C CA . MET A 1 936 ? 180.23400 171.50700 156.80800 1.000 66.04364 968 MET A CA 1
ATOM 7314 C C . MET A 1 936 ? 180.97500 171.09200 158.06400 1.000 66.04364 968 MET A C 1
ATOM 7315 O O . MET A 1 936 ? 181.41300 171.93800 158.84900 1.000 66.04364 968 MET A O 1
ATOM 7320 N N . VAL A 1 937 ? 181.10900 169.78200 158.26700 1.000 65.31696 969 VAL A N 1
ATOM 7321 C CA . VAL A 1 937 ? 181.73800 169.27100 159.47800 1.000 65.31696 969 VAL A CA 1
ATOM 7322 C C . VAL A 1 937 ? 183.21500 169.63200 159.50100 1.000 65.31696 969 VAL A C 1
ATOM 7323 O O . VAL A 1 937 ? 183.77400 169.95200 160.55700 1.000 65.31696 969 VAL A O 1
ATOM 7327 N N . ALA A 1 938 ? 183.87400 169.59100 158.34200 1.000 65.48635 970 ALA A N 1
ATOM 7328 C CA . ALA A 1 938 ? 185.28000 169.96700 158.29700 1.000 65.48635 970 ALA A CA 1
ATOM 7329 C C . ALA A 1 938 ? 185.50600 171.42400 158.67300 1.000 65.48635 970 ALA A C 1
ATOM 7330 O O . ALA A 1 938 ? 186.57000 171.75200 159.20600 1.000 65.48635 970 ALA A O 1
ATOM 7332 N N . LEU A 1 939 ? 184.53000 172.29800 158.42800 1.000 68.14988 971 LEU A N 1
ATOM 7333 C CA . LEU A 1 939 ? 184.71300 173.73000 158.61000 1.000 68.14988 971 LEU A CA 1
ATOM 7334 C C . LEU A 1 939 ? 184.05200 174.28200 159.86500 1.000 68.14988 971 LEU A C 1
ATOM 7335 O O . LEU A 1 939 ? 184.35800 175.41200 160.25500 1.000 68.14988 971 LEU A O 1
ATOM 7340 N N . THR A 1 940 ? 183.15900 173.52800 160.50000 1.000 65.99400 972 THR A N 1
ATOM 7341 C CA . THR A 1 940 ? 182.48700 173.99500 161.70700 1.000 65.99400 972 THR A CA 1
ATOM 7342 C C . THR A 1 940 ? 183.21000 173.57700 162.97900 1.000 65.99400 972 THR A C 1
ATOM 7343 O O . THR A 1 940 ? 183.22400 174.33600 163.95300 1.000 65.99400 972 THR A O 1
ATOM 7347 N N . ILE A 1 941 ? 183.83000 172.39800 162.98100 1.000 62.33410 973 ILE A N 1
ATOM 7348 C CA . ILE A 1 941 ? 184.48100 171.88200 164.17700 1.000 62.33410 973 ILE A CA 1
ATOM 7349 C C . ILE A 1 941 ? 185.69100 172.74200 164.51400 1.000 62.33410 973 ILE A C 1
ATOM 7350 O O . ILE A 1 941 ? 186.48800 173.09700 163.63600 1.000 62.33410 973 ILE A O 1
ATOM 7355 N N . GLN A 1 942 ? 185.82500 173.09400 165.79200 1.000 63.76932 974 GLN A N 1
ATOM 7356 C CA . GLN A 1 942 ? 186.90600 173.94600 166.27100 1.000 63.76932 974 GLN A CA 1
ATOM 7357 C C . GLN A 1 942 ? 188.03000 173.17300 166.94400 1.000 63.76932 974 GLN A C 1
ATOM 7358 O O . GLN A 1 942 ? 189.19900 173.53100 166.78500 1.000 63.76932 974 GLN A O 1
ATOM 7364 N N . THR A 1 943 ? 187.71000 172.12600 167.69600 1.000 61.74635 975 THR A N 1
ATOM 7365 C CA . THR A 1 943 ? 188.70700 171.27100 168.33500 1.000 61.74635 975 THR A CA 1
ATOM 7366 C C . THR A 1 943 ? 188.46300 169.85500 167.83500 1.000 61.74635 975 THR A C 1
ATOM 7367 O O . THR A 1 943 ? 187.52500 169.18800 168.28100 1.000 61.74635 975 THR A O 1
ATOM 7371 N N . TRP A 1 944 ? 189.30300 169.39400 166.91500 1.000 63.72467 976 TRP A N 1
ATOM 7372 C CA . TRP A 1 944 ? 189.08000 168.09300 166.30400 1.000 63.72467 976 TRP A CA 1
ATOM 7373 C C . TRP A 1 944 ? 189.32500 166.96800 167.30000 1.000 63.72467 976 TRP A C 1
ATOM 7374 O O . TRP A 1 944 ? 190.21600 167.04100 168.14900 1.000 63.72467 976 TRP A O 1
ATOM 7385 N N . HIS A 1 945 ? 188.51700 165.92200 167.18600 1.000 63.01519 977 HIS A N 1
ATOM 7386 C CA . HIS A 1 945 ? 188.62800 164.71400 167.98400 1.000 63.01519 977 HIS A CA 1
ATOM 7387 C C . HIS A 1 945 ? 188.71000 163.52800 167.03400 1.000 63.01519 977 HIS A C 1
ATOM 7388 O O . HIS A 1 945 ? 188.11000 163.54400 165.95800 1.000 63.01519 977 HIS A O 1
ATOM 7395 N N . TRP A 1 946 ? 189.47300 162.50400 167.41700 1.000 62.96208 978 TRP A N 1
ATOM 7396 C CA . TRP A 1 946 ? 189.63600 161.35900 166.52600 1.000 62.96208 978 TRP A CA 1
ATOM 7397 C C . TRP A 1 946 ? 188.31600 160.63400 166.30200 1.000 62.96208 978 TRP A C 1
ATOM 7398 O O . TRP A 1 946 ? 188.07600 160.08900 165.21300 1.000 62.96208 978 TRP A O 1
ATOM 7409 N N . LEU A 1 947 ? 187.44500 160.62400 167.31200 1.000 63.33976 979 LEU A N 1
ATOM 7410 C CA . LEU A 1 947 ? 186.12400 160.04200 167.13900 1.000 63.33976 979 LEU A CA 1
ATOM 7411 C C . LEU A 1 947 ? 185.31400 160.78700 166.09000 1.000 63.33976 979 LEU A C 1
ATOM 7412 O O . LEU A 1 947 ? 184.41500 160.19600 165.49200 1.000 63.33976 979 LEU A O 1
ATOM 7417 N N . MET A 1 948 ? 185.61800 162.06200 165.84200 1.000 63.40194 980 MET A N 1
ATOM 7418 C CA . MET A 1 948 ? 184.99000 162.76900 164.73100 1.000 63.40194 980 MET A CA 1
ATOM 7419 C C . MET A 1 948 ? 185.39300 162.16300 163.39400 1.000 63.40194 980 MET A C 1
ATOM 7420 O O . MET A 1 948 ? 184.55200 161.99400 162.50500 1.000 63.40194 980 MET A O 1
ATOM 7425 N N . THR A 1 949 ? 186.67800 161.83800 163.23100 1.000 66.67089 981 THR A N 1
ATOM 7426 C CA . THR A 1 949 ? 187.12100 161.16000 162.01800 1.000 66.67089 981 THR A CA 1
ATOM 7427 C C . THR A 1 949 ? 186.46500 159.79200 161.88900 1.000 66.67089 981 THR A C 1
ATOM 7428 O O . THR A 1 949 ? 186.02800 159.40400 160.80000 1.000 66.67089 981 THR A O 1
ATOM 7432 N N . VAL A 1 950 ? 186.36500 159.05900 163.00000 1.000 67.82236 982 VAL A N 1
ATOM 7433 C CA . VAL A 1 950 ? 185.70600 157.75400 162.97000 1.000 67.82236 982 VAL A CA 1
ATOM 7434 C C . VAL A 1 950 ? 184.24400 157.89600 162.55800 1.000 67.82236 982 VAL A C 1
ATOM 7435 O O . VAL A 1 950 ? 183.74100 157.13600 161.71900 1.000 67.82236 982 VAL A O 1
ATOM 7439 N N . ALA A 1 951 ? 183.54000 158.87100 163.13900 1.000 68.35796 983 ALA A N 1
ATOM 7440 C CA . ALA A 1 951 ? 182.12500 159.06000 162.84400 1.000 68.35796 983 ALA A CA 1
ATOM 7441 C C . ALA A 1 951 ? 181.90900 159.50100 161.40400 1.000 68.35796 983 ALA A C 1
ATOM 7442 O O . ALA A 1 951 ? 180.95000 159.06900 160.75800 1.000 68.35796 983 ALA A O 1
ATOM 7444 N N . GLU A 1 952 ? 182.78000 160.36400 160.88200 1.000 69.72034 984 GLU A N 1
ATOM 7445 C CA . GLU A 1 952 ? 182.62800 160.78300 159.49300 1.000 69.72034 984 GLU A CA 1
ATOM 7446 C C . GLU A 1 952 ? 182.95400 159.64500 158.53400 1.000 69.72034 984 GLU A C 1
ATOM 7447 O O . GLU A 1 952 ? 182.32600 159.52500 157.47600 1.000 69.72034 984 GLU A O 1
ATOM 7453 N N . LEU A 1 953 ? 183.92200 158.79200 158.88300 1.000 71.61751 985 LEU A N 1
ATOM 7454 C CA . LEU A 1 953 ? 184.17500 157.60300 158.07400 1.000 71.61751 985 LEU A CA 1
ATOM 7455 C C . LEU A 1 953 ? 182.96500 156.68000 158.06600 1.000 71.61751 985 LEU A C 1
ATOM 7456 O O . LEU A 1 953 ? 182.59300 156.14100 157.01600 1.000 71.61751 985 LEU A O 1
ATOM 7461 N N . LEU A 1 954 ? 182.33500 156.48900 159.22800 1.000 71.51354 986 LEU A N 1
ATOM 7462 C CA . LEU A 1 954 ? 181.12100 155.67800 159.28800 1.000 71.51354 986 LEU A CA 1
ATOM 7463 C C . LEU A 1 954 ? 180.00000 156.29900 158.46400 1.000 71.51354 986 LEU A C 1
ATOM 7464 O O . LEU A 1 954 ? 179.25500 155.58900 157.77800 1.000 71.51354 986 LEU A O 1
ATOM 7469 N N . SER A 1 955 ? 179.86200 157.62500 158.52300 1.000 72.64571 987 SER A N 1
ATOM 7470 C CA . SER A 1 955 ? 178.84800 158.30400 157.72300 1.000 72.64571 987 SER A CA 1
ATOM 7471 C C . SER A 1 955 ? 179.09300 158.10800 156.23300 1.000 72.64571 987 SER A C 1
ATOM 7472 O O . SER A 1 955 ? 178.15400 157.85600 155.47100 1.000 72.64571 987 SER A O 1
ATOM 7475 N N . LEU A 1 956 ? 180.34600 158.23400 155.79600 1.000 74.04167 988 LEU A N 1
ATOM 7476 C CA . LEU A 1 956 ? 180.65100 158.04900 154.38200 1.000 74.04167 988 LEU A CA 1
ATOM 7477 C C . LEU A 1 956 ? 180.41500 156.60400 153.95600 1.000 74.04167 988 LEU A C 1
ATOM 7478 O O . LEU A 1 956 ? 179.94900 156.34600 152.84100 1.000 74.04167 988 LEU A O 1
ATOM 7483 N N . ALA A 1 957 ? 180.72100 155.64800 154.83600 1.000 74.94044 989 ALA A N 1
ATOM 7484 C CA . ALA A 1 957 ? 180.40800 154.25300 154.54600 1.000 74.94044 989 ALA A CA 1
ATOM 7485 C C . ALA A 1 957 ? 178.90600 154.04300 154.39600 1.000 74.94044 989 ALA A C 1
ATOM 7486 O O . ALA A 1 957 ? 178.46000 153.32700 153.49100 1.000 74.94044 989 ALA A O 1
ATOM 7488 N N . CYS A 1 958 ? 178.11100 154.65300 155.27800 1.000 76.21084 990 CYS A N 1
ATOM 7489 C CA . CYS A 1 958 ? 176.65800 154.53600 155.17400 1.000 76.21084 990 CYS A CA 1
ATOM 7490 C C . CYS A 1 958 ? 176.14700 155.16100 153.88300 1.000 76.21084 990 CYS A C 1
ATOM 7491 O O . CYS A 1 958 ? 175.24400 154.62100 153.23400 1.000 76.21084 990 CYS A O 1
ATOM 7494 N N . TYR A 1 959 ? 176.71000 156.30800 153.50100 1.000 74.86444 991 TYR A N 1
ATOM 7495 C CA . TYR A 1 959 ? 176.31000 156.95800 152.26000 1.000 74.86444 991 TYR A CA 1
ATOM 7496 C C . TYR A 1 959 ? 176.64300 156.09500 151.05000 1.000 74.86444 991 TYR A C 1
ATOM 7497 O O . TYR A 1 959 ? 175.83500 155.98000 150.12300 1.000 74.86444 991 TYR A O 1
ATOM 7506 N N . ILE A 1 960 ? 177.82700 155.48000 151.03900 1.000 78.86480 992 ILE A N 1
ATOM 7507 C CA . ILE A 1 960 ? 178.20600 154.61400 149.92500 1.000 78.86480 992 ILE A CA 1
ATOM 7508 C C . ILE A 1 960 ? 177.30800 153.38300 149.87100 1.000 78.86480 992 ILE A C 1
ATOM 7509 O O . ILE A 1 960 ? 176.87200 152.95800 148.79200 1.000 78.86480 992 ILE A O 1
ATOM 7514 N N . ALA A 1 961 ? 177.02000 152.78900 151.03200 1.000 80.95283 993 ALA A N 1
ATOM 7515 C CA . ALA A 1 961 ? 176.13500 151.63100 151.07000 1.000 80.95283 993 ALA A CA 1
ATOM 7516 C C . ALA A 1 961 ? 174.75000 151.98500 150.55200 1.000 80.95283 993 ALA A C 1
ATOM 7517 O O . ALA A 1 961 ? 174.12900 151.19900 149.82800 1.000 80.95283 993 ALA A O 1
ATOM 7519 N N . SER A 1 962 ? 174.24400 153.16300 150.92000 1.000 82.14014 994 SER A N 1
ATOM 7520 C CA . SER A 1 962 ? 172.95800 153.60700 150.39600 1.000 82.14014 994 SER A CA 1
ATOM 7521 C C . SER A 1 962 ? 173.02500 153.82900 148.89100 1.000 82.14014 994 SER A C 1
ATOM 7522 O O . SER A 1 962 ? 172.09200 153.47400 148.16300 1.000 82.14014 994 SER A O 1
ATOM 7525 N N . LEU A 1 963 ? 174.12200 154.41400 148.40600 1.000 84.58151 995 LEU A N 1
ATOM 7526 C CA . LEU A 1 963 ? 174.26200 154.66300 146.97500 1.000 84.58151 995 LEU A CA 1
ATOM 7527 C C . LEU A 1 963 ? 174.23800 153.36300 146.18200 1.000 84.58151 995 LEU A C 1
ATOM 7528 O O . LEU A 1 963 ? 173.58100 153.27500 145.13900 1.000 84.58151 995 LEU A O 1
ATOM 7533 N N . VAL A 1 964 ? 174.94700 152.34300 146.66400 1.000 87.34800 996 VAL A N 1
ATOM 7534 C CA . VAL A 1 964 ? 175.03300 151.08700 145.92700 1.000 87.34800 996 VAL A CA 1
ATOM 7535 C C . VAL A 1 964 ? 173.70500 150.33700 145.96400 1.000 87.34800 996 VAL A C 1
ATOM 7536 O O . VAL A 1 964 ? 173.24600 149.81300 144.94200 1.000 87.34800 996 VAL A O 1
ATOM 7540 N N . PHE A 1 965 ? 173.06200 150.28100 147.13000 1.000 89.08118 997 PHE A N 1
ATOM 7541 C CA . PHE A 1 965 ? 171.90700 149.41500 147.33100 1.000 89.08118 997 PHE A CA 1
ATOM 7542 C C . PHE A 1 965 ? 170.57000 150.06400 146.99000 1.000 89.08118 997 PHE A C 1
ATOM 7543 O O . PHE A 1 965 ? 169.55500 149.36000 146.96500 1.000 89.08118 997 PHE A O 1
ATOM 7551 N N . LEU A 1 966 ? 170.52800 151.37100 146.72900 1.000 89.77898 998 LEU A N 1
ATOM 7552 C CA . LEU A 1 966 ? 169.27000 152.05400 146.42000 1.000 89.77898 998 LEU A CA 1
ATOM 7553 C C . LEU A 1 966 ? 169.15900 152.23000 144.90700 1.000 89.77898 998 LEU A C 1
ATOM 7554 O O . LEU A 1 966 ? 169.41300 153.29900 144.35300 1.000 89.77898 998 LEU A O 1
ATOM 7559 N N . HIS A 1 967 ? 168.75500 151.15200 144.23300 1.000 93.73726 999 HIS A N 1
ATOM 7560 C CA . HIS A 1 967 ? 168.57000 151.19900 142.78700 1.000 93.73726 999 HIS A CA 1
ATOM 7561 C C . HIS A 1 967 ? 167.32100 151.96600 142.37500 1.000 93.73726 999 HIS A C 1
ATOM 7562 O O . HIS A 1 967 ? 167.16700 152.26800 141.18600 1.000 93.73726 999 HIS A O 1
ATOM 7569 N N . GLU A 1 968 ? 166.43400 152.28900 143.31900 1.000 93.86590 1000 GLU A N 1
ATOM 7570 C CA . GLU A 1 968 ? 165.16100 152.91000 142.96700 1.000 93.86590 1000 GLU A CA 1
ATOM 7571 C C . GLU A 1 968 ? 165.35700 154.29500 142.36400 1.000 93.86590 1000 GLU A C 1
ATOM 7572 O O . GLU A 1 968 ? 164.69900 154.64900 141.37900 1.000 93.86590 1000 GLU A O 1
ATOM 7578 N N . PHE A 1 969 ? 166.25200 155.09600 142.94200 1.000 90.90463 1001 PHE A N 1
ATOM 7579 C CA . PHE A 1 969 ? 166.46900 156.45700 142.47800 1.000 90.90463 1001 PHE A CA 1
ATOM 7580 C C . PHE A 1 969 ? 167.93100 156.79000 142.22300 1.000 90.90463 1001 PHE A C 1
ATOM 7581 O O . PHE A 1 969 ? 168.22200 157.90300 141.77300 1.000 90.90463 1001 PHE A O 1
ATOM 7589 N N . ILE A 1 970 ? 168.85300 155.86800 142.48500 1.000 89.99464 1002 ILE A N 1
ATOM 7590 C CA . ILE A 1 970 ? 170.27900 156.10000 142.30300 1.000 89.99464 1002 ILE A CA 1
ATOM 7591 C C . ILE A 1 970 ? 170.79600 155.11400 141.26600 1.000 89.99464 1002 ILE A C 1
ATOM 7592 O O . ILE A 1 970 ? 170.58300 153.90200 141.39300 1.000 89.99464 1002 ILE A O 1
ATOM 7597 N N . ASP A 1 971 ? 171.47200 155.63200 140.24400 1.000 90.21878 1003 ASP A N 1
ATOM 7598 C CA . ASP A 1 971 ? 172.13700 154.81700 139.23300 1.000 90.21878 1003 ASP A CA 1
ATOM 7599 C C . ASP A 1 971 ? 173.63700 154.94300 139.45500 1.000 90.21878 1003 ASP A C 1
ATOM 7600 O O . ASP A 1 971 ? 174.22900 155.98100 139.14100 1.000 90.21878 1003 ASP A O 1
ATOM 7605 N N . VAL A 1 972 ? 174.25000 153.88200 139.98600 1.000 89.37538 1004 VAL A N 1
ATOM 7606 C CA . VAL A 1 972 ? 175.66000 153.94400 140.35300 1.000 89.37538 1004 VAL A CA 1
ATOM 7607 C C . VAL A 1 972 ? 176.53800 154.15300 139.12700 1.000 89.37538 1004 VAL A C 1
ATOM 7608 O O . VAL A 1 972 ? 177.56700 154.83500 139.20300 1.000 89.37538 1004 VAL A O 1
ATOM 7612 N N . TYR A 1 973 ? 176.15800 153.58300 137.98300 1.000 89.51771 1005 TYR A N 1
ATOM 7613 C CA . TYR A 1 973 ? 176.96600 153.73300 136.78100 1.000 89.51771 1005 TYR A CA 1
ATOM 7614 C C . TYR A 1 973 ? 176.87900 155.13700 136.20000 1.000 89.51771 1005 TYR A C 1
ATOM 7615 O O . TYR A 1 973 ? 177.75000 155.52400 135.41300 1.000 89.51771 1005 TYR A O 1
ATOM 7624 N N . PHE A 1 974 ? 175.85100 155.90500 136.56200 1.000 85.22857 1006 PHE A N 1
ATOM 7625 C CA . PHE A 1 974 ? 175.84800 157.32500 136.23600 1.000 85.22857 1006 PHE A CA 1
ATOM 7626 C C . PHE A 1 974 ? 176.76700 158.10800 137.16600 1.000 85.22857 1006 PHE A C 1
ATOM 7627 O O . PHE A 1 974 ? 177.42000 159.06500 136.73700 1.000 85.22857 1006 PHE A O 1
ATOM 7635 N N . ILE A 1 975 ? 176.82600 157.71600 138.44200 1.000 84.86157 1007 ILE A N 1
ATOM 7636 C CA . ILE A 1 975 ? 177.69600 158.39500 139.39600 1.000 84.86157 1007 ILE A CA 1
ATOM 7637 C C . ILE A 1 975 ? 179.16100 158.19300 139.03000 1.000 84.86157 1007 ILE A C 1
ATOM 7638 O O . ILE A 1 975 ? 179.95300 159.14100 139.04400 1.000 84.86157 1007 ILE A O 1
ATOM 7643 N N . ALA A 1 976 ? 179.54300 156.96300 138.68800 1.000 85.45224 1008 ALA A N 1
ATOM 7644 C CA . ALA A 1 976 ? 180.93800 156.63200 138.39500 1.000 85.45224 1008 ALA A CA 1
ATOM 7645 C C . ALA A 1 976 ? 181.29900 157.19100 137.02200 1.000 85.45224 1008 ALA A C 1
ATOM 7646 O O . ALA A 1 976 ? 181.27400 156.50100 136.00100 1.000 85.45224 1008 ALA A O 1
ATOM 7648 N N . THR A 1 977 ? 181.64000 158.47700 137.00600 1.000 83.55643 1009 THR A N 1
ATOM 7649 C CA . THR A 1 977 ? 181.96000 159.17100 135.76600 1.000 83.55643 1009 THR A CA 1
ATOM 7650 C C . THR A 1 977 ? 182.74500 160.42800 136.10900 1.000 83.55643 1009 THR A C 1
ATOM 7651 O O . THR A 1 977 ? 182.38400 161.14400 137.04700 1.000 83.55643 1009 THR A O 1
ATOM 7655 N N . LEU A 1 978 ? 183.82100 160.68300 135.36000 1.000 82.14828 1010 LEU A N 1
ATOM 7656 C CA . LEU A 1 978 ? 184.63000 161.87200 135.60600 1.000 82.14828 1010 LEU A CA 1
ATOM 7657 C C . LEU A 1 978 ? 183.82900 163.14500 135.36800 1.000 82.14828 1010 LEU A C 1
ATOM 7658 O O . LEU A 1 978 ? 183.98100 164.13000 136.10100 1.000 82.14828 1010 LEU A O 1
ATOM 7663 N N . SER A 1 979 ? 182.98400 163.15100 134.33500 1.000 79.89763 1011 SER A N 1
ATOM 7664 C CA . SER A 1 979 ? 182.13300 164.30800 134.07700 1.000 79.89763 1011 SER A CA 1
ATOM 7665 C C . SER A 1 979 ? 181.23200 164.59400 135.27100 1.000 79.89763 1011 SER A C 1
ATOM 7666 O O . SER A 1 979 ? 181.16500 165.73000 135.76000 1.000 79.89763 1011 SER A O 1
ATOM 7669 N N . PHE A 1 980 ? 180.54900 163.56000 135.76800 1.000 79.37229 1012 PHE A N 1
ATOM 7670 C CA . PHE A 1 980 ? 179.71500 163.71400 136.95300 1.000 79.37229 1012 PHE A CA 1
ATOM 7671 C C . PHE A 1 980 ? 180.54300 164.16900 138.14300 1.000 79.37229 1012 PHE A C 1
ATOM 7672 O O . PHE A 1 980 ? 180.11400 165.03900 138.91100 1.000 79.37229 1012 PHE A O 1
ATOM 7680 N N . LEU A 1 981 ? 181.73300 163.59000 138.31200 1.000 79.03266 1013 LEU A N 1
ATOM 7681 C CA . LEU A 1 981 ? 182.57200 163.93200 139.45400 1.000 79.03266 1013 LEU A CA 1
ATOM 7682 C C . LEU A 1 981 ? 182.92200 165.41400 139.45600 1.000 79.03266 1013 LEU A C 1
ATOM 7683 O O . LEU A 1 981 ? 182.73500 166.10300 140.46500 1.000 79.03266 1013 LEU A O 1
ATOM 7688 N N . TRP A 1 982 ? 183.41600 165.93100 138.33000 1.000 75.27172 1014 TRP A N 1
ATOM 7689 C CA . TRP A 1 982 ? 183.82300 167.33200 138.31800 1.000 75.27172 1014 TRP A CA 1
ATOM 7690 C C . TRP A 1 982 ? 182.61700 168.25900 138.40300 1.000 75.27172 1014 TRP A C 1
ATOM 7691 O O . TRP A 1 982 ? 182.68500 169.30100 139.06400 1.000 75.27172 1014 TRP A O 1
ATOM 7702 N N . LYS A 1 983 ? 181.49700 167.89800 137.76800 1.000 74.82575 1015 LYS A N 1
ATOM 7703 C CA . LYS A 1 983 ? 180.30700 168.74000 137.86300 1.000 74.82575 1015 LYS A CA 1
ATOM 7704 C C . LYS A 1 983 ? 179.82300 168.84700 139.30600 1.000 74.82575 1015 LYS A C 1
ATOM 7705 O O . LYS A 1 983 ? 179.53900 169.94600 139.80400 1.000 74.82575 1015 LYS A O 1
ATOM 7711 N N . VAL A 1 984 ? 179.74300 167.71100 140.00000 1.000 73.65610 1016 VAL A N 1
ATOM 7712 C CA . VAL A 1 984 ? 179.28100 167.71000 141.38200 1.000 73.65610 1016 VAL A CA 1
ATOM 7713 C C . VAL A 1 984 ? 180.27300 168.44200 142.27700 1.000 73.65610 1016 VAL A C 1
ATOM 7714 O O . VAL A 1 984 ? 179.87800 169.15800 143.20700 1.000 73.65610 1016 VAL A O 1
ATOM 7718 N N . SER A 1 985 ? 181.57200 168.29200 142.00500 1.000 71.80651 1017 SER A N 1
ATOM 7719 C CA . SER A 1 985 ? 182.57600 169.00100 142.78800 1.000 71.80651 1017 SER A CA 1
ATOM 7720 C C . SER A 1 985 ? 182.42100 170.51000 142.64700 1.000 71.80651 1017 SER A C 1
ATOM 7721 O O . SER A 1 985 ? 182.47700 171.24300 143.63900 1.000 71.80651 1017 SER A O 1
ATOM 7724 N N . VAL A 1 986 ? 182.21900 170.99300 141.41800 1.000 71.14350 1018 VAL A N 1
ATOM 7725 C CA . VAL A 1 986 ? 182.02900 172.42800 141.21400 1.000 71.14350 1018 VAL A CA 1
ATOM 7726 C C . VAL A 1 986 ? 180.76200 172.90700 141.90800 1.000 71.14350 1018 VAL A C 1
ATOM 7727 O O . VAL A 1 986 ? 180.74600 173.97900 142.52800 1.000 71.14350 1018 VAL A O 1
ATOM 7731 N N . ILE A 1 987 ? 179.68100 172.12900 141.81400 1.000 69.99326 1019 ILE A N 1
ATOM 7732 C CA . ILE A 1 987 ? 178.43500 172.52900 142.46500 1.000 69.99326 1019 ILE A CA 1
ATOM 7733 C C . ILE A 1 987 ? 178.64500 172.66600 143.96800 1.000 69.99326 1019 ILE A C 1
ATOM 7734 O O . ILE A 1 987 ? 178.23900 173.65900 144.58200 1.000 69.99326 1019 ILE A O 1
ATOM 7739 N N . THR A 1 988 ? 179.30500 171.67900 144.57800 1.000 69.59800 1020 THR A N 1
ATOM 7740 C CA . THR A 1 988 ? 179.53700 171.71700 146.01800 1.000 69.59800 1020 THR A CA 1
ATOM 7741 C C . THR A 1 988 ? 180.46000 172.86400 146.41800 1.000 69.59800 1020 THR A C 1
ATOM 7742 O O . THR A 1 988 ? 180.20500 173.54200 147.42200 1.000 69.59800 1020 THR A O 1
ATOM 7746 N N . LEU A 1 989 ? 181.52500 173.10300 145.64800 1.000 70.46658 1021 LEU A N 1
ATOM 7747 C CA . LEU A 1 989 ? 182.44200 174.19000 145.97300 1.000 70.46658 1021 LEU A CA 1
ATOM 7748 C C . LEU A 1 989 ? 181.74800 175.53900 145.89500 1.000 70.46658 1021 LEU A C 1
ATOM 7749 O O . LEU A 1 989 ? 181.98500 176.41400 146.73500 1.000 70.46658 1021 LEU A O 1
ATOM 7754 N N . VAL A 1 990 ? 180.89200 175.73400 144.89200 1.000 67.85028 1022 VAL A N 1
ATOM 7755 C CA . VAL A 1 990 ? 180.15900 176.99100 144.80000 1.000 67.85028 1022 VAL A CA 1
ATOM 7756 C C . VAL A 1 990 ? 179.14800 177.10600 145.93600 1.000 67.85028 1022 VAL A C 1
ATOM 7757 O O . VAL A 1 990 ? 178.95700 178.18700 146.50400 1.000 67.85028 1022 VAL A O 1
ATOM 7761 N N . SER A 1 991 ? 178.49800 175.99700 146.29500 1.000 66.76656 1023 SER A N 1
ATOM 7762 C CA . SER A 1 991 ? 177.47300 176.04600 147.33200 1.000 66.76656 1023 SER A CA 1
ATOM 7763 C C . SER A 1 991 ? 178.06800 176.34800 148.70200 1.000 66.76656 1023 SER A C 1
ATOM 7764 O O . SER A 1 991 ? 177.42500 176.99500 149.53500 1.000 66.76656 1023 SER A O 1
ATOM 7767 N N . CYS A 1 992 ? 179.28600 175.88000 148.96300 1.000 70.04741 1024 CYS A N 1
ATOM 7768 C CA . CYS A 1 992 ? 179.88400 176.01500 150.28500 1.000 70.04741 1024 CYS A CA 1
ATOM 7769 C C . CYS A 1 992 ? 180.62400 177.33800 150.48600 1.000 70.04741 1024 CYS A C 1
ATOM 7770 O O . CYS A 1 992 ? 181.47300 177.42400 151.37900 1.000 70.04741 1024 CYS A O 1
ATOM 7773 N N . LEU A 1 993 ? 180.32400 178.36500 149.68900 1.000 71.27515 1025 LEU A N 1
ATOM 7774 C CA . LEU A 1 993 ? 180.95600 179.67200 149.88200 1.000 71.27515 1025 LEU A CA 1
ATOM 7775 C C . LEU A 1 993 ? 180.67300 180.28100 151.25200 1.000 71.27515 1025 LEU A C 1
ATOM 7776 O O . LEU A 1 993 ? 181.62500 180.76100 151.89800 1.000 71.27515 1025 LEU A O 1
ATOM 7781 N N . PRO A 1 994 ? 179.42800 180.32500 151.74800 1.000 71.18490 1026 PRO A N 1
ATOM 7782 C CA . PRO A 1 994 ? 179.21400 180.88000 153.09300 1.000 71.18490 1026 PRO A CA 1
ATOM 7783 C C . PRO A 1 994 ? 179.94300 180.11300 154.17500 1.000 71.18490 1026 PRO A C 1
ATOM 7784 O O . PRO A 1 994 ? 180.28600 180.69800 155.20800 1.000 71.18490 1026 PRO A O 1
ATOM 7788 N N . LEU A 1 995 ? 180.20500 178.82300 153.96600 1.000 71.75722 1027 LEU A N 1
ATOM 7789 C CA . LEU A 1 995 ? 181.01500 178.07200 154.91900 1.000 71.75722 1027 LEU A CA 1
ATOM 7790 C C . LEU A 1 995 ? 182.41400 178.65700 155.02800 1.000 71.75722 1027 LEU A C 1
ATOM 7791 O O . LEU A 1 995 ? 182.91900 178.87700 156.13200 1.000 71.75722 1027 LEU A O 1
ATOM 7796 N N . TYR A 1 996 ? 183.06200 178.90800 153.88800 1.000 73.49662 1028 TYR A N 1
ATOM 7797 C CA . TYR A 1 996 ? 184.39400 179.49900 153.92700 1.000 73.49662 1028 TYR A CA 1
ATOM 7798 C C . TYR A 1 996 ? 184.35700 180.90800 154.49700 1.000 73.49662 1028 TYR A C 1
ATOM 7799 O O . TYR A 1 996 ? 185.27400 181.30700 155.22200 1.000 73.49662 1028 TYR A O 1
ATOM 7808 N N . VAL A 1 997 ? 183.31200 181.67900 154.18900 1.000 76.54348 1029 VAL A N 1
ATOM 7809 C CA . VAL A 1 997 ? 183.22000 183.03100 154.74200 1.000 76.54348 1029 VAL A CA 1
ATOM 7810 C C . VAL A 1 997 ? 183.12300 182.98000 156.26400 1.000 76.54348 1029 VAL A C 1
ATOM 7811 O O . VAL A 1 997 ? 183.83000 183.70600 156.97600 1.000 76.54348 1029 VAL A O 1
ATOM 7815 N N . LEU A 1 998 ? 182.25000 182.11400 156.78600 1.000 77.05643 1030 LEU A N 1
ATOM 7816 C CA . LEU A 1 998 ? 182.10100 181.98400 158.23200 1.000 77.05643 1030 LEU A CA 1
ATOM 7817 C C . LEU A 1 998 ? 183.37800 181.46300 158.87400 1.000 77.05643 1030 LEU A C 1
ATOM 7818 O O . LEU A 1 998 ? 183.77600 181.92800 159.94900 1.000 77.05643 1030 LEU A O 1
ATOM 7823 N N . LYS A 1 999 ? 184.02800 180.48900 158.23900 1.000 79.44342 1031 LYS A N 1
ATOM 7824 C CA . LYS A 1 999 ? 185.26900 179.95500 158.78100 1.000 79.44342 1031 LYS A CA 1
ATOM 7825 C C . LYS A 1 999 ? 186.34800 181.02700 158.83200 1.000 79.44342 1031 LYS A C 1
ATOM 7826 O O . LYS A 1 999 ? 187.09100 181.12000 159.81200 1.000 79.44342 1031 LYS A O 1
ATOM 7832 N N . TYR A 1 1000 ? 186.44700 181.85000 157.78700 1.000 85.40135 1032 TYR A N 1
ATOM 7833 C CA . TYR A 1 1000 ? 187.43200 182.92300 157.78800 1.000 85.40135 1032 TYR A CA 1
ATOM 7834 C C . TYR A 1 1000 ? 187.12500 183.95400 158.86500 1.000 85.40135 1032 TYR A C 1
ATOM 7835 O O . TYR A 1 1000 ? 188.03800 184.43100 159.54700 1.000 85.40135 1032 TYR A O 1
ATOM 7844 N N . LEU A 1 1001 ? 185.84900 184.31200 159.03500 1.000 85.61281 1033 LEU A N 1
ATOM 7845 C CA . LEU A 1 1001 ? 185.49400 185.28600 160.06400 1.000 85.61281 1033 LEU A CA 1
ATOM 7846 C C . LEU A 1 1001 ? 185.76800 184.74600 161.46300 1.000 85.61281 1033 LEU A C 1
ATOM 7847 O O . LEU A 1 1001 ? 186.15100 185.50300 162.36100 1.000 85.61281 1033 LEU A O 1
ATOM 7852 N N . ARG A 1 1002 ? 185.56400 183.44400 161.67400 1.000 83.67429 1034 ARG A N 1
ATOM 7853 C CA . ARG A 1 1002 ? 185.87100 182.85400 162.97400 1.000 83.67429 1034 ARG A CA 1
ATOM 7854 C C . ARG A 1 1002 ? 187.37600 182.73200 163.18900 1.000 83.67429 1034 ARG A C 1
ATOM 7855 O O . ARG A 1 1002 ? 187.86500 182.90700 164.31000 1.000 83.67429 1034 ARG A O 1
ATOM 7863 N N . ARG A 1 1003 ? 188.12500 182.43100 162.12500 1.000 91.31712 1035 ARG A N 1
ATOM 7864 C CA . ARG A 1 1003 ? 189.56600 182.24100 162.24800 1.000 91.31712 1035 ARG A CA 1
ATOM 7865 C C . ARG A 1 1003 ? 190.28200 183.56100 162.48900 1.000 91.31712 1035 ARG A C 1
ATOM 7866 O O . ARG A 1 1003 ? 191.18600 183.63900 163.33000 1.000 91.31712 1035 ARG A O 1
ATOM 7874 N N . ARG A 1 1004 ? 189.89100 184.60800 161.76700 1.000 93.11197 1036 ARG A N 1
ATOM 7875 C CA . ARG A 1 1004 ? 190.57000 185.89000 161.83100 1.000 93.11197 1036 ARG A CA 1
ATOM 7876 C C . ARG A 1 1004 ? 189.56200 186.98200 161.50500 1.000 93.11197 1036 ARG A C 1
ATOM 7877 O O . ARG A 1 1004 ? 188.41600 186.70600 161.14200 1.000 93.11197 1036 ARG A O 1
ATOM 7885 N N . PHE A 1 1005 ? 189.99100 188.23500 161.69000 1.000 96.33649 1037 PHE A N 1
ATOM 7886 C CA . PHE A 1 1005 ? 189.24500 189.42500 161.28200 1.000 96.33649 1037 PHE A CA 1
ATOM 7887 C C . PHE A 1 1005 ? 188.01600 189.63800 162.16200 1.000 96.33649 1037 PHE A C 1
ATOM 7888 O O . PHE A 1 1005 ? 187.36000 190.68200 162.08500 1.000 96.33649 1037 PHE A O 1
ATOM 7896 N N . SER A 1 1006 ? 187.70900 188.65900 163.00800 1.000 94.35992 1038 SER A N 1
ATOM 7897 C CA . SER A 1 1006 ? 186.70300 188.75700 164.05700 1.000 94.35992 1038 SER A CA 1
ATOM 7898 C C . SER A 1 1006 ? 186.92500 187.61700 165.04300 1.000 94.35992 1038 SER A C 1
ATOM 7899 O O . SER A 1 1006 ? 186.05200 186.75400 165.20000 1.000 94.35992 1038 SER A O 1
ATOM 7902 N N . PRO A 1 1007 ? 188.06900 187.57600 165.72100 1.000 92.79101 1039 PRO A N 1
ATOM 7903 C CA . PRO A 1 1007 ? 188.40700 186.40600 166.53800 1.000 92.79101 1039 PRO A CA 1
ATOM 7904 C C . PRO A 1 1007 ? 187.47400 186.27500 167.72700 1.000 92.79101 1039 PRO A C 1
ATOM 7905 O O . PRO A 1 1007 ? 187.09700 187.28000 168.34800 1.000 92.79101 1039 PRO A O 1
ATOM 7909 N N . PRO A 1 1008 ? 187.07500 185.05300 168.07100 1.000 87.18986 1040 PRO A N 1
ATOM 7910 C CA . PRO A 1 1008 ? 186.28000 184.85300 169.28600 1.000 87.18986 1040 PRO A CA 1
ATOM 7911 C C . PRO A 1 1008 ? 187.08300 185.17100 170.53700 1.000 87.18986 1040 PRO A C 1
ATOM 7912 O O . PRO A 1 1008 ? 188.30700 185.02300 170.57600 1.000 87.18986 1040 PRO A O 1
ATOM 7916 N N . SER A 1 1009 ? 186.36900 185.61300 171.57500 1.000 82.52993 1041 SER A N 1
ATOM 7917 C CA . SER A 1 1009 ? 187.02800 186.01800 172.81000 1.000 82.52993 1041 SER A CA 1
ATOM 7918 C C . SER A 1 1009 ? 187.60800 184.83900 173.57800 1.000 82.52993 1041 SER A C 1
ATOM 7919 O O . SER A 1 1009 ? 188.52000 185.03600 174.38600 1.000 82.52993 1041 SER A O 1
ATOM 7922 N N . TYR A 1 1010 ? 187.11000 183.62200 173.34800 1.000 78.40583 1042 TYR A N 1
ATOM 7923 C CA . TYR A 1 1010 ? 187.58900 182.48100 174.11700 1.000 78.40583 1042 TYR A CA 1
ATOM 7924 C C . TYR A 1 1010 ? 188.95100 181.98100 173.66100 1.000 78.40583 1042 TYR A C 1
ATOM 7925 O O . TYR A 1 1010 ? 189.62400 181.28600 174.42800 1.000 78.40583 1042 TYR A O 1
ATOM 7934 N N . SER A 1 1011 ? 189.38000 182.32700 172.44800 1.000 83.29686 1043 SER A N 1
ATOM 7935 C CA . SER A 1 1011 ? 190.61100 181.75600 171.91600 1.000 83.29686 1043 SER A CA 1
ATOM 7936 C C . SER A 1 1011 ? 191.84100 182.52300 172.38600 1.000 83.29686 1043 SER A C 1
ATOM 7937 O O . SER A 1 1011 ? 192.79500 181.92600 172.89800 1.000 83.29686 1043 SER A O 1
ATOM 7940 N N . LYS A 1 1012 ? 191.83400 183.84600 172.23100 1.000 83.97552 1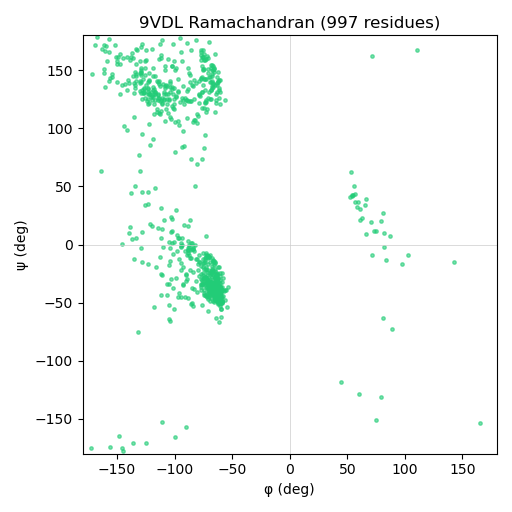044 LYS A N 1
ATOM 7941 C CA . LYS A 1 1012 ? 193.03400 184.64400 172.44800 1.000 83.97552 1044 LYS A CA 1
ATOM 7942 C C . LYS A 1 1012 ? 193.31800 184.94400 173.91400 1.000 83.97552 1044 LYS A C 1
ATOM 7943 O O . LYS A 1 1012 ? 194.41900 185.40800 174.22500 1.000 83.97552 1044 LYS A O 1
ATOM 7949 N N . LEU A 1 1013 ? 192.37100 184.69700 174.82100 1.000 77.98245 1045 LEU A N 1
ATOM 7950 C CA . LEU A 1 1013 ? 192.58300 185.08400 176.21200 1.000 77.98245 1045 LEU A CA 1
ATOM 7951 C C . LEU A 1 1013 ? 193.65300 184.25000 176.90200 1.000 77.98245 1045 LEU A C 1
ATOM 7952 O O . LEU A 1 1013 ? 194.25000 184.72100 177.87400 1.000 77.98245 1045 LEU A O 1
ATOM 7957 N N . THR A 1 1014 ? 193.90800 183.03000 176.42500 1.000 81.11793 1046 THR A N 1
ATOM 7958 C CA . THR A 1 1014 ? 194.87300 182.16400 177.09500 1.000 81.11793 1046 THR A CA 1
ATOM 7959 C C . THR A 1 1014 ? 196.27700 182.75200 177.03900 1.000 81.11793 1046 THR A C 1
ATOM 7960 O O . THR A 1 1014 ? 197.02100 182.69500 178.02500 1.000 81.11793 1046 THR A O 1
ATOM 7964 N N . SER A 1 1015 ? 196.65500 183.32100 175.90000 1.000 86.34647 1047 SER A N 1
ATOM 7965 C CA . SER A 1 1015 ? 197.98300 183.90300 175.74000 1.000 86.34647 1047 SER A CA 1
ATOM 7966 C C . SER A 1 1015 ? 198.00600 184.93400 174.61500 1.000 86.34647 1047 SER A C 1
ATOM 7967 O O . SER A 1 1015 ? 197.18900 184.89700 173.69500 1.000 86.34647 1047 SER A O 1
#